Protein AF-A0A3L7VDR1-F1 (afdb_monomer)

Nearest PDB structures (foldseek):
  1diw-assembly1_A  TM=4.469E-01  e=2.632E-12  Clostridium tetani
  3hn1-assembly1_A  TM=4.525E-01  e=3.869E-12  Clostridium tetani
  7oh0-assembly1_A  TM=4.128E-01  e=4.060E-12  Clostridium tetani
  2vua-assembly1_A  TM=4.497E-01  e=2.236E-09  Clostridium botulinum
  7z5s-assembly2_BBB  TM=4.527E-01  e=1.536E-08  Clostridium botulinum

Radius of gyration: 33.57 Å; Cα contacts (8 Å, |Δi|>4): 2456; chains: 1; bounding box: 86×92×81 Å

Solvent-accessible surface area (backbone atoms only — not comparable to full-atom values): 54644 Å² total; per-residue (Å²): 139,83,83,86,90,85,82,90,86,89,87,87,80,92,82,89,83,82,82,87,79,88,83,84,79,87,66,88,82,65,83,56,85,65,70,52,42,43,37,28,38,51,44,60,76,66,62,88,53,65,44,59,30,78,26,91,47,59,38,45,26,42,55,37,83,48,41,72,40,82,36,100,57,81,15,10,39,36,25,82,38,72,80,18,28,33,46,21,50,48,50,65,84,86,47,52,59,33,24,32,24,42,38,31,36,35,26,38,37,83,85,52,43,48,16,30,48,39,38,28,24,74,88,55,69,31,33,37,36,30,33,49,88,42,19,40,32,31,36,36,20,20,66,86,72,52,77,40,69,20,56,32,81,58,44,81,56,66,77,37,82,40,40,40,36,32,35,28,31,41,77,86,76,25,30,33,39,29,27,49,56,33,40,82,35,25,66,36,79,46,74,68,77,30,51,36,85,84,56,66,34,34,25,32,32,10,52,65,88,52,90,25,18,24,24,27,34,44,26,59,34,36,33,27,36,35,64,70,52,61,67,65,53,23,46,66,42,48,55,48,52,46,60,58,47,72,78,44,81,66,74,81,54,65,65,43,36,17,23,37,78,79,54,85,81,66,43,47,40,33,38,38,35,74,50,76,30,92,64,79,53,97,61,28,40,37,40,40,37,38,26,59,34,33,40,37,27,40,52,49,42,80,74,53,76,52,60,41,62,62,60,71,42,82,39,84,45,46,89,68,57,53,68,38,78,39,26,44,21,35,41,39,31,38,93,80,81,78,57,40,42,35,44,36,43,44,32,78,41,96,88,41,96,90,36,56,49,84,51,49,38,54,74,76,29,26,28,37,74,78,72,62,93,62,68,42,29,77,86,50,86,62,88,86,45,46,69,29,31,72,76,45,58,52,85,52,68,68,53,49,42,79,71,40,67,82,79,61,77,76,71,71,70,88,72,64,58,73,71,81,81,83,83,93,56,80,64,54,74,35,73,43,80,65,32,34,47,35,42,43,49,57,98,91,43,54,33,39,34,42,38,34,71,87,69,73,47,73,37,45,28,69,33,87,67,66,29,52,69,79,46,75,82,71,75,82,46,52,80,47,76,45,82,47,100,47,32,38,37,39,39,41,34,54,36,75,96,44,67,83,32,62,52,42,33,39,43,35,50,53,96,47,24,43,39,34,38,39,52,52,42,76,69,84,59,93,64,91,76,52,35,39,33,58,66,43,42,50,55,55,44,48,57,77,47,60,45,30,40,34,38,31,48,25,55,52,57,14,39,39,8,36,36,41,59,53,32,78,80,50,50,52,41,40,79,74,69,58,40,65,49,74,42,48,51,42,41,54,44,39,34,38,25,49,78,46,30,25,39,28,39,30,47,69,52,83,69,63,73,57,49,30,45,37,34,37,44,45,46,60,36,67,90,62,49,30,30,38,28,57,24,42,32,36,52,55,46,91,88,39,38,83,61,64,48,42,36,38,35,40,67,42,83,61,40,49,68,58,52,44,29,44,52,52,37,47,52,32,49,78,70,68,57,57,50,42,34,58,66,43,26,76,76,29,63,65,45,53,33,62,53,50,16,38,32,32,34,44,56,57,57,39,74,52,42,54,62,53,52,50,51,36,50,78,63,61,42,78,42,32,29,42,38,44,35,60,61,72,66,84,88,61,32,88,55,42,59,58,68,21,43,68,43,25,64,36,51,70,62,35,46,25,53,32,28,50,45,23,58,72,63,56,28,28,39,17,56,49,42,53,64,43,68,41,21,68,86,26,95,84,59,52,88,87,52,48,22,17,34,91,89,73,49,65,45,69,68,48,88,84,64,22,23,28,38,26,52,88,61,39,48,68,50,50,71,68,24,48,63,63,41,36,77,40,46,45,72,34,46,35,32,38,42,65,72,21,46,89,83,58,54,24,59,38,94,89,69,60,34,38,46,61,54,35,54,51,36,49,44,52,38,44,42,52,44,23,75,67,27,48,22,25,29,27,25,28,31,56,39,56,78,38,48,72,56,32,47,28,29,66,20,32,39,65,36,72,88,81,51,81,83,66,86,60,48,80,44,58,45,41,32,42,47,36,33,12,26,39,41,46,24,36,63,38,76,95,38,75,84,45,55,40,56,29,57,47,56,58,37,29,52,28,36,72,50,96,72,85,56,70,66,59,36,46,52,35,47,68,54,28,66,60,45,74,67,50,37,49,24,29,39,78,42,70,48,71,82,42,101,45,27,40,36,23,34,31,36,50,90,93,47,43,35,42,27,41,28,25,69,32,95,55,72,42,68,63,84,93,44,81,25,50,46,66,26,58,39,46,21,52,79,83,41,76,68,58,134

Mean predicted aligned error: 18.96 Å

Sequence (1027 aa):
MSRVLHAILSAAVLAAGLQAPAITCADGAGIDAEQGLVGYWSFDEGAGTAVHDHSPSGADGQITGATWAKGIRGSALEFDGVDDFVSVRHPGSGATDKAITVEAWIQPTGSNVNANLVCAGPESLDFGMWIQGGRLVGGLWNSTGTQFSATSAGGPTPGRWCHVAMTCDLDAGKTVTLYVNGIPSGTIAATGTAIRSGHTTIDIGGRTPNSWHFRGLIDEVKVYNRVLGAEELRRPYDDYLKRRAAEIDITAYKNSPRIWTGNPEDRTVSFRGSFTVPEPTRKRVLMVCDGDHYQVFLNGKVLVPGKDFAEAQVVDITSDLVRGENVVAAQATDKGGRGGFFVHIGYPSKESPGGYQLLASGKGMKCSPHPAKGWQSREFDDSTWTPAHPVARFDSLVAMKRNFPDVGHASRDVHEFAAPELPGGESLRVEDDGLALVLRQAGGKHTFHVEDSRTQETWFMPGPPFLIDGDVSAWDGSVRCDRIDRGFRVTASGFEKYPGLTLSYTLGLRNRALDVSLDPIQFPSEKNFLSLSFPLDFGVARAGEEGYLVNSYGNYDAREGRIFHFGPAIDRYRDSGELELGGESTMPFFGIVRRGHPCVAIVSDFPAVDFELKTSLGRRSPEGDSLYATTPIWRYERGRMNEPRHITYQFLAKGGYVEVAKAYRRFLVETGRYHTLRQRIERHPICSRSGNASFFWGAPVVGELPAFMAKLEESGVDKAVLHVANRNDFVGGWKRWPNGMTAAGGTAEEFRNAADFARQAGYGFSPVDEYTPFAVGGSDYDASLRATTREGGYHEFAKEQCFFLCESQKLRFAQRDLPGVKDVVGECPYLLDCEGCSVYECHDPRHPVTSREQVLARRELLTYVRETMGSVVSEGSPLDAFTDVVDVGHGHSIGFQWWESKPGVFVPLWSLVYAGAVVDLFRVSGAEDGMPYAALYGLNARFDDYKVGATEVEWHKRISDAWPDRNCYELVGHEFVTPLVQKSRFQENDSVVDVIANFGDAEYLYGAHPVPPRDFRVFVGGVTVQE

Structure (mmCIF, N/CA/C/O backbone):
data_AF-A0A3L7VDR1-F1
#
_entry.id   AF-A0A3L7VDR1-F1
#
loop_
_atom_site.group_PDB
_atom_site.id
_atom_site.type_symbol
_atom_site.label_atom_id
_atom_site.label_alt_id
_atom_site.label_comp_id
_atom_site.label_asym_id
_atom_site.label_entity_id
_atom_site.label_seq_id
_atom_site.pdbx_PDB_ins_code
_atom_site.Cartn_x
_atom_site.Cartn_y
_atom_site.Cartn_z
_atom_site.occupancy
_atom_site.B_iso_or_equiv
_atom_site.auth_seq_id
_atom_site.auth_comp_id
_atom_site.auth_asym_id
_atom_site.auth_atom_id
_atom_site.pdbx_PDB_model_num
ATOM 1 N N . MET A 1 1 ? -39.406 24.212 10.062 1.00 26.36 1 MET A N 1
ATOM 2 C CA . MET A 1 1 ? -39.556 25.175 8.942 1.00 26.36 1 MET A CA 1
ATOM 3 C C . MET A 1 1 ? -38.614 24.691 7.844 1.00 26.36 1 MET A C 1
ATOM 5 O O . MET A 1 1 ? -37.478 24.437 8.197 1.00 26.36 1 MET A O 1
ATOM 9 N N . SER A 1 2 ? -38.981 24.445 6.583 1.00 26.31 2 SER A N 1
ATOM 10 C CA . SER A 1 2 ? -40.282 24.477 5.890 1.00 26.31 2 SER A CA 1
ATOM 11 C C . SER A 1 2 ? -40.391 23.273 4.928 1.00 26.31 2 SER A C 1
ATOM 13 O O . SER A 1 2 ? -39.372 22.710 4.546 1.00 26.31 2 SER A O 1
ATOM 15 N N . ARG A 1 3 ? -41.610 22.885 4.528 1.00 24.58 3 ARG A N 1
ATOM 16 C CA . ARG A 1 3 ? -41.880 21.951 3.409 1.00 24.58 3 ARG A CA 1
ATOM 17 C C . ARG A 1 3 ? -42.252 22.739 2.134 1.00 24.58 3 ARG A C 1
ATOM 19 O O . ARG A 1 3 ? -42.523 23.933 2.236 1.00 24.58 3 ARG A O 1
ATOM 26 N N . VAL A 1 4 ? -42.420 22.005 1.019 1.00 22.31 4 VAL A N 1
ATOM 27 C CA . VAL A 1 4 ? -43.006 22.414 -0.289 1.00 22.31 4 VAL A CA 1
ATOM 28 C C . VAL A 1 4 ? -42.015 23.225 -1.159 1.00 22.31 4 VAL A C 1
ATOM 30 O O . VAL A 1 4 ? -41.450 24.191 -0.671 1.00 22.31 4 VAL A O 1
ATOM 33 N N . LEU A 1 5 ? -41.711 22.893 -2.428 1.00 22.95 5 LEU A N 1
ATOM 34 C CA . LEU A 1 5 ? -42.445 22.122 -3.453 1.00 22.95 5 LEU A CA 1
ATOM 35 C C . LEU A 1 5 ? -41.812 20.779 -3.889 1.00 22.95 5 LEU A C 1
ATOM 37 O O . LEU A 1 5 ? -40.603 20.637 -4.011 1.00 22.95 5 LEU A O 1
ATOM 41 N N . HIS A 1 6 ? -42.697 19.859 -4.278 1.00 24.89 6 HIS A N 1
ATOM 42 C CA . HIS A 1 6 ? -42.480 18.741 -5.204 1.00 24.89 6 HIS A CA 1
ATOM 43 C C . HIS A 1 6 ? -43.643 18.831 -6.211 1.00 24.89 6 HIS A C 1
ATOM 45 O O . HIS A 1 6 ? -44.777 18.797 -5.734 1.00 24.89 6 HIS A O 1
ATOM 51 N N . ALA A 1 7 ? -43.415 18.986 -7.528 1.00 20.61 7 ALA A N 1
ATOM 52 C CA . ALA A 1 7 ? -44.420 18.732 -8.588 1.00 20.61 7 ALA A CA 1
ATOM 53 C C . ALA A 1 7 ? -43.953 19.104 -10.018 1.00 20.61 7 ALA A C 1
ATOM 55 O O . ALA A 1 7 ? -43.698 20.275 -10.263 1.00 20.61 7 ALA A O 1
ATOM 56 N N . ILE A 1 8 ? -44.055 18.133 -10.949 1.00 21.59 8 ILE A N 1
ATOM 57 C CA . ILE A 1 8 ? -44.631 18.267 -12.317 1.00 21.59 8 ILE A CA 1
ATOM 58 C C . ILE A 1 8 ? -43.843 19.185 -13.303 1.00 21.59 8 ILE A C 1
ATOM 60 O O . ILE A 1 8 ? -43.679 20.369 -13.059 1.00 21.59 8 ILE A O 1
ATOM 64 N N . LEU A 1 9 ? -43.367 18.746 -14.482 1.00 22.33 9 LEU A N 1
ATOM 65 C CA . LEU A 1 9 ? -43.967 17.826 -15.468 1.00 22.33 9 LEU A CA 1
ATOM 66 C C . LEU A 1 9 ? -42.884 17.151 -16.351 1.00 22.33 9 LEU A C 1
ATOM 68 O O . LEU A 1 9 ? -41.981 17.829 -16.833 1.00 22.33 9 LEU A O 1
ATOM 72 N N . SER A 1 10 ? -43.021 15.852 -16.647 1.00 30.84 10 SER A N 1
ATOM 73 C CA . SER A 1 10 ? -42.256 15.146 -17.697 1.00 30.84 10 SER A CA 1
ATOM 74 C C . SER A 1 10 ? -43.185 14.713 -18.841 1.00 30.84 10 SER A C 1
ATOM 76 O O . SER A 1 10 ? -44.174 14.038 -18.568 1.00 30.84 10 SER A O 1
ATOM 78 N N . ALA A 1 11 ? -42.871 15.085 -20.091 1.00 21.67 11 ALA A N 1
ATOM 79 C CA . ALA A 1 11 ? -43.437 14.613 -21.380 1.00 21.67 11 ALA A CA 1
ATOM 80 C C . ALA A 1 11 ? -42.879 15.528 -22.503 1.00 21.67 11 ALA A C 1
ATOM 82 O O . ALA A 1 11 ? -42.700 16.710 -22.236 1.00 21.67 11 ALA A O 1
ATOM 83 N N . ALA A 1 12 ? -42.610 15.153 -23.764 1.00 20.28 12 ALA A N 1
ATOM 84 C CA . ALA A 1 12 ? -42.757 13.929 -24.579 1.00 20.28 12 ALA A CA 1
ATOM 85 C C . ALA A 1 12 ? -41.954 14.157 -25.911 1.00 20.28 12 ALA A C 1
ATOM 87 O O . ALA A 1 12 ? -41.679 15.311 -26.221 1.00 20.28 12 ALA A O 1
ATOM 88 N N . VAL A 1 13 ? -41.554 13.204 -26.777 1.00 20.62 13 VAL A N 1
ATOM 89 C CA . VAL A 1 13 ? -41.690 11.728 -26.860 1.00 20.62 13 VAL A CA 1
ATOM 90 C C . VAL A 1 13 ? -40.588 11.137 -27.792 1.00 20.62 13 VAL A C 1
ATOM 92 O O . VAL A 1 13 ? -39.807 11.882 -28.372 1.00 20.62 13 VAL A O 1
ATOM 95 N N . LEU A 1 14 ? -40.532 9.802 -27.924 1.00 23.91 14 LEU A N 1
ATOM 96 C CA . LEU A 1 14 ? -39.744 8.978 -28.870 1.00 23.91 14 LEU A CA 1
ATOM 97 C C . LEU A 1 14 ? -39.418 9.589 -30.261 1.00 23.91 14 LEU A C 1
ATOM 99 O O . LEU A 1 14 ? -40.336 10.029 -30.948 1.00 23.91 14 LEU A O 1
ATOM 103 N N . ALA A 1 15 ? -38.195 9.342 -30.771 1.00 21.41 15 ALA A N 1
ATOM 104 C CA . ALA A 1 15 ? -37.964 8.477 -31.953 1.00 21.41 15 ALA A CA 1
ATOM 105 C C . ALA A 1 15 ? -36.465 8.205 -32.260 1.00 21.41 15 ALA A C 1
ATOM 107 O O . ALA A 1 15 ? -35.661 9.121 -32.329 1.00 21.41 15 ALA A O 1
ATOM 108 N N . ALA A 1 16 ? -36.144 6.926 -32.496 1.00 26.28 16 ALA A N 1
ATOM 109 C CA . ALA A 1 16 ? -35.029 6.351 -33.271 1.00 26.28 16 ALA A CA 1
ATOM 110 C C . ALA A 1 16 ? -33.722 7.152 -33.552 1.00 26.28 16 ALA A C 1
ATOM 112 O O . ALA A 1 16 ? -33.674 7.972 -34.464 1.00 26.28 16 ALA A O 1
ATOM 113 N N . GLY A 1 17 ? -32.608 6.668 -32.979 1.00 33.88 17 GLY A N 1
ATOM 114 C CA . GLY A 1 17 ? -31.293 6.648 -33.646 1.00 33.88 17 GLY A CA 1
ATOM 115 C C . GLY A 1 17 ? -30.187 7.565 -33.096 1.00 33.88 17 GLY A C 1
ATOM 116 O O . GLY A 1 17 ? -30.424 8.719 -32.778 1.00 33.88 17 GLY A O 1
ATOM 117 N N . LEU A 1 18 ? -28.959 7.022 -33.128 1.00 25.89 18 LEU A N 1
ATOM 118 C CA . LEU A 1 18 ? -27.640 7.636 -32.878 1.00 25.89 18 LEU A CA 1
ATOM 119 C C . LEU A 1 18 ? -27.247 8.063 -31.442 1.00 25.89 18 LEU A C 1
ATOM 121 O O . LEU A 1 18 ? -27.993 8.703 -30.720 1.00 25.89 18 LEU A O 1
ATOM 125 N N . GLN A 1 19 ? -25.985 7.716 -31.134 1.00 23.88 19 GLN A N 1
ATOM 126 C CA . GLN A 1 19 ? -25.027 8.271 -30.157 1.00 23.88 19 GLN A CA 1
ATOM 127 C C . GLN A 1 19 ? -25.460 8.491 -28.692 1.00 23.88 19 GLN A C 1
ATOM 129 O O . GLN A 1 19 ? -26.331 9.287 -28.364 1.00 23.88 19 GLN A O 1
ATOM 134 N N . ALA A 1 20 ? -24.726 7.840 -27.783 1.00 22.50 20 ALA A N 1
ATOM 135 C CA . ALA A 1 20 ? -24.802 8.095 -26.349 1.00 22.50 20 ALA A CA 1
ATOM 136 C C . ALA A 1 20 ? -24.081 9.410 -25.978 1.00 22.50 20 ALA A C 1
ATOM 138 O O . ALA A 1 20 ? -22.921 9.576 -26.367 1.00 22.50 20 ALA A O 1
ATOM 139 N N . PRO A 1 21 ? -24.701 10.312 -25.195 1.00 25.47 21 PRO A N 1
ATOM 140 C CA . PRO A 1 21 ? -23.981 11.361 -24.487 1.00 25.47 21 PRO A CA 1
ATOM 141 C C . PRO A 1 21 ? -23.322 10.780 -23.227 1.00 25.47 21 PRO A C 1
ATOM 143 O O . PRO A 1 21 ? -23.875 9.895 -22.571 1.00 25.47 21 PRO A O 1
ATOM 146 N N . ALA A 1 22 ? -22.143 11.290 -22.871 1.00 24.59 22 ALA A N 1
ATOM 147 C CA . ALA A 1 22 ? -21.514 10.964 -21.598 1.00 24.59 22 ALA A CA 1
ATOM 148 C C . ALA A 1 22 ? -22.324 11.568 -20.439 1.00 24.59 22 ALA A C 1
ATOM 150 O O . ALA A 1 22 ? -22.674 12.746 -20.478 1.00 24.59 22 ALA A O 1
ATOM 151 N N . ILE A 1 23 ? -22.589 10.771 -19.403 1.00 23.56 23 ILE A N 1
ATOM 152 C CA . ILE A 1 23 ? -23.106 11.259 -18.121 1.00 23.56 23 ILE A CA 1
ATOM 153 C C . ILE A 1 23 ? -21.912 11.348 -17.175 1.00 23.56 23 ILE A C 1
ATOM 155 O O . ILE A 1 23 ? -21.334 10.328 -16.802 1.00 23.56 23 ILE A O 1
ATOM 159 N N . THR A 1 24 ? -21.525 12.570 -16.823 1.00 23.89 24 THR A N 1
ATOM 160 C CA . THR A 1 24 ? -20.556 12.848 -15.764 1.00 23.89 24 THR A CA 1
ATOM 161 C C . THR A 1 24 ? -21.252 12.775 -14.405 1.00 23.89 24 THR A C 1
ATOM 163 O O . THR A 1 24 ? -22.290 13.400 -14.191 1.00 23.89 24 THR A O 1
ATOM 166 N N . CYS A 1 25 ? -20.685 12.007 -13.476 1.00 24.92 25 CYS A N 1
ATOM 167 C CA . CYS A 1 25 ? -21.030 12.087 -12.057 1.00 24.92 25 CYS A CA 1
ATOM 168 C C . CYS A 1 25 ? -20.079 13.092 -11.395 1.00 24.92 25 CYS A C 1
ATOM 170 O O . CYS A 1 25 ? -18.909 13.147 -11.761 1.00 24.92 25 CYS A O 1
ATOM 172 N N . ALA A 1 26 ? -20.594 13.928 -10.492 1.00 24.23 26 ALA A N 1
ATOM 173 C CA . ALA A 1 26 ? -19.873 15.106 -10.016 1.00 24.23 26 ALA A CA 1
ATOM 174 C C . ALA A 1 26 ? -18.730 14.762 -9.045 1.00 24.23 26 ALA A C 1
ATOM 176 O O . ALA A 1 26 ? -18.963 14.136 -8.011 1.00 24.23 26 ALA A O 1
ATOM 177 N N . ASP A 1 27 ? -17.526 15.243 -9.362 1.00 28.81 27 ASP A N 1
ATOM 178 C CA . ASP A 1 27 ? -16.365 15.223 -8.471 1.00 28.81 27 ASP A CA 1
ATOM 179 C C . ASP A 1 27 ? -16.580 16.109 -7.231 1.00 28.81 27 ASP A C 1
ATOM 181 O O . ASP A 1 27 ? -17.312 17.106 -7.263 1.00 28.81 27 ASP A O 1
ATOM 185 N N . GLY A 1 28 ? -15.896 15.774 -6.133 1.00 27.91 28 GLY A N 1
ATOM 186 C CA . GLY A 1 28 ? -15.949 16.529 -4.882 1.00 27.91 28 GLY A CA 1
ATOM 187 C C . GLY A 1 28 ? -15.489 17.978 -5.056 1.00 27.91 28 GLY A C 1
ATOM 188 O O . GLY A 1 28 ? -14.296 18.235 -5.180 1.00 27.91 28 GLY A O 1
ATOM 189 N N . ALA A 1 29 ? -16.447 18.913 -5.054 1.00 33.66 29 ALA A N 1
ATOM 190 C CA . ALA A 1 29 ? -16.242 20.365 -5.128 1.00 33.66 29 ALA A CA 1
ATOM 191 C C . ALA A 1 29 ? -15.127 20.797 -6.103 1.00 33.66 29 ALA A C 1
ATOM 193 O O . ALA A 1 29 ? -14.269 21.615 -5.763 1.00 33.66 29 ALA A O 1
ATOM 194 N N . GLY A 1 30 ? -15.153 20.251 -7.323 1.00 31.27 30 GLY A N 1
ATOM 195 C CA . GLY A 1 30 ? -14.268 20.696 -8.392 1.00 31.27 30 GLY A CA 1
ATOM 196 C C . GLY A 1 30 ? -14.407 22.204 -8.586 1.00 31.27 30 GLY A C 1
ATOM 197 O O . GLY A 1 30 ? -15.497 22.694 -8.883 1.00 31.27 30 GLY A O 1
ATOM 198 N N . ILE A 1 31 ? -13.307 22.941 -8.406 1.00 43.84 31 ILE A N 1
ATOM 199 C CA . ILE A 1 31 ? -13.256 24.357 -8.768 1.00 43.84 31 ILE A CA 1
ATOM 200 C C . ILE A 1 31 ? -13.264 24.414 -10.293 1.00 43.84 31 ILE A C 1
ATOM 202 O O . ILE A 1 31 ? -12.231 24.256 -10.948 1.00 43.84 31 ILE A O 1
ATOM 206 N N . ASP A 1 32 ? -14.467 24.548 -10.835 1.00 51.72 32 ASP A N 1
ATOM 207 C CA . ASP A 1 32 ? -14.734 24.571 -12.261 1.00 51.72 32 ASP A CA 1
ATOM 208 C C . ASP A 1 32 ? -14.086 25.817 -12.887 1.00 51.72 32 ASP A C 1
ATOM 210 O O . ASP A 1 32 ? -14.443 26.962 -12.591 1.00 51.72 32 ASP A O 1
ATOM 214 N N . ALA A 1 33 ? -13.093 25.576 -13.745 1.00 57.69 33 ALA A N 1
ATOM 215 C CA . ALA A 1 33 ? -12.335 26.618 -14.430 1.00 57.69 33 ALA A CA 1
ATOM 216 C C . ALA A 1 33 ? -13.174 27.371 -15.479 1.00 57.69 33 ALA A C 1
ATOM 218 O O . ALA A 1 33 ? -12.778 28.452 -15.909 1.00 57.69 33 ALA A O 1
ATOM 219 N N . GLU A 1 34 ? -14.335 26.838 -15.871 1.00 67.38 34 GLU A N 1
ATOM 220 C CA . GLU A 1 34 ? -15.296 27.520 -16.741 1.00 67.38 34 GLU A CA 1
ATOM 221 C C . GLU A 1 34 ? -16.327 28.328 -15.930 1.00 67.38 34 GLU A C 1
ATOM 223 O O . GLU A 1 34 ? -16.985 29.224 -16.471 1.00 67.38 34 GLU A O 1
ATOM 228 N N . GLN A 1 35 ? -16.438 28.101 -14.612 1.00 79.31 35 GLN A N 1
ATOM 229 C CA . GLN A 1 35 ? -17.404 28.800 -13.766 1.00 79.31 35 GLN A CA 1
ATOM 230 C C . GLN A 1 35 ? -17.110 30.303 -13.718 1.00 79.31 35 GLN A C 1
ATOM 232 O O . GLN A 1 35 ? -16.159 30.769 -13.088 1.00 79.31 35 GLN A O 1
ATOM 237 N N . GLY A 1 36 ? -17.989 31.080 -14.349 1.00 81.88 36 GLY A N 1
ATOM 238 C CA . GLY A 1 36 ? -17.881 32.534 -14.419 1.00 81.88 36 GLY A CA 1
ATOM 239 C C . GLY A 1 36 ? -16.899 33.053 -15.471 1.00 81.88 36 GLY A C 1
ATOM 240 O O . GLY A 1 36 ? -16.682 34.262 -15.527 1.00 81.88 36 GLY A O 1
ATOM 241 N N . LEU A 1 37 ? -16.326 32.190 -16.314 1.00 89.19 37 LEU A N 1
ATOM 242 C CA . LEU A 1 37 ? -15.497 32.599 -17.447 1.00 89.19 37 LEU A CA 1
ATOM 243 C C . LEU A 1 37 ? -16.362 33.324 -18.497 1.00 89.19 37 LEU A C 1
ATOM 245 O O . LEU A 1 37 ? -17.383 32.802 -18.942 1.00 89.19 37 LEU A O 1
ATOM 249 N N . VAL A 1 38 ? -15.967 34.541 -18.880 1.00 87.94 38 VAL A N 1
ATOM 250 C CA . VAL A 1 38 ? -16.685 35.397 -19.853 1.00 87.94 38 VAL A CA 1
ATOM 251 C C . VAL A 1 38 ? -15.816 35.877 -21.013 1.00 87.94 38 VAL A C 1
ATOM 253 O O . VAL A 1 38 ? -16.312 36.572 -21.887 1.00 87.94 38 VAL A O 1
ATOM 256 N N . GLY A 1 39 ? -14.535 35.525 -21.038 1.00 88.94 39 GLY A N 1
ATOM 257 C CA . GLY A 1 39 ? -13.668 35.710 -22.196 1.00 88.94 39 GLY A CA 1
ATOM 258 C C . GLY A 1 39 ? -12.418 34.861 -22.033 1.00 88.94 39 GLY A C 1
ATOM 259 O O . GLY A 1 39 ? -11.845 34.842 -20.943 1.00 88.94 39 GLY A O 1
ATOM 260 N N . TYR A 1 40 ? -12.016 34.141 -23.075 1.00 93.88 40 TYR A N 1
ATOM 261 C CA . TYR A 1 40 ? -10.788 33.353 -23.106 1.00 93.88 40 TYR A CA 1
ATOM 262 C C . TYR A 1 40 ? -10.206 33.317 -24.518 1.00 93.88 40 TYR A C 1
ATOM 264 O O . TYR A 1 40 ? -10.699 32.597 -25.384 1.00 93.88 40 TYR A O 1
ATOM 272 N N . TRP A 1 41 ? -9.111 34.044 -24.719 1.00 94.56 41 TRP A N 1
ATOM 273 C CA . TRP A 1 41 ? -8.343 34.044 -25.960 1.00 94.56 41 TRP A CA 1
ATOM 274 C C . TRP A 1 41 ? -7.032 33.292 -25.727 1.00 94.56 41 TRP A C 1
ATOM 276 O O . TRP A 1 41 ? -6.179 33.730 -24.953 1.00 94.56 41 TRP A O 1
ATOM 286 N N . SER A 1 42 ? -6.910 32.124 -26.360 1.00 93.38 42 SER A N 1
ATOM 287 C CA . SER A 1 42 ? -5.749 31.234 -26.227 1.00 93.38 42 SER A CA 1
ATOM 288 C C . SER A 1 42 ? -4.552 31.692 -27.058 1.00 93.38 42 SER A C 1
ATOM 290 O O . SER A 1 42 ? -3.425 31.447 -26.658 1.00 93.38 42 SER A O 1
ATOM 292 N N . PHE A 1 43 ? -4.800 32.352 -28.196 1.00 95.31 43 PHE A N 1
ATOM 293 C CA . PHE A 1 43 ? -3.801 32.660 -29.227 1.00 95.31 43 PHE A CA 1
ATOM 294 C C . PHE A 1 43 ? -3.102 31.414 -29.814 1.00 95.31 43 PHE A C 1
ATOM 296 O O . PHE A 1 43 ? -1.985 31.499 -30.328 1.00 95.31 43 PHE A O 1
ATOM 303 N N . ASP A 1 44 ? -3.785 30.264 -29.811 1.00 95.25 44 ASP A N 1
ATOM 304 C CA . ASP A 1 44 ? -3.294 29.007 -30.389 1.00 95.25 44 ASP A CA 1
ATOM 305 C C . ASP A 1 44 ? -3.573 28.860 -31.907 1.00 95.25 44 ASP A C 1
ATOM 307 O O . ASP A 1 44 ? -3.154 27.872 -32.514 1.00 95.25 44 ASP A O 1
ATOM 311 N N . GLU A 1 45 ? -4.231 29.828 -32.564 1.00 92.50 45 GLU A N 1
ATOM 312 C CA . GLU A 1 45 ? -4.559 29.763 -34.001 1.00 92.50 45 GLU A CA 1
ATOM 313 C C . GLU A 1 45 ? -3.314 29.783 -34.905 1.00 92.50 45 GLU A C 1
ATOM 315 O O . GLU A 1 45 ? -3.317 29.195 -35.989 1.00 92.50 45 GLU A O 1
ATOM 320 N N . GLY A 1 46 ? -2.245 30.463 -34.473 1.00 86.69 46 GLY A N 1
ATOM 321 C CA . GLY A 1 46 ? -0.913 30.445 -35.095 1.00 86.69 46 GLY A CA 1
ATOM 322 C C . GLY A 1 46 ? -0.797 31.076 -36.493 1.00 86.69 46 GLY A C 1
ATOM 323 O O . GLY A 1 46 ? 0.307 31.148 -37.038 1.00 86.69 46 GLY A O 1
ATOM 324 N N . ALA A 1 47 ? -1.902 31.526 -37.094 1.00 89.62 47 ALA A N 1
ATOM 325 C CA . ALA A 1 47 ? -1.945 32.202 -38.387 1.00 89.62 47 ALA A CA 1
ATOM 326 C C . ALA A 1 47 ? -3.231 33.031 -38.562 1.00 89.62 47 ALA A C 1
ATOM 328 O O . ALA A 1 47 ? -4.257 32.771 -37.943 1.00 89.62 47 ALA A O 1
ATOM 329 N N . GLY A 1 48 ? -3.201 33.995 -39.488 1.00 92.00 48 GLY A N 1
ATOM 330 C CA . GLY A 1 48 ? -4.346 34.862 -39.790 1.00 92.00 48 GLY A CA 1
ATOM 331 C C . GLY A 1 48 ? -4.377 36.134 -38.940 1.00 92.00 48 GLY A C 1
ATOM 332 O O . GLY A 1 48 ? -3.361 36.525 -38.369 1.00 92.00 48 GLY A O 1
ATOM 333 N N . THR A 1 49 ? -5.527 36.810 -38.916 1.00 92.81 49 THR A N 1
ATOM 334 C CA . THR A 1 49 ? -5.719 38.098 -38.221 1.00 92.81 49 THR A CA 1
ATOM 335 C C . THR A 1 49 ? -6.903 38.101 -37.248 1.00 92.81 49 THR A C 1
ATOM 337 O O . THR A 1 49 ? -7.243 39.154 -36.719 1.00 92.81 49 THR A O 1
ATOM 340 N N . ALA A 1 50 ? -7.533 36.953 -37.005 1.00 91.94 50 ALA A N 1
ATOM 341 C CA . ALA A 1 50 ? -8.596 36.794 -36.016 1.00 91.94 50 ALA A CA 1
ATOM 342 C C . ALA A 1 50 ? -8.082 35.979 -34.823 1.00 91.94 50 ALA A C 1
ATOM 344 O O . ALA A 1 50 ? -7.193 35.146 -34.994 1.00 91.94 50 ALA A O 1
ATOM 345 N N . VAL A 1 51 ? -8.661 36.217 -33.648 1.00 92.75 51 VAL A N 1
ATOM 346 C CA . VAL A 1 51 ? -8.498 35.383 -32.448 1.00 92.75 51 VAL A CA 1
ATOM 347 C C . VAL A 1 51 ? -9.877 34.941 -31.979 1.00 92.75 51 VAL A C 1
ATOM 349 O O . VAL A 1 51 ? -10.815 35.744 -31.984 1.00 92.75 51 VAL A O 1
ATOM 352 N N . HIS A 1 52 ? -10.020 33.686 -31.584 1.00 92.50 52 HIS A N 1
ATOM 353 C CA . HIS A 1 52 ? -11.294 33.119 -31.167 1.00 92.50 52 HIS A CA 1
ATOM 354 C C . HIS A 1 52 ? -11.460 33.184 -29.650 1.00 92.50 52 HIS A C 1
ATOM 356 O O . HIS A 1 52 ? -10.512 32.979 -28.889 1.00 92.50 52 HIS A O 1
ATOM 362 N N . ASP A 1 53 ? -12.680 33.477 -29.207 1.00 91.00 53 ASP A N 1
ATOM 363 C CA . ASP A 1 53 ? -13.052 33.355 -27.799 1.00 91.00 53 ASP A CA 1
ATOM 364 C C . ASP A 1 53 ? -13.555 31.938 -27.516 1.00 91.00 53 ASP A C 1
ATOM 366 O O . ASP A 1 53 ? -14.582 31.503 -28.041 1.00 91.00 53 ASP A O 1
ATOM 370 N N . HIS A 1 54 ? -12.842 31.225 -26.651 1.00 89.19 54 HIS A N 1
ATOM 371 C CA . HIS A 1 54 ? -13.206 29.888 -26.190 1.00 89.19 54 HIS A CA 1
ATOM 372 C C . HIS A 1 54 ? -14.174 29.897 -24.994 1.00 89.19 54 HIS A C 1
ATOM 374 O O . HIS A 1 54 ? -14.556 28.829 -24.518 1.00 89.19 54 HIS A O 1
ATOM 380 N N . SER A 1 55 ? -14.569 31.068 -24.486 1.00 85.69 55 SER A N 1
ATOM 381 C CA . SER A 1 55 ? -15.601 31.186 -23.453 1.00 85.69 55 SER A CA 1
ATOM 382 C C . SER A 1 55 ? -17.025 31.090 -24.034 1.00 85.69 55 SER A C 1
ATOM 384 O O . SER A 1 55 ? -17.227 31.267 -25.239 1.00 85.69 55 SER A O 1
ATOM 386 N N . PRO A 1 56 ? -18.061 30.922 -23.187 1.00 82.25 56 PRO A N 1
ATOM 387 C CA . PRO A 1 56 ? -19.462 30.957 -23.617 1.00 82.25 56 PRO A CA 1
ATOM 388 C C . PRO A 1 56 ? -19.928 32.266 -24.288 1.00 82.25 56 PRO A C 1
ATOM 390 O O . PRO A 1 56 ? -21.058 32.318 -24.776 1.00 82.25 56 PRO A O 1
ATOM 393 N N . SER A 1 57 ? -19.119 33.334 -24.297 1.00 80.25 57 SER A N 1
ATOM 394 C CA . SER A 1 57 ? -19.498 34.632 -24.875 1.00 80.25 57 SER A CA 1
ATOM 395 C C . SER A 1 57 ? -19.317 34.714 -26.405 1.00 80.25 57 SER A C 1
ATOM 397 O O . SER A 1 57 ? -20.034 35.467 -27.083 1.00 80.25 57 SER A O 1
ATOM 399 N N . GLY A 1 58 ? -18.371 33.943 -26.960 1.00 85.25 58 GLY A N 1
ATOM 400 C CA . GLY A 1 58 ? -17.982 33.985 -28.376 1.00 85.25 58 GLY A CA 1
ATOM 401 C C . GLY A 1 58 ? -17.486 35.366 -28.834 1.00 85.25 58 GLY A C 1
ATOM 402 O O . GLY A 1 58 ? -17.822 35.823 -29.933 1.00 85.25 58 GLY A O 1
ATOM 403 N N . ALA A 1 59 ? -16.801 36.109 -27.967 1.00 86.12 59 ALA A N 1
ATOM 404 C CA . ALA A 1 59 ? -16.250 37.437 -28.221 1.00 86.12 59 ALA A CA 1
ATOM 405 C C . ALA A 1 59 ? -14.933 37.405 -29.022 1.00 86.12 59 ALA A C 1
ATOM 407 O O . ALA A 1 59 ? -13.899 37.886 -28.561 1.00 86.12 59 ALA A O 1
ATOM 408 N N . ASP A 1 60 ? -14.982 36.864 -30.240 1.00 92.25 60 ASP A N 1
ATOM 409 C CA . ASP A 1 60 ? -13.851 36.864 -31.175 1.00 92.25 60 ASP A CA 1
ATOM 410 C C . ASP A 1 60 ? -13.263 38.275 -31.384 1.00 92.25 60 ASP A C 1
ATOM 412 O O . ASP A 1 60 ? -13.971 39.293 -31.352 1.00 92.25 60 ASP A O 1
ATOM 416 N N . GLY A 1 61 ? -11.947 38.322 -31.597 1.00 90.69 61 GLY A N 1
ATOM 417 C CA . GLY A 1 61 ? -11.150 39.540 -31.708 1.00 90.69 61 GLY A CA 1
ATOM 418 C C . GLY A 1 61 ? -10.431 39.695 -33.038 1.00 90.69 61 GLY A C 1
ATOM 419 O O . GLY A 1 61 ? -10.194 38.732 -33.767 1.00 90.69 61 GLY A O 1
ATOM 420 N N . GLN A 1 62 ? -10.042 40.934 -33.326 1.00 94.69 62 GLN A N 1
ATOM 421 C CA . GLN A 1 62 ? -9.311 41.317 -34.529 1.00 94.69 62 GLN A CA 1
ATOM 422 C C . GLN A 1 62 ? -7.901 41.793 -34.164 1.00 94.69 62 GLN A C 1
ATOM 424 O O . GLN A 1 62 ? -7.736 42.752 -33.406 1.00 94.69 62 GLN A O 1
ATOM 429 N N . ILE A 1 63 ? -6.890 41.142 -34.738 1.00 95.19 63 ILE A N 1
ATOM 430 C CA . ILE A 1 63 ? -5.478 41.517 -34.620 1.00 95.19 63 ILE A CA 1
ATOM 431 C C . ILE A 1 63 ? -5.200 42.732 -35.511 1.00 95.19 63 ILE A C 1
ATOM 433 O O . ILE A 1 63 ? -5.585 42.748 -36.686 1.00 95.19 63 ILE A O 1
ATOM 437 N N . THR A 1 64 ? -4.491 43.715 -34.954 1.00 93.25 64 THR A N 1
ATOM 438 C CA . THR A 1 64 ? -3.883 44.849 -35.660 1.00 93.25 64 THR A CA 1
ATOM 439 C C . THR A 1 64 ? -2.384 44.867 -35.355 1.00 93.25 64 THR A C 1
ATOM 441 O O . THR A 1 64 ? -1.994 44.963 -34.194 1.00 93.25 64 THR A O 1
ATOM 444 N N . GLY A 1 65 ? -1.555 44.752 -36.397 1.00 92.12 65 GLY A N 1
ATOM 445 C CA . GLY A 1 65 ? -0.090 44.848 -36.328 1.00 92.12 65 GLY A CA 1
ATOM 446 C C . GLY A 1 65 ? 0.639 43.619 -35.753 1.00 92.12 65 GLY A C 1
ATOM 447 O O . GLY A 1 65 ? 1.525 43.083 -36.424 1.00 92.12 65 GLY A O 1
ATOM 448 N N . ALA A 1 66 ? 0.200 43.115 -34.592 1.00 94.81 66 ALA A N 1
ATOM 449 C CA . ALA A 1 66 ? 0.852 42.021 -33.864 1.00 94.81 66 ALA A CA 1
ATOM 450 C C . ALA A 1 66 ? 1.011 40.736 -34.701 1.00 94.81 66 ALA A C 1
ATOM 452 O O . ALA A 1 66 ? 0.200 40.426 -35.581 1.00 94.81 66 ALA A O 1
ATOM 453 N N . THR A 1 67 ? 2.049 39.952 -34.398 1.00 96.12 67 THR A N 1
ATOM 454 C CA . THR A 1 67 ? 2.432 38.765 -35.187 1.00 96.12 67 THR A CA 1
ATOM 455 C C . THR A 1 67 ? 2.480 37.485 -34.358 1.00 96.12 67 THR A C 1
ATOM 457 O O . THR A 1 67 ? 2.661 37.518 -33.146 1.00 96.12 67 THR A O 1
ATOM 460 N N . TRP A 1 68 ? 2.312 36.332 -35.008 1.00 95.31 68 TRP A N 1
ATOM 461 C CA . TRP A 1 68 ? 2.314 35.030 -34.338 1.00 95.31 68 TRP A CA 1
ATOM 462 C C . TRP A 1 68 ? 3.729 34.580 -33.957 1.00 95.31 68 TRP A C 1
ATOM 464 O O . TRP A 1 68 ? 4.627 34.506 -34.799 1.00 95.31 68 TRP A O 1
ATOM 474 N N . ALA A 1 69 ? 3.898 34.216 -32.690 1.00 93.56 69 ALA A N 1
ATOM 475 C CA . ALA A 1 69 ? 5.128 33.716 -32.091 1.00 93.56 69 ALA A CA 1
ATOM 476 C C . ALA A 1 69 ? 4.859 32.429 -31.286 1.00 93.56 69 ALA A C 1
ATOM 478 O O . ALA A 1 69 ? 3.737 31.931 -31.224 1.00 93.56 69 ALA A O 1
ATOM 479 N N . LYS A 1 70 ? 5.899 31.851 -30.673 1.00 89.81 70 LYS A N 1
ATOM 480 C CA . LYS A 1 70 ? 5.755 30.649 -29.835 1.00 89.81 70 LYS A CA 1
ATOM 481 C C . LYS A 1 70 ? 5.319 31.019 -28.412 1.00 89.81 70 LYS A C 1
ATOM 483 O O . LYS A 1 70 ? 6.031 31.773 -27.749 1.00 89.81 70 LYS A O 1
ATOM 488 N N . GLY A 1 71 ? 4.232 30.416 -27.937 1.00 85.81 71 GLY A N 1
ATOM 489 C CA . GLY A 1 71 ? 3.627 30.714 -26.639 1.00 85.81 71 GLY A CA 1
ATOM 490 C C . GLY A 1 71 ? 4.163 29.937 -25.431 1.00 85.81 71 GLY A C 1
ATOM 491 O O . GLY A 1 71 ? 5.098 29.127 -25.522 1.00 85.81 71 GLY A O 1
ATOM 492 N N . ILE A 1 72 ? 3.541 30.201 -24.277 1.00 80.12 72 ILE A N 1
ATOM 493 C CA . ILE A 1 72 ? 3.590 29.406 -23.040 1.00 80.12 72 ILE A CA 1
ATOM 494 C C . ILE A 1 72 ? 2.926 28.040 -23.241 1.00 80.12 72 ILE A C 1
ATOM 496 O O . ILE A 1 72 ? 3.352 27.030 -22.670 1.00 80.12 72 ILE A O 1
ATOM 500 N N . ARG A 1 73 ? 1.919 28.021 -24.113 1.00 77.50 73 ARG A N 1
ATOM 501 C CA . ARG A 1 73 ? 1.259 26.878 -24.737 1.00 77.50 73 ARG A CA 1
ATOM 502 C C . ARG A 1 73 ? 1.199 27.192 -26.237 1.00 77.50 73 ARG A C 1
ATOM 504 O O . ARG A 1 73 ? 1.216 28.357 -26.582 1.00 77.50 73 ARG A O 1
ATOM 511 N N . GLY A 1 74 ? 1.291 26.172 -27.095 1.00 87.75 74 GLY A N 1
ATOM 512 C CA . GLY A 1 74 ? 1.321 26.299 -28.565 1.00 87.75 74 GLY A CA 1
ATOM 513 C C . GLY A 1 74 ? 1.880 27.620 -29.130 1.00 87.75 74 GLY A C 1
ATOM 514 O O . GLY A 1 74 ? 3.108 27.753 -29.257 1.00 87.75 74 GLY A O 1
ATOM 515 N N . SER A 1 75 ? 0.993 28.551 -29.488 1.00 91.75 75 SER A N 1
ATOM 516 C CA . SER A 1 75 ? 1.315 29.860 -30.085 1.00 91.75 75 SER A CA 1
ATOM 517 C C . SER A 1 75 ? 0.942 31.045 -29.175 1.00 91.75 75 SER A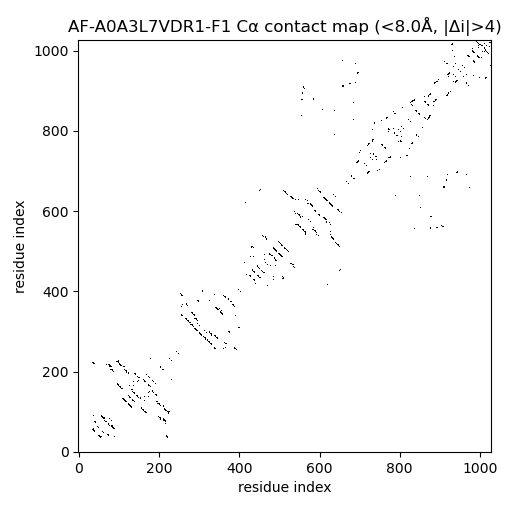 C 1
ATOM 519 O O . SER A 1 75 ? 0.226 30.896 -28.200 1.00 91.75 75 SER A O 1
ATOM 521 N N . ALA A 1 76 ? 1.476 32.228 -29.478 1.00 96.19 76 ALA A N 1
ATOM 522 C CA . ALA A 1 76 ? 1.182 33.489 -28.792 1.00 96.19 76 ALA A CA 1
ATOM 523 C C . ALA A 1 76 ? 1.252 34.662 -29.778 1.00 96.19 76 ALA A C 1
ATOM 525 O O . ALA A 1 76 ? 1.733 34.501 -30.904 1.00 96.19 76 ALA A O 1
ATOM 526 N N . LEU A 1 77 ? 0.852 35.859 -29.343 1.00 97.56 77 LEU A N 1
ATOM 527 C CA . LEU A 1 77 ? 1.028 37.089 -30.121 1.00 97.56 77 LEU A CA 1
ATOM 528 C C . LEU A 1 77 ? 2.210 37.911 -29.597 1.00 97.56 77 LEU A C 1
ATOM 530 O O . LEU A 1 77 ? 2.285 38.216 -28.407 1.00 97.56 77 LEU A O 1
ATOM 534 N N . GLU A 1 78 ? 3.130 38.267 -30.494 1.00 97.06 78 GLU A N 1
ATOM 535 C CA . GLU A 1 78 ? 4.240 39.196 -30.275 1.00 97.06 78 GLU A CA 1
ATOM 536 C C . GLU A 1 78 ? 3.848 40.604 -30.741 1.00 97.06 78 GLU A C 1
ATOM 538 O O . GLU A 1 78 ? 3.448 40.802 -31.892 1.00 97.06 78 GLU A O 1
ATOM 543 N N . PHE A 1 79 ? 3.991 41.561 -29.823 1.00 95.62 79 PHE A N 1
ATOM 544 C CA . PHE A 1 79 ? 3.698 42.982 -29.981 1.00 95.62 79 PHE A CA 1
ATOM 545 C C . PHE A 1 79 ? 5.013 43.783 -29.989 1.00 95.62 79 PHE A C 1
ATOM 547 O O . PHE A 1 79 ? 5.921 43.516 -29.188 1.00 95.62 79 PHE A O 1
ATOM 554 N N . ASP A 1 80 ? 5.136 44.775 -30.868 1.00 92.88 80 ASP A N 1
ATOM 555 C CA . ASP A 1 80 ? 6.380 45.513 -31.122 1.00 92.88 80 ASP A CA 1
ATOM 556 C C . ASP A 1 80 ? 6.606 46.737 -30.203 1.00 92.88 80 ASP A C 1
ATOM 558 O O . ASP A 1 80 ? 7.749 47.179 -30.005 1.00 92.88 80 ASP A O 1
ATOM 562 N N . GLY A 1 81 ? 5.535 47.231 -29.574 1.00 91.00 81 GLY A N 1
ATOM 563 C CA . GLY A 1 81 ? 5.509 48.413 -28.710 1.00 91.00 81 GLY A CA 1
ATOM 564 C C . GLY A 1 81 ? 5.274 49.753 -29.418 1.00 91.00 81 GLY A C 1
ATOM 565 O O . GLY A 1 81 ? 5.577 50.788 -28.817 1.00 91.00 81 GLY A O 1
ATOM 566 N N . VAL A 1 82 ? 4.776 49.759 -30.658 1.00 89.81 82 VAL A N 1
ATOM 567 C CA . VAL A 1 82 ? 4.557 50.961 -31.483 1.00 89.81 82 VAL A CA 1
ATOM 568 C C . VAL A 1 82 ? 3.073 51.223 -31.733 1.00 89.81 82 VAL A C 1
ATOM 570 O O . VAL A 1 82 ? 2.579 52.247 -31.257 1.00 89.81 82 VAL A O 1
ATOM 573 N N . ASP A 1 83 ? 2.380 50.343 -32.460 1.00 89.62 83 ASP A N 1
ATOM 574 C CA . ASP A 1 83 ? 0.957 50.491 -32.811 1.00 89.62 83 ASP A CA 1
ATOM 575 C C . ASP A 1 83 ? 0.135 49.186 -32.747 1.00 89.62 83 ASP A C 1
ATOM 577 O O . ASP A 1 83 ? -1.076 49.214 -32.971 1.00 89.62 83 ASP A O 1
ATOM 581 N N . ASP A 1 84 ? 0.748 48.074 -32.331 1.00 93.06 84 ASP A N 1
ATOM 582 C CA . ASP A 1 84 ? 0.094 46.770 -32.187 1.00 93.06 84 ASP A CA 1
ATOM 583 C C . ASP A 1 84 ? -1.002 46.740 -31.099 1.00 93.06 84 ASP A C 1
ATOM 585 O O . ASP A 1 84 ? -0.834 47.299 -30.006 1.00 93.06 84 ASP A O 1
ATOM 589 N N . PHE A 1 85 ? -2.116 46.050 -31.382 1.00 92.31 85 PHE A N 1
ATOM 590 C CA . PHE A 1 85 ? -3.151 45.645 -30.414 1.00 92.31 85 PHE A CA 1
ATOM 591 C C . PHE A 1 85 ? -4.095 44.575 -30.996 1.00 92.31 85 PHE A C 1
ATOM 593 O O . PHE A 1 85 ? -4.244 44.433 -32.210 1.00 92.31 85 PHE A O 1
ATOM 600 N N . VAL A 1 86 ? -4.803 43.857 -30.124 1.00 93.75 86 VAL A N 1
ATOM 601 C CA . VAL A 1 86 ? -5.994 43.067 -30.484 1.00 93.75 86 VAL A CA 1
ATOM 602 C C . VAL A 1 86 ? -7.213 43.747 -29.880 1.00 93.75 86 VAL A C 1
ATOM 604 O O . VAL A 1 86 ? -7.185 44.075 -28.698 1.00 93.75 86 VAL A O 1
ATOM 607 N N . SER A 1 87 ? -8.281 43.945 -30.652 1.00 90.62 87 SER A N 1
ATOM 608 C CA . SER A 1 87 ? -9.550 44.466 -30.124 1.00 90.62 87 SER A CA 1
ATOM 609 C C . SER A 1 87 ? -10.632 43.396 -30.206 1.00 90.62 87 SER A C 1
ATOM 611 O O . SER A 1 87 ? -10.880 42.837 -31.278 1.00 90.62 87 SER A O 1
ATOM 613 N N . VAL A 1 88 ? -11.265 43.102 -29.071 1.00 88.81 88 VAL A N 1
ATOM 614 C CA . VAL A 1 88 ? -12.393 42.168 -28.946 1.00 88.81 88 VAL A CA 1
ATOM 615 C C . VAL A 1 88 ? -13.657 42.945 -28.588 1.00 88.81 88 VAL A C 1
ATOM 617 O O . VAL A 1 88 ? -13.613 43.954 -27.872 1.00 88.81 88 VAL A O 1
ATOM 620 N N . ARG A 1 89 ? -14.819 42.473 -29.053 1.00 85.50 89 ARG A N 1
ATOM 621 C CA . ARG A 1 89 ? -16.106 43.003 -28.570 1.00 85.50 89 ARG A CA 1
ATOM 622 C C . ARG A 1 89 ? -16.225 42.739 -27.069 1.00 85.50 89 ARG A C 1
ATOM 624 O O . ARG A 1 89 ? -15.848 41.665 -26.613 1.00 85.50 89 ARG A O 1
ATOM 631 N N . HIS A 1 90 ? -16.761 43.680 -26.292 1.00 76.12 90 HIS A N 1
ATOM 632 C CA . HIS A 1 90 ? -17.017 43.404 -24.879 1.00 76.12 90 HIS A CA 1
ATOM 633 C C . HIS A 1 90 ? -17.993 42.208 -24.762 1.00 76.12 90 HIS A C 1
ATOM 635 O O . HIS A 1 90 ? -19.069 42.268 -25.369 1.00 76.12 90 HIS A O 1
ATOM 641 N N . PRO A 1 91 ? -17.657 41.145 -24.003 1.00 66.00 91 PRO A N 1
ATOM 642 C CA . PRO A 1 91 ? -18.409 39.883 -23.985 1.00 66.00 91 PRO A CA 1
ATOM 643 C C . PRO A 1 91 ? -19.845 39.966 -23.437 1.00 66.00 91 PRO A C 1
ATOM 645 O O . PRO A 1 91 ? -20.617 39.016 -23.560 1.00 66.00 91 PRO A O 1
ATOM 648 N N . GLY A 1 92 ? -20.240 41.109 -22.871 1.00 60.94 92 GLY A N 1
ATOM 649 C CA . GLY A 1 92 ? -21.543 41.294 -22.236 1.00 60.94 92 GLY A CA 1
ATOM 650 C C . GLY A 1 92 ? -21.522 40.867 -20.767 1.00 60.94 92 GLY A C 1
ATOM 651 O O . GLY A 1 92 ? -20.751 40.007 -20.353 1.00 60.94 92 GLY A O 1
ATOM 652 N N . SER A 1 93 ? -22.353 41.507 -19.943 1.00 54.16 93 SER A N 1
ATOM 653 C CA . SER A 1 93 ? -22.336 41.346 -18.482 1.00 54.16 93 SER A CA 1
ATOM 654 C C . SER A 1 93 ? -23.012 40.042 -18.028 1.00 54.16 93 SER A C 1
ATOM 656 O O . SER A 1 93 ? -24.097 40.065 -17.447 1.00 54.16 93 SER A O 1
ATOM 658 N N . GLY A 1 94 ? -22.384 38.901 -18.332 1.00 52.41 94 GLY A N 1
ATOM 659 C CA . GLY A 1 94 ? -22.881 37.556 -18.013 1.00 52.41 94 GLY A CA 1
ATOM 660 C C . GLY A 1 94 ? -22.935 37.221 -16.515 1.00 52.41 94 GLY A C 1
ATOM 661 O O . GLY A 1 94 ? -23.694 36.338 -16.129 1.00 52.41 94 GLY A O 1
ATOM 662 N N . ALA A 1 95 ? -22.193 37.942 -15.665 1.00 48.22 95 ALA A N 1
ATOM 663 C CA . ALA A 1 95 ? -22.514 38.061 -14.241 1.00 48.22 95 ALA A CA 1
ATOM 664 C C . ALA A 1 95 ? -22.027 39.406 -13.668 1.00 48.22 95 ALA A C 1
ATOM 666 O O . ALA A 1 95 ? -21.867 40.377 -14.407 1.00 48.22 95 ALA A O 1
ATOM 667 N N . THR A 1 96 ? -21.904 39.462 -12.340 1.00 56.97 96 THR A N 1
ATOM 668 C CA . THR A 1 96 ? -22.109 40.655 -11.511 1.00 56.97 96 THR A CA 1
ATOM 669 C C . THR A 1 96 ? -21.287 41.880 -11.905 1.00 56.97 96 THR A C 1
ATOM 671 O O . THR A 1 96 ? -20.088 41.806 -12.150 1.00 56.97 96 THR A O 1
ATOM 674 N N . ASP A 1 97 ? -21.909 43.050 -11.792 1.00 72.12 97 ASP A N 1
ATOM 675 C CA . ASP A 1 97 ? -21.259 44.359 -11.849 1.00 72.12 97 ASP A CA 1
ATOM 676 C C . ASP A 1 97 ? -20.379 44.653 -10.618 1.00 72.12 97 ASP A C 1
ATOM 678 O O . ASP A 1 97 ? -19.949 45.785 -10.432 1.00 72.12 97 ASP A O 1
ATOM 682 N N . LYS A 1 98 ? -20.097 43.666 -9.760 1.00 82.31 98 LYS A N 1
ATOM 683 C CA . LYS A 1 98 ? -19.385 43.838 -8.484 1.00 82.31 98 LYS A CA 1
ATOM 684 C C . LYS A 1 98 ? -18.088 43.053 -8.368 1.00 82.31 98 LYS A C 1
ATOM 686 O O . LYS A 1 98 ? -17.275 43.398 -7.513 1.00 82.31 98 LYS A O 1
ATOM 691 N N . ALA A 1 99 ? -17.910 42.009 -9.169 1.00 87.44 99 ALA A N 1
ATOM 692 C CA . ALA A 1 99 ? -16.773 41.108 -9.076 1.00 87.44 99 ALA A CA 1
ATOM 693 C C . ALA A 1 99 ? -16.184 40.847 -10.461 1.00 87.44 99 ALA A C 1
ATOM 695 O O . ALA A 1 99 ? -16.914 40.574 -11.411 1.00 87.44 99 ALA A O 1
ATOM 696 N N . ILE A 1 100 ? -14.860 40.922 -10.573 1.00 88.62 100 ILE A N 1
ATOM 697 C CA . ILE A 1 100 ? -14.151 40.620 -11.818 1.00 88.62 100 ILE A CA 1
ATOM 698 C C . ILE A 1 100 ? -12.765 40.051 -11.526 1.00 88.62 100 ILE A C 1
ATOM 700 O O . ILE A 1 100 ? -12.103 40.469 -10.572 1.00 88.62 100 ILE A O 1
ATOM 704 N N . THR A 1 101 ? -12.310 39.145 -12.386 1.00 92.44 101 THR A N 1
ATOM 705 C CA . THR A 1 101 ? -10.901 38.762 -12.496 1.00 92.44 101 THR A CA 1
ATOM 706 C C . THR A 1 101 ? -10.451 38.900 -13.942 1.00 92.44 101 THR A C 1
ATOM 708 O O . THR A 1 101 ? -11.163 38.485 -14.851 1.00 92.44 101 THR A O 1
ATOM 711 N N . VAL A 1 102 ? -9.269 39.471 -14.158 1.00 92.88 102 VAL A N 1
ATOM 712 C CA . VAL A 1 102 ? -8.596 39.516 -15.463 1.00 92.88 102 VAL A CA 1
ATOM 713 C C . VAL A 1 102 ? -7.216 38.905 -15.281 1.00 92.88 102 VAL A C 1
ATOM 715 O O . VAL A 1 102 ? -6.484 39.356 -14.401 1.00 92.88 102 VAL A O 1
ATOM 718 N N . GLU A 1 103 ? -6.854 37.915 -16.091 1.00 94.88 103 GLU A N 1
ATOM 719 C CA . GLU A 1 103 ? -5.539 37.264 -16.064 1.00 94.88 103 GLU A CA 1
ATOM 720 C C . GLU A 1 103 ? -4.952 37.106 -17.474 1.00 94.88 103 GLU A C 1
ATOM 722 O O . GLU A 1 103 ? -5.679 37.081 -18.469 1.00 94.88 103 GLU A O 1
ATOM 727 N N . ALA A 1 104 ? -3.624 37.059 -17.562 1.00 96.31 104 ALA A N 1
ATOM 728 C CA . ALA A 1 104 ? -2.888 36.829 -18.802 1.00 96.31 104 ALA A CA 1
ATOM 729 C C . ALA A 1 104 ? -1.485 36.280 -18.516 1.00 96.31 104 ALA A C 1
ATOM 731 O O . ALA A 1 104 ? -0.867 36.591 -17.488 1.00 96.31 104 ALA A O 1
ATOM 732 N N . TRP A 1 105 ? -0.930 35.542 -19.473 1.00 96.62 105 TRP A N 1
ATOM 733 C CA . TRP A 1 105 ? 0.502 35.277 -19.539 1.00 96.62 105 TRP A CA 1
ATOM 734 C C . TRP A 1 105 ? 1.197 36.348 -20.372 1.00 96.62 105 TRP A C 1
ATOM 736 O O . TRP A 1 105 ? 0.757 36.682 -21.469 1.00 96.62 105 TRP A O 1
ATOM 746 N N . ILE A 1 106 ? 2.301 36.893 -19.857 1.00 95.94 106 ILE A N 1
ATOM 747 C CA . ILE A 1 106 ? 3.091 37.917 -20.552 1.00 95.94 106 ILE A CA 1
ATOM 748 C C . ILE A 1 106 ? 4.587 37.601 -20.531 1.00 95.94 106 ILE A C 1
ATOM 750 O O . ILE A 1 106 ? 5.125 37.172 -19.511 1.00 95.94 106 ILE A O 1
ATOM 754 N N . GLN A 1 107 ? 5.289 37.888 -21.625 1.00 94.19 107 GLN A N 1
ATOM 755 C CA . GLN A 1 107 ? 6.751 37.891 -21.711 1.00 94.19 107 GLN A CA 1
ATOM 756 C C . GLN A 1 107 ? 7.223 39.242 -22.278 1.00 94.19 107 GLN A C 1
ATOM 758 O O . GLN A 1 107 ? 7.452 39.360 -23.483 1.00 94.19 107 GLN A O 1
ATOM 763 N N . PRO A 1 108 ? 7.374 40.286 -21.436 1.00 90.44 108 PRO A N 1
ATOM 764 C CA . PRO A 1 108 ? 7.776 41.617 -21.893 1.00 90.44 108 PRO A CA 1
ATOM 765 C C . PRO A 1 108 ? 9.169 41.598 -22.525 1.00 90.44 108 PRO A C 1
ATOM 767 O O . PRO A 1 108 ? 10.083 40.984 -21.978 1.00 90.44 108 PRO A O 1
ATOM 770 N N . THR A 1 109 ? 9.385 42.326 -23.616 1.00 84.50 109 THR A N 1
ATOM 771 C CA . THR A 1 109 ? 10.709 42.511 -24.230 1.00 84.50 109 THR A CA 1
ATOM 772 C C . THR A 1 109 ? 11.053 43.999 -24.338 1.00 84.50 109 THR A C 1
ATOM 774 O O . THR A 1 109 ? 10.185 44.867 -24.402 1.00 84.50 109 THR A O 1
ATOM 777 N N . GLY A 1 110 ? 12.345 44.335 -24.283 1.00 74.88 110 GLY A N 1
ATOM 778 C CA . GLY A 1 110 ? 12.786 45.734 -24.231 1.00 74.88 110 GLY A CA 1
ATOM 779 C C . GLY A 1 110 ? 12.294 46.494 -22.986 1.00 74.88 110 GLY A C 1
ATOM 780 O O . GLY A 1 110 ? 12.103 45.916 -21.915 1.00 74.88 110 GLY A O 1
ATOM 781 N N . SER A 1 111 ? 12.132 47.814 -23.112 1.00 72.88 111 SER A N 1
ATOM 782 C CA . SER A 1 111 ? 11.781 48.721 -22.011 1.00 72.88 111 SER A CA 1
ATOM 783 C C . SER A 1 111 ? 10.309 49.152 -22.045 1.00 72.88 111 SER A C 1
ATOM 785 O O . SER A 1 111 ? 9.990 50.251 -22.501 1.00 72.88 111 SER A O 1
ATOM 787 N N . ASN A 1 112 ? 9.417 48.316 -21.511 1.00 81.94 112 ASN A N 1
ATOM 788 C CA . ASN A 1 112 ? 8.020 48.684 -21.257 1.00 81.94 112 ASN A CA 1
ATOM 789 C C . ASN A 1 112 ? 7.933 49.662 -20.070 1.00 81.94 112 ASN A C 1
ATOM 791 O O . ASN A 1 112 ? 7.786 49.246 -18.922 1.00 81.94 112 ASN A O 1
ATOM 795 N N . VAL A 1 113 ? 8.068 50.967 -20.327 1.00 83.25 113 VAL A N 1
ATOM 796 C CA . VAL A 1 113 ? 7.923 51.993 -19.276 1.00 83.25 113 VAL A CA 1
ATOM 797 C C . VAL A 1 113 ? 6.447 52.226 -18.961 1.00 83.25 113 VAL A C 1
ATOM 799 O O . VAL A 1 113 ? 6.075 52.166 -17.791 1.00 83.25 113 VAL A O 1
ATOM 802 N N . ASN A 1 114 ? 5.616 52.436 -19.988 1.00 88.25 114 ASN A N 1
ATOM 803 C CA . ASN A 1 114 ? 4.158 52.432 -19.878 1.00 88.25 114 ASN A CA 1
ATOM 804 C C . ASN A 1 114 ? 3.560 51.645 -21.060 1.00 88.25 114 ASN A C 1
ATOM 806 O O . ASN A 1 114 ? 3.921 51.935 -22.198 1.00 88.25 114 ASN A O 1
ATOM 810 N N . ALA A 1 115 ? 2.690 50.668 -20.798 1.00 90.44 115 ALA A N 1
ATOM 811 C CA . ALA A 1 115 ? 2.151 49.748 -21.808 1.00 90.44 115 ALA A CA 1
ATOM 812 C C . ALA A 1 115 ? 0.836 49.104 -21.341 1.00 90.44 115 ALA A C 1
ATOM 814 O O . ALA A 1 115 ? 0.760 48.671 -20.196 1.00 90.44 115 ALA A O 1
ATOM 815 N N . ASN A 1 116 ? -0.183 48.991 -22.192 1.00 91.00 116 ASN A N 1
ATOM 816 C CA . ASN A 1 116 ? -1.435 48.303 -21.851 1.00 91.00 116 ASN A CA 1
ATOM 817 C C . ASN A 1 116 ? -1.315 46.789 -22.066 1.00 91.00 116 ASN A C 1
ATOM 819 O O . ASN A 1 116 ? -0.748 46.363 -23.066 1.00 91.00 116 ASN A O 1
ATOM 823 N N . LEU A 1 117 ? -1.863 45.983 -21.151 1.00 93.25 117 LEU A N 1
ATOM 824 C CA . LEU A 1 117 ? -1.871 44.520 -21.275 1.00 93.25 117 LEU A CA 1
ATOM 825 C C . LEU A 1 117 ? -3.259 44.019 -21.672 1.00 93.25 117 LEU A C 1
ATOM 827 O O . LEU A 1 117 ? -3.396 43.384 -22.710 1.00 93.25 117 LEU A O 1
ATOM 831 N N . VAL A 1 118 ? -4.276 44.345 -20.870 1.00 92.25 118 VAL A N 1
ATOM 832 C CA . VAL A 1 118 ? -5.693 44.035 -21.120 1.00 92.25 118 VAL A CA 1
ATOM 833 C C . VAL A 1 118 ? -6.523 45.176 -20.538 1.00 92.25 118 VAL A C 1
ATOM 835 O O . VAL A 1 118 ? -6.492 45.388 -19.325 1.00 92.25 118 VAL A O 1
ATOM 838 N N . CYS A 1 119 ? -7.245 45.929 -21.367 1.00 87.31 119 CYS A N 1
ATOM 839 C CA . CYS A 1 119 ? -7.931 47.157 -20.955 1.00 87.31 119 CYS A CA 1
ATOM 840 C C . CYS A 1 119 ? -9.334 47.262 -21.564 1.00 87.31 119 CYS A C 1
ATOM 842 O O . CYS A 1 119 ? -9.493 47.210 -22.778 1.00 87.31 119 CYS A O 1
ATOM 844 N N . ALA A 1 120 ? -10.349 47.488 -20.732 1.00 84.31 120 ALA A N 1
ATOM 845 C CA . ALA A 1 120 ? -11.717 47.745 -21.166 1.00 84.31 120 ALA A CA 1
ATOM 846 C C . ALA A 1 120 ? -11.981 49.254 -21.312 1.00 84.31 120 ALA A C 1
ATOM 848 O O . ALA A 1 120 ? -11.761 50.019 -20.367 1.00 84.31 120 ALA A O 1
ATOM 849 N N . GLY A 1 121 ? -12.500 49.676 -22.471 1.00 71.31 121 GLY A N 1
ATOM 850 C CA . GLY A 1 121 ? -12.988 51.041 -22.713 1.00 71.31 121 GLY A CA 1
ATOM 851 C C . GLY A 1 121 ? -12.082 51.934 -23.587 1.00 71.31 121 GLY A C 1
ATOM 852 O O . GLY A 1 121 ? -10.945 52.225 -23.200 1.00 71.31 121 GLY A O 1
ATOM 853 N N . PRO A 1 122 ? -12.589 52.456 -24.729 1.00 51.09 122 PRO A N 1
ATOM 854 C CA . PRO A 1 122 ? -11.772 53.189 -25.705 1.00 51.09 122 PRO A CA 1
ATOM 855 C C . PRO A 1 122 ? -11.393 54.615 -25.272 1.00 51.09 122 PRO A C 1
ATOM 857 O O . PRO A 1 122 ? -10.329 55.106 -25.651 1.00 51.09 122 PRO A O 1
ATOM 860 N N . GLU A 1 123 ? -12.197 55.286 -24.435 1.00 54.84 123 GLU A N 1
ATOM 861 C CA . GLU A 1 123 ? -11.954 56.680 -24.004 1.00 54.84 123 GLU A CA 1
ATOM 862 C C . GLU A 1 123 ? -11.601 56.804 -22.510 1.00 54.84 123 GLU A C 1
ATOM 864 O O . GLU A 1 123 ? -10.610 57.448 -22.161 1.00 54.84 123 GLU A O 1
ATOM 869 N N . SER A 1 124 ? -12.282 56.076 -21.624 1.00 58.78 124 SER A N 1
ATOM 870 C CA . SER A 1 124 ? -11.867 55.884 -20.227 1.00 58.78 124 SER A CA 1
ATOM 871 C C . SER A 1 124 ? -11.646 54.406 -19.937 1.00 58.78 124 SER A C 1
ATOM 873 O O . SER A 1 124 ? -12.460 53.592 -20.355 1.00 58.78 124 SER A O 1
ATOM 875 N N . LEU A 1 125 ? -10.573 54.080 -19.202 1.00 68.00 125 LEU A N 1
ATOM 876 C CA . LEU A 1 125 ? -10.400 52.750 -18.606 1.00 68.00 125 LEU A CA 1
ATOM 877 C C . LEU A 1 125 ? -11.604 52.485 -17.699 1.00 68.00 125 LEU A C 1
ATOM 879 O O . LEU A 1 125 ? -11.745 53.195 -16.711 1.00 68.00 125 LEU A O 1
ATOM 883 N N . ASP A 1 126 ? -12.452 51.510 -18.003 1.00 78.88 126 ASP A N 1
ATOM 884 C CA . ASP A 1 126 ? -13.492 51.069 -17.064 1.00 78.88 126 ASP A CA 1
ATOM 885 C C . ASP A 1 126 ? -12.898 50.044 -16.086 1.00 78.88 126 ASP A C 1
ATOM 887 O O . ASP A 1 126 ? -13.077 50.177 -14.875 1.00 78.88 126 ASP A O 1
ATOM 891 N N . PHE A 1 127 ? -12.087 49.109 -16.595 1.00 86.25 127 PHE A N 1
ATOM 892 C CA . PHE A 1 127 ? -11.152 48.275 -15.832 1.00 86.25 127 PHE A CA 1
ATOM 893 C C . PHE A 1 127 ? -9.960 47.843 -16.705 1.00 86.25 127 PHE A C 1
ATOM 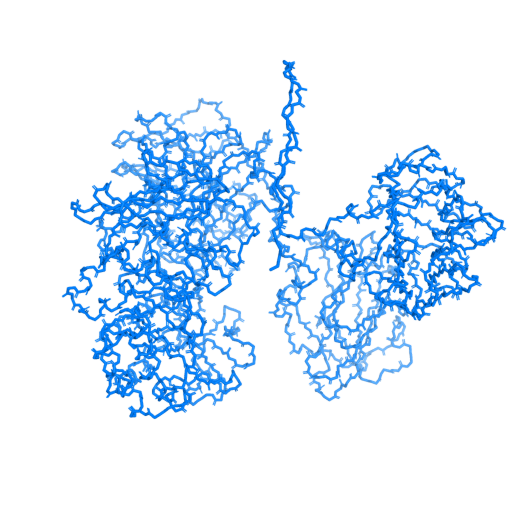895 O O . PHE A 1 127 ? -10.027 47.918 -17.932 1.00 86.25 127 PHE A O 1
ATOM 902 N N . GLY A 1 128 ? -8.866 47.374 -16.100 1.00 88.38 128 GLY A N 1
ATOM 903 C CA . GLY A 1 128 ? -7.772 46.752 -16.849 1.00 88.38 128 GLY A CA 1
ATOM 904 C C . GLY A 1 128 ? -6.475 46.546 -16.073 1.00 88.38 128 GLY A C 1
ATOM 905 O O . GLY A 1 128 ? -6.350 46.945 -14.914 1.00 88.38 128 GLY A O 1
ATOM 906 N N . MET A 1 129 ? -5.500 45.953 -16.762 1.00 92.75 129 MET A N 1
ATOM 907 C CA . MET A 1 129 ? -4.108 45.801 -16.345 1.00 92.75 129 MET A CA 1
ATOM 908 C C . MET A 1 129 ? -3.166 46.471 -17.349 1.00 92.75 129 MET A C 1
ATOM 910 O O . MET A 1 129 ? -3.283 46.290 -18.564 1.00 92.75 129 MET A O 1
ATOM 914 N N . TRP A 1 130 ? -2.188 47.206 -16.832 1.00 92.31 130 TRP A N 1
ATOM 915 C CA . TRP A 1 130 ? -1.162 47.892 -17.610 1.00 92.31 130 TRP A CA 1
ATOM 916 C C . TRP A 1 130 ? 0.166 47.927 -16.847 1.00 92.31 130 TRP A C 1
ATOM 918 O O . TRP A 1 130 ? 0.237 47.672 -15.648 1.00 92.31 130 TRP A O 1
ATOM 928 N N . ILE A 1 131 ? 1.249 48.253 -17.538 1.00 91.50 131 ILE A N 1
ATOM 929 C CA . ILE A 1 131 ? 2.538 48.595 -16.946 1.00 91.50 131 ILE A CA 1
ATOM 930 C C . ILE A 1 131 ? 2.617 50.122 -16.867 1.00 91.50 131 ILE A C 1
ATOM 932 O O . ILE A 1 131 ? 2.281 50.806 -17.832 1.00 91.50 131 ILE A O 1
ATOM 936 N N . GLN A 1 132 ? 3.067 50.666 -15.736 1.00 90.31 132 GLN A N 1
ATOM 937 C CA . GLN A 1 132 ? 3.340 52.093 -15.553 1.00 90.31 132 GLN A CA 1
ATOM 938 C C . GLN A 1 132 ? 4.598 52.288 -14.704 1.00 90.31 132 GLN A C 1
ATOM 940 O O . GLN A 1 132 ? 4.750 51.670 -13.647 1.00 90.31 132 GLN A O 1
ATOM 945 N N . GLY A 1 133 ? 5.527 53.126 -15.166 1.00 87.19 133 GLY A N 1
ATOM 946 C CA . GLY A 1 133 ? 6.845 53.268 -14.534 1.00 87.19 133 GLY A CA 1
ATOM 947 C C . GLY A 1 133 ? 7.606 51.938 -14.397 1.00 87.19 133 GLY A C 1
ATOM 948 O O . GLY A 1 133 ? 8.353 51.760 -13.437 1.00 87.19 133 GLY A O 1
ATOM 949 N N . GLY A 1 134 ? 7.370 50.985 -15.308 1.00 85.38 134 GLY A N 1
ATOM 950 C CA . GLY A 1 134 ? 7.937 49.632 -15.254 1.00 85.38 134 GLY A CA 1
ATOM 951 C C . GLY A 1 134 ? 7.355 48.707 -14.171 1.00 85.38 134 GLY A C 1
ATOM 952 O O . GLY A 1 134 ? 7.945 47.664 -13.899 1.00 85.38 134 GLY A O 1
ATOM 953 N N . ARG A 1 135 ? 6.230 49.058 -13.532 1.00 91.00 135 ARG A N 1
ATOM 954 C CA . ARG A 1 135 ? 5.519 48.224 -12.538 1.00 91.00 135 ARG A CA 1
ATOM 955 C C . ARG A 1 135 ? 4.147 47.826 -13.074 1.00 91.00 135 ARG A C 1
ATOM 957 O O . ARG A 1 135 ? 3.559 48.591 -13.830 1.00 91.00 135 ARG A O 1
ATOM 964 N N . LEU A 1 136 ? 3.641 46.653 -12.692 1.00 93.88 136 LEU A N 1
ATOM 965 C CA . LEU A 1 136 ? 2.275 46.245 -13.026 1.00 93.88 136 LEU A CA 1
ATOM 966 C C . LEU A 1 136 ? 1.294 47.108 -12.222 1.00 93.88 136 LEU A C 1
ATOM 968 O O . LEU A 1 136 ? 1.473 47.321 -11.022 1.00 93.88 136 LEU A O 1
ATOM 972 N N . VAL A 1 137 ? 0.260 47.599 -12.887 1.00 93.75 137 VAL A N 1
ATOM 973 C CA . VAL A 1 137 ? -0.841 48.359 -12.306 1.00 93.75 137 VAL A CA 1
ATOM 974 C C . VAL A 1 137 ? -2.139 47.722 -12.784 1.00 93.75 137 VAL A C 1
ATOM 976 O O . VAL A 1 137 ? -2.268 47.356 -13.950 1.00 93.75 137 VAL A O 1
ATOM 979 N N . GLY A 1 138 ? -3.089 47.569 -11.873 1.00 92.25 138 GLY A N 1
ATOM 980 C CA . GLY A 1 138 ? -4.429 47.080 -12.167 1.00 92.25 138 GLY A CA 1
ATOM 981 C C . GLY A 1 138 ? -5.432 47.978 -11.476 1.00 92.25 138 GLY A C 1
ATOM 982 O O . GLY A 1 138 ? -5.222 48.373 -10.325 1.00 92.25 138 GLY A O 1
ATOM 983 N N . GLY A 1 139 ? -6.494 48.342 -12.176 1.00 88.44 139 GLY A N 1
ATOM 984 C CA . GLY A 1 139 ? -7.478 49.260 -11.637 1.00 88.44 139 GLY A CA 1
ATOM 985 C C . GLY A 1 139 ? -8.771 49.304 -12.422 1.00 88.44 139 GLY A C 1
ATOM 986 O O . GLY A 1 139 ? -8.884 48.756 -13.518 1.00 88.44 139 GLY A O 1
ATOM 987 N N . LEU A 1 140 ? -9.744 49.987 -11.833 1.00 89.06 140 LEU A N 1
ATOM 988 C CA . LEU A 1 140 ? -11.079 50.181 -12.379 1.00 89.06 140 LEU A CA 1
ATOM 989 C C . LEU A 1 140 ? -11.675 51.510 -11.932 1.00 89.06 140 LEU A C 1
ATOM 991 O O . LEU A 1 140 ? -11.174 52.163 -11.012 1.00 89.06 140 LEU A O 1
ATOM 995 N N . TRP A 1 141 ? -12.781 51.878 -12.562 1.00 87.50 141 TRP A N 1
ATOM 996 C CA . TRP A 1 141 ? -13.650 52.955 -12.109 1.00 87.50 141 TRP A CA 1
ATOM 997 C C . TRP A 1 141 ? -14.944 52.354 -11.577 1.00 87.50 141 TRP A C 1
ATOM 999 O O . TRP A 1 141 ? -15.484 51.416 -12.159 1.00 87.50 141 TRP A O 1
ATOM 1009 N N . ASN A 1 142 ? -15.461 52.886 -10.472 1.00 86.62 142 ASN A N 1
ATOM 1010 C CA . ASN A 1 142 ? -16.797 52.525 -10.005 1.00 86.62 142 ASN A CA 1
ATOM 1011 C C . ASN A 1 142 ? -17.883 53.297 -10.779 1.00 86.62 142 ASN A C 1
ATOM 1013 O O . ASN A 1 142 ? -17.611 54.298 -11.451 1.00 86.62 142 ASN A O 1
ATOM 1017 N N . SER A 1 143 ? -19.138 52.878 -10.631 1.00 82.38 143 SER A N 1
ATOM 1018 C CA . SER A 1 143 ? -20.310 53.517 -11.249 1.00 82.38 143 SER A CA 1
ATOM 1019 C C . SER A 1 143 ? -20.516 54.996 -10.874 1.00 82.38 143 SER A C 1
ATOM 1021 O O . SER A 1 143 ? -21.224 55.710 -11.578 1.00 82.38 143 SER A O 1
ATOM 1023 N N . THR A 1 144 ? -19.872 55.484 -9.806 1.00 83.75 144 THR A N 1
ATOM 1024 C CA . THR A 1 144 ? -19.890 56.902 -9.390 1.00 83.75 144 THR A CA 1
ATOM 1025 C C . THR A 1 144 ? -18.748 57.742 -9.976 1.00 83.75 144 THR A C 1
ATOM 1027 O O . THR A 1 144 ? -18.655 58.930 -9.678 1.00 83.75 144 THR A O 1
ATOM 1030 N N . GLY A 1 145 ? -17.872 57.156 -10.799 1.00 82.38 145 GLY A N 1
ATOM 1031 C CA . GLY A 1 145 ? -16.743 57.861 -11.411 1.00 82.38 145 GLY A CA 1
ATOM 1032 C C . GLY A 1 145 ? -15.525 58.040 -10.496 1.00 82.38 145 GLY A C 1
ATOM 1033 O O . GLY A 1 145 ? -14.743 58.961 -10.709 1.00 82.38 145 GLY A O 1
ATOM 1034 N N . THR A 1 146 ? -15.340 57.178 -9.491 1.00 87.38 146 THR A N 1
ATOM 1035 C CA . THR A 1 146 ? -14.105 57.122 -8.683 1.00 87.38 146 THR A CA 1
ATOM 1036 C C . THR A 1 146 ? -13.183 56.022 -9.202 1.00 87.38 146 THR A C 1
ATOM 1038 O O . THR A 1 146 ? -13.636 54.892 -9.389 1.00 87.38 146 THR A O 1
ATOM 1041 N N . GLN A 1 147 ? -11.901 56.338 -9.407 1.00 87.81 147 GLN A N 1
ATOM 1042 C CA . GLN A 1 147 ? -10.872 55.381 -9.822 1.00 87.81 147 GLN A CA 1
ATOM 1043 C C . GLN A 1 147 ? -10.200 54.707 -8.618 1.00 87.81 147 GLN A C 1
ATOM 1045 O O . GLN A 1 147 ? -9.818 55.381 -7.661 1.00 87.81 147 GLN A O 1
ATOM 1050 N N . PHE A 1 148 ? -9.959 53.400 -8.721 1.00 89.44 148 PHE A N 1
ATOM 1051 C CA . PHE A 1 148 ? -9.105 52.631 -7.815 1.00 89.44 148 PHE A CA 1
ATOM 1052 C C . PHE A 1 148 ? -8.035 51.916 -8.632 1.00 89.44 148 PHE A C 1
ATOM 1054 O O . PHE A 1 148 ? -8.366 51.225 -9.592 1.00 89.44 148 PHE A O 1
ATOM 1061 N N . SER A 1 149 ? -6.769 52.064 -8.243 1.00 90.69 149 SER A N 1
ATOM 1062 C CA . SER A 1 149 ? -5.637 51.402 -8.899 1.00 90.69 149 SER A CA 1
ATOM 1063 C C . SER A 1 149 ? -4.662 50.877 -7.849 1.00 90.69 149 SER A C 1
ATOM 1065 O O . SER A 1 149 ? -4.195 51.640 -7.003 1.00 90.69 149 SER A O 1
ATOM 1067 N N . ALA A 1 150 ? -4.340 49.589 -7.914 1.00 92.50 150 ALA A N 1
ATOM 1068 C CA . ALA A 1 150 ? -3.248 48.980 -7.165 1.00 92.50 150 ALA A CA 1
ATOM 1069 C C . ALA A 1 150 ? -1.985 48.943 -8.038 1.00 92.50 150 ALA A C 1
ATOM 1071 O O . ALA A 1 150 ? -2.067 48.679 -9.236 1.00 92.50 150 ALA A O 1
ATOM 1072 N N . THR A 1 151 ? -0.815 49.153 -7.432 1.00 94.12 151 THR A N 1
ATOM 1073 C CA . THR A 1 151 ? 0.493 49.054 -8.102 1.00 94.12 151 THR A CA 1
ATOM 1074 C C . THR A 1 151 ? 1.315 47.949 -7.449 1.00 94.12 151 THR A C 1
ATOM 1076 O O . THR A 1 151 ? 1.476 47.935 -6.228 1.00 94.12 151 THR A O 1
ATOM 1079 N N . SER A 1 152 ? 1.863 47.041 -8.254 1.00 90.19 152 SER A N 1
ATOM 1080 C CA . SER A 1 152 ? 2.673 45.912 -7.797 1.00 90.19 152 SER A CA 1
ATOM 1081 C C . SER A 1 152 ? 3.958 46.363 -7.099 1.00 90.19 152 SER A C 1
ATOM 1083 O O . SER A 1 152 ? 4.515 47.419 -7.411 1.00 90.19 152 SER A O 1
ATOM 1085 N N . ALA A 1 153 ? 4.488 45.559 -6.176 1.00 77.44 153 ALA A N 1
ATOM 1086 C CA . ALA A 1 153 ? 5.734 45.847 -5.459 1.00 77.44 153 ALA A CA 1
ATOM 1087 C C . ALA A 1 153 ? 6.965 45.951 -6.389 1.00 77.44 153 ALA A C 1
ATOM 1089 O O . ALA A 1 153 ? 7.891 46.708 -6.099 1.00 77.44 153 ALA A O 1
ATOM 1090 N N . GLY A 1 154 ? 6.949 45.243 -7.522 1.00 77.88 154 GLY A N 1
ATOM 1091 C CA . GLY A 1 154 ? 7.972 45.274 -8.573 1.00 77.88 154 GLY A CA 1
ATOM 1092 C C . GLY A 1 154 ? 7.391 44.929 -9.950 1.00 77.88 154 GLY A C 1
ATOM 1093 O O . GLY A 1 154 ? 6.234 44.524 -10.051 1.00 77.88 154 GLY A O 1
ATOM 1094 N N . GLY A 1 155 ? 8.169 45.131 -11.013 1.00 74.88 155 GLY A N 1
ATOM 1095 C CA . GLY A 1 155 ? 7.730 44.886 -12.391 1.00 74.88 155 GLY A CA 1
ATOM 1096 C C . GLY A 1 155 ? 7.780 43.415 -12.828 1.00 74.88 155 GLY A C 1
ATOM 1097 O O . GLY A 1 155 ? 8.594 42.657 -12.294 1.00 74.88 155 GLY A O 1
ATOM 1098 N N . PRO A 1 156 ? 6.974 43.013 -13.831 1.00 79.12 156 PRO A N 1
ATOM 1099 C CA . PRO A 1 156 ? 7.192 41.773 -14.578 1.00 79.12 156 PRO A CA 1
ATOM 1100 C C . PRO A 1 156 ? 8.615 41.730 -15.159 1.00 79.12 156 PRO A C 1
ATOM 1102 O O . PRO A 1 156 ? 9.144 42.755 -15.589 1.00 79.12 156 PRO A O 1
ATOM 1105 N N . THR A 1 157 ? 9.258 40.560 -15.160 1.00 77.94 157 THR A N 1
ATOM 1106 C CA . THR A 1 157 ? 10.676 40.446 -15.551 1.00 77.94 157 THR A CA 1
ATOM 1107 C C . THR A 1 157 ? 10.822 40.373 -17.076 1.00 77.94 157 THR A C 1
ATOM 1109 O O . THR A 1 157 ? 10.322 39.416 -17.669 1.00 77.94 157 THR A O 1
ATOM 1112 N N . PRO A 1 158 ? 11.541 41.307 -17.736 1.00 79.38 158 PRO A N 1
ATOM 1113 C CA . PRO A 1 158 ? 11.730 41.251 -19.181 1.00 79.38 158 PRO A CA 1
ATOM 1114 C C . PRO A 1 158 ? 12.430 39.962 -19.632 1.00 79.38 158 PRO A C 1
ATOM 1116 O O . PRO A 1 158 ? 13.365 39.483 -18.988 1.00 79.38 158 PRO A O 1
ATOM 1119 N N . GLY A 1 159 ? 11.977 39.404 -20.751 1.00 79.00 159 GLY A N 1
ATOM 1120 C CA . GLY A 1 159 ? 12.464 38.152 -21.322 1.00 79.00 159 GLY A CA 1
ATOM 1121 C C . GLY A 1 159 ? 11.950 36.888 -20.629 1.00 79.00 159 GLY A C 1
ATOM 1122 O O . GLY A 1 159 ? 12.334 35.798 -21.049 1.00 79.00 159 GLY A O 1
ATOM 1123 N N . ARG A 1 160 ? 11.079 36.978 -19.612 1.00 81.44 160 ARG A N 1
ATOM 1124 C CA . ARG A 1 160 ? 10.498 35.808 -18.926 1.00 81.44 160 ARG A CA 1
ATOM 1125 C C . ARG A 1 160 ? 8.975 35.836 -18.935 1.00 81.44 160 ARG A C 1
ATOM 1127 O O . ARG A 1 160 ? 8.377 36.877 -18.688 1.00 81.44 160 ARG A O 1
ATOM 1134 N N . TRP A 1 161 ? 8.379 34.668 -19.162 1.00 88.56 161 TRP A N 1
ATOM 1135 C CA . TRP A 1 161 ? 6.953 34.448 -18.955 1.00 88.56 161 TRP A CA 1
ATOM 1136 C C . TRP A 1 161 ? 6.584 34.679 -17.487 1.00 88.56 161 TRP A C 1
ATOM 1138 O O . TRP A 1 161 ? 7.182 34.083 -16.588 1.00 88.56 161 TRP A O 1
ATOM 1148 N N . CYS A 1 162 ? 5.611 35.556 -17.268 1.00 88.62 162 CYS A N 1
ATOM 1149 C CA . CYS A 1 162 ? 5.012 35.875 -15.980 1.00 88.62 162 CYS A CA 1
ATOM 1150 C C . CYS A 1 162 ? 3.496 35.687 -16.101 1.00 88.62 162 CYS A C 1
ATOM 1152 O O . CYS A 1 162 ? 2.905 36.177 -17.065 1.00 88.62 162 CYS A O 1
ATOM 1154 N N . HIS A 1 163 ? 2.869 35.041 -15.119 1.00 93.19 163 HIS A N 1
ATOM 1155 C CA . HIS A 1 163 ? 1.413 35.071 -14.985 1.00 93.19 163 HIS A CA 1
ATOM 1156 C C . HIS A 1 163 ? 1.036 36.372 -14.271 1.00 93.19 163 HIS A C 1
ATOM 1158 O O . HIS A 1 163 ? 1.601 36.669 -13.215 1.00 93.19 163 HIS A O 1
ATOM 1164 N N . VAL A 1 164 ? 0.130 37.174 -14.820 1.00 95.06 164 VAL A N 1
ATOM 1165 C CA . VAL A 1 164 ? -0.337 38.412 -14.179 1.00 95.06 164 VAL A CA 1
ATOM 1166 C C . VAL A 1 164 ? -1.850 38.410 -14.080 1.00 95.06 164 VAL A C 1
ATOM 1168 O O . VAL A 1 164 ? -2.525 38.043 -15.036 1.00 95.06 164 VAL A O 1
ATOM 1171 N N . ALA A 1 165 ? -2.377 38.828 -12.931 1.00 95.44 165 ALA A N 1
ATOM 1172 C CA . ALA A 1 165 ? -3.815 38.920 -12.729 1.00 95.44 165 ALA A CA 1
ATOM 1173 C C . ALA A 1 165 ? -4.220 40.099 -11.841 1.00 95.44 165 ALA A C 1
ATOM 1175 O O . ALA A 1 165 ? -3.456 40.571 -10.994 1.00 95.44 165 ALA A O 1
ATOM 1176 N N . MET A 1 166 ? -5.460 40.542 -12.013 1.00 93.81 166 MET A N 1
ATOM 1177 C CA . MET A 1 166 ? -6.146 41.512 -11.169 1.00 93.81 166 MET A CA 1
ATOM 1178 C C . MET A 1 166 ? -7.496 40.933 -10.759 1.00 93.81 166 MET A C 1
ATOM 1180 O O . MET A 1 166 ? -8.287 40.573 -11.628 1.00 93.81 166 MET A O 1
ATOM 1184 N N . THR A 1 167 ? -7.790 40.928 -9.461 1.00 93.44 167 THR A N 1
ATOM 1185 C CA . THR A 1 167 ? -9.139 40.688 -8.935 1.00 93.44 167 THR A CA 1
ATOM 1186 C C . THR A 1 167 ? -9.744 41.984 -8.405 1.00 93.44 167 THR A C 1
ATOM 1188 O O . THR A 1 167 ? -9.034 42.863 -7.903 1.00 93.44 167 THR A O 1
ATOM 1191 N N . CYS A 1 168 ? -11.067 42.100 -8.472 1.00 90.12 168 CYS A N 1
ATOM 1192 C CA . CYS A 1 168 ? -11.818 43.049 -7.663 1.00 90.12 168 CYS A CA 1
ATOM 1193 C C . CYS A 1 168 ? -13.076 42.412 -7.080 1.00 90.12 168 CYS A C 1
ATOM 1195 O O . CYS A 1 168 ? -13.791 41.696 -7.778 1.00 90.12 168 CYS A O 1
ATOM 1197 N N . ASP A 1 169 ? -13.345 42.748 -5.821 1.00 87.94 169 ASP A N 1
ATOM 1198 C CA . ASP A 1 169 ? -14.601 42.517 -5.119 1.00 87.94 169 ASP A CA 1
ATOM 1199 C C . ASP A 1 169 ? -15.129 43.859 -4.590 1.00 87.94 169 ASP A C 1
ATOM 1201 O O . ASP A 1 169 ? -14.451 44.505 -3.790 1.00 87.94 169 ASP A O 1
ATOM 1205 N N . LEU A 1 170 ? -16.326 44.284 -5.000 1.00 85.25 170 LEU A N 1
ATOM 1206 C CA . LEU A 1 170 ? -17.031 45.450 -4.448 1.00 85.25 170 LEU A CA 1
ATOM 1207 C C . LEU A 1 170 ? -18.150 45.080 -3.455 1.00 85.25 170 LEU A C 1
ATOM 1209 O O . LEU A 1 170 ? -18.757 45.981 -2.870 1.00 85.25 170 LEU A O 1
ATOM 1213 N N . ASP A 1 171 ? -18.425 43.789 -3.249 1.00 80.00 171 ASP A N 1
ATOM 1214 C CA . ASP A 1 171 ? -19.515 43.301 -2.403 1.00 80.00 171 ASP A CA 1
ATOM 1215 C C . ASP A 1 171 ? -19.013 42.903 -1.005 1.00 80.00 171 ASP A C 1
ATOM 1217 O O . ASP A 1 171 ? -19.378 43.556 -0.020 1.00 80.00 171 ASP A O 1
ATOM 1221 N N . ALA A 1 172 ? -18.130 41.900 -0.911 1.00 70.81 172 ALA A N 1
ATOM 1222 C CA . ALA A 1 172 ? -17.653 41.355 0.364 1.00 70.81 172 ALA A CA 1
ATOM 1223 C C . ALA A 1 172 ? -16.281 41.917 0.779 1.00 70.81 172 ALA A C 1
ATOM 1225 O O . ALA A 1 172 ? -16.134 42.431 1.890 1.00 70.81 172 ALA A O 1
ATOM 1226 N N . GLY A 1 173 ? -15.285 41.852 -0.107 1.00 68.88 173 GLY A N 1
ATOM 1227 C CA . GLY A 1 173 ? -13.903 42.263 0.155 1.00 68.88 173 GLY A CA 1
ATOM 1228 C C . GLY A 1 173 ? -13.637 43.768 0.048 1.00 68.88 173 GLY A C 1
ATOM 1229 O O . GLY A 1 173 ? -12.822 44.293 0.806 1.00 68.88 173 GLY A O 1
ATOM 1230 N N . LYS A 1 174 ? -14.321 44.476 -0.864 1.00 86.06 174 LYS A N 1
ATOM 1231 C CA . LYS A 1 174 ? -14.121 45.915 -1.153 1.00 86.06 174 LYS A CA 1
ATOM 1232 C C . LYS A 1 174 ? -12.663 46.276 -1.453 1.00 86.06 174 LYS A C 1
ATOM 1234 O O . LYS A 1 174 ? -12.113 47.240 -0.917 1.00 86.06 174 LYS A O 1
ATOM 1239 N N . THR A 1 175 ? -12.033 45.504 -2.334 1.00 91.75 175 THR A N 1
ATOM 1240 C CA . THR A 1 175 ? -10.626 45.663 -2.730 1.00 91.75 175 THR A CA 1
ATOM 1241 C C . THR A 1 175 ? -10.407 45.437 -4.222 1.00 91.75 175 THR A C 1
ATOM 1243 O O . THR A 1 175 ? -11.163 44.725 -4.881 1.00 91.75 175 THR A O 1
ATOM 1246 N N . VAL A 1 176 ? -9.333 46.032 -4.747 1.00 92.62 176 VAL A N 1
ATOM 1247 C CA . VAL A 1 176 ? -8.673 45.621 -5.996 1.00 92.62 176 VAL A CA 1
ATOM 1248 C C . VAL A 1 176 ? -7.315 45.039 -5.612 1.00 92.62 176 VAL A C 1
ATOM 1250 O O . VAL A 1 176 ? -6.550 45.705 -4.908 1.00 92.62 176 VAL A O 1
ATOM 1253 N N . THR A 1 177 ? -7.002 43.823 -6.061 1.00 93.50 177 THR A N 1
ATOM 1254 C CA . THR A 1 177 ? -5.748 43.128 -5.728 1.00 93.50 177 THR A CA 1
ATOM 1255 C C . THR A 1 177 ? -5.051 42.623 -6.988 1.00 93.50 177 THR A C 1
ATOM 1257 O O . THR A 1 177 ? -5.663 42.007 -7.854 1.00 93.50 177 THR A O 1
ATOM 1260 N N . LEU A 1 178 ? -3.751 42.896 -7.084 1.00 94.31 178 LEU A N 1
ATOM 1261 C CA . LEU A 1 178 ? -2.861 42.425 -8.140 1.00 94.31 178 LEU A CA 1
ATOM 1262 C C . LEU A 1 178 ? -2.112 41.169 -7.716 1.00 94.31 178 LEU A C 1
ATOM 1264 O O . LEU A 1 178 ? -1.599 41.105 -6.597 1.00 94.31 178 LEU A O 1
ATOM 1268 N N . TYR A 1 179 ? -1.919 40.260 -8.663 1.00 91.12 179 TYR A N 1
ATOM 1269 C CA . TYR A 1 179 ? -1.133 39.044 -8.525 1.00 91.12 179 TYR A CA 1
ATOM 1270 C C . TYR A 1 179 ? -0.067 38.996 -9.620 1.00 91.12 179 TYR A C 1
ATOM 1272 O O . TYR A 1 179 ? -0.327 39.318 -10.780 1.00 91.12 179 TYR A O 1
ATOM 1280 N N . VAL A 1 180 ? 1.141 38.580 -9.247 1.00 89.44 180 VAL A N 1
ATOM 1281 C CA . VAL A 1 180 ? 2.215 38.235 -10.185 1.00 89.44 180 VAL A CA 1
ATOM 1282 C C . VAL A 1 180 ? 2.682 36.838 -9.813 1.00 89.44 180 VAL A C 1
ATOM 1284 O O . VAL A 1 180 ? 3.072 36.607 -8.670 1.00 89.44 180 VAL A O 1
ATOM 1287 N N . ASN A 1 181 ? 2.624 35.908 -10.763 1.00 85.06 181 ASN A N 1
ATOM 1288 C CA . ASN A 1 181 ? 2.965 34.498 -10.582 1.00 85.06 181 ASN A CA 1
ATOM 1289 C C . ASN A 1 181 ? 2.177 33.844 -9.426 1.00 85.06 181 ASN A C 1
ATOM 1291 O O . ASN A 1 181 ? 2.739 33.123 -8.609 1.00 85.06 181 ASN A O 1
ATOM 1295 N N . GLY A 1 182 ? 0.884 34.174 -9.307 1.00 81.94 182 GLY A N 1
ATOM 1296 C CA . GLY A 1 182 ? 0.013 33.726 -8.211 1.00 81.94 182 GLY A CA 1
ATOM 1297 C C . GLY A 1 182 ? 0.215 34.439 -6.868 1.00 81.94 182 GLY A C 1
ATOM 1298 O O . GLY A 1 182 ? -0.590 34.265 -5.957 1.00 81.94 182 GLY A O 1
ATOM 1299 N N . ILE A 1 183 ? 1.250 35.273 -6.719 1.00 81.75 183 ILE A N 1
ATOM 1300 C CA . ILE A 1 183 ? 1.577 35.943 -5.454 1.00 81.75 183 ILE A CA 1
ATOM 1301 C C . ILE A 1 183 ? 0.947 37.347 -5.421 1.00 81.75 183 ILE A C 1
ATOM 1303 O O . ILE A 1 183 ? 1.208 38.140 -6.335 1.00 81.75 183 ILE A O 1
ATOM 1307 N N . PRO A 1 184 ? 0.181 37.714 -4.369 1.00 84.12 184 PRO A N 1
ATOM 1308 C CA . PRO A 1 184 ? -0.320 39.073 -4.181 1.00 84.12 184 PRO A CA 1
ATOM 1309 C C . PRO A 1 184 ? 0.818 40.103 -4.196 1.00 84.12 184 PRO A C 1
ATOM 1311 O O . PRO A 1 184 ? 1.733 40.062 -3.373 1.00 84.12 184 PRO A O 1
ATOM 1314 N N . SER A 1 185 ? 0.766 41.042 -5.140 1.00 83.88 185 SER A N 1
ATOM 1315 C CA . SER A 1 185 ? 1.835 42.015 -5.395 1.00 83.88 185 SER A CA 1
ATOM 1316 C C . SER A 1 185 ? 1.441 43.458 -5.063 1.00 83.88 185 SER A C 1
ATOM 1318 O O . SER A 1 185 ? 2.315 44.306 -4.889 1.00 83.88 185 SER A O 1
ATOM 1320 N N . GLY A 1 186 ? 0.145 43.751 -4.936 1.00 89.12 186 GLY A N 1
ATOM 1321 C CA . GLY A 1 186 ? -0.373 45.047 -4.493 1.00 89.12 186 GLY A CA 1
ATOM 1322 C C . GLY A 1 186 ? -1.877 44.975 -4.236 1.00 89.12 186 GLY A C 1
ATOM 1323 O O . GLY A 1 186 ? -2.567 44.196 -4.883 1.00 89.12 186 GLY A O 1
ATOM 1324 N N . THR A 1 187 ? -2.395 45.769 -3.302 1.00 92.69 187 THR A N 1
ATOM 1325 C CA . THR A 1 187 ? -3.836 45.843 -3.016 1.00 92.69 187 THR A CA 1
ATOM 1326 C C . THR A 1 187 ? -4.234 47.268 -2.642 1.00 92.69 187 THR A C 1
ATOM 1328 O O . THR A 1 187 ? -3.417 48.021 -2.104 1.00 92.69 187 THR A O 1
ATOM 1331 N N . ILE A 1 188 ? -5.473 47.649 -2.940 1.00 94.06 188 ILE A N 1
ATOM 1332 C CA . ILE A 1 188 ? -6.070 48.924 -2.531 1.00 94.06 188 ILE A CA 1
ATOM 1333 C C . ILE A 1 188 ? -7.538 48.711 -2.155 1.00 94.06 188 ILE A C 1
ATOM 1335 O O . ILE A 1 188 ? -8.237 47.905 -2.769 1.00 94.06 188 ILE A O 1
ATOM 1339 N N . ALA A 1 189 ? -8.013 49.446 -1.149 1.00 91.56 189 ALA A N 1
ATOM 1340 C CA . ALA A 1 189 ? -9.431 49.483 -0.813 1.00 91.56 189 ALA A CA 1
ATOM 1341 C C . ALA A 1 189 ? -10.225 50.180 -1.931 1.00 91.56 189 ALA A C 1
ATOM 1343 O O . ALA A 1 189 ? -9.846 51.260 -2.391 1.00 91.56 189 ALA A O 1
ATOM 1344 N N . ALA A 1 190 ? -11.337 49.573 -2.330 1.00 87.38 190 ALA A N 1
ATOM 1345 C CA . ALA A 1 190 ? -12.274 50.096 -3.312 1.00 87.38 190 ALA A CA 1
ATOM 1346 C C . ALA A 1 190 ? -13.602 50.468 -2.639 1.00 87.38 190 ALA A C 1
ATOM 1348 O O . ALA A 1 190 ? -13.997 49.886 -1.629 1.00 87.38 190 ALA A O 1
ATOM 1349 N N . THR A 1 191 ? -14.307 51.457 -3.182 1.00 82.81 191 THR A N 1
ATOM 1350 C CA . THR A 1 191 ? -15.622 51.882 -2.676 1.00 82.81 191 THR A CA 1
ATOM 1351 C C . THR A 1 191 ? -16.618 52.061 -3.818 1.00 82.81 191 THR A C 1
ATOM 1353 O O . THR A 1 191 ? -16.247 52.097 -4.990 1.00 82.81 191 THR A O 1
ATOM 1356 N N . GLY A 1 192 ? -17.904 52.158 -3.482 1.00 81.50 192 GLY A N 1
ATOM 1357 C CA . GLY A 1 192 ? -19.010 52.078 -4.438 1.00 81.50 192 GLY A CA 1
ATOM 1358 C C . GLY A 1 192 ? -19.736 50.736 -4.342 1.00 81.50 192 GLY A C 1
ATOM 1359 O O . GLY A 1 192 ? -19.456 49.936 -3.451 1.00 81.50 192 GLY A O 1
ATOM 1360 N N . THR A 1 193 ? -20.705 50.526 -5.231 1.00 80.25 193 THR A N 1
ATOM 1361 C CA . THR A 1 193 ? -21.574 49.332 -5.245 1.00 80.25 193 THR A CA 1
ATOM 1362 C C . THR A 1 193 ? -21.553 48.577 -6.570 1.00 80.25 193 THR A C 1
ATOM 1364 O O . THR A 1 193 ? -22.217 47.551 -6.664 1.00 80.25 193 THR A O 1
ATOM 1367 N N . ALA A 1 194 ? -20.856 49.108 -7.580 1.00 83.88 194 ALA A N 1
ATOM 1368 C CA . ALA A 1 194 ? -20.728 48.541 -8.916 1.00 83.88 194 ALA A CA 1
ATOM 1369 C C . ALA A 1 194 ? -19.487 49.104 -9.634 1.00 83.88 194 ALA A C 1
ATOM 1371 O O . ALA A 1 194 ? -19.108 50.263 -9.424 1.00 83.88 194 ALA A O 1
ATOM 1372 N N . ILE A 1 195 ? -18.888 48.290 -10.498 1.00 83.94 195 ILE A N 1
ATOM 1373 C CA . ILE A 1 195 ? -17.880 48.636 -11.499 1.00 83.94 195 ILE A CA 1
ATOM 1374 C C . ILE A 1 195 ? -18.578 49.447 -12.598 1.00 83.94 195 ILE A C 1
ATOM 1376 O O . ILE A 1 195 ? -19.759 49.255 -12.893 1.00 83.94 195 ILE A O 1
ATOM 1380 N N . ARG A 1 196 ? -17.867 50.403 -13.192 1.00 83.06 196 ARG A N 1
ATOM 1381 C CA . ARG A 1 196 ? -18.391 51.231 -14.273 1.00 83.06 196 ARG A CA 1
ATOM 1382 C C . ARG A 1 196 ? -18.627 50.394 -15.532 1.00 83.06 196 ARG A C 1
ATOM 1384 O O . ARG A 1 196 ? -17.731 49.704 -16.006 1.00 83.06 196 ARG A O 1
ATOM 1391 N N . SER A 1 197 ? -19.827 50.515 -16.090 1.00 72.12 197 SER A N 1
ATOM 1392 C CA . SER A 1 197 ? -20.240 49.868 -17.332 1.00 72.12 197 SER A CA 1
ATOM 1393 C C . SER A 1 197 ? -20.542 50.914 -18.413 1.00 72.12 197 SER A C 1
ATOM 1395 O O . SER A 1 197 ? -21.604 51.533 -18.436 1.00 72.12 197 SER A O 1
ATOM 1397 N N . GLY A 1 198 ? -19.585 51.136 -19.316 1.00 65.75 198 GLY A N 1
ATOM 1398 C CA . GLY A 1 198 ? -19.768 51.969 -20.514 1.00 65.75 198 GLY A CA 1
ATOM 1399 C C . GLY A 1 198 ? -18.910 51.566 -21.719 1.00 65.75 198 GLY A C 1
ATOM 1400 O O . GLY A 1 198 ? -19.033 52.171 -22.782 1.00 65.75 198 GLY A O 1
ATOM 1401 N N . HIS A 1 199 ? -18.047 50.562 -21.574 1.00 73.50 199 HIS A N 1
ATOM 1402 C CA . HIS A 1 199 ? -17.151 50.069 -22.612 1.00 73.50 199 HIS A CA 1
ATOM 1403 C C . HIS A 1 199 ? -17.835 49.105 -23.594 1.00 73.50 199 HIS A C 1
ATOM 1405 O O . HIS A 1 199 ? -18.650 48.262 -23.225 1.00 73.50 199 HIS A O 1
ATOM 1411 N N . THR A 1 200 ? -17.456 49.214 -24.867 1.00 73.06 200 THR A N 1
ATOM 1412 C CA . THR A 1 200 ? -17.923 48.355 -25.968 1.00 73.06 200 THR A CA 1
ATOM 1413 C C . THR A 1 200 ? -16.866 47.356 -26.445 1.00 73.06 200 THR A C 1
ATOM 1415 O O . THR A 1 200 ? -17.209 46.407 -27.150 1.00 73.06 200 THR A O 1
ATOM 1418 N N . THR A 1 201 ? -15.605 47.543 -26.049 1.00 83.44 201 THR A N 1
ATOM 1419 C CA . THR A 1 201 ? -14.454 46.706 -26.412 1.00 83.44 201 THR A CA 1
ATOM 1420 C C . THR A 1 201 ? -13.556 46.433 -25.207 1.00 83.44 201 THR A C 1
ATOM 1422 O O . THR A 1 201 ? -13.544 47.197 -24.231 1.00 83.44 201 THR A O 1
ATOM 1425 N N . ILE A 1 202 ? -12.789 45.348 -25.306 1.00 87.81 202 ILE A N 1
ATOM 1426 C CA . ILE A 1 202 ? -11.562 45.132 -24.536 1.00 87.81 202 ILE A CA 1
ATOM 1427 C C . ILE A 1 202 ? -10.415 45.132 -25.553 1.00 87.81 202 ILE A C 1
ATOM 1429 O O . ILE A 1 202 ? -10.517 44.485 -26.594 1.00 87.81 202 ILE A O 1
ATOM 1433 N N . ASP A 1 203 ? -9.344 45.861 -25.262 1.00 89.88 203 ASP A N 1
ATOM 1434 C CA . ASP A 1 203 ? -8.137 45.899 -26.084 1.00 89.88 203 ASP A CA 1
ATOM 1435 C C . ASP A 1 203 ? -6.986 45.192 -25.344 1.00 89.88 203 ASP A C 1
ATOM 1437 O O . ASP A 1 203 ? -6.783 45.392 -24.140 1.00 89.88 203 ASP A O 1
ATOM 1441 N N . ILE A 1 204 ? -6.244 44.344 -26.059 1.00 93.50 204 ILE A N 1
ATOM 1442 C CA . ILE A 1 204 ? -5.137 43.521 -25.551 1.00 93.50 204 ILE A CA 1
ATOM 1443 C C . ILE A 1 204 ? -3.833 43.975 -26.221 1.00 93.50 204 ILE A C 1
ATOM 1445 O O . ILE A 1 204 ? -3.785 44.181 -27.434 1.00 93.50 204 ILE A O 1
ATOM 1449 N N . GLY A 1 205 ? -2.773 44.147 -25.429 1.00 90.94 205 GLY A N 1
ATOM 1450 C CA . GLY A 1 205 ? -1.426 44.531 -25.878 1.00 90.94 205 GLY A CA 1
ATOM 1451 C C . GLY A 1 205 ? -1.250 45.977 -26.358 1.00 90.94 205 GLY A C 1
ATOM 1452 O O . GLY A 1 205 ? -0.125 46.433 -26.531 1.00 90.94 205 GLY A O 1
ATOM 1453 N N . GLY A 1 206 ? -2.321 46.750 -26.507 1.00 86.19 206 GLY A N 1
ATOM 1454 C CA . GLY A 1 206 ? -2.260 48.166 -26.862 1.00 86.19 206 GLY A CA 1
ATOM 1455 C C . GLY A 1 206 ? -3.636 48.812 -26.769 1.00 86.19 206 GLY A C 1
ATOM 1456 O O . GLY A 1 206 ? -4.606 48.158 -26.395 1.00 86.19 206 GLY A O 1
ATOM 1457 N N . ARG A 1 207 ? -3.729 50.114 -27.054 1.00 74.25 207 ARG A N 1
ATOM 1458 C CA . ARG A 1 207 ? -5.005 50.845 -27.080 1.00 74.25 207 ARG A CA 1
ATOM 1459 C C . ARG A 1 207 ? -4.903 52.056 -27.998 1.00 74.25 207 ARG A C 1
ATOM 1461 O O . ARG A 1 207 ? -3.905 52.760 -27.975 1.00 74.25 207 ARG A O 1
ATOM 1468 N N . THR A 1 208 ? -5.979 52.386 -28.702 1.00 62.00 208 THR A N 1
ATOM 1469 C CA . THR A 1 208 ? -6.124 53.684 -29.383 1.00 62.00 208 THR A CA 1
ATOM 1470 C C . THR A 1 208 ? -7.037 54.596 -28.543 1.00 62.00 208 THR A C 1
ATOM 1472 O O . THR A 1 208 ? -8.023 54.097 -28.003 1.00 62.00 208 THR A O 1
ATOM 1475 N N . PRO A 1 209 ? -6.757 55.907 -28.364 1.00 60.78 209 PRO A N 1
ATOM 1476 C CA . PRO A 1 209 ? -5.659 56.708 -28.925 1.00 60.78 209 PRO A CA 1
ATOM 1477 C C . PRO A 1 209 ? -4.415 56.836 -28.018 1.00 60.78 209 PRO A C 1
ATOM 1479 O O . PRO A 1 209 ? -3.536 57.652 -28.292 1.00 60.78 209 PRO A O 1
ATOM 1482 N N . ASN A 1 210 ? -4.339 56.095 -26.909 1.00 64.81 210 ASN A N 1
ATOM 1483 C CA . ASN A 1 210 ? -3.243 56.218 -25.943 1.00 64.81 210 ASN A CA 1
ATOM 1484 C C . ASN A 1 210 ? -2.018 55.412 -26.400 1.00 64.81 210 ASN A C 1
ATOM 1486 O O . ASN A 1 210 ? -2.082 54.192 -26.384 1.00 64.81 210 ASN A O 1
ATOM 1490 N N . SER A 1 211 ? -0.883 56.067 -26.671 1.00 74.31 211 SER A N 1
ATOM 1491 C CA . SER A 1 211 ? 0.364 55.458 -27.184 1.00 74.31 211 SER A CA 1
ATOM 1492 C C . SER A 1 211 ? 1.122 54.547 -26.188 1.00 74.31 211 SER A C 1
ATOM 1494 O O . SER A 1 211 ? 2.337 54.662 -26.019 1.00 74.31 211 SER A O 1
ATOM 1496 N N . TRP A 1 212 ? 0.406 53.709 -25.441 1.00 87.69 212 TRP A N 1
ATOM 1497 C CA . TRP A 1 212 ? 0.904 52.759 -24.446 1.00 87.69 212 TRP A CA 1
ATOM 1498 C C . TRP A 1 212 ? 0.741 51.346 -25.013 1.00 87.69 212 TRP A C 1
ATOM 1500 O O . TRP A 1 212 ? -0.126 50.583 -24.583 1.00 87.69 212 TRP A O 1
ATOM 1510 N N . HIS A 1 213 ? 1.567 51.025 -26.003 1.00 90.25 213 HIS A N 1
ATOM 1511 C CA . HIS A 1 213 ? 1.619 49.710 -26.633 1.00 90.25 213 HIS A CA 1
ATOM 1512 C C . HIS A 1 213 ? 2.619 48.824 -25.889 1.00 90.25 213 HIS A C 1
ATOM 1514 O O . HIS A 1 213 ? 3.676 49.283 -25.446 1.00 90.25 213 HIS A O 1
ATOM 1520 N N . PHE A 1 214 ? 2.256 47.563 -25.701 1.00 94.56 214 PHE A N 1
ATOM 1521 C CA . PHE A 1 214 ? 3.109 46.555 -25.100 1.00 94.56 214 PHE A CA 1
ATOM 1522 C C . PHE A 1 214 ? 4.141 46.069 -26.099 1.00 94.56 214 PHE A C 1
ATOM 1524 O O . PHE A 1 214 ? 3.871 45.930 -27.286 1.00 94.56 214 PHE A O 1
ATOM 1531 N N . ARG A 1 215 ? 5.333 45.787 -25.582 1.00 94.69 215 ARG A N 1
ATOM 1532 C CA . ARG A 1 215 ? 6.401 45.142 -26.326 1.00 94.69 215 ARG A CA 1
ATOM 1533 C C . ARG A 1 215 ? 6.719 43.790 -25.709 1.00 94.69 215 ARG A C 1
ATOM 1535 O O . ARG A 1 215 ? 7.120 43.736 -24.543 1.00 94.69 215 ARG A O 1
ATOM 1542 N N . GLY A 1 216 ? 6.594 42.718 -26.479 1.00 95.31 216 GLY A N 1
ATOM 1543 C CA . GLY A 1 216 ? 6.788 41.342 -26.021 1.00 95.31 216 GLY A CA 1
ATOM 1544 C C . GLY A 1 216 ? 5.608 40.443 -26.365 1.00 95.31 216 GLY A C 1
ATOM 1545 O O . GLY A 1 216 ? 4.776 40.807 -27.187 1.00 95.31 216 GLY A O 1
ATOM 1546 N N . LEU A 1 217 ? 5.539 39.270 -25.738 1.00 97.19 217 LEU A N 1
ATOM 1547 C CA . LEU A 1 217 ? 4.508 38.274 -26.028 1.00 97.19 217 LEU A CA 1
ATOM 1548 C C . LEU A 1 217 ? 3.368 38.331 -25.003 1.00 97.19 217 LEU A C 1
ATOM 1550 O O . LEU A 1 217 ? 3.632 38.523 -23.812 1.00 97.19 217 LEU A O 1
ATOM 1554 N N . ILE A 1 218 ? 2.129 38.140 -25.456 1.00 97.69 218 ILE A N 1
ATOM 1555 C CA . ILE A 1 218 ? 0.939 37.912 -24.615 1.00 97.69 218 ILE A CA 1
ATOM 1556 C C . ILE A 1 218 ? 0.289 36.594 -25.052 1.00 97.69 218 ILE A C 1
ATOM 1558 O O . ILE A 1 218 ? 0.324 36.261 -26.236 1.00 97.69 218 ILE A O 1
ATOM 1562 N N . ASP A 1 219 ? -0.260 35.850 -24.093 1.00 96.44 219 ASP A N 1
ATOM 1563 C CA . ASP A 1 219 ? -0.789 34.491 -24.250 1.00 96.44 219 ASP A CA 1
ATOM 1564 C C . ASP A 1 219 ? -1.859 34.196 -23.170 1.00 96.44 219 ASP A C 1
ATOM 1566 O O . ASP A 1 219 ? -1.881 34.865 -22.130 1.00 96.44 219 ASP A O 1
ATOM 1570 N N . GLU A 1 220 ? -2.730 33.207 -23.407 1.00 94.88 220 GLU A N 1
ATOM 1571 C CA . GLU A 1 220 ? -3.723 32.658 -22.462 1.00 94.88 220 GLU A CA 1
ATOM 1572 C C . GLU A 1 220 ? -4.489 33.747 -21.666 1.00 94.88 220 GLU A C 1
ATOM 1574 O O . GLU A 1 220 ? -4.509 33.753 -20.431 1.00 94.88 220 GLU A O 1
ATOM 1579 N N . VAL A 1 221 ? -5.108 34.702 -22.374 1.00 95.50 221 VAL A N 1
ATOM 1580 C CA . VAL A 1 221 ? -5.820 35.851 -21.777 1.00 95.50 221 VAL A CA 1
ATOM 1581 C C . VAL A 1 221 ? -7.232 35.453 -21.360 1.00 95.50 221 VAL A C 1
ATOM 1583 O O . VAL A 1 221 ? -8.010 34.998 -22.200 1.00 95.50 221 VAL A O 1
ATOM 1586 N N . LYS A 1 222 ? -7.599 35.673 -20.091 1.00 93.31 222 LYS A N 1
ATOM 1587 C CA . LYS A 1 222 ? -8.914 35.300 -19.538 1.00 93.31 222 LYS A CA 1
ATOM 1588 C C . LYS A 1 222 ? -9.567 36.414 -18.726 1.00 93.31 222 LYS A C 1
ATOM 1590 O O . LYS A 1 222 ? -8.905 37.202 -18.047 1.00 93.31 222 LYS A O 1
ATOM 1595 N N . VAL A 1 223 ? -10.897 36.449 -18.774 1.00 91.31 223 VAL A N 1
ATOM 1596 C CA . VAL A 1 223 ? -11.754 37.351 -17.996 1.00 91.31 223 VAL A CA 1
ATOM 1597 C C . VAL A 1 223 ? -12.860 36.538 -17.331 1.00 91.31 223 VAL A C 1
ATOM 1599 O O . VAL A 1 223 ? -13.579 35.798 -18.002 1.00 91.31 223 VAL A O 1
ATOM 1602 N N . TYR A 1 224 ? -13.031 36.716 -16.023 1.00 90.88 224 TYR A N 1
ATOM 1603 C CA . TYR A 1 224 ? -14.072 36.077 -15.221 1.00 90.88 224 TYR A CA 1
ATOM 1604 C C . TYR A 1 224 ? -14.954 37.129 -14.556 1.00 90.88 224 TYR A C 1
ATOM 1606 O O . TYR A 1 224 ? -14.472 38.146 -14.063 1.00 90.88 224 TYR A O 1
ATOM 1614 N N . ASN A 1 225 ? -16.247 36.842 -14.462 1.00 88.19 225 ASN A N 1
ATOM 1615 C CA . ASN A 1 225 ? -17.275 37.666 -13.817 1.00 88.19 225 ASN A CA 1
ATOM 1616 C C . ASN A 1 225 ? -17.396 37.430 -12.290 1.00 88.19 225 ASN A C 1
ATOM 1618 O O . ASN A 1 225 ? -18.411 37.762 -11.668 1.00 88.19 225 ASN A O 1
ATOM 1622 N N . ARG A 1 226 ? -16.352 36.827 -11.705 1.00 88.44 226 ARG A N 1
ATOM 1623 C CA . ARG A 1 226 ? -16.177 36.529 -10.281 1.00 88.44 226 ARG A CA 1
ATOM 1624 C C . ARG A 1 226 ? -14.741 36.814 -9.845 1.00 88.44 226 ARG A C 1
ATOM 1626 O O . ARG A 1 226 ? -13.845 36.980 -10.673 1.00 88.44 226 ARG A O 1
ATOM 1633 N N . VAL A 1 227 ? -14.513 36.812 -8.537 1.00 89.06 227 VAL A N 1
ATOM 1634 C CA . VAL A 1 227 ? -13.166 36.785 -7.952 1.00 89.06 227 VAL A CA 1
ATOM 1635 C C . VAL A 1 227 ? -12.630 35.355 -8.003 1.00 89.06 227 VAL A C 1
ATOM 1637 O O . VAL A 1 227 ? -13.301 34.435 -7.532 1.00 89.06 227 VAL A O 1
ATOM 1640 N N . LEU A 1 228 ? -11.429 35.177 -8.552 1.00 90.75 228 LEU A N 1
ATOM 1641 C CA . LEU A 1 228 ? -10.645 33.957 -8.374 1.00 90.75 228 LEU A CA 1
ATOM 1642 C C . LEU A 1 228 ? -9.873 34.013 -7.046 1.00 90.75 228 LEU A C 1
ATOM 1644 O O . LEU A 1 228 ? -9.315 35.051 -6.676 1.00 90.75 228 LEU A O 1
ATOM 1648 N N . GLY A 1 229 ? -9.825 32.892 -6.332 1.00 83.38 229 GLY A N 1
ATOM 1649 C CA . GLY A 1 229 ? -8.999 32.717 -5.141 1.00 83.38 229 GLY A CA 1
ATOM 1650 C C . GLY A 1 229 ? -7.499 32.703 -5.456 1.00 83.38 229 GLY A C 1
ATOM 1651 O O . GLY A 1 229 ? -7.075 32.471 -6.587 1.00 83.38 229 GLY A O 1
ATOM 1652 N N . ALA A 1 230 ? -6.665 32.908 -4.432 1.00 75.88 230 ALA A N 1
ATOM 1653 C CA . ALA A 1 230 ? -5.207 32.896 -4.600 1.00 75.88 230 ALA A CA 1
ATOM 1654 C C . ALA A 1 230 ? -4.680 31.548 -5.136 1.00 75.88 230 ALA A C 1
ATOM 1656 O O . ALA A 1 230 ? -3.792 31.543 -5.982 1.00 75.88 230 ALA A O 1
ATOM 1657 N N . GLU A 1 231 ? -5.267 30.425 -4.708 1.00 74.94 231 GLU A N 1
ATOM 1658 C CA . GLU A 1 231 ? -4.930 29.084 -5.211 1.00 74.94 231 GLU A CA 1
ATOM 1659 C C . GLU A 1 231 ? -5.293 28.912 -6.696 1.00 74.94 231 GLU A C 1
ATOM 1661 O O . GLU A 1 231 ? -4.501 28.380 -7.474 1.00 74.94 231 GLU A O 1
ATOM 1666 N N . GLU A 1 232 ? -6.452 29.430 -7.121 1.00 84.31 232 GLU A N 1
ATOM 1667 C CA . GLU A 1 232 ? -6.881 29.416 -8.527 1.00 84.31 232 GLU A CA 1
ATOM 1668 C C . GLU A 1 232 ? -5.909 30.209 -9.411 1.00 84.31 232 GLU A C 1
ATOM 1670 O O . GLU A 1 232 ? -5.519 29.736 -10.473 1.00 84.31 232 GLU A O 1
ATOM 1675 N N . LEU A 1 233 ? -5.448 31.372 -8.936 1.00 85.75 233 LEU A N 1
ATOM 1676 C CA . LEU A 1 233 ? -4.498 32.247 -9.639 1.00 85.75 233 LEU A CA 1
ATOM 1677 C C . LEU A 1 233 ? -3.038 31.766 -9.587 1.00 85.75 233 LEU A C 1
ATOM 1679 O O . LEU A 1 233 ? -2.216 32.182 -10.415 1.00 85.75 233 LEU A O 1
ATOM 1683 N N . ARG A 1 234 ? -2.692 30.915 -8.613 1.00 77.56 234 ARG A N 1
ATOM 1684 C CA . ARG A 1 234 ? -1.365 30.293 -8.486 1.00 77.56 234 ARG A CA 1
ATOM 1685 C C . ARG A 1 234 ? -1.237 29.049 -9.362 1.00 77.56 234 ARG A C 1
ATOM 1687 O O . ARG A 1 234 ? -0.199 28.875 -10.002 1.00 77.56 234 ARG A O 1
ATOM 1694 N N . ARG A 1 235 ? -2.296 28.239 -9.473 1.00 78.12 235 ARG A N 1
ATOM 1695 C CA . ARG A 1 235 ? -2.303 26.967 -10.215 1.00 78.12 235 ARG A CA 1
ATOM 1696 C C . ARG A 1 235 ? -1.725 27.048 -11.644 1.00 78.12 235 ARG A C 1
ATOM 1698 O O . ARG A 1 235 ? -0.859 26.223 -11.934 1.00 78.12 235 ARG A O 1
ATOM 1705 N N . PRO A 1 236 ? -2.075 28.021 -12.517 1.00 76.38 236 PRO A N 1
ATOM 1706 C CA . PRO A 1 236 ? -1.481 28.119 -13.855 1.00 76.38 236 PRO A CA 1
ATOM 1707 C C . PRO A 1 236 ? 0.043 28.282 -13.825 1.00 76.38 236 PRO A C 1
ATOM 1709 O O . PRO A 1 236 ? 0.751 27.688 -14.642 1.00 76.38 236 PRO A O 1
ATOM 1712 N N . TYR A 1 237 ? 0.555 29.077 -12.880 1.00 75.69 237 TYR A N 1
ATOM 1713 C CA . TYR A 1 237 ? 1.986 29.335 -12.735 1.00 75.69 237 TYR A CA 1
ATOM 1714 C C . TYR A 1 237 ? 2.727 28.122 -12.161 1.00 75.69 237 TYR A C 1
ATOM 1716 O O . TYR A 1 237 ? 3.779 27.749 -12.683 1.00 75.69 237 TYR A O 1
ATOM 1724 N N . ASP A 1 238 ? 2.147 27.443 -11.172 1.00 69.31 238 ASP A N 1
ATOM 1725 C CA . ASP A 1 238 ? 2.708 26.201 -10.635 1.00 69.31 238 ASP A CA 1
ATOM 1726 C C . ASP A 1 238 ? 2.716 25.087 -11.703 1.00 69.31 238 ASP A C 1
ATOM 1728 O O . ASP A 1 238 ? 3.705 24.369 -11.838 1.00 69.31 238 ASP A O 1
ATOM 1732 N N . ASP A 1 239 ? 1.685 24.982 -12.549 1.00 64.06 239 ASP A N 1
ATOM 1733 C CA . ASP A 1 239 ? 1.643 24.028 -13.670 1.00 64.06 239 ASP A CA 1
ATOM 1734 C C . ASP A 1 239 ? 2.620 24.385 -14.811 1.00 64.06 239 ASP A C 1
ATOM 1736 O O . ASP A 1 239 ? 3.094 23.506 -15.541 1.00 64.06 239 ASP A O 1
ATOM 1740 N N . TYR A 1 240 ? 2.983 25.660 -14.972 1.00 67.75 240 TYR A N 1
ATOM 1741 C CA . TYR A 1 240 ? 4.121 26.068 -15.803 1.00 67.75 240 TYR A CA 1
ATOM 1742 C C . TYR A 1 240 ? 5.460 25.635 -15.185 1.00 67.75 240 TYR A C 1
ATOM 1744 O O . TYR A 1 240 ? 6.296 25.052 -15.884 1.00 67.75 240 TYR A O 1
ATOM 1752 N N . LEU A 1 241 ? 5.660 25.857 -13.880 1.00 57.34 241 LEU A N 1
ATOM 1753 C CA . LEU A 1 241 ? 6.877 25.437 -13.181 1.00 57.34 241 LEU A CA 1
ATOM 1754 C C . LEU A 1 241 ? 7.057 23.914 -13.202 1.00 57.34 241 LEU A C 1
ATOM 1756 O O . LEU A 1 241 ? 8.163 23.457 -13.484 1.00 57.34 241 LEU A O 1
ATOM 1760 N N . LYS A 1 242 ? 5.992 23.125 -13.002 1.00 54.94 242 LYS A N 1
ATOM 1761 C CA . LYS A 1 242 ? 6.016 21.653 -13.128 1.00 54.94 242 LYS A CA 1
ATOM 1762 C C . LYS A 1 242 ? 6.475 21.211 -14.519 1.00 54.94 242 LYS A C 1
ATOM 1764 O O . LYS A 1 242 ? 7.400 20.409 -14.631 1.00 54.94 242 LYS A O 1
ATOM 1769 N N . ARG A 1 243 ? 5.898 21.783 -15.587 1.00 57.38 243 ARG A N 1
ATOM 1770 C CA . ARG A 1 243 ? 6.291 21.481 -16.979 1.00 57.38 243 ARG A CA 1
ATOM 1771 C C . ARG A 1 243 ? 7.755 21.836 -17.265 1.00 57.38 243 ARG A C 1
ATOM 1773 O O . ARG A 1 243 ? 8.434 21.084 -17.954 1.00 57.38 243 ARG A O 1
ATOM 1780 N N . ARG A 1 244 ? 8.265 22.939 -16.702 1.00 56.06 244 ARG A N 1
ATOM 1781 C CA . ARG A 1 244 ? 9.689 23.316 -16.796 1.00 56.06 244 ARG A CA 1
ATOM 1782 C C . ARG A 1 244 ? 10.608 22.423 -15.965 1.00 56.06 244 ARG A C 1
ATOM 1784 O O . ARG A 1 244 ? 11.715 22.139 -16.410 1.00 56.06 244 ARG A O 1
ATOM 1791 N N . ALA A 1 245 ? 10.167 21.979 -14.791 1.00 47.84 245 ALA A N 1
ATOM 1792 C CA . ALA A 1 245 ? 10.915 21.060 -13.939 1.00 47.84 245 ALA A CA 1
ATOM 1793 C C . ALA A 1 245 ? 11.028 19.661 -14.561 1.00 47.84 245 ALA A C 1
ATOM 1795 O O . ALA A 1 245 ? 12.074 19.040 -14.439 1.00 47.84 245 ALA A O 1
ATOM 1796 N N . ALA A 1 246 ? 10.018 19.204 -15.308 1.00 45.03 246 ALA A N 1
ATOM 1797 C CA . ALA A 1 246 ? 10.081 17.949 -16.061 1.00 45.03 246 ALA A CA 1
ATOM 1798 C C . ALA A 1 246 ? 11.135 17.949 -17.198 1.00 45.03 246 ALA A C 1
ATOM 1800 O O . ALA A 1 246 ? 11.548 16.882 -17.642 1.00 45.03 246 ALA A O 1
ATOM 1801 N N . GLU A 1 247 ? 11.624 19.115 -17.649 1.00 47.28 247 GLU A N 1
ATOM 1802 C CA . GLU A 1 247 ? 12.778 19.213 -18.568 1.00 47.28 247 GLU A CA 1
ATOM 1803 C C . GLU A 1 247 ? 14.147 19.035 -17.856 1.00 47.28 247 GLU A C 1
ATOM 1805 O O . GLU A 1 247 ? 15.197 19.219 -18.480 1.00 47.28 247 GLU A O 1
ATOM 1810 N N . ILE A 1 248 ? 14.162 18.745 -16.547 1.00 47.94 248 ILE A N 1
ATOM 1811 C CA . ILE A 1 248 ? 15.348 18.735 -15.679 1.00 47.94 248 ILE A CA 1
ATOM 1812 C C . ILE A 1 248 ? 15.332 17.467 -14.806 1.00 47.94 248 ILE A C 1
ATOM 1814 O O . ILE A 1 248 ? 14.392 17.245 -14.048 1.00 47.94 248 ILE A O 1
ATOM 1818 N N . ASP A 1 249 ? 16.389 16.647 -14.844 1.00 49.88 249 ASP A N 1
ATOM 1819 C CA . ASP A 1 249 ? 16.505 15.493 -13.936 1.00 49.88 249 ASP A CA 1
ATOM 1820 C C . ASP A 1 249 ? 16.795 15.949 -12.495 1.00 49.88 249 ASP A C 1
ATOM 1822 O O . ASP A 1 249 ? 17.948 16.115 -12.086 1.00 49.88 249 ASP A O 1
ATOM 1826 N N . ILE A 1 250 ? 15.729 16.140 -11.714 1.00 47.88 250 ILE A N 1
ATOM 1827 C CA . ILE A 1 250 ? 15.820 16.530 -10.303 1.00 47.88 250 ILE A CA 1
ATOM 1828 C C . ILE A 1 250 ? 16.337 15.410 -9.388 1.00 47.88 250 ILE A C 1
ATOM 1830 O O . ILE A 1 250 ? 16.753 15.685 -8.259 1.00 47.88 250 ILE A O 1
ATOM 1834 N N . THR A 1 251 ? 16.345 14.149 -9.840 1.00 48.06 251 THR A N 1
ATOM 1835 C CA . THR A 1 251 ? 16.791 13.021 -9.003 1.00 48.06 251 THR A CA 1
ATOM 1836 C C . THR A 1 251 ? 18.299 13.053 -8.765 1.00 48.06 251 THR A C 1
ATOM 1838 O O . THR A 1 251 ? 18.759 12.662 -7.689 1.00 48.06 251 THR A O 1
ATOM 1841 N N . ALA A 1 252 ? 19.053 13.649 -9.695 1.00 49.38 252 ALA A N 1
ATOM 1842 C CA . ALA A 1 252 ? 20.481 13.927 -9.566 1.00 49.38 252 ALA A CA 1
ATOM 1843 C C . ALA A 1 252 ? 20.839 14.882 -8.404 1.00 49.38 252 ALA A C 1
ATOM 1845 O O . ALA A 1 252 ? 22.012 14.982 -8.042 1.00 49.38 252 ALA A O 1
ATOM 1846 N N . TYR A 1 253 ? 19.865 15.590 -7.813 1.00 53.00 253 TYR A N 1
ATOM 1847 C CA . TYR A 1 253 ? 20.105 16.597 -6.764 1.00 53.00 253 TYR A CA 1
ATOM 1848 C C . TYR A 1 253 ? 19.904 16.055 -5.342 1.00 53.00 253 TYR A C 1
ATOM 1850 O O . TYR A 1 253 ? 20.337 16.691 -4.372 1.00 53.00 253 TYR A O 1
ATOM 1858 N N . LYS A 1 254 ? 19.303 14.864 -5.201 1.00 51.03 254 LYS A N 1
ATOM 1859 C CA . LYS A 1 254 ? 19.116 14.168 -3.918 1.00 51.03 254 LYS A CA 1
ATOM 1860 C C . LYS A 1 254 ? 20.464 14.004 -3.199 1.00 51.03 254 LYS A C 1
ATOM 1862 O O . LYS A 1 254 ? 21.460 13.635 -3.812 1.00 51.03 254 LYS A O 1
ATOM 1867 N N . ASN A 1 255 ? 20.492 14.264 -1.890 1.00 55.81 255 ASN A N 1
ATOM 1868 C CA . ASN A 1 255 ? 21.686 14.223 -1.025 1.00 55.81 255 ASN A CA 1
ATOM 1869 C C . ASN A 1 255 ? 22.746 15.328 -1.255 1.00 55.81 255 ASN A C 1
ATOM 1871 O O . ASN A 1 255 ? 23.810 15.267 -0.631 1.00 55.81 255 ASN A O 1
ATOM 1875 N N . SER A 1 256 ? 22.489 16.345 -2.087 1.00 63.69 256 SER A N 1
ATOM 1876 C CA . SER A 1 256 ? 23.439 17.458 -2.262 1.00 63.69 256 SER A CA 1
ATOM 1877 C C . SER A 1 256 ? 23.643 18.252 -0.956 1.00 63.69 256 SER A C 1
ATOM 1879 O O . SER A 1 256 ? 22.673 18.477 -0.225 1.00 63.69 256 SER A O 1
ATOM 1881 N N . PRO A 1 257 ? 24.874 18.693 -0.626 1.00 67.00 257 PRO A N 1
ATOM 1882 C CA . PRO A 1 257 ? 25.142 19.404 0.622 1.00 67.00 257 PRO A CA 1
ATOM 1883 C C . PRO A 1 257 ? 24.757 20.888 0.540 1.00 67.00 257 PRO A C 1
ATOM 1885 O O . PRO A 1 257 ? 25.192 21.607 -0.363 1.00 67.00 257 PRO A O 1
ATOM 1888 N N . ARG A 1 258 ? 24.003 21.366 1.534 1.00 74.38 258 ARG A N 1
ATOM 1889 C CA . ARG A 1 258 ? 23.784 22.796 1.801 1.00 74.38 258 ARG A CA 1
ATOM 1890 C C . ARG A 1 258 ? 25.030 23.388 2.461 1.00 74.38 258 ARG A C 1
ATOM 1892 O O . ARG A 1 258 ? 25.636 22.722 3.304 1.00 74.38 258 ARG A O 1
ATOM 1899 N N . ILE A 1 259 ? 25.407 24.616 2.105 1.00 76.12 259 ILE A N 1
ATOM 1900 C CA . ILE A 1 259 ? 26.636 25.264 2.599 1.00 76.12 259 ILE A CA 1
ATOM 1901 C C . ILE A 1 259 ? 26.371 26.498 3.474 1.00 76.12 259 ILE A C 1
ATOM 1903 O O . ILE A 1 259 ? 25.462 27.273 3.200 1.00 76.12 259 ILE A O 1
ATOM 1907 N N . TRP A 1 260 ? 27.200 26.702 4.501 1.00 83.19 260 TRP A N 1
ATOM 1908 C CA . TRP A 1 260 ? 27.233 27.911 5.341 1.00 83.19 260 TRP A CA 1
ATOM 1909 C C . TRP A 1 260 ? 28.671 28.238 5.787 1.00 83.19 260 TRP A C 1
ATOM 1911 O O . TRP A 1 260 ? 29.616 27.577 5.361 1.00 83.19 260 TRP A O 1
ATOM 1921 N N . THR A 1 261 ? 28.874 29.237 6.651 1.00 77.62 261 THR A N 1
ATOM 1922 C CA . THR A 1 261 ? 30.214 29.595 7.175 1.00 77.62 261 THR A CA 1
ATOM 1923 C C . THR A 1 261 ? 30.772 28.611 8.205 1.00 77.62 261 THR A C 1
ATOM 1925 O O . THR A 1 261 ? 31.934 28.722 8.583 1.00 77.62 261 THR A O 1
ATOM 1928 N N . GLY A 1 262 ? 29.960 27.669 8.697 1.00 67.00 262 GLY A N 1
ATOM 1929 C CA . GLY A 1 262 ? 30.301 26.810 9.838 1.00 67.00 262 GLY A CA 1
ATOM 1930 C C . GLY A 1 262 ? 30.191 27.506 11.204 1.00 67.00 262 GLY A C 1
ATOM 1931 O O . GLY A 1 262 ? 30.245 26.829 12.227 1.00 67.00 262 GLY A O 1
ATOM 1932 N N . ASN A 1 263 ? 29.984 28.827 11.235 1.00 70.38 263 ASN A N 1
ATOM 1933 C CA . ASN A 1 263 ? 29.688 29.595 12.441 1.00 70.38 263 ASN A CA 1
ATOM 1934 C C . ASN A 1 263 ? 28.165 29.845 12.539 1.00 70.38 263 ASN A C 1
ATOM 1936 O O . ASN A 1 263 ? 27.611 30.501 11.655 1.00 70.38 263 ASN A O 1
ATOM 1940 N N . PRO A 1 264 ? 27.472 29.366 13.590 1.00 63.69 264 PRO A N 1
ATOM 1941 C CA . PRO A 1 264 ? 26.024 29.544 13.734 1.00 63.69 264 PRO A CA 1
ATOM 1942 C C . PRO A 1 264 ? 25.592 30.986 14.059 1.00 63.69 264 PRO A C 1
ATOM 1944 O O . PRO A 1 264 ? 24.399 31.274 14.037 1.00 63.69 264 PRO A O 1
ATOM 1947 N N . GLU A 1 265 ? 26.522 31.899 14.367 1.00 68.25 265 GLU A N 1
ATOM 1948 C CA . GLU A 1 265 ? 26.199 33.305 14.666 1.00 68.25 265 GLU A CA 1
ATOM 1949 C C . GLU A 1 265 ? 26.097 34.202 13.413 1.00 68.25 265 GLU A C 1
ATOM 1951 O O . GLU A 1 265 ? 25.530 35.299 13.482 1.00 68.25 265 GLU A O 1
ATOM 1956 N N . ASP A 1 266 ? 26.605 33.754 12.257 1.00 71.75 266 ASP A N 1
ATOM 1957 C CA . ASP A 1 266 ? 26.620 34.544 11.019 1.00 71.75 266 ASP A CA 1
ATOM 1958 C C . ASP A 1 266 ? 25.225 34.609 10.373 1.00 71.75 266 ASP A C 1
ATOM 1960 O O . ASP A 1 266 ? 24.829 33.730 9.607 1.00 71.75 266 ASP A O 1
ATOM 1964 N N . ARG A 1 267 ? 24.479 35.686 10.654 1.00 75.62 267 ARG A N 1
ATOM 1965 C CA . ARG A 1 267 ? 23.100 35.879 10.157 1.00 75.62 267 ARG A CA 1
ATOM 1966 C C . ARG A 1 267 ? 22.977 36.217 8.675 1.00 75.62 267 ARG A C 1
ATOM 1968 O O . ARG A 1 267 ? 21.923 35.974 8.103 1.00 75.62 267 ARG A O 1
ATOM 1975 N N . THR A 1 268 ? 23.998 36.806 8.058 1.00 86.25 268 THR A N 1
ATOM 1976 C CA . THR A 1 268 ? 24.002 37.131 6.624 1.00 86.25 268 THR A CA 1
ATOM 1977 C C . THR A 1 268 ? 25.373 36.831 6.047 1.00 86.25 268 THR A C 1
ATOM 1979 O O . THR A 1 268 ? 26.383 37.347 6.522 1.00 86.25 268 THR A O 1
ATOM 1982 N N . VAL A 1 269 ? 25.403 36.000 5.010 1.00 86.81 269 VAL A N 1
ATOM 1983 C CA . VAL A 1 269 ? 26.624 35.431 4.437 1.00 86.81 269 VAL A CA 1
ATOM 1984 C C . VAL A 1 269 ? 26.622 35.650 2.933 1.00 86.81 269 VAL A C 1
ATOM 1986 O O . VAL A 1 269 ? 25.584 35.576 2.276 1.00 86.81 269 VAL A O 1
ATOM 1989 N N . SER A 1 270 ? 27.797 35.934 2.379 1.00 90.38 270 SER A N 1
ATOM 1990 C CA . SER A 1 270 ? 28.011 35.996 0.934 1.00 90.38 270 SER A CA 1
ATOM 1991 C C . SER A 1 270 ? 28.805 34.781 0.470 1.00 90.38 270 SER A C 1
ATOM 1993 O O . SER A 1 270 ? 29.797 34.422 1.094 1.00 90.38 270 SER A O 1
ATOM 1995 N N . PHE A 1 271 ? 28.375 34.160 -0.622 1.00 88.81 271 PHE A N 1
ATOM 1996 C CA . PHE A 1 271 ? 28.914 32.940 -1.216 1.00 88.81 271 PHE A CA 1
ATOM 1997 C C . PHE A 1 271 ? 29.398 33.207 -2.640 1.00 88.81 271 PHE A C 1
ATOM 1999 O O . PHE A 1 271 ? 28.807 34.018 -3.353 1.00 88.81 271 PHE A O 1
ATOM 2006 N N . ARG A 1 272 ? 30.439 32.500 -3.079 1.00 89.69 272 ARG A N 1
ATOM 2007 C CA . ARG A 1 272 ? 30.999 32.594 -4.434 1.00 89.69 272 ARG A CA 1
ATOM 2008 C C . ARG A 1 272 ? 31.569 31.251 -4.886 1.00 89.69 272 ARG A C 1
ATOM 2010 O O . ARG A 1 272 ? 32.173 30.549 -4.083 1.00 89.69 272 ARG A O 1
ATOM 2017 N N . GLY A 1 273 ? 31.447 30.938 -6.173 1.00 87.81 273 GLY A N 1
ATOM 2018 C CA . GLY A 1 273 ? 32.204 29.873 -6.832 1.00 87.81 273 GLY A CA 1
ATOM 2019 C C . GLY A 1 273 ? 32.369 30.144 -8.325 1.00 87.81 273 GLY A C 1
ATOM 2020 O O . GLY A 1 273 ? 31.468 30.698 -8.964 1.00 87.81 273 GLY A O 1
ATOM 2021 N N . SER A 1 274 ? 33.520 29.768 -8.885 1.00 85.44 274 SER A N 1
ATOM 2022 C CA . SER A 1 274 ? 33.785 29.871 -10.321 1.00 85.44 274 SER A CA 1
ATOM 2023 C C . SER A 1 274 ? 33.589 28.538 -11.048 1.00 85.44 274 SER A C 1
ATOM 2025 O O . SER A 1 274 ? 33.716 27.455 -10.475 1.00 85.44 274 SER A O 1
ATOM 2027 N N . PHE A 1 275 ? 33.226 28.621 -12.327 1.00 78.69 275 PHE A N 1
ATOM 2028 C CA . PHE A 1 275 ? 33.033 27.472 -13.208 1.00 78.69 275 PHE A CA 1
ATOM 2029 C C . PHE A 1 275 ? 33.346 27.839 -14.660 1.00 78.69 275 PHE A C 1
ATOM 2031 O O . PHE A 1 275 ? 33.081 28.953 -15.111 1.00 78.69 275 PHE A O 1
ATOM 2038 N N . THR A 1 276 ? 33.892 26.891 -15.419 1.00 78.81 276 THR A N 1
ATOM 2039 C CA . THR A 1 276 ? 34.270 27.116 -16.820 1.00 78.81 276 THR A CA 1
ATOM 2040 C C . THR A 1 276 ? 33.173 26.649 -17.768 1.00 78.81 276 THR A C 1
ATOM 2042 O O . THR A 1 276 ? 32.654 25.542 -17.652 1.00 78.81 276 THR A O 1
ATOM 2045 N N . VAL A 1 277 ? 32.848 27.491 -18.745 1.00 73.38 277 VAL A N 1
ATOM 2046 C CA . VAL A 1 277 ? 31.869 27.239 -19.803 1.00 73.38 277 VAL A CA 1
ATOM 2047 C C . VAL A 1 277 ? 32.616 27.085 -21.132 1.00 73.38 277 VAL A C 1
ATOM 2049 O O . VAL A 1 277 ? 33.099 28.090 -21.662 1.00 73.38 277 VAL A O 1
ATOM 2052 N N . PRO A 1 278 ? 32.734 25.868 -21.701 1.00 67.25 278 PRO A N 1
ATOM 2053 C CA . PRO A 1 278 ? 33.495 25.665 -22.936 1.00 67.25 278 PRO A CA 1
ATOM 2054 C C . PRO A 1 278 ? 32.863 26.399 -24.130 1.00 67.25 278 PRO A C 1
ATOM 2056 O O . PRO A 1 278 ? 33.572 27.067 -24.887 1.00 67.25 278 PRO A O 1
ATOM 2059 N N . GLU A 1 279 ? 31.529 26.343 -24.247 1.00 65.06 279 GLU A N 1
ATOM 2060 C CA . GLU A 1 279 ? 30.710 27.117 -25.191 1.00 65.06 279 GLU A CA 1
ATOM 2061 C C . GLU A 1 279 ? 29.327 27.444 -24.579 1.00 65.06 279 GLU A C 1
ATOM 2063 O O . GLU A 1 279 ? 28.758 26.600 -23.873 1.00 65.06 279 GLU A O 1
ATOM 2068 N N . PRO A 1 280 ? 28.761 28.645 -24.821 1.00 57.03 280 PRO A N 1
ATOM 2069 C CA . PRO A 1 280 ? 27.415 28.998 -24.368 1.00 57.03 280 PRO A CA 1
ATOM 2070 C C . PRO A 1 280 ? 26.350 28.238 -25.180 1.00 57.03 280 PRO A C 1
ATOM 2072 O O . PRO A 1 280 ? 26.077 28.536 -26.341 1.00 57.03 280 PRO A O 1
ATOM 2075 N N . THR A 1 281 ? 25.754 27.227 -24.551 1.00 53.97 281 THR A N 1
ATOM 2076 C CA . THR A 1 281 ? 24.721 26.345 -25.116 1.00 53.97 281 THR A CA 1
ATOM 2077 C C . THR A 1 281 ? 23.312 26.787 -24.703 1.00 53.97 281 THR A C 1
ATOM 2079 O O . THR A 1 281 ? 23.119 27.285 -23.599 1.00 53.97 281 THR A O 1
ATOM 2082 N N . ARG A 1 282 ? 22.316 26.582 -25.582 1.00 52.00 282 ARG A N 1
ATOM 2083 C CA . ARG A 1 282 ? 20.965 27.198 -25.536 1.00 52.00 282 ARG A CA 1
ATOM 2084 C C . ARG A 1 282 ? 20.030 26.827 -24.363 1.00 52.00 282 ARG A C 1
ATOM 2086 O O . ARG A 1 282 ? 18.884 27.261 -24.376 1.00 52.00 282 ARG A O 1
ATOM 2093 N N . LYS A 1 283 ? 20.464 26.013 -23.401 1.00 56.09 283 LYS A N 1
ATOM 2094 C CA . LYS A 1 283 ? 19.690 25.675 -22.195 1.00 56.09 283 LYS A CA 1
ATOM 2095 C C . LYS A 1 283 ? 20.645 25.527 -21.016 1.00 56.09 283 LYS A C 1
ATOM 2097 O O . LYS A 1 283 ? 21.354 24.525 -20.921 1.00 56.09 283 LYS A O 1
ATOM 2102 N N . ARG A 1 284 ? 20.686 26.527 -20.138 1.00 63.94 284 ARG A N 1
ATOM 2103 C CA . ARG A 1 284 ? 21.476 26.519 -18.899 1.00 63.94 284 ARG A CA 1
ATOM 2104 C C . ARG A 1 284 ? 20.555 26.890 -17.749 1.00 63.94 284 ARG A C 1
ATOM 2106 O O . ARG A 1 284 ? 19.990 27.981 -17.759 1.00 63.94 284 ARG A O 1
ATOM 2113 N N . VAL A 1 285 ? 20.413 25.993 -16.780 1.00 58.09 285 VAL A N 1
ATOM 2114 C CA . VAL A 1 285 ? 19.482 26.174 -15.663 1.00 58.09 285 VAL A CA 1
ATOM 2115 C C . VAL A 1 285 ? 20.255 26.345 -14.368 1.00 58.09 285 VAL A C 1
ATOM 2117 O O . VAL A 1 285 ? 21.057 25.488 -13.998 1.00 58.09 285 V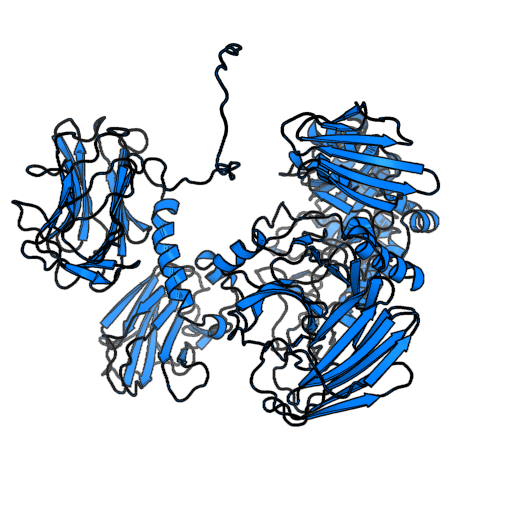AL A O 1
ATOM 2120 N N . LEU A 1 286 ? 19.972 27.443 -13.676 1.00 58.88 286 LEU A N 1
ATOM 2121 C CA . LEU A 1 286 ? 20.308 27.642 -12.277 1.00 58.88 286 LEU A CA 1
ATOM 2122 C C . LEU A 1 286 ? 19.093 27.254 -11.422 1.00 58.88 286 LEU A C 1
ATOM 2124 O O . LEU A 1 286 ? 18.024 27.843 -11.578 1.00 58.88 286 LEU A O 1
ATOM 2128 N N . MET A 1 287 ? 19.271 26.304 -10.509 1.00 57.62 287 MET A N 1
ATOM 2129 C CA . MET A 1 287 ? 18.336 26.031 -9.416 1.00 57.62 287 MET A CA 1
ATOM 2130 C C . MET A 1 287 ? 18.888 26.658 -8.131 1.00 57.62 287 MET A C 1
ATOM 2132 O O . MET A 1 287 ? 20.072 26.485 -7.825 1.00 57.62 287 MET A O 1
ATOM 2136 N N . VAL A 1 288 ? 18.051 27.396 -7.400 1.00 59.25 288 VAL A N 1
ATOM 2137 C CA . VAL A 1 288 ? 18.415 28.098 -6.155 1.00 59.25 288 VAL A CA 1
ATOM 2138 C C . VAL A 1 288 ? 17.460 27.714 -5.030 1.00 59.25 288 VAL A C 1
ATOM 2140 O O . VAL A 1 288 ? 16.246 27.764 -5.240 1.00 59.25 288 VAL A O 1
ATOM 2143 N N . CYS A 1 289 ? 18.003 27.426 -3.843 1.00 57.84 289 CYS A N 1
ATOM 2144 C CA . CYS A 1 289 ? 17.245 27.335 -2.591 1.00 57.84 289 CYS A CA 1
ATOM 2145 C C . CYS A 1 289 ? 18.066 27.913 -1.419 1.00 57.84 289 CYS A C 1
ATOM 2147 O O . CYS A 1 289 ? 19.194 27.473 -1.201 1.00 57.84 289 CYS A O 1
ATOM 2149 N N . ASP A 1 290 ? 17.502 28.835 -0.633 1.00 58.19 290 ASP A N 1
ATOM 2150 C CA . ASP A 1 290 ? 17.920 29.124 0.754 1.00 58.19 290 ASP A CA 1
ATOM 2151 C C . ASP A 1 290 ? 16.819 29.903 1.505 1.00 58.19 290 ASP A C 1
ATOM 2153 O O . ASP A 1 290 ? 15.808 30.266 0.907 1.00 58.19 290 ASP A O 1
ATOM 2157 N N . GLY A 1 291 ? 17.010 30.126 2.808 1.00 55.25 291 GLY A N 1
ATOM 2158 C CA . GLY A 1 291 ? 16.034 30.679 3.749 1.00 55.25 291 GLY A CA 1
ATOM 2159 C C . GLY A 1 291 ? 15.690 32.167 3.617 1.00 55.25 291 GLY A C 1
ATOM 2160 O O . GLY A 1 291 ? 15.747 32.759 2.541 1.00 55.25 291 GLY A O 1
ATOM 2161 N N . ASP A 1 292 ? 15.275 32.746 4.751 1.00 54.09 292 ASP A N 1
ATOM 2162 C CA . ASP A 1 292 ? 14.362 33.896 4.877 1.00 54.09 292 ASP A CA 1
ATOM 2163 C C . ASP A 1 292 ? 14.533 35.044 3.874 1.00 54.09 292 ASP A C 1
ATOM 2165 O O . ASP A 1 292 ? 13.534 35.650 3.497 1.00 54.09 292 ASP A O 1
ATOM 2169 N N . HIS A 1 293 ? 15.760 35.380 3.461 1.00 69.31 293 HIS A N 1
ATOM 2170 C CA . HIS A 1 293 ? 16.014 36.199 2.270 1.00 69.31 293 HIS A CA 1
ATOM 2171 C C . HIS A 1 293 ? 17.298 35.764 1.553 1.00 69.31 293 HIS A C 1
ATOM 2173 O O . HIS A 1 293 ? 18.332 35.586 2.199 1.00 69.31 293 HIS A O 1
ATOM 2179 N N . TYR A 1 294 ? 17.279 35.736 0.216 1.00 77.12 294 TYR A N 1
ATOM 2180 C CA . TYR A 1 294 ? 18.489 35.585 -0.600 1.00 77.12 294 TYR A CA 1
ATOM 2181 C C . TYR A 1 294 ? 18.466 36.416 -1.893 1.00 77.12 294 TYR A C 1
ATOM 2183 O O . TYR A 1 294 ? 17.409 36.805 -2.396 1.00 77.12 294 TYR A O 1
ATOM 2191 N N . GLN A 1 295 ? 19.649 36.662 -2.461 1.00 82.00 295 GLN A N 1
ATOM 2192 C CA . GLN A 1 295 ? 19.850 37.259 -3.783 1.00 82.00 295 GLN A CA 1
ATOM 2193 C C . GLN A 1 295 ? 21.018 36.576 -4.500 1.00 82.00 295 GLN A C 1
ATOM 2195 O O . GLN A 1 295 ? 22.126 36.529 -3.965 1.00 82.00 295 GLN A O 1
ATOM 2200 N N . VAL A 1 296 ? 20.789 36.084 -5.723 1.00 82.25 296 VAL A N 1
ATOM 2201 C CA . VAL A 1 296 ? 21.823 35.420 -6.539 1.00 82.25 296 VAL A CA 1
ATOM 2202 C C . VAL A 1 296 ? 22.268 36.297 -7.705 1.00 82.25 296 VAL A C 1
ATOM 2204 O O . VAL A 1 296 ? 21.479 37.026 -8.313 1.00 82.25 296 VAL A O 1
ATOM 2207 N N . PHE A 1 297 ? 23.554 36.193 -8.019 1.00 87.06 297 PHE A N 1
ATOM 2208 C CA . PHE A 1 297 ? 24.274 36.904 -9.056 1.00 87.06 297 PHE A CA 1
ATOM 2209 C C . PHE A 1 297 ? 25.032 35.914 -9.948 1.00 87.06 297 PHE A C 1
ATOM 2211 O O . PHE A 1 297 ? 25.564 34.907 -9.478 1.00 87.06 297 PHE A O 1
ATOM 2218 N N . LEU A 1 298 ? 25.156 36.250 -11.226 1.00 86.38 298 LEU A N 1
ATOM 2219 C CA . LEU A 1 298 ? 26.040 35.582 -12.175 1.00 86.38 298 LEU A CA 1
ATOM 2220 C C . LEU A 1 298 ? 26.861 36.649 -12.888 1.00 86.38 298 LEU A C 1
ATOM 2222 O O . LEU A 1 298 ? 26.305 37.590 -13.451 1.00 86.38 298 LEU A O 1
ATOM 2226 N N . ASN A 1 299 ? 28.186 36.528 -12.834 1.00 88.69 299 ASN A N 1
ATOM 2227 C CA . ASN A 1 299 ? 29.120 37.475 -13.448 1.00 88.69 299 ASN A CA 1
ATOM 2228 C C . ASN A 1 299 ? 28.874 38.945 -13.025 1.00 88.69 299 ASN A C 1
ATOM 2230 O O . ASN A 1 299 ? 29.075 39.869 -13.807 1.00 88.69 299 ASN A O 1
ATOM 2234 N N . GLY A 1 300 ? 28.408 39.170 -11.791 1.00 83.62 300 GLY A N 1
ATOM 2235 C CA . GLY A 1 300 ? 28.026 40.485 -11.257 1.00 83.62 300 GLY A CA 1
ATOM 2236 C C . GLY A 1 300 ? 26.596 40.946 -11.583 1.00 83.62 300 GLY A C 1
ATOM 2237 O O . GLY A 1 300 ? 26.108 41.879 -10.944 1.00 83.62 300 GLY A O 1
ATOM 2238 N N . LYS A 1 301 ? 25.889 40.293 -12.514 1.00 82.00 301 LYS A N 1
ATOM 2239 C CA . LYS A 1 301 ? 24.483 40.581 -12.839 1.00 82.00 301 LYS A CA 1
ATOM 2240 C C . LYS A 1 301 ? 23.557 39.901 -11.828 1.00 82.00 301 LYS A C 1
ATOM 2242 O O . LYS A 1 301 ? 23.699 38.710 -11.577 1.00 82.00 301 LYS A O 1
ATOM 2247 N N . VAL A 1 302 ? 22.582 40.631 -11.283 1.00 79.88 302 VAL A N 1
ATOM 2248 C CA . VAL A 1 302 ? 21.506 40.058 -10.449 1.00 79.88 302 VAL A CA 1
ATOM 2249 C C . VAL A 1 302 ? 20.645 39.116 -11.296 1.00 79.88 302 VAL A C 1
ATOM 2251 O O . VAL A 1 302 ? 20.172 39.514 -12.360 1.00 79.88 302 VAL A O 1
ATOM 2254 N N . LEU A 1 303 ? 20.412 37.895 -10.809 1.00 71.12 303 LEU A N 1
ATOM 2255 C CA . LEU A 1 303 ? 19.558 36.904 -11.468 1.00 71.12 303 LEU A CA 1
ATOM 2256 C C . LEU A 1 303 ? 18.160 36.815 -10.860 1.00 71.12 303 LEU A C 1
ATOM 2258 O O . LEU A 1 303 ? 17.177 36.818 -11.606 1.00 71.12 303 LEU A O 1
ATOM 2262 N N . VAL A 1 304 ? 18.070 36.682 -9.531 1.00 64.25 304 VAL A N 1
ATOM 2263 C CA . VAL A 1 304 ? 16.791 36.524 -8.824 1.00 64.25 304 VAL A CA 1
ATOM 2264 C C . VAL A 1 304 ? 16.925 36.791 -7.309 1.00 64.25 304 VAL A C 1
ATOM 2266 O O . VAL A 1 304 ? 17.963 36.456 -6.725 1.00 64.25 304 VAL A O 1
ATOM 2269 N N . PRO A 1 305 ? 15.912 37.403 -6.666 1.00 65.31 305 PRO A N 1
ATOM 2270 C CA . PRO A 1 305 ? 15.738 37.417 -5.215 1.00 65.31 305 PRO A CA 1
ATOM 2271 C C . PRO A 1 305 ? 14.722 36.357 -4.736 1.00 65.31 305 PRO A C 1
ATOM 2273 O O . PRO A 1 305 ? 13.751 36.058 -5.433 1.00 65.31 305 PRO A O 1
ATOM 2276 N N . GLY A 1 306 ? 14.887 35.855 -3.511 1.00 63.19 306 GLY A N 1
ATOM 2277 C CA . GLY A 1 306 ? 13.949 34.929 -2.857 1.00 63.19 306 GLY A CA 1
ATOM 2278 C C . GLY A 1 306 ? 13.728 35.237 -1.374 1.00 63.19 306 GLY A C 1
ATOM 2279 O O . GLY A 1 306 ? 14.410 36.096 -0.803 1.00 63.19 306 GLY A O 1
ATOM 2280 N N . LYS A 1 307 ? 12.711 34.600 -0.775 1.00 58.75 307 LYS A N 1
ATOM 2281 C CA . LYS A 1 307 ? 12.219 34.907 0.585 1.00 58.75 307 LYS A CA 1
ATOM 2282 C C . LYS A 1 307 ? 11.749 33.701 1.421 1.00 58.75 307 LYS A C 1
ATOM 2284 O O . LYS A 1 307 ? 11.268 33.915 2.529 1.00 58.75 307 LYS A O 1
ATOM 2289 N N . ASP A 1 308 ? 11.827 32.476 0.907 1.00 55.34 308 ASP A N 1
ATOM 2290 C CA . ASP A 1 308 ? 11.348 31.276 1.606 1.00 55.34 308 ASP A CA 1
ATOM 2291 C C . ASP A 1 308 ? 12.213 30.061 1.231 1.00 55.34 308 ASP A C 1
ATOM 2293 O O . ASP A 1 308 ? 12.573 29.882 0.067 1.00 55.34 308 ASP A O 1
ATOM 2297 N N . PHE A 1 309 ? 12.511 29.216 2.220 1.00 52.03 309 PHE A N 1
ATOM 2298 C CA . PHE A 1 309 ? 13.240 27.958 2.058 1.00 52.03 309 PHE A CA 1
ATOM 2299 C C . PHE A 1 309 ? 12.437 26.887 1.299 1.00 52.03 309 PHE A C 1
ATOM 2301 O O . PHE A 1 309 ? 13.024 25.917 0.815 1.00 52.03 309 PHE A O 1
ATOM 2308 N N . ALA A 1 310 ? 11.109 27.026 1.224 1.00 48.09 310 ALA A N 1
ATOM 2309 C CA . ALA A 1 310 ? 10.218 26.089 0.541 1.00 48.09 310 ALA A CA 1
ATOM 2310 C C . ALA A 1 310 ? 10.101 26.337 -0.978 1.00 48.09 310 ALA A C 1
ATOM 2312 O O . ALA A 1 310 ? 9.671 25.444 -1.712 1.00 48.09 310 ALA A O 1
ATOM 2313 N N . GLU A 1 311 ? 10.469 27.524 -1.474 1.00 52.00 311 GLU A N 1
ATOM 2314 C CA . GLU A 1 311 ? 10.297 27.909 -2.882 1.00 52.00 311 GLU A CA 1
ATOM 2315 C C . GLU A 1 311 ? 11.608 27.781 -3.674 1.00 52.00 311 GLU A C 1
ATOM 2317 O O . GLU A 1 311 ? 12.380 28.729 -3.815 1.00 52.00 311 GLU A O 1
ATOM 2322 N N . ALA A 1 312 ? 11.850 26.593 -4.237 1.00 57.03 312 ALA A N 1
ATOM 2323 C CA . ALA A 1 312 ? 12.953 26.378 -5.171 1.00 57.03 312 ALA A CA 1
ATOM 2324 C C . ALA A 1 312 ? 12.724 27.155 -6.479 1.00 57.03 312 ALA A C 1
ATOM 2326 O O . ALA A 1 312 ? 11.688 27.008 -7.129 1.00 57.03 312 ALA A O 1
ATOM 2327 N N . GLN A 1 313 ? 13.709 27.951 -6.899 1.00 59.00 313 GLN A N 1
ATOM 2328 C CA . GLN A 1 313 ? 13.598 28.783 -8.100 1.00 59.00 313 GLN A CA 1
ATOM 2329 C C . GLN A 1 313 ? 14.445 28.240 -9.252 1.00 59.00 313 GLN A C 1
ATOM 2331 O O . GLN A 1 313 ? 15.639 27.984 -9.092 1.00 59.00 313 GLN A O 1
ATOM 2336 N N . VAL A 1 314 ? 13.823 28.120 -10.428 1.00 62.53 314 VAL A N 1
ATOM 2337 C CA . VAL A 1 314 ? 14.434 27.675 -11.688 1.00 62.53 314 VAL A CA 1
ATOM 2338 C C . VAL A 1 314 ? 14.660 28.891 -12.587 1.00 62.53 314 VAL A C 1
ATOM 2340 O O . VAL A 1 314 ? 13.715 29.599 -12.939 1.00 62.53 314 VAL A O 1
ATOM 2343 N N . VAL A 1 315 ? 15.912 29.149 -12.963 1.00 64.69 315 VAL A N 1
ATOM 2344 C CA . VAL A 1 315 ? 16.312 30.337 -13.727 1.00 64.69 315 VAL A CA 1
ATOM 2345 C C . VAL A 1 315 ? 17.090 29.939 -14.979 1.00 64.69 315 VAL A C 1
ATOM 2347 O O . VAL A 1 315 ? 18.153 29.327 -14.886 1.00 64.69 315 VAL A O 1
ATOM 2350 N N . ASP A 1 316 ? 16.594 30.345 -16.151 1.00 65.44 316 ASP A N 1
ATOM 2351 C CA . ASP A 1 316 ? 17.381 30.322 -17.386 1.00 65.44 316 ASP A CA 1
ATOM 2352 C C . ASP A 1 316 ? 18.450 31.424 -17.328 1.00 65.44 316 ASP A C 1
ATOM 2354 O O . ASP A 1 316 ? 18.140 32.608 -17.150 1.00 65.44 316 ASP A O 1
ATOM 2358 N N . ILE A 1 317 ? 19.712 31.010 -17.445 1.00 70.81 317 ILE A N 1
ATOM 2359 C CA . ILE A 1 317 ? 20.900 31.875 -17.405 1.00 70.81 317 ILE A CA 1
ATOM 2360 C C . ILE A 1 317 ? 21.633 31.933 -18.756 1.00 70.81 317 ILE A C 1
ATOM 2362 O O . ILE A 1 317 ? 22.735 32.473 -18.839 1.00 70.81 317 ILE A O 1
ATOM 2366 N N . THR A 1 318 ? 21.047 31.382 -19.825 1.00 69.31 318 THR A N 1
ATOM 2367 C CA . THR A 1 318 ? 21.684 31.191 -21.143 1.00 69.31 318 THR A CA 1
ATOM 2368 C C . THR A 1 318 ? 22.294 32.473 -21.728 1.00 69.31 318 THR A C 1
ATOM 2370 O O . THR A 1 318 ? 23.380 32.413 -22.302 1.00 69.31 318 THR A O 1
ATOM 2373 N N . SER A 1 319 ? 21.643 33.631 -21.566 1.00 70.69 319 SER A N 1
ATOM 2374 C CA . SER A 1 319 ? 22.131 34.931 -22.065 1.00 70.69 319 SER A CA 1
ATOM 2375 C C . SER A 1 319 ? 23.247 35.561 -21.229 1.00 70.69 319 SER A C 1
ATOM 2377 O O . SER A 1 319 ? 23.917 36.479 -21.694 1.00 70.69 319 SER A O 1
ATOM 2379 N N . ASP A 1 320 ? 23.411 35.112 -19.985 1.00 77.44 320 ASP A N 1
ATOM 2380 C CA . ASP A 1 320 ? 24.188 35.808 -18.950 1.00 77.44 320 ASP A CA 1
ATOM 2381 C C . ASP A 1 320 ? 25.560 35.155 -18.709 1.00 77.44 320 ASP A C 1
ATOM 2383 O O . ASP A 1 320 ? 26.358 35.594 -17.875 1.00 77.44 320 ASP A O 1
ATOM 2387 N N . LEU A 1 321 ? 25.833 34.099 -19.473 1.00 77.25 321 LEU A N 1
ATOM 2388 C CA . LEU A 1 321 ? 27.053 33.316 -19.448 1.00 77.25 321 LEU A CA 1
ATOM 2389 C C . LEU A 1 321 ? 28.012 33.759 -20.545 1.00 77.25 321 LEU A C 1
ATOM 2391 O O . LEU A 1 321 ? 27.636 33.941 -21.702 1.00 77.25 321 LEU A O 1
ATOM 2395 N N . VAL A 1 322 ? 29.287 33.831 -20.190 1.00 82.50 322 VAL A N 1
ATOM 2396 C CA . VAL A 1 322 ? 30.377 34.062 -21.137 1.00 82.50 322 VAL A CA 1
ATOM 2397 C C . VAL A 1 322 ? 31.099 32.757 -21.451 1.00 82.50 322 VAL A C 1
ATOM 2399 O O . VAL A 1 322 ? 31.070 31.806 -20.672 1.00 82.50 322 VAL A O 1
ATOM 2402 N N . ARG A 1 323 ? 31.788 32.696 -22.592 1.00 81.75 323 ARG A N 1
ATOM 2403 C CA . ARG A 1 323 ? 32.728 31.605 -22.870 1.00 81.75 323 ARG A CA 1
ATOM 2404 C C . ARG A 1 323 ? 33.935 31.718 -21.928 1.00 81.75 323 ARG A C 1
ATOM 2406 O O . ARG A 1 323 ? 34.467 32.812 -21.753 1.00 81.75 323 ARG A O 1
ATOM 2413 N N . GLY A 1 324 ? 34.388 30.601 -21.366 1.00 81.00 324 GLY A N 1
ATOM 2414 C CA . GLY A 1 324 ? 35.462 30.561 -20.369 1.00 81.00 324 GLY A CA 1
ATOM 2415 C C . GLY A 1 324 ? 34.939 30.644 -18.933 1.00 81.00 324 GLY A C 1
ATOM 2416 O O . GLY A 1 324 ? 33.871 30.120 -18.624 1.00 81.00 324 GLY A O 1
ATOM 2417 N N . GLU A 1 325 ? 35.711 31.252 -18.036 1.00 85.38 325 GLU A N 1
ATOM 2418 C CA . GLU A 1 325 ? 35.378 31.319 -16.609 1.00 85.38 325 GLU A CA 1
ATOM 2419 C C . GLU A 1 325 ? 34.174 32.232 -16.330 1.00 85.38 325 GLU A C 1
ATOM 2421 O O . GLU A 1 325 ? 34.133 33.386 -16.763 1.00 85.38 325 GLU A O 1
ATOM 2426 N N . ASN A 1 326 ? 33.216 31.714 -15.569 1.00 86.50 326 ASN A N 1
ATOM 2427 C CA . ASN A 1 326 ? 32.045 32.404 -15.043 1.00 86.50 326 ASN A CA 1
ATOM 2428 C C . ASN A 1 326 ? 32.056 32.311 -13.517 1.00 86.50 326 ASN A C 1
ATOM 2430 O O . ASN A 1 326 ? 32.633 31.381 -12.955 1.00 86.50 326 ASN A O 1
ATOM 2434 N N . VAL A 1 327 ? 31.381 33.243 -12.848 1.00 88.38 327 VAL A N 1
ATOM 2435 C CA . VAL A 1 327 ? 31.247 33.243 -11.387 1.00 88.38 327 VAL A CA 1
ATOM 2436 C C . VAL A 1 327 ? 29.782 33.304 -10.993 1.00 88.38 327 VAL A C 1
ATOM 2438 O O . VAL A 1 327 ? 29.092 34.259 -11.351 1.00 88.38 327 VAL A O 1
ATOM 2441 N N . VAL A 1 328 ? 29.331 32.327 -10.206 1.00 86.62 328 VAL A N 1
ATOM 2442 C CA . VAL A 1 328 ? 28.077 32.427 -9.456 1.00 86.62 328 VAL A CA 1
ATOM 2443 C C . VAL A 1 328 ? 28.380 32.953 -8.057 1.00 86.62 328 VAL A C 1
ATOM 2445 O O . VAL A 1 328 ? 29.343 32.540 -7.409 1.00 86.62 328 VAL A O 1
ATOM 2448 N N . ALA A 1 329 ? 27.575 33.903 -7.605 1.00 88.44 329 ALA A N 1
ATOM 2449 C CA . ALA A 1 329 ? 27.723 34.554 -6.314 1.00 88.44 329 ALA A CA 1
ATOM 2450 C C . ALA A 1 329 ? 26.341 34.758 -5.688 1.00 88.44 329 ALA A C 1
ATOM 2452 O O . ALA A 1 329 ? 25.362 34.926 -6.407 1.00 88.44 329 ALA A O 1
ATOM 2453 N N . ALA A 1 330 ? 26.224 34.738 -4.366 1.00 86.19 330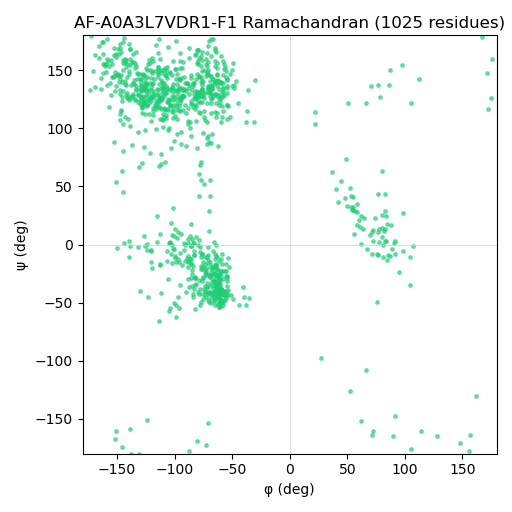 ALA A N 1
ATOM 2454 C CA . ALA A 1 330 ? 24.937 34.899 -3.695 1.00 86.19 330 ALA A CA 1
ATOM 2455 C C . ALA A 1 330 ? 25.085 35.506 -2.309 1.00 86.19 330 ALA A C 1
ATOM 2457 O O . ALA A 1 330 ? 26.089 35.278 -1.646 1.00 86.19 330 ALA A O 1
ATOM 2458 N N . GLN A 1 331 ? 24.098 36.275 -1.869 1.00 87.00 331 GLN A N 1
ATOM 2459 C CA . GLN A 1 331 ? 23.983 36.733 -0.489 1.00 87.00 331 GLN A CA 1
ATOM 2460 C C . GLN A 1 331 ? 22.722 36.116 0.108 1.00 87.00 331 GLN A C 1
ATOM 2462 O O . GLN A 1 331 ? 21.663 36.206 -0.511 1.00 87.00 331 GLN A O 1
ATOM 2467 N N . ALA A 1 332 ? 22.836 35.493 1.276 1.00 82.31 332 ALA A N 1
ATOM 2468 C CA . ALA A 1 332 ? 21.729 34.832 1.961 1.00 82.31 332 ALA A CA 1
ATOM 2469 C C . ALA A 1 332 ? 21.701 35.196 3.449 1.00 82.31 332 ALA A C 1
ATOM 2471 O O . ALA A 1 332 ? 22.740 35.505 4.038 1.00 82.31 332 ALA A O 1
ATOM 2472 N N . THR A 1 333 ? 20.508 35.169 4.039 1.00 79.88 333 THR A N 1
ATOM 2473 C CA . THR A 1 333 ? 20.243 35.545 5.432 1.00 79.88 333 THR A CA 1
ATOM 2474 C C . THR A 1 333 ? 19.454 34.452 6.147 1.00 79.88 333 THR A C 1
ATOM 2476 O O . THR A 1 333 ? 18.364 34.101 5.698 1.00 79.88 333 THR A O 1
ATOM 2479 N N . ASP A 1 334 ? 19.961 33.988 7.291 1.00 71.31 334 ASP A N 1
ATOM 2480 C CA . ASP A 1 334 ? 19.292 33.056 8.208 1.00 71.31 334 ASP A CA 1
ATOM 2481 C C . ASP A 1 334 ? 18.921 33.789 9.512 1.00 71.31 334 ASP A C 1
ATOM 2483 O O . ASP A 1 334 ? 19.775 34.411 10.154 1.00 71.31 334 ASP A O 1
ATOM 2487 N N . LYS A 1 335 ? 17.642 33.746 9.913 1.00 60.84 335 LYS A N 1
ATOM 2488 C CA . LYS A 1 335 ? 17.155 34.326 11.180 1.00 60.84 335 LYS A CA 1
ATOM 2489 C C . LYS A 1 335 ? 16.858 33.270 12.258 1.00 60.84 335 LYS A C 1
ATOM 2491 O O . LYS A 1 335 ? 16.414 33.656 13.340 1.00 60.84 335 LYS A O 1
ATOM 2496 N N . GLY A 1 336 ? 17.080 31.977 11.992 1.00 55.66 336 GLY A N 1
ATOM 2497 C CA . GLY A 1 336 ? 16.629 30.859 12.836 1.00 55.66 336 GLY A CA 1
ATOM 2498 C C . GLY A 1 336 ? 17.612 29.695 13.041 1.00 55.66 336 GLY A C 1
ATOM 2499 O O . GLY A 1 336 ? 17.274 28.766 13.774 1.00 55.66 336 GLY A O 1
ATOM 2500 N N . GLY A 1 337 ? 18.806 29.713 12.440 1.00 51.69 337 GLY A N 1
ATOM 2501 C CA . GLY A 1 337 ? 19.867 28.723 12.690 1.00 51.69 337 GLY A CA 1
ATOM 2502 C C . GLY A 1 337 ? 19.621 27.346 12.059 1.00 51.69 337 GLY A C 1
ATOM 2503 O O . GLY A 1 337 ? 20.142 26.340 12.540 1.00 51.69 337 GLY A O 1
ATOM 2504 N N . ARG A 1 338 ? 18.792 27.284 11.008 1.00 51.47 338 ARG A N 1
ATOM 2505 C CA . ARG A 1 338 ? 18.509 26.070 10.207 1.00 51.47 338 ARG A CA 1
ATOM 2506 C C . ARG A 1 338 ? 18.798 26.277 8.703 1.00 51.47 338 ARG A C 1
ATOM 2508 O O . ARG A 1 338 ? 18.579 25.353 7.905 1.00 51.47 338 ARG A O 1
ATOM 2515 N N . GLY A 1 339 ? 19.250 27.474 8.320 1.00 57.28 339 GLY A N 1
ATOM 2516 C CA . GLY A 1 339 ? 19.540 27.898 6.950 1.00 57.28 339 GLY A CA 1
ATOM 2517 C C . GLY A 1 339 ? 20.789 27.242 6.363 1.00 57.28 339 GLY A C 1
ATOM 2518 O O . GLY A 1 339 ? 21.581 26.609 7.064 1.00 57.28 339 GLY A O 1
ATOM 2519 N N . GLY A 1 340 ? 20.938 27.325 5.045 1.00 64.56 340 GLY A N 1
ATOM 2520 C CA . GLY A 1 340 ? 22.047 26.687 4.351 1.00 64.56 340 GLY A CA 1
ATOM 2521 C C . GLY A 1 340 ? 21.870 26.780 2.847 1.00 64.56 340 GLY A C 1
ATOM 2522 O O . GLY A 1 340 ? 20.956 26.174 2.286 1.00 64.56 340 GLY A O 1
ATOM 2523 N N . PHE A 1 341 ? 22.793 27.483 2.204 1.00 70.62 341 PHE A N 1
ATOM 2524 C CA . PHE A 1 341 ? 22.684 27.882 0.814 1.00 70.62 341 PHE A CA 1
ATOM 2525 C C . PHE A 1 341 ? 22.831 26.697 -0.141 1.00 70.62 341 PHE A C 1
ATOM 2527 O O . PHE A 1 341 ? 23.744 25.872 -0.005 1.00 70.62 341 PHE A O 1
ATOM 2534 N N . PHE A 1 342 ? 21.953 26.632 -1.140 1.00 70.44 342 PHE A N 1
ATOM 2535 C CA . PHE A 1 342 ? 22.004 25.665 -2.226 1.00 70.44 342 PHE A CA 1
ATOM 2536 C C . PHE A 1 342 ? 21.910 26.368 -3.583 1.00 70.44 342 PHE A C 1
ATOM 2538 O O . PHE A 1 342 ? 20.973 27.117 -3.866 1.00 70.44 342 PHE A O 1
ATOM 2545 N N . VAL A 1 343 ? 22.882 26.076 -4.447 1.00 71.56 343 VAL A N 1
ATOM 2546 C CA . VAL A 1 343 ? 22.893 26.484 -5.852 1.00 71.56 343 VAL A CA 1
ATOM 2547 C C . VAL A 1 343 ? 23.382 25.328 -6.703 1.00 71.56 343 VAL A C 1
ATOM 2549 O O . VAL A 1 343 ? 24.366 24.665 -6.367 1.00 71.56 343 VAL A O 1
ATOM 2552 N N . HIS A 1 344 ? 22.700 25.130 -7.823 1.00 70.31 344 HIS A N 1
ATOM 2553 C CA . HIS A 1 344 ? 23.027 24.120 -8.811 1.00 70.31 344 HIS A CA 1
ATOM 2554 C C . HIS A 1 344 ? 22.959 24.717 -10.216 1.00 70.31 344 HIS A C 1
ATOM 2556 O O . HIS A 1 344 ? 21.919 25.246 -10.609 1.00 70.31 344 HIS A O 1
ATOM 2562 N N . ILE A 1 345 ? 24.036 24.596 -10.994 1.00 68.00 345 ILE A N 1
ATOM 2563 C CA . ILE A 1 345 ? 24.057 24.976 -12.415 1.00 68.00 345 ILE A CA 1
ATOM 2564 C C . ILE A 1 345 ? 24.160 23.714 -13.268 1.00 68.00 345 ILE A C 1
ATOM 2566 O O . ILE A 1 345 ? 25.198 23.054 -13.264 1.00 68.00 345 ILE A O 1
ATOM 2570 N N . GLY A 1 346 ? 23.097 23.411 -14.017 1.00 63.25 346 GLY A N 1
ATOM 2571 C CA . GLY A 1 346 ? 23.045 22.304 -14.971 1.00 63.25 346 GLY A CA 1
ATOM 2572 C C . GLY A 1 346 ? 23.218 22.784 -16.410 1.00 63.25 346 GLY A C 1
ATOM 2573 O O . GLY A 1 346 ? 22.593 23.769 -16.822 1.00 63.25 346 GLY A O 1
ATOM 2574 N N . TYR A 1 347 ? 24.049 22.086 -17.195 1.00 58.09 347 TYR A N 1
ATOM 2575 C CA . TYR A 1 347 ? 24.212 22.394 -18.617 1.00 58.09 347 TYR A CA 1
ATOM 2576 C C . TYR A 1 347 ? 24.625 21.227 -19.533 1.00 58.09 347 TYR A C 1
ATOM 2578 O O . TYR A 1 347 ? 25.486 20.443 -19.132 1.00 58.09 347 TYR A O 1
ATOM 2586 N N . PRO A 1 348 ? 24.128 21.180 -20.792 1.00 52.22 348 PRO A N 1
ATOM 2587 C CA . PRO A 1 348 ? 24.506 20.182 -21.792 1.00 52.22 348 PRO A CA 1
ATOM 2588 C C . PRO A 1 348 ? 26.014 20.068 -22.033 1.00 52.22 348 PRO A C 1
ATOM 2590 O O . PRO A 1 348 ? 26.642 21.025 -22.497 1.00 52.22 348 PRO A O 1
ATOM 2593 N N . SER A 1 349 ? 26.574 18.881 -21.782 1.00 49.06 349 SER A N 1
ATOM 2594 C CA . SER A 1 349 ? 27.958 18.512 -22.114 1.00 49.06 349 SER A CA 1
ATOM 2595 C C . SER A 1 349 ? 28.007 17.173 -22.855 1.00 49.06 349 SER A C 1
ATOM 2597 O O . SER A 1 349 ? 27.265 16.251 -22.527 1.00 49.06 349 SER A O 1
ATOM 2599 N N . LYS A 1 350 ? 28.915 17.051 -23.834 1.00 46.00 350 LYS A N 1
ATOM 2600 C CA . LYS A 1 350 ? 29.180 15.791 -24.556 1.00 46.00 350 LYS A CA 1
ATOM 2601 C C . LYS A 1 350 ? 30.019 14.789 -23.750 1.00 46.00 350 LYS A C 1
ATOM 2603 O O . LYS A 1 350 ? 30.156 13.648 -24.171 1.00 46.00 350 LYS A O 1
ATOM 2608 N N . GLU A 1 351 ? 30.594 15.208 -22.624 1.00 44.19 351 GLU A N 1
ATOM 2609 C CA . GLU A 1 351 ? 31.588 14.436 -21.859 1.00 44.19 351 GLU A CA 1
ATOM 2610 C C . GLU A 1 351 ? 30.989 13.653 -20.675 1.00 44.19 351 GLU A C 1
ATOM 2612 O O . GLU A 1 351 ? 31.721 13.169 -19.814 1.00 44.19 351 GLU A O 1
ATOM 2617 N N . SER A 1 352 ? 29.661 13.547 -20.563 1.00 40.03 352 SER A N 1
ATOM 2618 C CA . SER A 1 352 ? 29.016 12.803 -19.470 1.00 40.03 352 SER A CA 1
ATOM 2619 C C . SER A 1 352 ? 27.728 12.115 -19.944 1.00 40.03 352 SER A C 1
ATOM 2621 O O . SER A 1 352 ? 26.838 12.805 -20.446 1.00 40.03 352 SER A O 1
ATOM 2623 N N . PRO A 1 353 ? 27.591 10.781 -19.798 1.00 32.44 353 PRO A N 1
ATOM 2624 C CA . PRO A 1 353 ? 26.361 10.074 -20.151 1.00 32.44 353 PRO A CA 1
ATOM 2625 C C . PRO A 1 353 ? 25.247 10.484 -19.177 1.00 32.44 353 PRO A C 1
ATOM 2627 O O . PRO A 1 353 ? 25.413 10.373 -17.966 1.00 32.44 353 PRO A O 1
ATOM 2630 N N . GLY A 1 354 ? 24.145 11.021 -19.706 1.00 46.34 354 GLY A N 1
ATOM 2631 C CA . GLY A 1 354 ? 23.118 11.734 -18.928 1.00 46.34 354 GLY A CA 1
ATOM 2632 C C . GLY A 1 354 ? 23.161 13.263 -19.085 1.00 46.34 354 GLY A C 1
ATOM 2633 O O . GLY A 1 354 ? 22.207 13.942 -18.732 1.00 46.34 354 GLY A O 1
ATOM 2634 N N . GLY A 1 355 ? 24.213 13.818 -19.697 1.00 47.34 355 GLY A N 1
ATOM 2635 C CA . GLY A 1 355 ? 24.123 15.096 -20.405 1.00 47.34 355 GLY A CA 1
ATOM 2636 C C . GLY A 1 355 ? 24.201 16.390 -19.590 1.00 47.34 355 GLY A C 1
ATOM 2637 O O . GLY A 1 355 ? 23.969 17.433 -20.187 1.00 47.34 355 GLY A O 1
ATOM 2638 N N . TYR A 1 356 ? 24.573 16.393 -18.305 1.00 50.81 356 TYR A N 1
ATOM 2639 C CA . TYR A 1 356 ? 24.770 17.640 -17.541 1.00 50.81 356 TYR A CA 1
ATOM 2640 C C . TYR A 1 356 ? 26.125 17.683 -16.813 1.00 50.81 356 TYR A C 1
ATOM 2642 O O . TYR A 1 356 ? 26.496 16.723 -16.142 1.00 50.81 356 TYR A O 1
ATOM 2650 N N . GLN A 1 357 ? 26.862 18.801 -16.908 1.00 51.34 357 GLN A N 1
ATOM 2651 C CA . GLN A 1 357 ? 27.996 19.085 -16.008 1.00 51.34 357 GLN A CA 1
ATOM 2652 C C . GLN A 1 357 ? 27.545 19.894 -14.784 1.00 51.34 357 GLN A C 1
ATOM 2654 O O . GLN A 1 357 ? 26.680 20.762 -14.892 1.00 51.34 357 GLN A O 1
ATOM 2659 N N . LEU A 1 358 ? 28.162 19.599 -13.635 1.00 51.78 358 LEU A N 1
ATOM 2660 C CA . LEU A 1 358 ? 27.693 19.960 -12.297 1.00 51.78 358 LEU A CA 1
ATOM 2661 C C . LEU A 1 358 ? 28.589 21.007 -11.615 1.00 51.78 358 LEU A C 1
ATOM 2663 O O . LEU A 1 358 ? 29.724 20.696 -11.246 1.00 51.78 358 LEU A O 1
ATOM 2667 N N . LEU A 1 359 ? 28.045 22.195 -11.331 1.00 59.50 359 LEU A N 1
ATOM 2668 C CA . LEU A 1 359 ? 28.486 22.999 -10.184 1.00 59.50 359 LEU A CA 1
ATOM 2669 C C . LEU A 1 359 ? 27.405 22.915 -9.100 1.00 59.50 359 LEU A C 1
ATOM 2671 O O . LEU A 1 359 ? 26.400 23.619 -9.172 1.00 59.50 359 LEU A O 1
ATOM 2675 N N . ALA A 1 360 ? 27.621 22.033 -8.124 1.00 59.03 360 ALA A N 1
ATOM 2676 C CA . ALA A 1 360 ? 26.824 21.946 -6.905 1.00 59.03 360 ALA A CA 1
ATOM 2677 C C . ALA A 1 360 ? 27.455 22.780 -5.784 1.00 59.03 360 ALA A C 1
ATOM 2679 O O . ALA A 1 360 ? 28.684 22.904 -5.700 1.00 59.03 360 ALA A O 1
ATOM 2680 N N . SER A 1 361 ? 26.624 23.259 -4.860 1.00 59.97 361 SER A N 1
ATOM 2681 C CA . SER A 1 361 ? 27.076 23.732 -3.553 1.00 59.97 361 SER A CA 1
ATOM 2682 C C . SER A 1 361 ? 28.020 22.714 -2.891 1.00 59.97 361 SER A C 1
ATOM 2684 O O . SER A 1 361 ? 27.812 21.503 -2.943 1.00 59.97 361 SER A O 1
ATOM 2686 N N . GLY A 1 362 ? 29.103 23.216 -2.293 1.00 61.47 362 GLY A N 1
ATOM 2687 C CA . GLY A 1 362 ? 30.108 22.416 -1.580 1.00 61.47 362 GLY A CA 1
ATOM 2688 C C . GLY A 1 362 ? 31.433 22.206 -2.319 1.00 61.47 362 GLY A C 1
ATOM 2689 O O . GLY A 1 362 ? 32.478 22.218 -1.671 1.00 61.47 362 GLY A O 1
ATOM 2690 N N . LYS A 1 363 ? 31.461 22.074 -3.654 1.00 63.59 363 LYS A N 1
ATOM 2691 C CA . LYS A 1 363 ? 32.728 21.840 -4.380 1.00 63.59 363 LYS A CA 1
ATOM 2692 C C . LYS A 1 363 ? 33.336 23.148 -4.894 1.00 63.59 363 LYS A C 1
ATOM 2694 O O . LYS A 1 363 ? 32.977 23.627 -5.961 1.00 63.59 363 LYS A O 1
ATOM 2699 N N . GLY A 1 364 ? 34.281 23.706 -4.135 1.00 72.50 364 GLY A N 1
ATOM 2700 C CA . GLY A 1 364 ? 35.022 24.921 -4.510 1.00 72.50 364 GLY A CA 1
ATOM 2701 C C . GLY A 1 364 ? 34.311 26.244 -4.198 1.00 72.50 364 GLY A C 1
ATOM 2702 O O . GLY A 1 364 ? 34.854 27.303 -4.496 1.00 72.50 364 GLY A O 1
ATOM 2703 N N . MET A 1 365 ? 33.132 26.196 -3.570 1.00 85.50 365 MET A N 1
ATOM 2704 C CA . MET A 1 365 ? 32.442 27.388 -3.072 1.00 85.50 365 MET A CA 1
ATOM 2705 C C . MET A 1 365 ? 33.179 27.982 -1.863 1.00 85.50 365 MET A C 1
ATOM 2707 O O . MET A 1 365 ? 33.558 27.261 -0.935 1.00 85.50 365 MET A O 1
ATOM 2711 N N . LYS A 1 366 ? 33.319 29.305 -1.848 1.00 89.81 366 LYS A N 1
ATOM 2712 C CA . LYS A 1 366 ? 33.844 30.103 -0.735 1.00 89.81 366 LYS A CA 1
ATOM 2713 C C . LYS A 1 366 ? 32.752 30.985 -0.139 1.00 89.81 366 LYS A C 1
ATOM 2715 O O . LYS A 1 366 ? 31.759 31.284 -0.808 1.00 89.81 366 LYS A O 1
ATOM 2720 N N . CYS A 1 367 ? 32.952 31.440 1.091 1.00 90.25 367 CYS A N 1
ATOM 2721 C CA . CYS A 1 367 ? 32.055 32.350 1.791 1.00 90.25 367 CYS A CA 1
ATOM 2722 C C . CYS A 1 367 ? 32.792 33.484 2.521 1.00 90.25 367 CYS A C 1
ATOM 2724 O O . CYS A 1 367 ? 33.963 33.364 2.881 1.00 90.25 367 CYS A O 1
ATOM 2726 N N . SER A 1 368 ? 32.077 34.580 2.770 1.00 90.88 368 SER A N 1
ATOM 2727 C CA . SER A 1 368 ? 32.481 35.647 3.683 1.00 90.88 368 SER A CA 1
ATOM 2728 C C . SER A 1 368 ? 31.248 36.348 4.276 1.00 90.88 368 SER A C 1
ATOM 2730 O O . SER A 1 368 ? 30.357 36.743 3.516 1.00 90.88 368 SER A O 1
ATOM 2732 N N . PRO A 1 369 ? 31.181 36.564 5.605 1.00 86.19 369 PRO A N 1
ATOM 2733 C CA . PRO A 1 369 ? 30.180 37.443 6.216 1.00 86.19 369 PRO A CA 1
ATOM 2734 C C . PRO A 1 369 ? 30.467 38.937 5.963 1.00 86.19 369 PRO A C 1
ATOM 2736 O O . PRO A 1 369 ? 29.574 39.770 6.082 1.00 86.19 369 PRO A O 1
ATOM 2739 N N . HIS A 1 370 ? 31.694 39.293 5.558 1.00 87.00 370 HIS A N 1
ATOM 2740 C CA . HIS A 1 370 ? 32.140 40.676 5.348 1.00 87.00 370 HIS A CA 1
ATOM 2741 C C . HIS A 1 370 ? 32.774 40.855 3.955 1.00 87.00 370 HIS A C 1
ATOM 2743 O O . HIS A 1 370 ? 33.993 41.007 3.834 1.00 87.00 370 HIS A O 1
ATOM 2749 N N . PRO A 1 371 ? 31.985 40.801 2.868 1.00 88.38 371 PRO A N 1
ATOM 2750 C CA . PRO A 1 371 ? 32.522 40.914 1.520 1.00 88.38 371 PRO A CA 1
ATOM 2751 C C . PRO A 1 371 ? 32.906 42.364 1.170 1.00 88.38 371 PRO A C 1
ATOM 2753 O O . PRO A 1 371 ? 32.181 43.316 1.464 1.00 88.38 371 PRO A O 1
ATOM 2756 N N . ALA A 1 372 ? 34.030 42.547 0.474 1.00 89.38 372 ALA A N 1
ATOM 2757 C CA . ALA A 1 372 ? 34.425 43.854 -0.051 1.00 89.38 372 ALA A CA 1
ATOM 2758 C C . ALA A 1 372 ? 33.609 44.246 -1.303 1.00 89.38 372 ALA A C 1
ATOM 2760 O O . ALA A 1 372 ? 33.017 43.407 -1.981 1.00 89.38 372 ALA A O 1
ATOM 2761 N N . LYS A 1 373 ? 33.551 45.544 -1.627 1.00 88.38 373 LYS A N 1
ATOM 2762 C CA . LYS A 1 373 ? 32.740 46.061 -2.745 1.00 88.38 373 LYS A CA 1
ATOM 2763 C C . LYS A 1 373 ? 33.146 45.418 -4.082 1.00 88.38 373 LYS A C 1
ATOM 2765 O O . LYS A 1 373 ? 34.319 45.428 -4.432 1.00 88.38 373 LYS A O 1
ATOM 2770 N N . GLY A 1 374 ? 32.162 44.937 -4.846 1.00 86.12 374 GLY A N 1
ATOM 2771 C CA . GLY A 1 374 ? 32.378 44.295 -6.151 1.00 86.12 374 GLY A CA 1
ATOM 2772 C C . GLY A 1 374 ? 32.546 42.772 -6.101 1.00 86.12 374 GLY A C 1
ATOM 2773 O O . GLY A 1 374 ? 32.733 42.162 -7.147 1.00 86.12 374 GLY A O 1
ATOM 2774 N N . TRP A 1 375 ? 32.421 42.145 -4.926 1.00 91.94 375 TRP A N 1
ATOM 2775 C CA . TRP A 1 375 ? 32.565 40.696 -4.718 1.00 91.94 375 TRP A CA 1
ATOM 2776 C C . TRP A 1 375 ? 31.693 39.783 -5.595 1.00 91.94 375 TRP A C 1
ATOM 2778 O O . TRP A 1 375 ? 31.909 38.574 -5.628 1.00 91.94 375 TRP A O 1
ATOM 2788 N N . GLN A 1 376 ? 30.711 40.315 -6.319 1.00 92.31 376 GLN A N 1
ATOM 2789 C CA . GLN A 1 376 ? 29.884 39.558 -7.257 1.00 92.31 376 GLN A CA 1
ATOM 2790 C C . GLN A 1 376 ? 30.494 39.438 -8.670 1.00 92.31 376 GLN A C 1
ATOM 2792 O O . GLN A 1 376 ? 30.055 38.575 -9.427 1.00 92.31 376 GLN A O 1
ATOM 2797 N N . SER A 1 377 ? 31.482 40.266 -9.047 1.00 88.69 377 SER A N 1
ATOM 2798 C CA . SER A 1 377 ? 32.004 40.353 -10.426 1.00 88.69 377 SER A CA 1
ATOM 2799 C C . SER A 1 377 ? 33.253 39.494 -10.676 1.00 88.69 377 SER A C 1
ATOM 2801 O O . SER A 1 377 ? 34.025 39.210 -9.759 1.00 88.69 377 SER A O 1
ATOM 2803 N N . ARG A 1 378 ? 33.467 39.047 -11.919 1.00 90.00 378 ARG A N 1
ATOM 2804 C CA . ARG A 1 378 ? 34.506 38.055 -12.280 1.00 90.00 378 ARG A CA 1
ATOM 2805 C C . ARG A 1 378 ? 35.933 38.503 -11.933 1.00 90.00 378 ARG A C 1
ATOM 2807 O O . ARG A 1 378 ? 36.806 37.670 -11.758 1.00 90.00 378 ARG A O 1
ATOM 2814 N N . GLU A 1 379 ? 36.147 39.807 -11.813 1.00 88.06 379 GLU A N 1
ATOM 2815 C CA . GLU A 1 379 ? 37.435 40.461 -11.571 1.00 88.06 379 GLU A CA 1
ATOM 2816 C C . GLU A 1 379 ? 37.830 40.498 -10.083 1.00 88.06 379 GLU A C 1
ATOM 2818 O O . GLU A 1 379 ? 38.944 40.901 -9.752 1.00 88.06 379 GLU A O 1
ATOM 2823 N N . PHE A 1 380 ? 36.922 40.127 -9.174 1.00 91.62 380 PHE A N 1
ATOM 2824 C CA . PHE A 1 380 ? 37.163 40.175 -7.733 1.00 91.62 380 PHE A CA 1
ATOM 2825 C C . PHE A 1 380 ? 37.998 38.987 -7.232 1.00 91.62 380 PHE A C 1
ATOM 2827 O O . PHE A 1 380 ? 37.617 37.833 -7.433 1.00 91.62 380 PHE A O 1
ATOM 2834 N N . ASP A 1 381 ? 39.083 39.279 -6.511 1.00 88.88 381 ASP A N 1
ATOM 2835 C CA . ASP A 1 381 ? 39.931 38.277 -5.861 1.00 88.88 381 ASP A CA 1
ATOM 2836 C C . ASP A 1 381 ? 39.311 37.772 -4.544 1.00 88.88 381 ASP A C 1
ATOM 2838 O O . ASP A 1 381 ? 39.198 38.504 -3.559 1.00 88.88 381 ASP A O 1
ATOM 2842 N N . ASP A 1 382 ? 38.936 36.493 -4.525 1.00 89.31 382 ASP A N 1
ATOM 2843 C CA . ASP A 1 382 ? 38.404 35.783 -3.361 1.00 89.31 382 ASP A CA 1
ATOM 2844 C C . ASP A 1 382 ? 39.446 34.855 -2.696 1.00 89.31 382 ASP A C 1
ATOM 2846 O O . ASP A 1 382 ? 39.093 33.948 -1.938 1.00 89.31 382 ASP A O 1
ATOM 2850 N N . SER A 1 383 ? 40.744 35.051 -2.961 1.00 87.50 383 SER A N 1
ATOM 2851 C CA . SER A 1 383 ? 41.854 34.288 -2.358 1.00 87.50 383 SER A CA 1
ATOM 2852 C C . SER A 1 383 ? 41.849 34.288 -0.824 1.00 87.50 383 SER A C 1
ATOM 2854 O O . SER A 1 383 ? 42.315 33.335 -0.205 1.00 87.50 383 SER A O 1
ATOM 2856 N N . THR A 1 384 ? 41.281 35.333 -0.218 1.00 88.06 384 THR A N 1
ATOM 2857 C CA . THR A 1 384 ? 41.172 35.536 1.236 1.00 88.06 384 THR A CA 1
ATOM 2858 C C . THR A 1 384 ? 39.875 35.003 1.857 1.00 88.06 384 THR A C 1
ATOM 2860 O O . THR A 1 384 ? 39.726 35.055 3.076 1.00 88.06 384 THR A O 1
ATOM 2863 N N . TRP A 1 385 ? 38.926 34.508 1.054 1.00 91.69 385 TRP A N 1
ATOM 2864 C CA . TRP A 1 385 ? 37.647 33.988 1.551 1.00 91.69 385 TRP A CA 1
ATOM 2865 C C . TRP A 1 385 ? 37.789 32.555 2.071 1.00 91.69 385 TRP A C 1
ATOM 2867 O O . TRP A 1 385 ? 38.554 31.755 1.528 1.00 91.69 385 TRP A O 1
ATOM 2877 N N . THR A 1 386 ? 37.019 32.207 3.103 1.00 89.25 386 THR A N 1
ATOM 2878 C CA . THR A 1 386 ? 37.027 30.852 3.663 1.00 89.25 386 THR A CA 1
ATOM 2879 C C . THR A 1 386 ? 36.256 29.882 2.761 1.00 89.25 386 THR A C 1
ATOM 2881 O O . THR A 1 386 ? 35.300 30.290 2.098 1.00 89.25 386 THR A O 1
ATOM 2884 N N . PRO A 1 387 ? 36.625 28.590 2.708 1.00 88.19 387 PRO A N 1
ATOM 2885 C CA . PRO A 1 387 ? 35.779 27.566 2.099 1.00 88.19 387 PRO A CA 1
ATOM 2886 C C . PRO A 1 387 ? 34.410 27.517 2.786 1.00 88.19 387 PRO A C 1
ATOM 2888 O O . PRO A 1 387 ? 34.331 27.600 4.010 1.00 88.19 387 PRO A O 1
ATOM 2891 N N . ALA A 1 388 ? 33.338 27.356 2.013 1.00 85.19 388 ALA A N 1
ATOM 2892 C CA . ALA A 1 388 ? 32.007 27.188 2.582 1.00 85.19 388 ALA A CA 1
ATOM 2893 C C . ALA A 1 388 ? 31.828 25.752 3.110 1.00 85.19 388 ALA A C 1
ATOM 2895 O O . ALA A 1 388 ? 32.135 24.777 2.420 1.00 85.19 388 ALA A O 1
ATOM 2896 N N . HIS A 1 389 ? 31.328 25.618 4.336 1.00 79.31 389 HIS A N 1
ATOM 2897 C CA . HIS A 1 389 ? 31.210 24.348 5.047 1.00 79.31 389 HIS A CA 1
ATOM 2898 C C . HIS A 1 389 ? 29.850 23.679 4.794 1.00 79.31 389 HIS A C 1
ATOM 2900 O O . HIS A 1 389 ? 28.823 24.348 4.917 1.00 79.31 389 HIS A O 1
ATOM 2906 N N . PRO A 1 390 ? 29.801 22.365 4.498 1.00 74.81 390 PRO A N 1
ATOM 2907 C CA . PRO A 1 390 ? 28.557 21.601 4.511 1.00 74.81 390 PRO A CA 1
ATOM 2908 C C . PRO A 1 390 ? 27.919 21.624 5.906 1.00 74.81 390 PRO A C 1
ATOM 2910 O O . PRO A 1 390 ? 28.559 21.201 6.867 1.00 74.81 390 PRO A O 1
ATOM 2913 N N . VAL A 1 391 ? 26.673 22.092 6.019 1.00 65.81 391 VAL A N 1
ATOM 2914 C CA . VAL A 1 391 ? 25.943 22.162 7.307 1.00 65.81 391 VAL A CA 1
ATOM 2915 C C . VAL A 1 391 ? 24.859 21.099 7.457 1.00 65.81 391 VAL A C 1
ATOM 2917 O O . VAL A 1 391 ? 24.578 20.656 8.565 1.00 65.81 391 VAL A O 1
ATOM 2920 N N . ALA A 1 392 ? 24.270 20.666 6.346 1.00 62.50 392 ALA A N 1
ATOM 2921 C CA . ALA A 1 392 ? 23.296 19.584 6.272 1.00 62.50 392 ALA A CA 1
ATOM 2922 C C . ALA A 1 392 ? 23.204 19.097 4.821 1.00 62.50 392 ALA A C 1
ATOM 2924 O O . ALA A 1 392 ? 23.620 19.807 3.897 1.00 62.50 392 ALA A O 1
ATOM 2925 N N . ARG A 1 393 ? 22.627 17.918 4.590 1.00 58.19 393 ARG A N 1
ATOM 2926 C CA . ARG A 1 393 ? 22.223 17.520 3.238 1.00 58.19 393 ARG A CA 1
ATOM 2927 C C . ARG A 1 393 ? 20.808 18.025 2.954 1.00 58.19 393 ARG A C 1
ATOM 2929 O O . ARG A 1 393 ? 20.128 18.600 3.812 1.00 58.19 393 ARG A O 1
ATOM 2936 N N . PHE A 1 394 ? 20.402 17.930 1.695 1.00 53.41 394 PHE A N 1
ATOM 2937 C CA . PHE A 1 394 ? 19.025 18.186 1.293 1.00 53.41 394 PHE A CA 1
ATOM 2938 C C . PHE A 1 394 ? 18.183 16.930 1.591 1.00 53.41 394 PHE A C 1
ATOM 2940 O O . PHE A 1 394 ? 18.008 16.070 0.729 1.00 53.41 394 PHE A O 1
ATOM 2947 N N . ASP A 1 395 ? 17.731 16.805 2.843 1.00 46.50 395 ASP A N 1
ATOM 2948 C CA . ASP A 1 395 ? 17.290 15.527 3.436 1.00 46.50 395 ASP A CA 1
ATOM 2949 C C . ASP A 1 395 ? 15.819 15.142 3.209 1.00 46.50 395 ASP A C 1
ATOM 2951 O O . ASP A 1 395 ? 15.351 14.147 3.757 1.00 46.50 395 ASP A O 1
ATOM 2955 N N . SER A 1 396 ? 15.048 15.868 2.391 1.00 40.59 396 SER A N 1
ATOM 2956 C CA . SER A 1 396 ? 13.715 15.367 2.033 1.00 40.59 396 SER A CA 1
ATOM 2957 C C . SER A 1 396 ? 13.207 15.813 0.669 1.00 40.59 396 SER A C 1
ATOM 2959 O O . SER A 1 396 ? 13.201 16.995 0.327 1.00 40.59 396 SER A O 1
ATOM 2961 N N . LEU A 1 397 ? 12.632 14.843 -0.048 1.00 36.72 397 LEU A N 1
ATOM 2962 C CA . LEU A 1 397 ? 11.664 15.112 -1.108 1.00 36.72 397 LEU A CA 1
ATOM 2963 C C . LEU A 1 397 ? 10.505 15.970 -0.582 1.00 36.72 397 LEU A C 1
ATOM 2965 O O . LEU A 1 397 ? 9.983 16.757 -1.346 1.00 36.72 397 LEU A O 1
ATOM 2969 N N . VAL A 1 398 ? 10.141 15.900 0.707 1.00 34.06 398 VAL A N 1
ATOM 2970 C CA . VAL A 1 398 ? 9.027 16.659 1.318 1.00 34.06 398 VAL A CA 1
ATOM 2971 C C . VAL A 1 398 ? 9.127 18.178 1.094 1.00 34.06 398 VAL A C 1
ATOM 2973 O O . VAL A 1 398 ? 8.105 18.819 0.860 1.00 34.06 398 VAL A O 1
ATOM 2976 N N . ALA A 1 399 ? 10.335 18.757 1.097 1.00 35.97 399 ALA A N 1
ATOM 2977 C CA . ALA A 1 399 ? 10.522 20.184 0.808 1.00 35.97 399 ALA A CA 1
ATOM 2978 C C . ALA A 1 399 ? 10.297 20.537 -0.679 1.00 35.97 399 ALA A C 1
ATOM 2980 O O . ALA A 1 399 ? 9.766 21.603 -0.970 1.00 35.97 399 ALA A O 1
ATOM 2981 N N . MET A 1 400 ? 10.632 19.638 -1.616 1.00 37.94 400 MET A N 1
ATOM 2982 C CA . MET A 1 400 ? 10.279 19.801 -3.037 1.00 37.94 400 MET A CA 1
ATOM 2983 C C . MET A 1 400 ? 8.808 19.443 -3.312 1.00 37.94 400 MET A C 1
ATOM 2985 O O . MET A 1 400 ? 8.151 20.152 -4.066 1.00 37.94 400 MET A O 1
ATOM 2989 N N . LYS A 1 401 ? 8.269 18.405 -2.653 1.00 36.38 401 LYS A N 1
ATOM 2990 C CA . LYS A 1 401 ? 6.913 17.847 -2.831 1.00 36.38 401 LYS A CA 1
ATOM 2991 C C . LYS A 1 401 ? 5.801 18.877 -2.659 1.00 36.38 401 LYS A C 1
ATOM 2993 O O . LYS A 1 401 ? 4.733 18.723 -3.237 1.00 36.38 401 LYS A O 1
ATOM 2998 N N . ARG A 1 402 ? 6.050 19.929 -1.873 1.00 34.16 402 ARG A N 1
ATOM 2999 C CA . ARG A 1 402 ? 5.075 20.995 -1.614 1.00 34.16 402 ARG A CA 1
ATOM 3000 C C . ARG A 1 402 ? 4.901 21.979 -2.783 1.00 34.16 402 ARG A C 1
ATOM 3002 O O . ARG A 1 402 ? 3.880 22.648 -2.826 1.00 34.16 402 ARG A O 1
ATOM 3009 N N . ASN A 1 403 ? 5.858 22.043 -3.715 1.00 34.41 403 ASN A N 1
ATOM 3010 C CA . ASN A 1 403 ? 5.782 22.848 -4.947 1.00 34.41 403 ASN A CA 1
ATOM 3011 C C . ASN A 1 403 ? 5.892 21.999 -6.236 1.00 34.41 403 ASN A C 1
ATOM 3013 O O . ASN A 1 403 ? 5.533 22.458 -7.317 1.00 34.41 403 ASN A O 1
ATOM 3017 N N . PHE A 1 404 ? 6.337 20.744 -6.129 1.00 33.41 404 PHE A N 1
ATOM 3018 C CA . PHE A 1 404 ? 6.413 19.769 -7.216 1.00 33.41 404 PHE A CA 1
ATOM 3019 C C . PHE A 1 404 ? 5.805 18.443 -6.731 1.00 33.41 404 PHE A C 1
ATOM 3021 O O . PHE A 1 404 ? 6.512 17.693 -6.055 1.00 33.41 404 PHE A O 1
ATOM 3028 N N . PRO A 1 405 ? 4.522 18.135 -7.023 1.00 25.72 405 PRO A N 1
ATOM 3029 C CA . PRO A 1 405 ? 3.961 16.816 -6.720 1.00 25.72 405 PRO A CA 1
ATOM 3030 C C . PRO A 1 405 ? 4.810 15.733 -7.389 1.00 25.72 405 PRO A C 1
ATOM 3032 O O . PRO A 1 405 ? 5.473 16.027 -8.384 1.00 25.72 405 PRO A O 1
ATOM 3035 N N . ASP A 1 406 ? 4.816 14.526 -6.808 1.00 29.88 406 ASP A N 1
ATOM 3036 C CA . ASP A 1 406 ? 5.775 13.458 -7.116 1.00 29.88 406 ASP A CA 1
ATOM 3037 C C . ASP A 1 406 ? 6.123 13.396 -8.608 1.00 29.88 406 ASP A C 1
ATOM 3039 O O . ASP A 1 406 ? 5.359 12.893 -9.431 1.00 29.88 406 ASP A O 1
ATOM 3043 N N . VAL A 1 407 ? 7.331 13.867 -8.943 1.00 27.95 407 VAL A N 1
ATOM 3044 C CA . VAL A 1 407 ? 7.999 13.436 -10.166 1.00 27.95 407 VAL A CA 1
ATOM 3045 C C . VAL A 1 407 ? 8.327 11.975 -9.904 1.00 27.95 407 VAL A C 1
ATOM 3047 O O . VAL A 1 407 ? 9.374 11.654 -9.333 1.00 27.95 407 VAL A O 1
ATOM 3050 N N . GLY A 1 408 ? 7.361 11.107 -10.223 1.00 30.11 408 GLY A N 1
ATOM 3051 C CA . GLY A 1 408 ? 7.522 9.664 -10.161 1.00 30.11 408 GLY A CA 1
ATOM 3052 C C . GLY A 1 408 ? 8.836 9.308 -10.834 1.00 30.11 408 GLY A C 1
ATOM 3053 O O . GLY A 1 408 ? 9.200 9.970 -11.809 1.00 30.11 408 GLY A O 1
ATOM 3054 N N . HIS A 1 409 ? 9.560 8.337 -10.257 1.00 28.31 409 HIS A N 1
ATOM 3055 C CA . HIS A 1 409 ? 10.880 7.896 -10.712 1.00 28.31 409 HIS A CA 1
ATOM 3056 C C . HIS A 1 409 ? 10.990 8.065 -12.217 1.00 28.31 409 HIS A C 1
ATOM 3058 O O . HIS A 1 409 ? 10.333 7.314 -12.935 1.00 28.31 409 HIS A O 1
ATOM 3064 N N . ALA A 1 410 ? 11.746 9.081 -12.660 1.00 27.22 410 ALA A N 1
ATOM 3065 C CA . ALA A 1 410 ? 11.806 9.430 -14.069 1.00 27.22 410 ALA A CA 1
ATOM 3066 C C . ALA A 1 410 ? 12.201 8.155 -14.802 1.00 27.22 410 ALA A C 1
ATOM 3068 O O . ALA A 1 410 ? 13.312 7.652 -14.605 1.00 27.22 410 ALA A O 1
ATOM 3069 N N . SER A 1 411 ? 11.238 7.578 -15.525 1.00 30.72 411 SER A N 1
ATOM 3070 C CA . SER A 1 411 ? 11.374 6.257 -16.111 1.00 30.72 411 SER A CA 1
ATOM 3071 C C . SER A 1 411 ? 12.430 6.403 -17.185 1.00 30.72 411 SER A C 1
ATOM 3073 O O . SER A 1 411 ? 12.126 6.882 -18.279 1.00 30.72 411 SER A O 1
ATOM 3075 N N . ARG A 1 412 ? 13.680 6.090 -16.822 1.00 30.06 412 ARG A N 1
ATOM 3076 C CA . ARG A 1 412 ? 14.824 6.111 -17.726 1.00 30.06 412 ARG A CA 1
ATOM 3077 C C . ARG A 1 412 ? 14.425 5.280 -18.921 1.00 30.06 412 ARG A C 1
ATOM 3079 O O . ARG A 1 412 ? 14.229 4.083 -18.755 1.00 30.06 412 ARG A O 1
ATOM 3086 N N . ASP A 1 413 ? 14.229 5.985 -20.030 1.00 26.97 413 ASP A N 1
ATOM 3087 C CA . ASP A 1 413 ? 13.808 5.525 -21.344 1.00 26.97 413 ASP A CA 1
ATOM 3088 C C . ASP A 1 413 ? 13.062 4.186 -21.333 1.00 26.97 413 ASP A C 1
ATOM 3090 O O . ASP A 1 413 ? 13.669 3.118 -21.239 1.00 26.97 413 ASP A O 1
ATOM 3094 N N . VAL A 1 414 ? 11.731 4.236 -21.484 1.00 31.58 414 VAL A N 1
ATOM 3095 C CA . VAL A 1 414 ? 10.895 3.042 -21.693 1.00 31.58 414 VAL A CA 1
ATOM 3096 C C . VAL A 1 414 ? 11.322 2.371 -23.000 1.00 31.58 414 VAL A C 1
ATOM 3098 O O . VAL A 1 414 ? 10.763 2.615 -24.068 1.00 31.58 414 VAL A O 1
ATOM 3101 N N . HIS A 1 415 ? 12.356 1.539 -22.914 1.00 34.31 415 HIS A N 1
ATOM 3102 C CA . HIS A 1 415 ? 12.932 0.865 -24.056 1.00 34.31 415 HIS A CA 1
ATOM 3103 C C . HIS A 1 415 ? 11.959 -0.202 -24.561 1.00 34.31 415 HIS A C 1
ATOM 3105 O O . HIS A 1 415 ? 11.370 -0.980 -23.798 1.00 34.31 415 HIS A O 1
ATOM 3111 N N . GLU A 1 416 ? 11.803 -0.208 -25.878 1.00 32.34 416 GLU A N 1
ATOM 3112 C CA . GLU A 1 416 ? 10.964 -1.122 -26.635 1.00 32.34 416 GLU A CA 1
ATOM 3113 C C . GLU A 1 416 ? 11.457 -2.569 -26.472 1.00 32.34 416 GLU A C 1
ATOM 3115 O O . GLU A 1 416 ? 12.524 -2.939 -26.968 1.00 32.34 416 GLU A O 1
ATOM 3120 N N . PHE A 1 417 ? 10.670 -3.432 -25.824 1.00 35.00 417 PHE A N 1
ATOM 3121 C CA . PHE A 1 417 ? 10.872 -4.874 -25.968 1.00 35.00 417 PHE A CA 1
ATOM 3122 C C . PHE A 1 417 ? 10.112 -5.364 -27.188 1.00 35.00 417 PHE A C 1
ATOM 3124 O O . PHE A 1 417 ? 8.894 -5.494 -27.121 1.00 35.00 417 PHE A O 1
ATOM 3131 N N . ALA A 1 418 ? 10.846 -5.660 -28.269 1.00 31.97 418 ALA A N 1
ATOM 3132 C CA . ALA A 1 418 ? 10.339 -6.378 -29.443 1.00 31.97 418 ALA A CA 1
ATOM 3133 C C . ALA A 1 418 ? 9.359 -7.475 -29.010 1.00 31.97 418 ALA A C 1
ATOM 3135 O O . ALA A 1 418 ? 9.795 -8.414 -28.329 1.00 31.97 418 ALA A O 1
ATOM 3136 N N . ALA A 1 419 ? 8.074 -7.377 -29.379 1.00 29.77 419 ALA A N 1
ATOM 3137 C CA . ALA A 1 419 ? 7.207 -8.518 -29.152 1.00 29.77 419 ALA A CA 1
ATOM 3138 C C . ALA A 1 419 ? 7.726 -9.688 -29.997 1.00 29.77 419 ALA A C 1
ATOM 3140 O O . ALA A 1 419 ? 8.289 -9.483 -31.078 1.00 29.77 419 ALA A O 1
ATOM 3141 N N . PRO A 1 420 ? 7.597 -10.927 -29.508 1.00 34.81 420 PRO A N 1
ATOM 3142 C CA . PRO A 1 420 ? 8.111 -12.064 -30.243 1.00 34.81 420 PRO A CA 1
ATOM 3143 C C . PRO A 1 420 ? 7.301 -12.284 -31.523 1.00 34.81 420 PRO A C 1
ATOM 3145 O O . PRO A 1 420 ? 6.091 -12.511 -31.476 1.00 34.81 420 PRO A O 1
ATOM 3148 N N . GLU A 1 421 ? 7.997 -12.312 -32.659 1.00 31.27 421 GLU A N 1
ATOM 3149 C CA . GLU A 1 421 ? 7.497 -12.990 -33.849 1.00 31.27 421 GLU A CA 1
ATOM 3150 C C . GLU A 1 421 ? 7.213 -14.465 -33.505 1.00 31.27 421 GLU A C 1
ATOM 3152 O O . GLU A 1 421 ? 8.062 -15.185 -32.975 1.00 31.27 421 GLU A O 1
ATOM 3157 N N . LEU A 1 422 ? 6.013 -14.933 -33.841 1.00 39.25 422 LEU A N 1
ATOM 3158 C CA . LEU A 1 422 ? 5.738 -16.348 -34.091 1.00 39.25 422 LEU A CA 1
ATOM 3159 C C . LEU A 1 422 ? 5.943 -16.529 -35.609 1.00 39.25 422 LEU A C 1
ATOM 3161 O O . LEU A 1 422 ? 5.296 -15.764 -36.329 1.00 39.25 422 LEU A O 1
ATOM 3165 N N . PRO A 1 423 ? 6.750 -17.486 -36.138 1.00 42.41 423 PRO A N 1
ATOM 3166 C CA . PRO A 1 423 ? 6.832 -18.889 -35.687 1.00 42.41 423 PRO A CA 1
ATOM 3167 C C . PRO A 1 423 ? 8.204 -19.613 -35.916 1.00 42.41 423 PRO A C 1
ATOM 3169 O O . PRO A 1 423 ? 9.192 -19.018 -36.328 1.00 42.41 423 PRO A O 1
ATOM 3172 N N . GLY A 1 424 ? 8.246 -20.949 -35.759 1.00 36.94 424 GLY A N 1
ATOM 3173 C CA . GLY A 1 424 ? 8.992 -21.817 -36.702 1.00 36.94 424 GLY A CA 1
ATOM 3174 C C . GLY A 1 424 ? 10.328 -22.474 -36.300 1.00 36.94 424 GLY A C 1
ATOM 3175 O O . GLY A 1 424 ? 10.868 -23.211 -37.121 1.00 36.94 424 GLY A O 1
ATOM 3176 N N . GLY A 1 425 ? 10.867 -22.253 -35.096 1.00 45.94 425 GLY A N 1
ATOM 3177 C CA . GLY A 1 425 ? 12.146 -22.844 -34.643 1.00 45.94 425 GLY A CA 1
ATOM 3178 C C . GLY A 1 425 ? 12.024 -24.144 -33.829 1.00 45.94 425 GLY A C 1
ATOM 3179 O O . GLY A 1 425 ? 10.951 -24.462 -33.312 1.00 45.94 425 GLY A O 1
ATOM 3180 N N . GLU A 1 426 ? 13.137 -24.879 -33.676 1.00 52.91 426 GLU A N 1
ATOM 3181 C CA . GLU A 1 426 ? 13.225 -26.027 -32.755 1.00 52.91 426 GLU A CA 1
ATOM 3182 C C . GLU A 1 426 ? 12.823 -25.605 -31.332 1.00 52.91 426 GLU A C 1
ATOM 3184 O O . GLU A 1 426 ? 13.239 -24.558 -30.833 1.00 52.91 426 GLU A O 1
ATOM 3189 N N . SER A 1 427 ? 11.996 -26.421 -30.673 1.00 64.06 427 SER A N 1
ATOM 3190 C CA . SER A 1 427 ? 11.515 -26.150 -29.317 1.00 64.06 427 SER A CA 1
ATOM 3191 C C . SER A 1 427 ? 11.830 -27.308 -28.382 1.00 64.06 427 SER A C 1
ATOM 3193 O O . SER A 1 427 ? 11.638 -28.478 -28.719 1.00 64.06 427 SER A O 1
ATOM 3195 N N . LEU A 1 428 ? 12.306 -26.976 -27.181 1.00 77.94 428 LEU A N 1
ATOM 3196 C CA . LEU A 1 428 ? 12.410 -27.940 -26.092 1.00 77.94 428 LEU A CA 1
ATOM 3197 C C . LEU A 1 428 ? 11.138 -27.855 -25.254 1.00 77.94 428 LEU A C 1
ATOM 3199 O O . LEU A 1 428 ? 10.699 -26.767 -24.883 1.00 77.94 428 LEU A O 1
ATOM 3203 N N . ARG A 1 429 ? 10.557 -29.014 -24.950 1.00 88.56 429 ARG A N 1
ATOM 3204 C CA . ARG A 1 429 ? 9.279 -29.146 -24.247 1.00 88.56 429 ARG A CA 1
ATOM 3205 C C . ARG A 1 429 ? 9.418 -30.098 -23.067 1.00 88.56 429 ARG A C 1
ATOM 3207 O O . ARG A 1 429 ? 10.029 -31.164 -23.193 1.00 88.56 429 ARG A O 1
ATOM 3214 N N . VAL A 1 430 ? 8.825 -29.713 -21.944 1.00 89.12 430 VAL A N 1
ATOM 3215 C CA . VAL A 1 430 ? 8.616 -30.570 -20.773 1.00 89.12 430 VAL A CA 1
ATOM 3216 C C . VAL A 1 430 ? 7.151 -30.471 -20.365 1.00 89.12 430 VAL A C 1
ATOM 3218 O O . VAL A 1 430 ? 6.581 -29.387 -20.424 1.00 89.12 430 VAL A O 1
ATOM 3221 N N . GLU A 1 431 ? 6.544 -31.591 -19.983 1.00 91.25 431 GLU A N 1
ATOM 3222 C CA . GLU A 1 431 ? 5.136 -31.671 -19.585 1.00 91.25 431 GLU A CA 1
ATOM 3223 C C . GLU A 1 431 ? 5.019 -32.309 -18.194 1.00 91.25 431 GLU A C 1
ATOM 3225 O O . GLU A 1 431 ? 5.724 -33.274 -17.901 1.00 91.25 431 GLU A O 1
ATOM 3230 N N . ASP A 1 432 ? 4.126 -31.783 -17.356 1.00 89.94 432 ASP A N 1
ATOM 3231 C CA . ASP A 1 432 ? 3.732 -32.345 -16.053 1.00 89.94 432 ASP A CA 1
ATOM 3232 C C . ASP A 1 432 ? 2.254 -32.002 -15.833 1.00 89.94 432 ASP A C 1
ATOM 3234 O O . ASP A 1 432 ? 1.860 -30.853 -16.032 1.00 89.94 432 ASP A O 1
ATOM 3238 N N . ASP A 1 433 ? 1.435 -33.003 -15.489 1.00 87.69 433 ASP A N 1
ATOM 3239 C CA . ASP A 1 433 ? -0.006 -32.873 -15.201 1.00 87.69 433 ASP A CA 1
ATOM 3240 C C . ASP A 1 433 ? -0.732 -31.833 -16.089 1.00 87.69 433 ASP A C 1
ATOM 3242 O O . ASP A 1 433 ? -1.219 -30.804 -15.629 1.00 87.69 433 ASP A O 1
ATOM 3246 N N . GLY A 1 434 ? -0.761 -32.056 -17.407 1.00 88.25 434 GLY A N 1
ATOM 3247 C CA . GLY A 1 434 ? -1.500 -31.215 -18.363 1.00 88.25 434 GLY A CA 1
ATOM 3248 C C . GLY A 1 434 ? -1.041 -29.752 -18.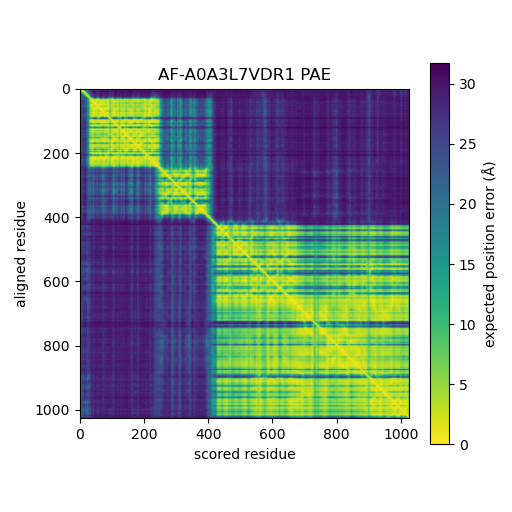483 1.00 88.25 434 GLY A C 1
ATOM 3249 O O . GLY A 1 434 ? -1.767 -28.945 -19.065 1.00 88.25 434 GLY A O 1
ATOM 3250 N N . LEU A 1 435 ? 0.126 -29.396 -17.944 1.00 94.12 435 LEU A N 1
ATOM 3251 C CA . LEU A 1 435 ? 0.874 -28.201 -18.331 1.00 94.12 435 LEU A CA 1
ATOM 3252 C C . LEU A 1 435 ? 2.054 -28.597 -19.216 1.00 94.12 435 LEU A C 1
ATOM 3254 O O . LEU A 1 435 ? 2.656 -29.654 -19.018 1.00 94.12 435 LEU A O 1
ATOM 3258 N N . ALA A 1 436 ? 2.428 -27.714 -20.138 1.00 93.38 436 ALA A N 1
ATOM 3259 C CA . ALA A 1 436 ? 3.660 -27.836 -20.903 1.00 93.38 436 ALA A CA 1
ATOM 3260 C C . ALA A 1 436 ? 4.493 -26.556 -20.830 1.00 93.38 436 ALA A C 1
ATOM 3262 O O . ALA A 1 436 ? 4.020 -25.479 -21.182 1.00 93.38 436 ALA A O 1
ATOM 3263 N N . LEU A 1 437 ? 5.751 -26.693 -20.415 1.00 92.25 437 LEU A N 1
ATOM 3264 C CA . LEU A 1 437 ? 6.754 -25.637 -20.414 1.00 92.25 437 LEU A CA 1
ATOM 3265 C C . LEU A 1 437 ? 7.570 -25.758 -21.702 1.00 92.25 437 LEU A C 1
ATOM 3267 O O . LEU A 1 437 ? 8.272 -26.752 -21.922 1.00 92.25 437 LEU A O 1
ATOM 3271 N N . VAL A 1 438 ? 7.456 -24.749 -22.561 1.00 88.81 438 VAL A N 1
ATOM 3272 C CA . VAL A 1 438 ? 8.035 -24.730 -23.906 1.00 88.81 438 VAL A CA 1
ATOM 3273 C C . VAL A 1 438 ? 9.060 -23.611 -24.015 1.00 88.81 438 VAL A C 1
ATOM 3275 O O . VAL A 1 438 ? 8.726 -22.431 -23.907 1.00 88.81 438 VAL A O 1
ATOM 3278 N N . LEU A 1 439 ? 10.306 -23.985 -24.287 1.00 84.75 439 LEU A N 1
ATOM 3279 C CA . LEU A 1 439 ? 11.352 -23.070 -24.722 1.00 84.75 439 LEU A CA 1
ATOM 3280 C C . LEU A 1 439 ? 11.268 -22.900 -26.240 1.00 84.75 439 LEU A C 1
ATOM 3282 O O . LEU A 1 439 ? 11.368 -23.882 -26.979 1.00 84.75 439 LEU A O 1
ATOM 3286 N N . ARG A 1 440 ? 11.128 -21.657 -26.703 1.00 81.00 440 ARG A N 1
ATOM 3287 C CA . ARG A 1 440 ? 11.165 -21.288 -28.126 1.00 81.00 440 ARG A CA 1
ATOM 3288 C C . ARG A 1 440 ? 12.330 -20.329 -28.373 1.00 81.00 440 ARG A C 1
ATOM 3290 O O . ARG A 1 440 ? 12.481 -19.354 -27.633 1.00 81.00 440 ARG A O 1
ATOM 3297 N N . GLN A 1 441 ? 13.133 -20.595 -29.402 1.00 68.56 441 GLN A N 1
ATOM 3298 C CA . GLN A 1 441 ? 14.275 -19.763 -29.792 1.00 68.56 441 GLN A CA 1
ATOM 3299 C C . GLN A 1 441 ? 14.020 -19.107 -31.158 1.00 68.56 441 GLN A C 1
ATOM 3301 O O . GLN A 1 441 ? 13.701 -19.796 -32.125 1.00 68.56 441 GLN A O 1
ATOM 3306 N N . ALA A 1 442 ? 14.166 -17.783 -31.242 1.00 60.12 442 ALA A N 1
ATOM 3307 C CA . ALA A 1 442 ? 13.979 -17.006 -32.470 1.00 60.12 442 ALA A CA 1
ATOM 3308 C C . ALA A 1 442 ? 14.922 -15.794 -32.483 1.00 60.12 442 ALA A C 1
ATOM 3310 O O . ALA A 1 442 ? 15.051 -15.095 -31.480 1.00 60.12 442 ALA A O 1
ATOM 3311 N N . GLY A 1 443 ? 15.623 -15.551 -33.598 1.00 57.66 443 GLY A N 1
ATOM 3312 C CA . GLY A 1 443 ? 16.523 -14.393 -33.743 1.00 57.66 443 GLY A CA 1
ATOM 3313 C C . GLY A 1 443 ? 17.624 -14.284 -32.674 1.00 57.66 443 GLY A C 1
ATOM 3314 O O . GLY A 1 443 ? 18.012 -13.179 -32.309 1.00 57.66 443 GLY A O 1
ATOM 3315 N N . GLY A 1 444 ? 18.078 -15.410 -32.109 1.00 56.88 444 GLY A N 1
ATOM 3316 C CA . GLY A 1 444 ? 19.026 -15.453 -30.984 1.00 56.88 444 GLY A CA 1
ATOM 3317 C C . GLY A 1 444 ? 18.402 -15.240 -29.595 1.00 56.88 444 GLY A C 1
ATOM 3318 O O . GLY A 1 444 ? 19.051 -15.524 -28.590 1.00 56.88 444 GLY A O 1
ATOM 3319 N N . LYS A 1 445 ? 17.134 -14.820 -29.517 1.00 64.50 445 LYS A N 1
ATOM 3320 C CA . LYS A 1 445 ? 16.387 -14.662 -28.264 1.00 64.50 445 LYS A CA 1
ATOM 3321 C C . LYS A 1 445 ? 15.736 -15.979 -27.849 1.00 64.50 445 LYS A C 1
ATOM 3323 O O . LYS A 1 445 ? 15.275 -16.755 -28.685 1.00 64.50 445 LYS A O 1
ATOM 3328 N N . HIS A 1 446 ? 15.666 -16.197 -26.542 1.00 71.25 446 HIS A N 1
ATOM 3329 C CA . HIS A 1 446 ? 14.932 -17.300 -25.926 1.00 71.25 446 HIS A CA 1
ATOM 3330 C C . HIS A 1 446 ? 13.611 -16.763 -25.361 1.00 71.25 446 HIS A C 1
ATOM 3332 O O . HIS A 1 446 ? 13.566 -15.635 -24.877 1.00 71.25 446 HIS A O 1
ATOM 3338 N N . THR A 1 447 ? 12.541 -17.554 -25.401 1.00 77.25 447 THR A N 1
ATOM 3339 C CA . THR A 1 447 ? 11.263 -17.249 -24.734 1.00 77.25 447 THR A CA 1
ATOM 3340 C C . THR A 1 447 ? 10.686 -18.509 -24.108 1.00 77.25 447 THR A C 1
ATOM 3342 O O . THR A 1 447 ? 10.858 -19.602 -24.655 1.00 77.25 447 THR A O 1
ATOM 3345 N N . PHE A 1 448 ? 10.003 -18.360 -22.975 1.00 84.31 448 PHE A N 1
ATOM 3346 C CA . PHE A 1 448 ? 9.360 -19.467 -22.274 1.00 84.31 448 PHE A CA 1
ATOM 3347 C C . PHE A 1 448 ? 7.844 -19.291 -22.315 1.00 84.31 448 PHE A C 1
ATOM 3349 O O . PHE A 1 448 ? 7.325 -18.190 -22.151 1.00 84.31 448 PHE A O 1
ATOM 3356 N N . HIS A 1 449 ? 7.136 -20.387 -22.556 1.00 88.38 449 HIS A N 1
ATOM 3357 C CA . HIS A 1 449 ? 5.680 -20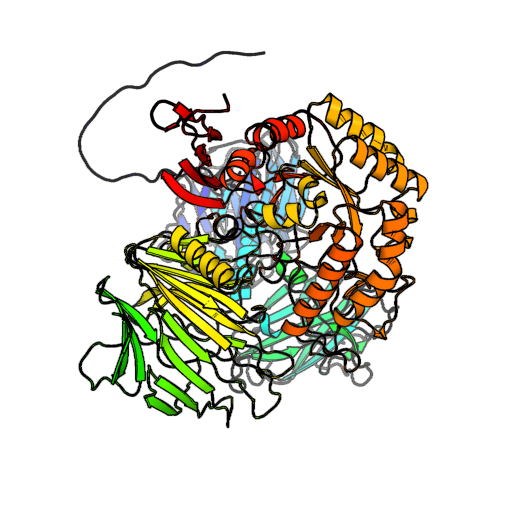.416 -22.659 1.00 88.38 449 HIS A CA 1
ATOM 3358 C C . HIS A 1 449 ? 5.164 -21.538 -21.762 1.00 88.38 449 HIS A C 1
ATOM 3360 O O . HIS A 1 449 ? 5.709 -22.642 -21.815 1.00 88.38 449 HIS A O 1
ATOM 3366 N N . VAL A 1 450 ? 4.133 -21.275 -20.958 1.00 92.25 450 VAL A N 1
ATOM 3367 C CA . VAL A 1 450 ? 3.375 -22.323 -20.257 1.00 92.25 450 VAL A CA 1
ATOM 3368 C C . VAL A 1 450 ? 2.031 -22.490 -20.951 1.00 92.25 450 VAL A C 1
ATOM 3370 O O . VAL A 1 450 ? 1.217 -21.571 -20.967 1.00 92.25 450 VAL A O 1
ATOM 3373 N N . GLU A 1 451 ? 1.803 -23.660 -21.531 1.00 93.62 451 GLU A N 1
ATOM 3374 C CA . GLU A 1 451 ? 0.563 -24.025 -22.219 1.00 93.62 451 GLU A CA 1
ATOM 3375 C C . GLU A 1 451 ? -0.283 -24.906 -21.275 1.00 93.62 451 GLU A C 1
ATOM 3377 O O . GLU A 1 451 ? 0.189 -25.965 -20.854 1.00 93.62 451 GLU A O 1
ATOM 3382 N N . ASP A 1 452 ? -1.509 -24.493 -20.918 1.00 93.44 452 ASP A N 1
ATOM 3383 C CA . ASP A 1 452 ? -2.437 -25.317 -20.111 1.00 93.44 452 ASP A CA 1
ATOM 3384 C C . ASP A 1 452 ? -3.451 -26.026 -21.015 1.00 93.44 452 ASP A C 1
ATOM 3386 O O . ASP A 1 452 ? -4.306 -25.402 -21.651 1.00 93.44 452 ASP A O 1
ATOM 3390 N N . SER A 1 453 ? -3.399 -27.359 -21.036 1.00 91.75 453 SER A N 1
ATOM 3391 C CA . SER A 1 453 ? -4.261 -28.176 -21.891 1.00 91.75 453 SER A CA 1
ATOM 3392 C C . SER A 1 453 ? -5.754 -28.074 -21.552 1.00 91.75 453 SER A C 1
ATOM 3394 O O . SER A 1 453 ? -6.586 -28.410 -22.395 1.00 91.75 453 SER A O 1
ATOM 3396 N N . ARG A 1 454 ? -6.126 -27.639 -20.339 1.00 91.06 454 ARG A N 1
ATOM 3397 C CA . ARG A 1 454 ? -7.533 -27.525 -19.904 1.00 91.06 454 ARG A CA 1
ATOM 3398 C C . ARG A 1 454 ? -8.209 -26.266 -20.435 1.00 91.06 454 ARG A C 1
ATOM 3400 O O . ARG A 1 454 ? -9.383 -26.312 -20.783 1.00 91.06 454 ARG A O 1
ATOM 3407 N N . THR A 1 455 ? -7.484 -25.149 -20.436 1.00 90.69 455 THR A N 1
ATOM 3408 C CA . THR A 1 455 ? -8.008 -23.819 -20.785 1.00 90.69 455 THR A CA 1
ATOM 3409 C C . THR A 1 455 ? -7.618 -23.397 -22.199 1.00 90.69 455 THR A C 1
ATOM 3411 O O . THR A 1 455 ? -8.225 -22.484 -22.745 1.00 90.69 455 THR A O 1
ATOM 3414 N N . GLN A 1 456 ? -6.624 -24.068 -22.799 1.00 88.81 456 GLN A N 1
ATOM 3415 C CA . GLN A 1 456 ? -5.966 -23.667 -24.049 1.00 88.81 456 GLN A CA 1
ATOM 3416 C C . GLN A 1 456 ? -5.263 -22.296 -23.947 1.00 88.81 456 GLN A C 1
ATOM 3418 O O . GLN A 1 456 ? -4.878 -21.711 -24.961 1.00 88.81 456 GLN A O 1
ATOM 3423 N N . GLU A 1 457 ? -5.054 -21.788 -22.726 1.00 88.50 457 GLU A N 1
ATOM 3424 C CA . GLU A 1 457 ? -4.270 -20.579 -22.489 1.00 88.50 457 GLU A CA 1
ATOM 3425 C C . GLU A 1 457 ? -2.776 -20.836 -22.685 1.00 88.50 457 GLU A C 1
ATOM 3427 O O . GLU A 1 457 ? -2.246 -21.894 -22.338 1.00 88.50 457 GLU A O 1
ATOM 3432 N N . THR A 1 458 ? -2.088 -19.821 -23.209 1.00 89.25 458 THR A N 1
ATOM 3433 C CA . THR A 1 458 ? -0.624 -19.772 -23.269 1.00 89.25 458 THR A CA 1
ATOM 3434 C C . THR A 1 458 ? -0.143 -18.568 -22.472 1.00 89.25 458 THR A C 1
ATOM 3436 O O . THR A 1 458 ? -0.455 -17.418 -22.799 1.00 89.25 458 THR A O 1
ATOM 3439 N N . TRP A 1 459 ? 0.625 -18.842 -21.424 1.00 88.69 459 TRP A N 1
ATOM 3440 C CA . TRP A 1 459 ? 1.216 -17.849 -20.539 1.00 88.69 459 TRP A CA 1
ATOM 3441 C C . TRP A 1 459 ? 2.640 -17.568 -20.991 1.00 88.69 459 TRP A C 1
ATOM 3443 O O . TRP A 1 459 ? 3.496 -18.454 -20.991 1.00 88.69 459 TRP A O 1
ATOM 3453 N N . PHE A 1 460 ? 2.873 -16.335 -21.424 1.00 82.31 460 PHE A N 1
ATOM 3454 C CA . PHE A 1 460 ? 4.166 -15.892 -21.917 1.00 82.31 460 PHE A CA 1
ATOM 3455 C C . PHE A 1 460 ? 5.072 -15.462 -20.765 1.00 82.31 460 PHE A C 1
ATOM 3457 O O . PHE A 1 460 ? 4.653 -14.702 -19.896 1.00 82.31 460 PHE A O 1
ATOM 3464 N N . MET A 1 461 ? 6.332 -15.876 -20.815 1.00 76.56 461 MET A N 1
ATOM 3465 C CA . MET A 1 461 ? 7.416 -15.227 -20.097 1.00 76.56 461 MET A CA 1
ATOM 3466 C C . MET A 1 461 ? 8.473 -14.806 -21.126 1.00 76.56 461 MET A C 1
ATOM 3468 O O . MET A 1 461 ? 9.002 -15.674 -21.843 1.00 76.56 461 MET A O 1
ATOM 3472 N N . PRO A 1 462 ? 8.823 -13.510 -21.223 1.00 63.91 462 PRO A N 1
ATOM 3473 C CA . PRO A 1 462 ? 9.995 -13.122 -21.987 1.00 63.91 462 PRO A CA 1
ATOM 3474 C C . PRO A 1 462 ? 11.199 -13.862 -21.396 1.00 63.91 462 PRO A C 1
ATOM 3476 O O . PRO A 1 462 ? 11.422 -13.854 -20.185 1.00 63.91 462 PRO A O 1
ATOM 3479 N N . GLY A 1 463 ? 11.972 -14.550 -22.242 1.00 54.34 463 GLY A N 1
ATOM 3480 C CA . GLY A 1 463 ? 13.303 -14.977 -21.815 1.00 54.34 463 GLY A CA 1
ATOM 3481 C C . GLY A 1 463 ? 14.172 -13.740 -21.570 1.00 54.34 463 GLY A C 1
ATOM 3482 O O . GLY A 1 463 ? 13.763 -12.638 -21.945 1.00 54.34 463 GLY A O 1
ATOM 3483 N N . PRO A 1 464 ? 15.340 -13.909 -20.925 1.00 54.69 464 PRO A N 1
ATOM 3484 C CA . PRO A 1 464 ? 16.074 -12.825 -20.271 1.00 54.69 464 PRO A CA 1
ATOM 3485 C C . PRO A 1 464 ? 16.139 -11.570 -21.151 1.00 54.69 464 PRO A C 1
ATOM 3487 O O . PRO A 1 464 ? 16.611 -11.623 -22.289 1.00 54.69 464 PRO A O 1
ATOM 3490 N N . PRO A 1 465 ? 15.624 -10.458 -20.610 1.00 58.62 465 PRO A N 1
ATOM 3491 C CA . PRO A 1 465 ? 16.400 -9.755 -19.601 1.00 58.62 465 PRO A CA 1
ATOM 3492 C C . PRO A 1 465 ? 15.802 -9.795 -18.192 1.00 58.62 465 PRO A C 1
ATOM 3494 O O . PRO A 1 465 ? 14.607 -9.625 -17.973 1.00 58.62 465 PRO A O 1
ATOM 3497 N N . PHE A 1 466 ? 16.703 -9.930 -17.225 1.00 70.94 466 PHE A N 1
ATOM 3498 C CA . PHE A 1 466 ? 16.527 -9.355 -15.897 1.00 70.94 466 PHE A CA 1
ATOM 3499 C C . PHE A 1 466 ? 16.686 -7.836 -16.024 1.00 70.94 466 PHE A C 1
ATOM 3501 O O . PHE A 1 466 ? 17.526 -7.395 -16.813 1.00 70.94 466 PHE A O 1
ATOM 3508 N N . LEU A 1 467 ? 15.975 -7.039 -15.224 1.00 71.25 467 LEU A N 1
ATOM 3509 C CA . LEU A 1 467 ? 16.352 -5.630 -15.051 1.00 71.25 467 LEU A CA 1
ATOM 3510 C C . LEU A 1 467 ? 17.207 -5.498 -13.799 1.00 71.25 467 LEU A C 1
ATOM 3512 O O . LEU A 1 467 ? 16.791 -5.922 -12.723 1.00 71.25 467 LEU A O 1
ATOM 3516 N N . ILE A 1 468 ? 18.386 -4.906 -13.949 1.00 72.00 468 ILE A N 1
ATOM 3517 C CA . ILE A 1 468 ? 19.306 -4.609 -12.852 1.00 72.00 468 ILE A CA 1
ATOM 3518 C C . ILE A 1 468 ? 19.235 -3.108 -12.595 1.00 72.00 468 ILE A C 1
ATOM 3520 O O . ILE A 1 468 ? 19.467 -2.328 -13.514 1.00 72.00 468 ILE A O 1
ATOM 3524 N N . ASP A 1 469 ? 18.894 -2.700 -11.373 1.00 67.75 469 ASP A N 1
ATOM 3525 C CA . ASP A 1 469 ? 18.765 -1.287 -10.979 1.00 67.75 469 ASP A CA 1
ATOM 3526 C C . ASP A 1 469 ? 17.813 -0.474 -11.891 1.00 67.75 469 ASP A C 1
ATOM 3528 O O . ASP A 1 469 ? 17.980 0.729 -12.097 1.00 67.75 469 ASP A O 1
ATOM 3532 N N . GLY A 1 470 ? 16.811 -1.153 -12.469 1.00 61.62 470 GLY A N 1
ATOM 3533 C CA . GLY A 1 470 ? 15.872 -0.600 -13.455 1.00 61.62 470 GLY A CA 1
ATOM 3534 C C . GLY A 1 470 ? 16.464 -0.348 -14.850 1.00 61.62 470 GLY A C 1
ATOM 3535 O O . GLY A 1 470 ? 15.767 0.166 -15.720 1.00 61.62 470 GLY A O 1
ATOM 3536 N N . ASP A 1 471 ? 17.727 -0.703 -15.079 1.00 59.12 471 ASP A N 1
ATOM 3537 C CA . ASP A 1 471 ? 18.462 -0.433 -16.310 1.00 59.12 471 ASP A CA 1
ATOM 3538 C C . ASP A 1 471 ? 18.350 -1.606 -17.300 1.00 59.12 471 ASP A C 1
ATOM 3540 O O . ASP A 1 471 ? 18.527 -2.774 -16.942 1.00 59.12 471 ASP A O 1
ATOM 3544 N N . VAL A 1 472 ? 18.047 -1.283 -18.561 1.00 49.62 472 VAL A N 1
ATOM 3545 C CA . VAL A 1 472 ? 17.851 -2.250 -19.658 1.00 49.62 472 VAL A CA 1
ATOM 3546 C C . VAL A 1 472 ? 19.028 -2.253 -20.644 1.00 49.62 472 VAL A C 1
ATOM 3548 O O . VAL A 1 472 ? 19.019 -3.020 -21.609 1.00 49.62 472 VAL A O 1
ATOM 3551 N N . SER A 1 473 ? 20.011 -1.357 -20.492 1.00 39.88 473 SER A N 1
ATOM 3552 C CA . SER A 1 473 ? 20.899 -1.021 -21.608 1.00 39.88 473 SER A CA 1
ATOM 3553 C C . SER A 1 473 ? 21.819 -2.186 -21.996 1.00 39.88 473 SER A C 1
ATOM 3555 O O . SER A 1 473 ? 22.738 -2.524 -21.251 1.00 39.88 473 SER A O 1
ATOM 3557 N N . ALA A 1 474 ? 21.600 -2.720 -23.199 1.00 45.19 474 ALA A N 1
ATOM 3558 C CA . ALA A 1 474 ? 22.510 -3.601 -23.929 1.00 45.19 474 ALA A CA 1
ATOM 3559 C C . ALA A 1 474 ? 23.073 -4.785 -23.115 1.00 45.19 474 ALA A C 1
ATOM 3561 O O . ALA A 1 474 ? 24.256 -4.838 -22.788 1.00 45.19 474 ALA A O 1
ATOM 3562 N N . TRP A 1 475 ? 22.235 -5.795 -22.860 1.00 56.75 475 TRP A N 1
ATOM 3563 C CA . TRP A 1 475 ? 22.759 -7.140 -22.632 1.00 56.75 475 TRP A CA 1
ATOM 3564 C C . TRP A 1 475 ? 22.899 -7.883 -23.967 1.00 56.75 475 TRP A C 1
ATOM 3566 O O . TRP A 1 475 ? 21.907 -8.335 -24.538 1.00 56.75 475 TRP A O 1
ATOM 3576 N N . ASP A 1 476 ? 24.133 -7.997 -24.458 1.00 58.09 476 ASP A N 1
ATOM 3577 C CA . ASP A 1 476 ? 24.533 -8.792 -25.631 1.00 58.09 476 ASP A CA 1
ATOM 3578 C C . ASP A 1 476 ? 25.206 -10.127 -25.246 1.00 58.09 476 ASP A C 1
ATOM 3580 O O . ASP A 1 476 ? 25.739 -10.845 -26.094 1.00 58.09 476 ASP A O 1
ATOM 3584 N N . GLY A 1 477 ? 25.181 -10.458 -23.951 1.00 66.38 477 GLY A N 1
ATOM 3585 C CA . GLY A 1 477 ? 25.829 -11.630 -23.383 1.00 66.38 477 GLY A CA 1
ATOM 3586 C C . GLY A 1 477 ? 25.147 -12.964 -23.709 1.00 66.38 477 GLY A C 1
ATOM 3587 O O . GLY A 1 477 ? 24.225 -13.077 -24.515 1.00 66.38 477 GLY A O 1
ATOM 3588 N N . SER A 1 478 ? 25.634 -14.029 -23.070 1.00 71.75 478 SER A N 1
ATOM 3589 C CA . SER A 1 478 ? 25.235 -15.399 -23.408 1.00 71.75 478 SER A CA 1
ATOM 3590 C C . SER A 1 478 ? 24.142 -15.946 -22.488 1.00 71.75 478 SER A C 1
ATOM 3592 O O . SER A 1 478 ? 24.301 -15.967 -21.264 1.00 71.75 478 SER A O 1
ATOM 3594 N N . VAL A 1 479 ? 23.054 -16.449 -23.089 1.00 76.12 479 VAL A N 1
ATOM 3595 C CA . VAL A 1 479 ? 22.127 -17.395 -22.443 1.00 76.12 479 VAL A CA 1
ATOM 3596 C C . VAL A 1 479 ? 22.650 -18.810 -22.671 1.00 76.12 479 VAL A C 1
ATOM 3598 O O . VAL A 1 479 ? 22.859 -19.219 -23.813 1.00 76.12 479 VAL A O 1
ATOM 3601 N N . ARG A 1 480 ? 22.759 -19.595 -21.603 1.00 79.56 480 ARG A N 1
ATOM 3602 C CA . ARG A 1 480 ? 22.783 -21.057 -21.653 1.00 79.56 480 ARG A CA 1
ATOM 3603 C C . ARG A 1 480 ? 21.480 -21.587 -21.062 1.00 79.56 480 ARG A C 1
ATOM 3605 O O . ARG A 1 480 ? 21.044 -21.109 -20.019 1.00 79.56 480 ARG A O 1
ATOM 3612 N N . CYS A 1 481 ? 20.874 -22.574 -21.714 1.00 81.12 481 CYS A N 1
ATOM 3613 C CA . CYS A 1 481 ? 19.703 -23.274 -21.202 1.00 81.12 481 CYS A CA 1
ATOM 3614 C C . CYS A 1 481 ? 19.953 -24.785 -21.237 1.00 81.12 481 CYS A C 1
ATOM 3616 O O . CYS A 1 481 ? 20.171 -25.355 -22.306 1.00 81.12 481 CYS A O 1
ATOM 3618 N N . ASP A 1 482 ? 19.940 -25.424 -20.070 1.00 83.00 482 ASP A N 1
ATOM 3619 C CA . ASP A 1 482 ? 20.104 -26.865 -19.901 1.00 83.00 482 ASP A CA 1
ATOM 3620 C C . ASP A 1 482 ? 18.762 -27.486 -19.499 1.00 83.00 482 ASP A C 1
ATOM 3622 O O . ASP A 1 482 ? 18.109 -27.034 -18.557 1.00 83.00 482 ASP A O 1
ATOM 3626 N N . ARG A 1 483 ? 18.346 -28.558 -20.177 1.00 83.31 483 ARG A N 1
ATOM 3627 C CA . ARG A 1 483 ? 17.164 -29.325 -19.764 1.00 83.31 483 ARG A CA 1
ATOM 3628 C C . ARG A 1 483 ? 17.458 -30.085 -18.465 1.00 83.31 483 ARG A C 1
ATOM 3630 O O . ARG A 1 483 ? 18.470 -30.774 -18.362 1.00 83.31 483 ARG A O 1
ATOM 3637 N N . ILE A 1 484 ? 16.532 -30.008 -17.515 1.00 87.31 484 ILE A N 1
ATOM 3638 C CA . ILE A 1 484 ? 16.496 -30.807 -16.280 1.00 87.31 484 ILE A CA 1
ATOM 3639 C C . ILE A 1 484 ? 15.241 -31.698 -16.279 1.00 87.31 484 ILE A C 1
ATOM 3641 O O . ILE A 1 484 ? 14.385 -31.548 -17.150 1.00 87.31 484 ILE A O 1
ATOM 3645 N N . ASP A 1 485 ? 15.132 -32.625 -15.318 1.00 83.88 485 ASP A N 1
ATOM 3646 C CA . ASP A 1 485 ? 14.069 -33.653 -15.248 1.00 83.88 485 ASP A CA 1
ATOM 3647 C C . ASP A 1 485 ? 12.664 -33.101 -15.555 1.00 83.88 485 ASP A C 1
ATOM 3649 O O . ASP A 1 485 ? 11.987 -33.576 -16.467 1.00 83.88 485 ASP A O 1
ATOM 3653 N N . ARG A 1 486 ? 12.278 -32.019 -14.862 1.00 86.69 486 ARG A N 1
ATOM 3654 C CA . ARG A 1 486 ? 10.958 -31.377 -14.980 1.00 86.69 486 ARG A CA 1
ATOM 3655 C C . ARG A 1 486 ? 10.978 -29.955 -15.541 1.00 86.69 486 ARG A C 1
ATOM 3657 O O . ARG A 1 486 ? 10.059 -29.185 -15.283 1.00 86.69 486 ARG A O 1
ATOM 3664 N N . GLY A 1 487 ? 11.998 -29.581 -16.311 1.00 91.38 487 GLY A N 1
ATOM 3665 C CA . GLY A 1 487 ? 12.028 -28.258 -16.937 1.00 91.38 487 GLY A CA 1
ATOM 3666 C C . 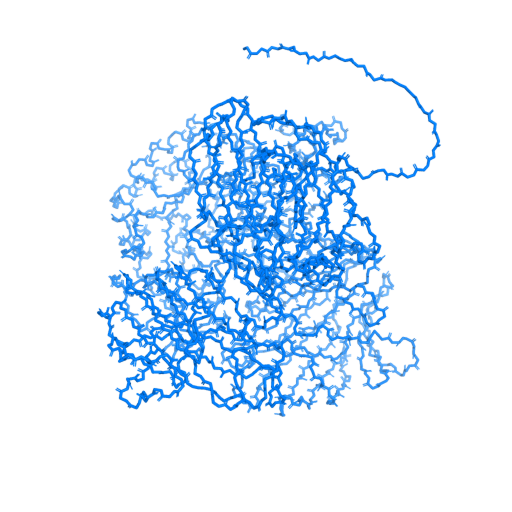GLY A 1 487 ? 13.410 -27.825 -17.406 1.00 91.38 487 GLY A C 1
ATOM 3667 O O . GLY A 1 487 ? 14.101 -28.577 -18.095 1.00 91.38 487 GLY A O 1
ATOM 3668 N N . PHE A 1 488 ? 13.816 -26.612 -17.034 1.00 89.25 488 PHE A N 1
ATOM 3669 C CA . PHE A 1 488 ? 15.030 -25.963 -17.528 1.00 89.25 488 PHE A CA 1
ATOM 3670 C C . PHE A 1 488 ? 15.834 -25.300 -16.407 1.00 89.25 488 PHE A C 1
ATOM 3672 O O . PHE A 1 488 ? 15.269 -24.675 -15.514 1.00 89.25 488 PHE A O 1
ATOM 3679 N N . ARG A 1 489 ? 17.163 -25.381 -16.487 1.00 89.75 489 ARG A N 1
ATOM 3680 C CA . ARG A 1 489 ? 18.083 -24.448 -15.829 1.00 89.75 489 ARG A CA 1
ATOM 3681 C C . ARG A 1 489 ? 18.540 -23.428 -16.863 1.00 89.75 489 ARG A C 1
ATOM 3683 O O . ARG A 1 489 ? 18.930 -23.804 -17.965 1.00 89.75 489 ARG A O 1
ATOM 3690 N N . VAL A 1 490 ? 18.513 -22.156 -16.500 1.00 86.19 490 VAL A N 1
ATOM 3691 C CA . VAL A 1 490 ? 18.934 -21.044 -17.350 1.00 86.19 490 VAL A CA 1
ATOM 3692 C C . VAL A 1 490 ? 20.059 -20.303 -16.649 1.00 86.19 490 VAL A C 1
ATOM 3694 O O . VAL A 1 490 ? 19.945 -19.977 -15.472 1.00 86.19 490 VAL A O 1
ATOM 3697 N N . THR A 1 491 ? 21.130 -20.015 -17.380 1.00 84.56 491 THR A N 1
ATOM 3698 C CA . THR A 1 491 ? 22.265 -19.224 -16.905 1.00 84.56 491 THR A CA 1
ATOM 3699 C C . THR A 1 491 ? 22.532 -18.101 -17.900 1.00 84.56 491 THR A C 1
ATOM 3701 O O . THR A 1 491 ? 22.766 -18.354 -19.080 1.00 84.56 491 THR A O 1
ATOM 3704 N N . ALA A 1 492 ? 22.504 -16.860 -17.423 1.00 81.25 492 ALA A N 1
ATOM 3705 C CA . ALA A 1 492 ? 22.830 -15.654 -18.171 1.00 81.25 492 ALA A CA 1
ATOM 3706 C C . ALA A 1 492 ? 24.147 -15.061 -17.651 1.00 81.25 492 ALA A C 1
ATOM 3708 O O . ALA A 1 492 ? 24.361 -14.959 -16.442 1.00 81.25 492 ALA A O 1
ATOM 3709 N N . SER A 1 493 ? 25.041 -14.668 -18.555 1.00 80.06 493 SER A N 1
ATOM 3710 C CA . SER A 1 493 ? 26.342 -14.076 -18.213 1.00 80.06 493 SER A CA 1
ATOM 3711 C C . SER A 1 493 ? 26.781 -13.041 -19.253 1.00 80.06 493 SER A C 1
ATOM 3713 O O . SER A 1 493 ? 26.187 -12.940 -20.325 1.00 80.06 493 SER A O 1
ATOM 3715 N N . GLY A 1 494 ? 27.831 -12.271 -18.956 1.00 75.44 494 GLY A N 1
ATOM 3716 C CA . GLY A 1 494 ? 28.339 -11.240 -19.873 1.00 75.44 494 GLY A CA 1
ATOM 3717 C C . GLY A 1 494 ? 27.569 -9.921 -19.786 1.00 75.44 494 GLY A C 1
ATOM 3718 O O . GLY A 1 494 ? 27.223 -9.336 -20.801 1.00 75.44 494 GLY A O 1
ATOM 3719 N N . PHE A 1 495 ? 27.257 -9.465 -18.573 1.00 76.56 495 PHE A N 1
ATOM 3720 C CA . PHE A 1 495 ? 26.650 -8.153 -18.345 1.00 76.56 495 PHE A CA 1
ATOM 3721 C C . PHE A 1 495 ? 27.717 -7.053 -18.452 1.00 76.56 495 PHE A C 1
ATOM 3723 O O . PHE A 1 495 ? 28.595 -6.981 -17.593 1.00 76.56 495 PHE A O 1
ATOM 3730 N N . GLU A 1 496 ? 27.645 -6.184 -19.467 1.00 73.00 496 GLU A N 1
ATOM 3731 C CA . GLU A 1 496 ? 28.660 -5.142 -19.728 1.00 73.00 496 GLU A CA 1
ATOM 3732 C C . GLU A 1 496 ? 28.899 -4.235 -18.504 1.00 73.00 496 GLU A C 1
ATOM 3734 O O . GLU A 1 496 ? 30.037 -4.018 -18.081 1.00 73.00 496 GLU A O 1
ATOM 3739 N N . LYS A 1 497 ? 27.817 -3.769 -17.863 1.00 71.06 497 LYS A N 1
ATOM 3740 C CA . LYS A 1 497 ? 27.869 -2.930 -16.648 1.00 71.06 497 LYS A CA 1
ATOM 3741 C C . LYS A 1 497 ? 28.386 -3.668 -15.402 1.00 71.06 497 LYS A C 1
ATOM 3743 O O . LYS A 1 497 ? 28.928 -3.027 -14.494 1.00 71.06 497 LYS A O 1
ATOM 3748 N N . TYR A 1 498 ? 28.281 -5.000 -15.373 1.00 74.44 498 TYR A N 1
ATOM 3749 C CA . TYR A 1 498 ? 28.641 -5.854 -14.234 1.00 74.44 498 TYR A CA 1
ATOM 3750 C C . TYR A 1 498 ? 29.544 -7.029 -14.680 1.00 74.44 498 TYR A C 1
ATOM 3752 O O . TYR A 1 498 ? 29.124 -8.189 -14.621 1.00 74.44 498 TYR A O 1
ATOM 3760 N N . PRO A 1 499 ? 30.794 -6.772 -15.128 1.00 75.25 499 PRO A N 1
ATOM 3761 C CA . PRO A 1 499 ? 31.673 -7.819 -15.649 1.00 75.25 499 PRO A CA 1
ATOM 3762 C C . PRO A 1 499 ? 31.917 -8.937 -14.632 1.00 75.25 499 PRO A C 1
ATOM 3764 O O . PRO A 1 499 ? 32.240 -8.677 -13.474 1.00 75.25 499 PRO A O 1
ATOM 3767 N N . GLY A 1 500 ? 31.776 -10.187 -15.077 1.00 77.75 500 GLY A N 1
ATOM 3768 C CA . GLY A 1 500 ? 31.897 -11.380 -14.231 1.00 77.75 500 GLY A CA 1
ATOM 3769 C C . GLY A 1 500 ? 30.616 -11.781 -13.489 1.00 77.75 500 GLY A C 1
ATOM 3770 O O . GLY A 1 500 ? 30.577 -12.876 -12.933 1.00 77.75 500 GLY A O 1
ATOM 3771 N N . LEU A 1 501 ? 29.558 -10.959 -13.508 1.00 80.06 501 LEU A N 1
ATOM 3772 C CA . LEU A 1 501 ? 28.250 -11.365 -12.997 1.00 80.06 501 LEU A CA 1
ATOM 3773 C C . LEU A 1 501 ? 27.691 -12.529 -13.829 1.00 80.06 501 LEU A C 1
ATOM 3775 O O . LEU A 1 501 ? 27.737 -12.521 -15.062 1.00 80.06 501 LEU A O 1
ATOM 3779 N N . THR A 1 502 ? 27.137 -13.514 -13.130 1.00 81.44 502 THR A N 1
ATOM 3780 C CA . THR A 1 502 ? 26.374 -14.623 -13.702 1.00 81.44 502 THR A CA 1
ATOM 3781 C C . THR A 1 502 ? 25.081 -14.752 -12.911 1.00 81.44 502 THR A C 1
ATOM 3783 O O . THR A 1 502 ? 25.121 -14.812 -11.685 1.00 81.44 502 THR A O 1
ATOM 3786 N N . LEU A 1 503 ? 23.950 -14.788 -13.609 1.00 83.56 503 LEU A N 1
ATOM 3787 C CA . LEU A 1 503 ? 22.627 -15.010 -13.031 1.00 83.56 503 LEU A CA 1
ATOM 3788 C C . LEU A 1 503 ? 22.151 -16.393 -13.462 1.00 83.56 503 LEU A C 1
ATOM 3790 O O . LEU A 1 503 ? 22.163 -16.694 -14.654 1.00 83.56 503 LEU A O 1
ATOM 3794 N N . SER A 1 504 ? 21.742 -17.231 -12.514 1.00 87.81 504 SER A N 1
ATOM 3795 C CA . SER A 1 504 ? 21.204 -18.561 -12.804 1.00 87.81 504 SER A CA 1
ATOM 3796 C C . SER A 1 504 ? 19.852 -18.748 -12.136 1.00 87.81 504 SER A C 1
ATOM 3798 O O . SER A 1 504 ? 19.607 -18.211 -11.061 1.00 87.81 504 SER A O 1
ATOM 3800 N N . TYR A 1 505 ? 18.965 -19.483 -12.793 1.00 91.06 505 TYR A N 1
ATOM 3801 C CA . TYR A 1 505 ? 17.666 -19.852 -12.249 1.00 91.06 505 TYR A CA 1
ATOM 3802 C C . TYR A 1 505 ? 17.194 -21.188 -12.815 1.00 91.06 505 TYR A C 1
ATOM 3804 O O . TYR A 1 505 ? 17.698 -21.675 -13.833 1.00 91.06 505 TYR A O 1
ATOM 3812 N N . THR A 1 506 ? 16.198 -21.786 -12.173 1.00 92.94 506 THR A N 1
ATOM 3813 C CA . THR A 1 506 ? 15.469 -22.939 -12.697 1.00 92.94 506 THR A CA 1
ATOM 3814 C C . THR A 1 506 ? 14.000 -22.604 -12.919 1.00 92.94 506 THR A C 1
ATOM 3816 O O . THR A 1 506 ? 13.415 -21.765 -12.237 1.00 92.94 506 THR A O 1
ATOM 3819 N N . LEU A 1 507 ? 13.427 -23.268 -13.918 1.00 92.81 507 LEU A N 1
ATOM 3820 C CA . LEU A 1 507 ? 12.013 -23.301 -14.256 1.00 92.81 507 LEU A CA 1
ATOM 3821 C C . LEU A 1 507 ? 11.601 -24.772 -14.208 1.00 92.81 507 LEU A C 1
ATOM 3823 O O . LEU A 1 507 ? 12.088 -25.558 -15.023 1.00 92.81 507 LEU A O 1
ATOM 3827 N N . GLY A 1 508 ? 10.760 -25.163 -13.257 1.00 93.56 508 GLY A N 1
ATOM 3828 C CA . GLY A 1 508 ? 10.331 -26.548 -13.070 1.00 93.56 508 GLY A CA 1
ATOM 3829 C C . GLY A 1 508 ? 8.815 -26.665 -13.028 1.00 93.56 508 GLY A C 1
ATOM 3830 O O . GLY A 1 508 ? 8.162 -25.908 -12.321 1.00 93.56 508 GLY A O 1
ATOM 3831 N N . LEU A 1 509 ? 8.243 -27.620 -13.759 1.00 94.75 509 LEU A N 1
ATOM 3832 C CA . LEU A 1 509 ? 6.839 -27.975 -13.581 1.00 94.75 509 LEU A CA 1
ATOM 3833 C C . LEU A 1 509 ? 6.677 -28.983 -12.442 1.00 94.75 509 LEU A C 1
ATOM 3835 O O . LEU A 1 509 ? 7.394 -29.989 -12.370 1.00 94.75 509 LEU A O 1
ATOM 3839 N N . ARG A 1 510 ? 5.710 -28.720 -11.566 1.00 89.62 510 ARG A N 1
ATOM 3840 C CA . ARG A 1 510 ? 5.342 -29.615 -10.471 1.00 89.62 510 ARG A CA 1
ATOM 3841 C C . ARG A 1 510 ? 3.897 -29.381 -10.055 1.00 89.62 510 ARG A C 1
ATOM 3843 O O . ARG A 1 510 ? 3.531 -28.258 -9.733 1.00 89.62 510 ARG A O 1
ATOM 3850 N N . ASN A 1 511 ? 3.092 -30.441 -9.981 1.00 84.50 511 ASN A N 1
ATOM 3851 C CA . ASN A 1 511 ? 1.739 -30.405 -9.402 1.00 84.50 511 ASN A CA 1
ATOM 3852 C C . ASN A 1 511 ? 0.844 -29.302 -10.019 1.00 84.50 511 ASN A C 1
ATOM 3854 O O . ASN A 1 511 ? 0.134 -28.598 -9.301 1.00 84.50 511 ASN A O 1
ATOM 3858 N N . ARG A 1 512 ? 0.899 -29.121 -11.347 1.00 86.00 512 ARG A N 1
ATOM 3859 C CA . ARG A 1 512 ? 0.212 -28.032 -12.079 1.00 86.00 512 ARG A CA 1
ATOM 3860 C C . ARG A 1 512 ? 0.632 -26.604 -11.708 1.00 86.00 512 ARG A C 1
ATOM 3862 O O . ARG A 1 512 ? -0.125 -25.656 -11.936 1.00 86.00 512 ARG A O 1
ATOM 3869 N N . ALA A 1 513 ? 1.838 -26.440 -11.186 1.00 93.44 513 ALA A N 1
ATOM 3870 C CA . ALA A 1 513 ? 2.487 -25.153 -11.022 1.00 93.44 513 ALA A CA 1
ATOM 3871 C C . ALA A 1 513 ? 3.797 -25.088 -11.820 1.00 93.44 513 ALA A C 1
ATOM 3873 O O . ALA A 1 513 ? 4.392 -26.117 -12.155 1.00 93.44 513 ALA A O 1
ATOM 3874 N N . LEU A 1 514 ? 4.233 -23.864 -12.115 1.00 94.94 514 LEU A N 1
ATOM 3875 C CA . LEU A 1 514 ? 5.593 -23.551 -12.535 1.00 94.94 514 LEU A CA 1
ATOM 3876 C C . LEU A 1 514 ? 6.337 -22.977 -11.325 1.00 94.94 514 LEU A C 1
ATOM 3878 O O . LEU A 1 514 ? 6.076 -21.846 -10.921 1.00 94.94 514 LEU A O 1
ATOM 3882 N N . ASP A 1 515 ? 7.270 -23.747 -10.779 1.00 94.50 515 ASP A N 1
ATOM 3883 C CA . ASP A 1 515 ? 8.234 -23.279 -9.790 1.00 94.50 515 ASP A CA 1
ATOM 3884 C C . ASP A 1 515 ? 9.382 -22.554 -10.507 1.00 94.50 515 ASP A C 1
ATOM 3886 O O . ASP A 1 515 ? 10.024 -23.102 -11.411 1.00 94.50 515 ASP A O 1
ATOM 3890 N N . VAL A 1 516 ? 9.652 -21.318 -10.094 1.00 93.25 516 VAL A N 1
ATOM 3891 C CA . VAL A 1 516 ? 10.771 -20.494 -10.555 1.00 93.25 516 VAL A CA 1
ATOM 3892 C C . VAL A 1 516 ? 11.700 -20.237 -9.376 1.00 93.25 516 VAL A C 1
ATOM 3894 O O . VAL A 1 516 ? 11.300 -19.591 -8.412 1.00 93.25 516 VAL A O 1
ATOM 3897 N N . SER A 1 517 ? 12.937 -20.726 -9.454 1.00 93.19 517 SER A N 1
ATOM 3898 C CA . SER A 1 517 ? 13.951 -20.551 -8.406 1.00 93.19 517 SER A CA 1
ATOM 3899 C C . SER A 1 517 ? 15.144 -19.783 -8.956 1.00 93.19 517 SER A C 1
ATOM 3901 O O . SER A 1 517 ? 15.881 -20.316 -9.780 1.00 93.19 517 SER A O 1
ATOM 3903 N N . LEU A 1 518 ? 15.352 -18.553 -8.498 1.00 90.06 518 LEU A N 1
ATOM 3904 C CA . LEU A 1 518 ? 16.563 -17.767 -8.732 1.00 90.06 518 LEU A CA 1
ATOM 3905 C C . LEU A 1 518 ? 17.670 -18.256 -7.788 1.00 90.06 518 LEU A C 1
ATOM 3907 O O . LEU A 1 518 ? 17.458 -18.320 -6.578 1.00 90.06 518 LEU A O 1
ATOM 3911 N N . ASP A 1 519 ? 18.837 -18.602 -8.330 1.00 89.56 519 ASP A N 1
ATOM 3912 C CA . ASP A 1 519 ? 19.996 -19.017 -7.535 1.00 89.56 519 ASP A CA 1
ATOM 3913 C C . ASP A 1 519 ? 20.614 -17.801 -6.797 1.00 89.56 519 ASP A C 1
ATOM 3915 O O . ASP A 1 519 ? 20.522 -16.673 -7.294 1.00 89.56 519 ASP A O 1
ATOM 3919 N N . PRO A 1 520 ? 21.296 -18.001 -5.649 1.00 87.06 520 PRO A N 1
ATOM 3920 C CA . PRO A 1 520 ? 22.026 -16.945 -4.947 1.00 87.06 520 PRO A CA 1
ATOM 3921 C C . PRO A 1 520 ? 22.976 -16.146 -5.847 1.00 87.06 520 PRO A C 1
ATOM 3923 O O . PRO A 1 520 ? 23.755 -16.719 -6.615 1.00 87.06 520 PRO A O 1
ATOM 3926 N N . ILE A 1 521 ? 22.982 -14.820 -5.692 1.00 78.00 521 ILE A N 1
ATOM 3927 C CA . ILE A 1 521 ? 23.801 -13.912 -6.501 1.00 78.00 521 ILE A CA 1
ATOM 3928 C C . ILE A 1 521 ? 24.932 -13.322 -5.656 1.00 78.00 521 ILE A C 1
ATOM 3930 O O . ILE A 1 521 ? 24.717 -12.545 -4.720 1.00 78.00 521 ILE A O 1
ATOM 3934 N N . GLN A 1 522 ? 26.166 -13.651 -6.044 1.00 70.50 522 GLN A N 1
ATOM 3935 C CA . GLN A 1 522 ? 27.383 -13.015 -5.544 1.00 70.50 522 GLN A CA 1
ATOM 3936 C C . GLN A 1 522 ? 27.930 -12.051 -6.599 1.00 70.50 522 GLN A C 1
ATOM 3938 O O . GLN A 1 522 ? 28.278 -12.454 -7.709 1.00 70.50 522 GLN A O 1
ATOM 3943 N N . PHE A 1 523 ? 28.015 -10.767 -6.252 1.00 66.31 523 PHE A N 1
ATOM 3944 C CA . PHE A 1 523 ? 28.506 -9.735 -7.162 1.00 66.31 523 PHE A CA 1
ATOM 3945 C C . PHE A 1 523 ? 30.039 -9.610 -7.084 1.00 66.31 523 PHE A C 1
ATOM 3947 O O . PHE A 1 523 ? 30.583 -9.563 -5.980 1.00 66.31 523 PHE A O 1
ATOM 3954 N N . PRO A 1 524 ? 30.761 -9.481 -8.219 1.00 57.34 524 PRO A N 1
ATOM 3955 C CA . PRO A 1 524 ? 32.230 -9.392 -8.225 1.00 57.34 524 PRO A CA 1
ATOM 3956 C C . PRO A 1 524 ? 32.842 -8.156 -7.536 1.00 57.34 524 PRO A C 1
ATOM 3958 O O . PRO A 1 524 ? 34.060 -8.083 -7.388 1.00 57.34 524 PRO A O 1
ATOM 3961 N N . SER A 1 525 ? 32.037 -7.155 -7.161 1.00 56.72 525 SER A N 1
ATOM 3962 C CA . SER A 1 525 ? 32.478 -5.959 -6.425 1.00 56.72 525 SER A CA 1
ATOM 3963 C C . SER A 1 525 ? 31.294 -5.268 -5.741 1.00 56.72 525 SER A C 1
ATOM 3965 O O . SER A 1 525 ? 30.178 -5.339 -6.253 1.00 56.72 525 SER A O 1
ATOM 3967 N N . GLU A 1 526 ? 31.540 -4.536 -4.648 1.00 52.97 526 GLU A N 1
ATOM 3968 C CA . GLU A 1 526 ? 30.540 -3.783 -3.858 1.00 52.97 526 GLU A CA 1
ATOM 3969 C C . GLU A 1 526 ? 29.957 -2.537 -4.570 1.00 52.97 526 GLU A C 1
ATOM 3971 O O . GLU A 1 526 ? 29.570 -1.561 -3.927 1.00 52.97 526 GLU A O 1
ATOM 3976 N N . LYS A 1 527 ? 29.893 -2.529 -5.908 1.00 52.59 527 LYS A N 1
ATOM 3977 C CA . LYS A 1 527 ? 29.223 -1.456 -6.658 1.00 52.59 527 LYS A CA 1
ATOM 3978 C C . LYS A 1 527 ? 27.759 -1.323 -6.217 1.00 52.59 527 LYS A C 1
ATOM 3980 O O . LYS A 1 527 ? 27.155 -2.280 -5.736 1.00 52.59 527 LYS A O 1
ATOM 3985 N N . ASN A 1 528 ? 27.204 -0.124 -6.404 1.00 54.25 528 ASN A N 1
ATOM 3986 C CA . ASN A 1 528 ? 25.896 0.326 -5.906 1.00 54.25 528 ASN A CA 1
ATOM 3987 C C . ASN A 1 528 ? 24.681 -0.357 -6.575 1.00 54.25 528 ASN A C 1
ATOM 3989 O O . ASN A 1 528 ? 23.802 0.327 -7.085 1.00 54.25 528 ASN A O 1
ATOM 3993 N N . PHE A 1 529 ? 24.634 -1.687 -6.551 1.00 61.00 529 PHE A N 1
ATOM 3994 C CA . PHE A 1 529 ? 23.447 -2.474 -6.852 1.00 61.00 529 PHE A CA 1
ATOM 3995 C C . PHE A 1 529 ? 22.407 -2.279 -5.739 1.00 61.00 529 PHE A C 1
ATOM 3997 O O . PHE A 1 529 ? 22.758 -2.196 -4.549 1.00 61.00 529 PHE A O 1
ATOM 4004 N N . LEU A 1 530 ? 21.145 -2.184 -6.142 1.00 66.69 530 LEU A N 1
ATOM 4005 C CA . LEU A 1 530 ? 19.969 -1.918 -5.320 1.00 66.69 530 LEU A CA 1
ATOM 4006 C C . LEU A 1 530 ? 18.852 -2.937 -5.585 1.00 66.69 530 LEU A C 1
ATOM 4008 O O . LEU A 1 530 ? 18.203 -3.351 -4.622 1.00 66.69 530 LEU A O 1
ATOM 4012 N N . SER A 1 531 ? 18.618 -3.341 -6.843 1.00 75.88 531 SER A N 1
ATOM 4013 C CA . SER A 1 531 ? 17.454 -4.177 -7.177 1.00 75.88 531 SER A CA 1
ATOM 4014 C C . SER A 1 531 ? 17.567 -5.059 -8.429 1.00 75.88 531 SER A C 1
ATOM 4016 O O . SER A 1 531 ? 18.289 -4.757 -9.381 1.00 75.88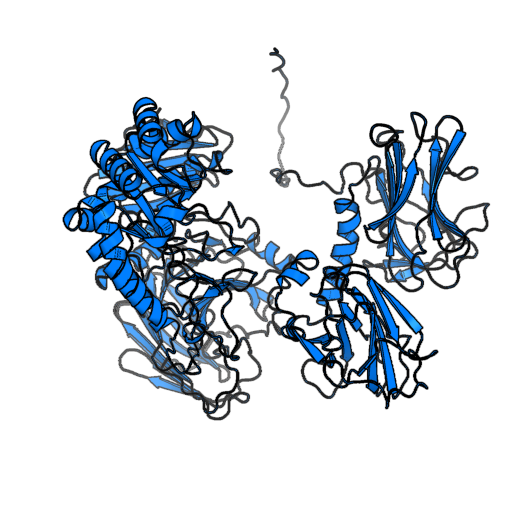 531 SER A O 1
ATOM 4018 N N . LEU A 1 532 ? 16.784 -6.148 -8.440 1.00 80.44 532 LEU A N 1
ATOM 4019 C CA . LEU A 1 532 ? 16.625 -7.079 -9.564 1.00 80.44 532 LEU A CA 1
ATOM 4020 C C . LEU A 1 532 ? 15.140 -7.288 -9.901 1.00 80.44 532 LEU A C 1
ATOM 4022 O O . LEU A 1 532 ? 14.398 -7.810 -9.076 1.00 80.44 532 LEU A O 1
ATOM 4026 N N . SER A 1 533 ? 14.696 -6.967 -11.116 1.00 83.69 533 SER A N 1
ATOM 4027 C CA . SER A 1 533 ? 13.340 -7.322 -11.581 1.00 83.69 533 SER A CA 1
ATOM 4028 C C . SER A 1 533 ? 13.351 -8.691 -12.265 1.00 83.69 533 SER A C 1
ATOM 4030 O O . SER A 1 533 ? 13.980 -8.831 -13.319 1.00 83.69 533 SER A O 1
ATOM 4032 N N . PHE A 1 534 ? 12.695 -9.694 -11.668 1.00 84.06 534 PHE A N 1
ATOM 4033 C CA . PHE A 1 534 ? 12.657 -11.072 -12.182 1.00 84.06 534 PHE A CA 1
ATOM 4034 C C . PHE A 1 534 ? 11.622 -11.963 -11.456 1.00 84.06 534 PHE A C 1
ATOM 4036 O O . PHE A 1 534 ? 11.657 -12.002 -10.230 1.00 84.06 534 PHE A O 1
ATOM 4043 N N . PRO A 1 535 ? 10.808 -12.785 -12.149 1.00 84.69 535 PRO A N 1
ATOM 4044 C CA . PRO A 1 535 ? 10.625 -12.836 -13.597 1.00 84.69 535 PRO A CA 1
ATOM 4045 C C . PRO A 1 535 ? 9.963 -11.570 -14.134 1.00 84.69 535 PRO A C 1
ATOM 4047 O O . PRO A 1 535 ? 9.076 -11.005 -13.502 1.00 84.69 535 PRO A O 1
ATOM 4050 N N . LEU A 1 536 ? 10.404 -11.126 -15.306 1.00 78.44 536 LEU A N 1
ATOM 4051 C CA . LEU A 1 536 ? 9.896 -9.914 -15.936 1.00 78.44 536 LEU A CA 1
ATOM 4052 C C . LEU A 1 536 ? 8.600 -10.209 -16.702 1.00 78.44 536 LEU A C 1
ATOM 4054 O O . LEU A 1 536 ? 8.561 -11.131 -17.511 1.00 78.44 536 LEU A O 1
ATOM 4058 N N . ASP A 1 537 ? 7.565 -9.412 -16.450 1.00 77.31 537 ASP A N 1
ATOM 4059 C CA . ASP A 1 537 ? 6.299 -9.338 -17.188 1.00 77.31 537 ASP A CA 1
ATOM 4060 C C . ASP A 1 537 ? 5.629 -10.709 -17.480 1.00 77.31 537 ASP A C 1
ATOM 4062 O O . ASP A 1 537 ? 5.076 -10.942 -18.559 1.00 77.31 537 ASP A O 1
ATOM 4066 N N . PHE A 1 538 ? 5.666 -11.640 -16.512 1.00 85.44 538 PHE A N 1
ATOM 4067 C CA . PHE A 1 538 ? 5.050 -12.965 -16.663 1.00 85.44 538 PHE A CA 1
ATOM 4068 C C . PHE A 1 538 ? 3.534 -12.856 -16.884 1.00 85.44 538 PHE A C 1
ATOM 4070 O O . PHE A 1 538 ? 2.812 -12.244 -16.098 1.00 85.44 538 PHE A O 1
ATOM 4077 N N . GLY A 1 539 ? 3.040 -13.510 -17.934 1.00 81.38 539 GLY A N 1
ATOM 4078 C CA . GLY A 1 539 ? 1.620 -13.572 -18.268 1.00 81.38 539 GLY A CA 1
ATOM 4079 C C . GLY A 1 539 ? 1.047 -12.309 -18.914 1.00 81.38 539 GLY A C 1
ATOM 4080 O O . GLY A 1 539 ? -0.171 -12.247 -19.042 1.00 81.38 539 GLY A O 1
ATOM 4081 N N . VAL A 1 540 ? 1.887 -11.343 -19.319 1.00 84.81 540 VAL A N 1
ATOM 4082 C CA . VAL A 1 540 ? 1.502 -10.041 -19.909 1.00 84.81 540 VAL A CA 1
ATOM 4083 C C . VAL A 1 540 ? 0.274 -10.093 -20.833 1.00 84.81 540 VAL A C 1
ATOM 4085 O O . VAL A 1 540 ? 0.185 -10.932 -21.733 1.00 84.81 540 VAL A O 1
ATOM 4088 N N . ALA A 1 541 ? -0.646 -9.148 -20.634 1.00 84.31 541 ALA A N 1
ATOM 4089 C CA . ALA A 1 541 ? -1.835 -8.948 -21.462 1.00 84.31 541 ALA A CA 1
ATOM 4090 C C . ALA A 1 541 ? -1.738 -7.651 -22.282 1.00 84.31 541 ALA A C 1
ATOM 4092 O O . ALA A 1 541 ? -1.115 -6.679 -21.846 1.00 84.31 541 ALA A O 1
ATOM 4093 N N . ARG A 1 542 ? -2.374 -7.618 -23.457 1.00 79.44 542 ARG A N 1
ATOM 4094 C CA . ARG A 1 542 ? -2.488 -6.428 -24.320 1.00 79.44 542 ARG A CA 1
ATOM 4095 C C . ARG A 1 542 ? -3.800 -5.664 -24.099 1.00 79.44 542 ARG A C 1
ATOM 4097 O O . ARG A 1 542 ? -4.807 -6.222 -23.661 1.00 79.44 542 ARG A O 1
ATOM 4104 N N . ALA A 1 543 ? -3.814 -4.384 -24.466 1.00 74.00 543 ALA A N 1
ATOM 4105 C CA . ALA A 1 543 ? -5.030 -3.580 -24.574 1.00 74.00 543 ALA A CA 1
ATOM 4106 C C . ALA A 1 543 ? -6.064 -4.238 -25.501 1.00 74.00 543 ALA A C 1
ATOM 4108 O O . ALA A 1 543 ? -5.753 -4.647 -26.616 1.00 74.00 543 ALA A O 1
ATOM 4109 N N . GLY A 1 544 ? -7.305 -4.341 -25.016 1.00 73.25 544 GLY A N 1
ATOM 4110 C CA . GLY A 1 544 ? -8.398 -5.033 -25.703 1.00 73.25 544 GLY A CA 1
ATOM 4111 C C . GLY A 1 544 ? -8.557 -6.517 -25.345 1.00 73.25 544 GLY A C 1
ATOM 4112 O O . GLY A 1 544 ? -9.562 -7.108 -25.735 1.00 73.25 544 GLY A O 1
ATOM 4113 N N . GLU A 1 545 ? -7.637 -7.122 -24.586 1.00 84.00 545 GLU A N 1
ATOM 4114 C CA . GLU A 1 545 ? -7.882 -8.438 -23.981 1.00 84.00 545 GLU A CA 1
ATOM 4115 C C . GLU A 1 545 ? -8.907 -8.355 -22.838 1.00 84.00 545 GLU A C 1
ATOM 4117 O O . GLU A 1 545 ? -8.999 -7.356 -22.126 1.00 84.00 545 GLU A O 1
ATOM 4122 N N . GLU A 1 546 ? -9.666 -9.432 -22.623 1.00 87.69 546 GLU A N 1
ATOM 4123 C CA . GLU A 1 546 ? -10.591 -9.539 -21.494 1.00 87.69 546 GLU A CA 1
ATOM 4124 C C . GLU A 1 546 ? -9.855 -10.015 -20.236 1.00 87.69 546 GLU A C 1
ATOM 4126 O O . GLU A 1 546 ? -9.333 -11.136 -20.194 1.00 87.69 546 GLU A O 1
ATOM 4131 N N . GLY A 1 547 ? -9.851 -9.190 -19.187 1.00 91.12 547 GLY A N 1
ATOM 4132 C CA . GLY A 1 547 ? -9.282 -9.570 -17.900 1.00 91.12 547 GLY A CA 1
ATOM 4133 C C . GLY A 1 547 ? -8.856 -8.404 -17.015 1.00 91.12 547 GLY A C 1
ATOM 4134 O O . GLY A 1 547 ? -9.275 -7.259 -17.210 1.00 91.12 547 GLY A O 1
ATOM 4135 N N . TYR A 1 548 ? -8.049 -8.730 -16.006 1.00 92.25 548 TYR A N 1
ATOM 4136 C CA . TYR A 1 548 ? -7.458 -7.776 -15.070 1.00 92.25 548 TYR A CA 1
ATOM 4137 C C . TYR A 1 548 ? -6.227 -8.350 -14.349 1.00 92.25 548 TYR A C 1
ATOM 4139 O O . TYR A 1 548 ? -6.109 -9.563 -14.155 1.00 92.25 548 TYR A O 1
ATOM 4147 N N . LEU A 1 549 ? -5.332 -7.470 -13.894 1.00 92.19 549 LEU A N 1
ATOM 4148 C CA . LEU A 1 549 ? -4.321 -7.805 -12.879 1.00 92.19 549 LEU A CA 1
ATOM 4149 C C . LEU A 1 549 ? -4.969 -7.842 -11.487 1.00 92.19 549 LEU A C 1
ATOM 4151 O O . LEU A 1 549 ? -5.958 -7.147 -11.253 1.00 92.19 549 LEU A O 1
ATOM 4155 N N . VAL A 1 550 ? -4.395 -8.613 -10.564 1.00 93.19 550 VAL A N 1
ATOM 4156 C CA . VAL A 1 550 ? -4.803 -8.731 -9.155 1.00 93.19 550 VAL A CA 1
ATOM 4157 C C . VAL A 1 550 ? -3.569 -8.515 -8.286 1.00 93.19 550 VAL A C 1
ATOM 4159 O O . VAL A 1 550 ? -2.666 -9.349 -8.291 1.00 93.19 550 VAL A O 1
ATOM 4162 N N . ASN A 1 551 ? -3.524 -7.420 -7.526 1.00 88.44 551 ASN A N 1
ATOM 4163 C CA . ASN A 1 551 ? -2.358 -7.077 -6.711 1.00 88.44 551 ASN A CA 1
ATOM 4164 C C . ASN A 1 551 ? -2.739 -6.874 -5.239 1.00 88.44 551 ASN A C 1
ATOM 4166 O O . ASN A 1 551 ? -3.642 -6.094 -4.925 1.00 88.44 551 ASN A O 1
ATOM 4170 N N . SER A 1 552 ? -1.980 -7.502 -4.340 1.00 83.06 552 SER A N 1
ATOM 4171 C CA . SER A 1 552 ? -1.966 -7.272 -2.885 1.00 83.06 552 SER A CA 1
ATOM 4172 C C . SER A 1 552 ? -1.164 -6.018 -2.510 1.00 83.06 552 SER A C 1
ATOM 4174 O O . SER A 1 552 ? -0.374 -6.011 -1.562 1.00 83.06 552 SER A O 1
ATOM 4176 N N . TYR A 1 553 ? -1.328 -4.947 -3.292 1.00 71.62 553 TYR A N 1
ATOM 4177 C CA . TYR A 1 553 ? -0.750 -3.658 -2.937 1.00 71.62 553 TYR A CA 1
ATOM 4178 C C . TYR A 1 553 ? -1.319 -3.201 -1.608 1.00 71.62 553 TYR A C 1
ATOM 4180 O O . TYR A 1 553 ? -2.533 -3.056 -1.476 1.00 71.62 553 TYR A O 1
ATOM 4188 N N . GLY A 1 554 ? -0.423 -2.885 -0.685 1.00 57.06 554 GLY A N 1
ATOM 4189 C CA . GLY A 1 554 ? -0.768 -2.143 0.503 1.00 57.06 554 GLY A CA 1
ATOM 4190 C C . GLY A 1 554 ? 0.344 -1.183 0.877 1.00 57.06 554 GLY A C 1
ATOM 4191 O O . GLY A 1 554 ? 1.503 -1.352 0.505 1.00 57.06 554 GLY A O 1
ATOM 4192 N N . ASN A 1 555 ? -0.043 -0.145 1.596 1.00 54.75 555 ASN A N 1
ATOM 4193 C CA . ASN A 1 555 ? 0.878 0.659 2.383 1.00 54.75 555 ASN A CA 1
ATOM 4194 C C . ASN A 1 555 ? 0.511 0.435 3.854 1.00 54.75 555 ASN A C 1
ATOM 4196 O O . ASN A 1 555 ? -0.492 -0.216 4.151 1.00 54.75 555 ASN A O 1
ATOM 4200 N N . TYR A 1 556 ? 1.275 1.028 4.762 1.00 51.38 556 TYR A N 1
ATOM 4201 C CA . TYR A 1 556 ? 0.991 1.080 6.192 1.00 51.38 556 TYR A CA 1
ATOM 4202 C C . TYR A 1 556 ? -0.510 1.210 6.540 1.00 51.38 556 TYR A C 1
ATOM 4204 O O . TYR A 1 556 ? -1.041 0.424 7.328 1.00 51.38 556 TYR A O 1
ATOM 4212 N N . ASP A 1 557 ? -1.196 2.121 5.841 1.00 55.25 557 ASP A N 1
ATOM 4213 C CA . ASP A 1 557 ? -2.586 2.538 6.058 1.00 55.25 557 ASP A CA 1
ATOM 4214 C C . ASP A 1 557 ? -3.634 1.904 5.115 1.00 55.25 557 ASP A C 1
ATOM 4216 O O . ASP A 1 557 ? -4.751 2.416 5.015 1.00 55.25 557 ASP A O 1
ATOM 4220 N N . ALA A 1 558 ? -3.305 0.853 4.354 1.00 64.06 558 ALA A N 1
ATOM 4221 C CA . ALA A 1 558 ? -4.278 0.189 3.476 1.00 64.06 558 ALA A CA 1
ATOM 4222 C C . ALA A 1 558 ? -3.876 -1.256 3.153 1.00 64.06 558 ALA A C 1
ATOM 4224 O O . ALA A 1 558 ? -2.861 -1.476 2.493 1.00 64.06 558 ALA A O 1
ATOM 4225 N N . ARG A 1 559 ? -4.704 -2.230 3.549 1.00 74.06 559 ARG A N 1
ATOM 4226 C CA . ARG A 1 559 ? -4.458 -3.674 3.345 1.00 74.06 559 ARG A CA 1
ATOM 4227 C C . ARG A 1 559 ? -5.121 -4.242 2.104 1.00 74.06 559 ARG A C 1
ATOM 4229 O O . ARG A 1 559 ? -4.606 -5.191 1.514 1.00 74.06 559 ARG A O 1
ATOM 4236 N N . GLU A 1 560 ? -6.299 -3.722 1.771 1.00 84.56 560 GLU A N 1
ATOM 4237 C CA . GLU A 1 560 ? -7.164 -4.342 0.777 1.00 84.56 560 GLU A CA 1
ATOM 4238 C C . GLU A 1 560 ? -6.659 -4.120 -0.649 1.00 84.56 560 GLU A C 1
ATOM 4240 O O . GLU A 1 560 ? -6.374 -2.998 -1.077 1.00 84.56 560 GLU A O 1
ATOM 4245 N N . GLY A 1 561 ? -6.545 -5.232 -1.378 1.00 83.06 561 GLY A N 1
ATOM 4246 C CA . GLY A 1 561 ? -5.939 -5.270 -2.702 1.00 83.06 561 GLY A CA 1
ATOM 4247 C C . GLY A 1 561 ? -6.774 -4.591 -3.787 1.00 83.06 561 GLY A C 1
ATOM 4248 O O . GLY A 1 561 ? -7.908 -4.147 -3.588 1.00 83.06 561 GLY A O 1
ATOM 4249 N N . ARG A 1 562 ? -6.195 -4.529 -4.987 1.00 84.62 562 ARG A N 1
ATOM 4250 C CA . ARG A 1 562 ? -6.811 -3.878 -6.149 1.00 84.62 562 ARG A CA 1
ATOM 4251 C C . ARG A 1 562 ? -6.792 -4.775 -7.378 1.00 84.62 562 ARG A C 1
ATOM 4253 O O . ARG A 1 562 ? -5.831 -5.519 -7.598 1.00 84.62 562 ARG A O 1
ATOM 4260 N N . ILE A 1 563 ? -7.827 -4.642 -8.206 1.00 89.00 563 ILE A N 1
ATOM 4261 C CA . ILE A 1 563 ? -7.860 -5.189 -9.565 1.00 89.00 563 ILE A CA 1
ATOM 4262 C C . ILE A 1 563 ? -7.724 -4.087 -10.617 1.00 89.00 563 ILE A C 1
ATOM 4264 O O . ILE A 1 563 ? -8.252 -2.984 -10.464 1.00 89.00 563 ILE A O 1
ATOM 4268 N N . PHE A 1 564 ? -7.014 -4.392 -11.701 1.00 86.44 564 PHE A N 1
ATOM 4269 C CA . PHE A 1 564 ? -6.692 -3.440 -12.767 1.00 86.44 564 PHE A CA 1
ATOM 4270 C C . PHE A 1 564 ? -7.143 -4.007 -14.111 1.00 86.44 564 PHE A C 1
ATOM 4272 O O . PHE A 1 564 ? -6.457 -4.850 -14.688 1.00 86.44 564 PHE A O 1
ATOM 4279 N N . HIS A 1 565 ? -8.314 -3.577 -14.582 1.00 86.00 565 HIS A N 1
ATOM 4280 C CA . HIS A 1 565 ? -8.874 -4.003 -15.866 1.00 86.00 565 HIS A CA 1
ATOM 4281 C C . HIS A 1 565 ? -8.025 -3.533 -17.045 1.00 86.00 565 HIS A C 1
ATOM 4283 O O . HIS A 1 565 ? -7.567 -2.391 -17.072 1.00 86.00 565 HIS A O 1
ATOM 4289 N N . PHE A 1 566 ? -7.860 -4.403 -18.039 1.00 85.50 566 PHE A N 1
ATOM 4290 C CA . PHE A 1 566 ? -7.179 -4.061 -19.285 1.00 85.50 566 PHE A CA 1
ATOM 4291 C C . PHE A 1 566 ? -8.057 -3.112 -20.126 1.00 85.50 566 PHE A C 1
ATOM 4293 O O . PHE A 1 566 ? -9.257 -3.349 -20.276 1.00 85.50 566 PHE A O 1
ATOM 4300 N N . GLY A 1 567 ? -7.471 -2.063 -20.716 1.00 72.19 567 GLY A N 1
ATOM 4301 C CA . GLY A 1 567 ? -8.119 -1.228 -21.737 1.00 72.19 567 GLY A CA 1
ATOM 4302 C C . GLY A 1 567 ? -8.420 0.241 -21.365 1.00 72.19 567 GLY A C 1
ATOM 4303 O O . GLY A 1 567 ? -7.841 0.800 -20.432 1.00 72.19 567 GLY A O 1
ATOM 4304 N N . PRO A 1 568 ? -9.345 0.910 -22.090 1.00 60.62 568 PRO A N 1
ATOM 4305 C CA . PRO A 1 568 ? -9.345 2.375 -22.220 1.00 60.62 568 PRO A CA 1
ATOM 4306 C C . PRO A 1 568 ? -9.581 3.200 -20.948 1.00 60.62 568 PRO A C 1
ATOM 4308 O O . PRO A 1 568 ? -9.340 4.405 -20.953 1.00 60.62 568 PRO A O 1
ATOM 4311 N N . ALA A 1 569 ? -10.110 2.600 -19.880 1.00 62.06 569 ALA A N 1
ATOM 4312 C CA . ALA A 1 569 ? -10.322 3.294 -18.611 1.00 62.06 569 ALA A CA 1
ATOM 4313 C C . ALA A 1 569 ? -8.999 3.521 -17.864 1.00 62.06 569 ALA A C 1
ATOM 4315 O O . ALA A 1 569 ? -8.784 4.601 -17.316 1.00 62.06 569 ALA A O 1
ATOM 4316 N N . ILE A 1 570 ? -8.099 2.532 -17.892 1.00 63.41 570 ILE A N 1
ATOM 4317 C CA . ILE A 1 570 ? -6.780 2.633 -17.265 1.00 63.41 570 ILE A CA 1
ATOM 4318 C C . ILE A 1 570 ? -5.782 3.375 -18.166 1.00 63.41 570 ILE A C 1
ATOM 4320 O O . ILE A 1 570 ? -4.942 4.122 -17.673 1.00 63.41 570 ILE A O 1
ATOM 4324 N N . ASP A 1 571 ? -5.969 3.302 -19.488 1.00 62.16 571 ASP A N 1
ATOM 4325 C CA . ASP A 1 571 ? -5.160 4.038 -20.470 1.00 62.16 571 ASP A CA 1
ATOM 4326 C C . ASP A 1 571 ? -5.272 5.574 -20.365 1.00 62.16 571 ASP A C 1
ATOM 4328 O O . ASP A 1 571 ? -4.474 6.270 -20.984 1.00 62.16 571 ASP A O 1
ATOM 4332 N N . ARG A 1 572 ? -6.217 6.134 -19.591 1.00 56.94 572 ARG A N 1
ATOM 4333 C CA . ARG A 1 572 ? -6.257 7.588 -19.327 1.00 56.94 572 ARG A CA 1
ATOM 4334 C C . ARG A 1 572 ? -5.188 8.033 -18.327 1.00 56.94 572 ARG A C 1
ATOM 4336 O O . ARG A 1 572 ? -4.695 9.149 -18.433 1.00 56.94 572 ARG A O 1
ATOM 4343 N N . TYR A 1 573 ? -4.786 7.157 -17.404 1.00 53.38 573 TYR A N 1
ATOM 4344 C CA . TYR A 1 573 ? -3.740 7.439 -16.409 1.00 53.38 573 TYR A CA 1
ATOM 4345 C C . TYR A 1 573 ? -2.333 7.464 -17.042 1.00 53.38 573 TYR A C 1
ATOM 4347 O O . TYR A 1 573 ? -1.444 8.184 -16.582 1.00 53.38 573 TYR A O 1
ATOM 4355 N N . ARG A 1 574 ? -2.157 6.778 -18.184 1.00 53.72 574 ARG A N 1
ATOM 4356 C CA . ARG A 1 574 ? -0.998 6.957 -19.079 1.00 53.72 574 ARG A CA 1
ATOM 4357 C C . ARG A 1 574 ? -0.876 8.408 -19.542 1.00 53.72 574 ARG A C 1
ATOM 4359 O O . ARG A 1 574 ? 0.227 8.946 -19.561 1.00 53.72 574 ARG A O 1
ATOM 4366 N N . ASP A 1 575 ? -1.989 9.032 -19.921 1.00 45.94 575 ASP A N 1
ATOM 4367 C CA . ASP A 1 575 ? -1.993 10.377 -20.507 1.00 45.94 575 ASP A CA 1
ATOM 4368 C C . ASP A 1 575 ? -1.753 11.475 -19.443 1.00 45.94 575 ASP A C 1
ATOM 4370 O O . ASP A 1 575 ? -1.363 12.589 -19.790 1.00 45.94 575 ASP A O 1
ATOM 4374 N N . SER A 1 576 ? -1.882 11.145 -18.147 1.00 42.06 576 SER A N 1
ATOM 4375 C CA . SER A 1 576 ? -1.413 11.961 -17.013 1.00 42.06 576 SER A CA 1
ATOM 4376 C C . SER A 1 576 ? 0.020 11.645 -16.546 1.00 42.06 576 SER A C 1
ATOM 4378 O O . SER A 1 576 ? 0.507 12.291 -15.623 1.00 42.06 576 SER A O 1
ATOM 4380 N N . GLY A 1 577 ? 0.713 10.687 -17.175 1.00 38.16 577 GLY A N 1
ATOM 4381 C CA . GLY A 1 577 ? 2.116 10.350 -16.895 1.00 38.16 577 GLY A CA 1
ATOM 4382 C C . GLY A 1 577 ? 2.357 9.264 -15.836 1.00 38.16 577 GLY A C 1
ATOM 4383 O O . GLY A 1 577 ? 3.512 8.922 -15.585 1.00 38.16 577 GLY A O 1
ATOM 4384 N N . GLU A 1 578 ? 1.313 8.673 -15.247 1.00 45.75 578 GLU A N 1
ATOM 4385 C CA . GLU A 1 578 ? 1.438 7.588 -14.260 1.00 45.75 578 GLU A CA 1
ATOM 4386 C C . GLU A 1 578 ? 1.322 6.213 -14.940 1.00 45.75 578 GLU A C 1
ATOM 4388 O O . GLU A 1 578 ? 0.247 5.625 -15.042 1.00 45.75 578 GLU A O 1
ATOM 4393 N N . LEU A 1 579 ? 2.452 5.700 -15.437 1.00 52.81 579 LEU A N 1
ATOM 4394 C CA . LEU A 1 579 ? 2.515 4.460 -16.230 1.00 52.81 579 LEU A CA 1
ATOM 4395 C C . LEU A 1 579 ? 2.878 3.191 -15.442 1.00 52.81 579 LEU A C 1
ATOM 4397 O O . LEU A 1 579 ? 2.703 2.078 -15.947 1.00 52.81 579 LEU A O 1
ATOM 4401 N N . GLU A 1 580 ? 3.402 3.339 -14.226 1.00 56.91 580 GLU A N 1
ATOM 4402 C CA . GLU A 1 580 ? 3.902 2.235 -13.408 1.00 56.91 580 GLU A CA 1
ATOM 4403 C C . GLU A 1 580 ? 3.522 2.450 -11.939 1.00 56.91 580 GLU A C 1
ATOM 4405 O O . GLU A 1 580 ? 3.831 3.488 -11.353 1.00 56.91 580 GLU A O 1
ATOM 4410 N N . LEU A 1 581 ? 2.882 1.458 -11.318 1.00 64.38 581 LEU A N 1
ATOM 4411 C CA . LEU A 1 581 ? 2.635 1.454 -9.877 1.00 64.38 581 LEU A CA 1
ATOM 4412 C C . LEU A 1 581 ? 3.702 0.613 -9.180 1.00 64.38 581 LEU A C 1
ATOM 4414 O O . LEU A 1 581 ? 3.834 -0.572 -9.462 1.00 64.38 581 LEU A O 1
ATOM 4418 N N . GLY A 1 582 ? 4.446 1.222 -8.259 1.00 63.59 582 GLY A N 1
ATOM 4419 C CA . GLY A 1 582 ? 5.326 0.530 -7.316 1.00 63.59 582 GLY A CA 1
ATOM 4420 C C . GLY A 1 582 ? 4.738 0.526 -5.903 1.00 63.59 582 GLY A C 1
ATOM 4421 O O . GLY A 1 582 ? 3.978 1.436 -5.541 1.00 63.59 582 GLY A O 1
ATOM 4422 N N . GLY A 1 583 ? 5.099 -0.482 -5.110 1.00 67.31 583 GLY A N 1
ATOM 4423 C CA . GLY A 1 583 ? 4.751 -0.561 -3.694 1.00 67.31 583 GLY A CA 1
ATOM 4424 C C . GLY A 1 583 ? 5.190 -1.862 -3.024 1.00 67.31 583 GLY A C 1
ATOM 4425 O O . GLY A 1 583 ? 5.407 -2.883 -3.684 1.00 67.31 583 GLY A O 1
ATOM 4426 N N . GLU A 1 584 ? 5.276 -1.809 -1.696 1.00 70.81 584 GLU A N 1
ATOM 4427 C CA . GLU A 1 584 ? 5.392 -2.997 -0.851 1.00 70.81 584 GLU A CA 1
ATOM 4428 C C . GLU A 1 584 ? 4.112 -3.850 -0.968 1.00 70.81 584 GLU A C 1
ATOM 4430 O O . GLU A 1 584 ? 3.046 -3.383 -1.388 1.00 70.81 584 GLU A O 1
ATOM 4435 N N . SER A 1 585 ? 4.233 -5.136 -0.651 1.00 77.44 585 SER A N 1
ATOM 4436 C CA . SER A 1 585 ? 3.150 -6.109 -0.774 1.00 77.44 585 SER A CA 1
ATOM 4437 C C . SER A 1 585 ? 2.783 -6.622 0.615 1.00 77.44 585 SER A C 1
ATOM 4439 O O . SER A 1 585 ? 3.641 -7.147 1.322 1.00 77.44 585 SER A O 1
ATOM 4441 N N . THR A 1 586 ? 1.525 -6.453 1.029 1.00 75.12 586 THR A N 1
ATOM 4442 C CA . THR A 1 586 ? 1.065 -6.876 2.370 1.00 75.12 586 THR A CA 1
ATOM 4443 C C . THR A 1 586 ? 0.937 -8.390 2.490 1.00 75.12 586 THR A C 1
ATOM 4445 O O . THR A 1 586 ? 1.078 -8.932 3.585 1.00 75.12 586 THR A O 1
ATOM 4448 N N . MET A 1 587 ? 0.708 -9.064 1.360 1.00 88.56 587 MET A N 1
ATOM 4449 C CA . MET A 1 587 ? 0.671 -10.519 1.218 1.00 88.56 587 MET A CA 1
ATOM 4450 C C . MET A 1 587 ? 1.529 -10.924 0.018 1.00 88.56 587 MET A C 1
ATOM 4452 O O . MET A 1 587 ? 1.291 -10.382 -1.063 1.00 88.56 587 MET A O 1
ATOM 4456 N N . PRO A 1 588 ? 2.467 -11.878 0.144 1.00 90.81 588 PRO A N 1
ATOM 4457 C CA . PRO A 1 588 ? 3.478 -12.175 -0.869 1.00 90.81 588 PRO A CA 1
ATOM 4458 C C . PRO A 1 588 ? 2.955 -12.988 -2.074 1.00 90.81 588 PRO A C 1
ATOM 4460 O O . PRO A 1 588 ? 3.482 -14.042 -2.432 1.00 90.81 588 PRO A O 1
ATOM 4463 N N . PHE A 1 589 ? 1.912 -12.486 -2.733 1.00 93.50 589 PHE A N 1
ATOM 4464 C CA . PHE A 1 589 ? 1.389 -13.002 -3.993 1.00 93.50 589 PHE A CA 1
ATOM 4465 C C . PHE A 1 589 ? 0.859 -11.884 -4.891 1.00 93.50 589 PHE A C 1
ATOM 4467 O O . PHE A 1 589 ? 0.477 -10.812 -4.438 1.00 93.50 589 PHE A O 1
ATOM 4474 N N . PHE A 1 590 ? 0.769 -12.162 -6.181 1.00 94.12 590 PHE A N 1
ATOM 4475 C CA . PHE A 1 590 ? 0.064 -11.337 -7.158 1.00 94.12 590 PHE A CA 1
ATOM 4476 C C . PHE A 1 590 ? -0.576 -12.253 -8.199 1.00 94.12 590 PHE A C 1
ATOM 4478 O O . PHE A 1 590 ? -0.395 -13.472 -8.171 1.00 94.12 590 PHE A O 1
ATOM 4485 N N . GLY A 1 591 ? -1.358 -11.711 -9.120 1.00 94.31 591 GLY A N 1
ATOM 4486 C CA . GLY A 1 591 ? -1.996 -12.536 -10.129 1.00 94.31 591 GLY A CA 1
ATOM 4487 C C . GLY A 1 591 ? -2.517 -11.768 -11.321 1.00 94.31 591 GLY A C 1
ATOM 4488 O O . GLY A 1 591 ? -2.523 -10.539 -11.375 1.00 94.31 591 GLY A O 1
ATOM 4489 N N . ILE A 1 592 ? -2.981 -12.540 -12.286 1.00 93.81 592 ILE A N 1
ATOM 4490 C CA . ILE A 1 592 ? -3.611 -12.055 -13.499 1.00 93.81 592 ILE A CA 1
ATOM 4491 C C . ILE A 1 592 ? -4.757 -12.996 -13.862 1.00 93.81 592 ILE A C 1
ATOM 4493 O O . ILE A 1 592 ? -4.628 -14.217 -13.786 1.00 93.81 592 ILE A O 1
ATOM 4497 N N . VAL A 1 593 ? -5.890 -12.428 -14.259 1.00 94.75 593 VAL A N 1
ATOM 4498 C CA . VAL A 1 593 ? -7.039 -13.168 -14.780 1.00 94.75 593 VAL A CA 1
ATOM 4499 C C . VAL A 1 593 ? -7.195 -12.782 -16.242 1.00 94.75 593 VAL A C 1
ATOM 4501 O O . VAL A 1 593 ? -7.425 -11.612 -16.536 1.00 94.75 593 VAL A O 1
ATOM 4504 N N . ARG A 1 594 ? -7.079 -13.750 -17.156 1.00 91.06 594 ARG A N 1
ATOM 4505 C CA . ARG A 1 594 ? -7.332 -13.574 -18.599 1.00 91.06 594 ARG A CA 1
ATOM 4506 C C . ARG A 1 594 ? -8.483 -14.486 -18.997 1.00 91.06 594 ARG A C 1
ATOM 4508 O O . ARG A 1 594 ? -8.447 -15.667 -18.666 1.00 91.06 594 ARG A O 1
ATOM 4515 N N . ARG A 1 595 ? -9.523 -13.948 -19.643 1.00 90.00 595 ARG A N 1
ATOM 4516 C CA . ARG A 1 595 ? -10.702 -14.707 -20.126 1.00 90.00 595 ARG A CA 1
ATOM 4517 C C . ARG A 1 595 ? -11.350 -15.625 -19.066 1.00 90.00 595 ARG A C 1
ATOM 4519 O O . ARG A 1 595 ? -11.859 -16.698 -19.372 1.00 90.00 595 ARG A O 1
ATOM 4526 N N . GLY A 1 596 ? -11.311 -15.217 -17.792 1.00 92.00 596 GLY A N 1
ATOM 4527 C CA . GLY A 1 596 ? -11.827 -16.003 -16.660 1.00 92.00 596 GLY A CA 1
ATOM 4528 C C . GLY A 1 596 ? -10.930 -17.160 -16.188 1.00 92.00 596 GLY A C 1
ATOM 4529 O O . GLY A 1 596 ? -11.391 -18.001 -15.414 1.00 92.00 596 GLY A O 1
ATOM 4530 N N . HIS A 1 597 ? -9.669 -17.208 -16.627 1.00 94.56 597 HIS A N 1
ATOM 4531 C CA . HIS A 1 597 ? -8.642 -18.163 -16.207 1.00 94.56 597 HIS A CA 1
ATOM 4532 C C . HIS A 1 597 ? -7.555 -17.443 -15.382 1.00 94.56 597 HIS A C 1
ATOM 4534 O O . HIS A 1 597 ? -6.784 -16.655 -15.939 1.00 94.56 597 HIS A O 1
ATOM 4540 N N . PRO A 1 598 ? -7.490 -17.660 -14.055 1.00 95.38 598 PRO A N 1
ATOM 4541 C CA . PRO A 1 598 ? -6.452 -17.068 -13.214 1.00 95.38 598 PRO A CA 1
ATOM 4542 C C . PRO A 1 598 ? -5.086 -17.757 -13.328 1.00 95.38 598 PRO A C 1
ATOM 4544 O O . PRO A 1 598 ? -4.986 -18.985 -13.279 1.00 95.38 598 PRO A O 1
ATOM 4547 N N . CYS A 1 599 ? -4.030 -16.951 -13.335 1.00 95.12 599 CYS A N 1
ATOM 4548 C CA . CYS A 1 599 ? -2.680 -17.337 -12.943 1.00 95.12 599 CYS A CA 1
ATOM 4549 C C . CYS A 1 599 ? -2.306 -16.550 -11.678 1.00 95.12 599 CYS A C 1
ATOM 4551 O O . CYS A 1 599 ? -2.365 -15.319 -11.676 1.00 95.12 599 CYS A O 1
ATOM 4553 N N . VAL A 1 600 ? -1.920 -17.245 -10.608 1.00 95.88 600 VAL A N 1
ATOM 4554 C CA . VAL A 1 600 ? -1.443 -16.639 -9.351 1.00 95.88 600 VAL A CA 1
ATOM 4555 C C . VAL A 1 600 ? 0.044 -16.919 -9.184 1.00 95.88 600 VAL A C 1
ATOM 4557 O O . VAL A 1 600 ? 0.472 -18.060 -9.325 1.00 95.88 600 VAL A O 1
ATOM 4560 N N . ALA A 1 601 ? 0.821 -15.885 -8.893 1.00 95.44 601 ALA A N 1
ATOM 4561 C CA . ALA A 1 601 ? 2.237 -15.953 -8.580 1.00 95.44 601 ALA A CA 1
ATOM 4562 C C . ALA A 1 601 ? 2.408 -15.800 -7.068 1.00 95.44 601 ALA A C 1
ATOM 4564 O O . ALA A 1 601 ? 2.004 -14.785 -6.503 1.00 95.44 601 ALA A O 1
ATOM 4565 N N . ILE A 1 602 ? 2.985 -16.802 -6.413 1.00 95.50 602 ILE A N 1
ATOM 4566 C CA . ILE A 1 602 ? 3.199 -16.826 -4.966 1.00 95.50 602 ILE A CA 1
ATOM 4567 C C . ILE A 1 602 ? 4.700 -16.773 -4.704 1.00 95.50 602 ILE A C 1
ATOM 4569 O O . ILE A 1 602 ? 5.406 -17.701 -5.098 1.00 95.50 602 ILE A O 1
ATOM 4573 N N . VAL A 1 603 ? 5.190 -15.735 -4.023 1.00 93.19 603 VAL A N 1
ATOM 4574 C CA . VAL A 1 603 ? 6.559 -15.728 -3.491 1.00 93.19 603 VAL A CA 1
ATOM 4575 C C . VAL A 1 603 ? 6.568 -16.665 -2.287 1.00 93.19 603 VAL A C 1
ATOM 4577 O O . VAL A 1 603 ? 5.958 -16.384 -1.254 1.00 93.19 603 VAL A O 1
ATOM 4580 N N . SER A 1 604 ? 7.179 -17.838 -2.446 1.00 86.62 604 SER A N 1
ATOM 4581 C CA . SER A 1 604 ? 7.003 -18.941 -1.497 1.00 86.62 604 SER A CA 1
ATOM 4582 C C . SER A 1 604 ? 7.958 -18.901 -0.304 1.00 86.62 604 SER A C 1
ATOM 4584 O O . SER A 1 604 ? 7.742 -19.633 0.665 1.00 86.62 604 SER A O 1
ATOM 4586 N N . ASP A 1 605 ? 8.991 -18.059 -0.374 1.00 86.00 605 ASP A N 1
ATOM 4587 C CA . ASP A 1 605 ? 9.967 -17.838 0.694 1.00 86.00 605 ASP A CA 1
ATOM 4588 C C . ASP A 1 605 ? 9.318 -17.329 1.993 1.00 86.00 605 ASP A C 1
ATOM 4590 O O . ASP A 1 605 ? 8.180 -16.851 2.018 1.00 86.00 605 ASP A O 1
ATOM 4594 N N . PHE A 1 606 ? 10.038 -17.443 3.114 1.00 84.50 606 PHE A N 1
ATOM 4595 C CA . PHE A 1 606 ? 9.543 -16.945 4.396 1.00 84.50 606 PHE A CA 1
ATOM 4596 C C . PHE A 1 606 ? 10.648 -16.376 5.307 1.00 84.50 606 PHE A C 1
ATOM 4598 O O . PHE A 1 606 ? 11.658 -17.056 5.536 1.00 84.50 606 PHE A O 1
ATOM 4605 N N . PRO A 1 607 ? 10.452 -15.178 5.893 1.00 86.31 607 PRO A N 1
ATOM 4606 C CA . PRO A 1 607 ? 9.462 -14.172 5.491 1.00 86.31 607 PRO A CA 1
ATOM 4607 C C . PRO A 1 607 ? 9.809 -13.580 4.111 1.00 86.31 607 PRO A C 1
ATOM 4609 O O . PRO A 1 607 ? 10.972 -13.287 3.845 1.00 86.31 607 PRO A O 1
ATOM 4612 N N . ALA A 1 608 ? 8.812 -13.412 3.240 1.00 84.50 608 ALA A N 1
ATOM 4613 C CA . ALA A 1 608 ? 8.971 -12.825 1.906 1.00 84.50 608 ALA A CA 1
ATOM 4614 C C . ALA A 1 608 ? 8.762 -11.302 1.968 1.00 84.50 608 ALA A C 1
ATOM 4616 O O . ALA A 1 608 ? 7.651 -10.814 1.783 1.00 84.50 608 ALA A O 1
ATOM 4617 N N . VAL A 1 609 ? 9.824 -10.568 2.310 1.00 79.75 609 VAL A N 1
ATOM 4618 C CA . VAL A 1 609 ? 9.782 -9.118 2.626 1.00 79.75 609 VAL A CA 1
ATOM 4619 C C . VAL A 1 609 ? 10.859 -8.298 1.912 1.00 79.75 609 VAL A C 1
ATOM 4621 O O . VAL A 1 609 ? 10.931 -7.079 2.048 1.00 79.75 609 VAL A O 1
ATOM 4624 N N . ASP A 1 610 ? 11.709 -8.962 1.140 1.00 80.25 610 ASP A N 1
ATOM 4625 C CA . ASP A 1 610 ? 12.802 -8.374 0.381 1.00 80.25 610 ASP A CA 1
ATOM 4626 C C . ASP A 1 610 ? 12.437 -8.218 -1.103 1.00 80.25 610 ASP A C 1
ATOM 4628 O O . ASP A 1 610 ? 13.295 -8.287 -1.981 1.00 80.25 610 ASP A O 1
ATOM 4632 N N . PHE A 1 611 ? 11.157 -7.982 -1.396 1.00 83.62 611 PHE A N 1
ATOM 4633 C CA . PHE A 1 611 ? 10.687 -7.663 -2.737 1.00 83.62 611 PHE A CA 1
ATOM 4634 C C . PHE A 1 611 ? 9.550 -6.631 -2.729 1.00 83.62 611 PHE A C 1
ATOM 4636 O O . PHE A 1 611 ? 8.841 -6.457 -1.740 1.00 83.62 611 PHE A O 1
ATOM 4643 N N . GLU A 1 612 ? 9.374 -5.961 -3.863 1.00 83.06 612 GLU A N 1
ATOM 4644 C CA . GLU A 1 612 ? 8.264 -5.051 -4.157 1.00 83.06 612 GLU A CA 1
ATOM 4645 C C . GLU A 1 612 ? 7.506 -5.518 -5.402 1.00 83.06 612 GLU A C 1
ATOM 4647 O O . GLU A 1 612 ? 8.057 -6.227 -6.248 1.00 83.06 612 GLU A O 1
ATOM 4652 N N . LEU A 1 613 ? 6.256 -5.079 -5.557 1.00 82.88 613 LEU A N 1
ATOM 4653 C CA . LEU A 1 613 ? 5.491 -5.293 -6.785 1.00 82.88 613 LEU A CA 1
ATOM 4654 C C . LEU A 1 613 ? 5.551 -4.048 -7.670 1.00 82.88 613 LEU A C 1
ATOM 4656 O O . LEU A 1 613 ? 5.118 -2.964 -7.273 1.00 82.88 613 LEU A O 1
ATOM 4660 N N . LYS A 1 614 ? 5.997 -4.216 -8.915 1.00 81.12 614 LYS A N 1
ATOM 4661 C CA . LYS A 1 614 ? 5.908 -3.199 -9.964 1.00 81.12 614 LYS A CA 1
ATOM 4662 C C . LYS A 1 614 ? 4.872 -3.611 -11.003 1.00 81.12 614 LYS A C 1
ATOM 4664 O O . LYS A 1 614 ? 5.040 -4.612 -11.690 1.00 81.12 614 LYS A O 1
ATOM 4669 N N . THR A 1 615 ? 3.818 -2.819 -11.142 1.00 80.06 615 THR A N 1
ATOM 4670 C CA . THR A 1 615 ? 2.725 -3.052 -12.086 1.00 80.06 615 THR A CA 1
ATOM 4671 C C . THR A 1 615 ? 2.789 -2.050 -13.229 1.00 80.06 615 THR A C 1
ATOM 4673 O O . THR A 1 615 ? 2.605 -0.852 -13.019 1.00 80.06 615 THR A O 1
ATOM 4676 N N . SER A 1 616 ? 3.019 -2.551 -14.439 1.00 75.31 616 SER A N 1
ATOM 4677 C CA . SER A 1 616 ? 2.994 -1.782 -15.684 1.00 75.31 616 SER A CA 1
ATOM 4678 C C . SER A 1 616 ? 1.546 -1.585 -16.136 1.00 75.31 616 SER A C 1
ATOM 4680 O O . SER A 1 616 ? 0.833 -2.569 -16.346 1.00 75.31 616 SER A O 1
ATOM 4682 N N . LEU A 1 617 ? 1.106 -0.335 -16.309 1.00 71.81 617 LEU A N 1
ATOM 4683 C CA . LEU A 1 617 ? -0.272 0.018 -16.670 1.00 71.81 617 LEU A CA 1
ATOM 4684 C C . LEU A 1 617 ? -0.358 0.647 -18.066 1.00 71.81 617 LEU A C 1
ATOM 4686 O O . LEU A 1 617 ? -0.669 1.823 -18.230 1.00 71.81 617 LEU A O 1
ATOM 4690 N N . GLY A 1 618 ? -0.083 -0.158 -19.092 1.00 61.75 618 GLY A N 1
ATOM 4691 C CA . GLY A 1 618 ? -0.196 0.258 -20.490 1.00 61.75 618 GLY A CA 1
ATOM 4692 C C . GLY A 1 618 ? 1.123 0.678 -21.141 1.00 61.75 618 GLY A C 1
ATOM 4693 O O . GLY A 1 618 ? 1.106 1.455 -22.101 1.00 61.75 618 GLY A O 1
ATOM 4694 N N . ARG A 1 619 ? 2.255 0.137 -20.663 1.00 67.00 619 ARG A N 1
ATOM 4695 C CA . ARG A 1 619 ? 3.583 0.249 -21.300 1.00 67.00 619 ARG A CA 1
ATOM 4696 C C . ARG A 1 619 ? 3.488 -0.094 -22.791 1.00 67.00 619 ARG A C 1
ATOM 4698 O O . ARG A 1 619 ? 2.878 -1.098 -23.133 1.00 67.00 619 ARG A O 1
ATOM 4705 N N . ARG A 1 620 ? 4.107 0.691 -23.678 1.00 60.56 620 ARG A N 1
ATOM 4706 C CA . ARG A 1 620 ? 4.090 0.404 -25.123 1.00 60.56 620 ARG A CA 1
ATOM 4707 C C . ARG A 1 620 ? 4.937 -0.829 -25.465 1.00 60.56 620 ARG A C 1
ATOM 4709 O O . ARG A 1 620 ? 6.105 -0.904 -25.082 1.00 60.56 620 ARG A O 1
ATOM 4716 N N . SER A 1 621 ? 4.368 -1.749 -26.237 1.00 61.03 621 SER A N 1
ATOM 4717 C CA . SER A 1 621 ? 5.129 -2.632 -27.119 1.00 61.03 621 SER A CA 1
ATOM 4718 C C . SER A 1 621 ? 5.647 -1.829 -28.331 1.00 61.03 621 SER A C 1
ATOM 4720 O O . SER A 1 621 ? 5.091 -0.771 -28.638 1.00 61.03 621 SER A O 1
ATOM 4722 N N . PRO A 1 622 ? 6.680 -2.296 -29.053 1.00 52.31 622 PRO A N 1
ATOM 4723 C CA . PRO A 1 622 ? 7.157 -1.639 -30.277 1.00 52.31 622 PRO A CA 1
ATOM 4724 C C . PRO A 1 622 ? 6.165 -1.693 -31.441 1.00 52.31 622 PRO A C 1
ATOM 4726 O O . PRO A 1 622 ? 6.265 -0.892 -32.364 1.00 52.31 622 PRO A O 1
ATOM 4729 N N . GLU A 1 623 ? 5.179 -2.591 -31.401 1.00 55.16 623 GLU A N 1
ATOM 4730 C CA . GLU A 1 623 ? 4.049 -2.563 -32.341 1.00 55.16 623 GLU A CA 1
ATOM 4731 C C . GLU A 1 623 ? 3.031 -1.463 -31.977 1.00 55.16 623 GLU A C 1
ATOM 4733 O O . GLU A 1 623 ? 2.117 -1.180 -32.746 1.00 55.16 623 GLU A O 1
ATOM 4738 N N . GLY A 1 624 ? 3.205 -0.821 -30.816 1.00 61.34 624 GLY A N 1
ATOM 4739 C CA . GLY A 1 624 ? 2.392 0.281 -30.316 1.00 61.34 624 GLY A CA 1
ATOM 4740 C C . GLY A 1 624 ? 1.317 -0.124 -29.307 1.00 61.34 624 GLY A C 1
ATOM 4741 O O . GLY A 1 624 ? 0.685 0.768 -28.741 1.00 61.34 624 GLY A O 1
ATOM 4742 N N . ASP A 1 625 ? 1.110 -1.411 -29.029 1.00 66.31 625 ASP A N 1
ATOM 4743 C CA . ASP A 1 625 ? 0.076 -1.861 -28.088 1.00 66.31 625 ASP A CA 1
ATOM 4744 C C . ASP A 1 625 ? 0.420 -1.478 -26.644 1.00 66.31 625 ASP A C 1
ATOM 4746 O O . ASP A 1 625 ? 1.580 -1.513 -26.237 1.00 66.31 625 ASP A O 1
ATOM 4750 N N . SER A 1 626 ? -0.589 -1.150 -25.837 1.00 73.56 626 SER A N 1
ATOM 4751 C CA . SER A 1 626 ? -0.420 -0.990 -24.388 1.00 73.56 626 SER A CA 1
ATOM 4752 C C . SER A 1 626 ? -0.425 -2.362 -23.697 1.00 73.56 626 SER A C 1
ATOM 4754 O O . SER A 1 626 ? -1.291 -3.194 -23.964 1.00 73.56 626 SER A O 1
ATOM 4756 N N . LEU A 1 627 ? 0.559 -2.595 -22.825 1.00 76.81 627 LEU A N 1
ATOM 4757 C CA . LEU A 1 627 ? 0.812 -3.848 -22.111 1.00 76.81 627 LEU A CA 1
ATOM 4758 C C . LEU A 1 627 ? 0.533 -3.713 -20.608 1.00 76.81 627 LEU A C 1
ATOM 4760 O O . LEU A 1 627 ? 0.928 -2.720 -19.987 1.00 76.81 627 LEU A O 1
ATOM 4764 N N . TYR A 1 628 ? -0.068 -4.747 -20.018 1.00 83.06 628 TYR A N 1
ATOM 4765 C CA . TYR A 1 628 ? -0.330 -4.854 -18.582 1.00 83.06 628 TYR A CA 1
ATOM 4766 C C . TYR A 1 628 ? 0.342 -6.098 -18.005 1.00 83.06 628 TYR A C 1
ATOM 4768 O O . TYR A 1 628 ? 0.112 -7.212 -18.480 1.00 83.06 628 TYR A O 1
ATOM 4776 N N . ALA A 1 629 ? 1.158 -5.908 -16.971 1.00 85.12 629 ALA A N 1
ATOM 4777 C CA . ALA A 1 629 ? 1.828 -6.985 -16.248 1.00 85.12 629 ALA A CA 1
ATOM 4778 C C . ALA A 1 629 ? 2.233 -6.530 -14.840 1.00 85.12 629 ALA A C 1
ATOM 4780 O O . ALA A 1 629 ? 2.428 -5.335 -14.605 1.00 85.12 629 ALA A O 1
ATOM 4781 N N . THR A 1 630 ? 2.423 -7.492 -13.938 1.00 87.25 630 THR A N 1
ATOM 4782 C CA . THR A 1 630 ? 3.039 -7.275 -12.624 1.00 87.25 630 THR A CA 1
ATOM 4783 C C . THR A 1 630 ? 4.365 -8.029 -12.570 1.00 87.25 630 THR A C 1
ATOM 4785 O O . THR A 1 630 ? 4.421 -9.222 -12.865 1.00 87.25 630 THR A O 1
ATOM 4788 N N . THR A 1 631 ? 5.424 -7.325 -12.183 1.00 85.94 631 THR A N 1
ATOM 4789 C CA . THR A 1 631 ? 6.797 -7.815 -12.068 1.00 85.94 631 THR A CA 1
ATOM 4790 C C . THR A 1 631 ? 7.280 -7.639 -10.623 1.00 85.94 631 THR A C 1
ATOM 4792 O O . THR A 1 631 ? 7.223 -6.520 -10.104 1.00 85.94 631 THR A O 1
ATOM 4795 N N . PRO A 1 632 ? 7.783 -8.693 -9.960 1.00 87.25 632 PRO A N 1
ATOM 4796 C CA . PRO A 1 632 ? 8.431 -8.572 -8.663 1.00 87.25 632 PRO A CA 1
ATOM 4797 C C . PRO A 1 632 ? 9.845 -7.992 -8.814 1.00 87.25 632 PRO A C 1
ATOM 4799 O O . PRO A 1 632 ? 10.609 -8.365 -9.713 1.00 87.25 632 PRO A O 1
ATOM 4802 N N . ILE A 1 633 ? 10.189 -7.073 -7.914 1.00 85.19 633 ILE A N 1
ATOM 4803 C CA . ILE A 1 633 ? 11.504 -6.440 -7.803 1.00 85.19 633 ILE A CA 1
ATOM 4804 C C . ILE A 1 633 ? 12.144 -6.893 -6.496 1.00 85.19 633 ILE A C 1
ATOM 4806 O O . ILE A 1 633 ? 11.737 -6.443 -5.430 1.00 85.19 633 ILE A O 1
ATOM 4810 N N . TRP A 1 634 ? 13.165 -7.739 -6.571 1.00 84.00 634 TRP A N 1
ATOM 4811 C CA . TRP A 1 634 ? 13.955 -8.155 -5.415 1.00 84.00 634 TRP A CA 1
ATOM 4812 C C . TRP A 1 634 ? 14.877 -7.026 -4.962 1.00 84.00 634 TRP A C 1
ATOM 4814 O O . TRP A 1 634 ? 15.621 -6.456 -5.769 1.00 84.00 634 TRP A O 1
ATOM 4824 N N . ARG A 1 635 ? 14.846 -6.727 -3.665 1.00 76.06 635 ARG A N 1
ATOM 4825 C CA . ARG A 1 635 ? 15.771 -5.831 -2.970 1.00 76.06 635 ARG A CA 1
ATOM 4826 C C . ARG A 1 635 ? 17.080 -6.572 -2.672 1.00 76.06 635 ARG A C 1
ATOM 4828 O O . ARG A 1 635 ? 17.130 -7.796 -2.582 1.00 76.06 635 ARG A O 1
ATOM 4835 N N . TYR A 1 636 ? 18.161 -5.816 -2.528 1.00 71.94 636 TYR A N 1
ATOM 4836 C CA . TYR A 1 636 ? 19.497 -6.348 -2.260 1.00 71.94 636 TYR A CA 1
ATOM 4837 C C . TYR A 1 636 ? 19.868 -6.202 -0.781 1.00 71.94 636 TYR A C 1
ATOM 4839 O O . TYR A 1 636 ? 20.047 -5.081 -0.308 1.00 71.94 636 TYR A O 1
ATOM 4847 N N . GLU A 1 637 ? 20.013 -7.317 -0.059 1.00 68.56 637 GLU A N 1
ATOM 4848 C CA . GLU A 1 637 ? 20.253 -7.299 1.390 1.00 68.56 637 GLU A CA 1
ATOM 4849 C C . GLU A 1 637 ? 21.746 -7.156 1.735 1.00 68.56 637 GLU A C 1
ATOM 4851 O O . GLU A 1 637 ? 22.571 -7.993 1.363 1.00 68.56 637 GLU A O 1
ATOM 4856 N N . ARG A 1 638 ? 22.122 -6.101 2.469 1.00 67.25 638 ARG A N 1
ATOM 4857 C CA . ARG A 1 638 ? 23.478 -5.849 3.007 1.00 67.25 638 ARG A CA 1
ATOM 4858 C C . ARG A 1 638 ? 24.644 -6.150 2.051 1.00 67.25 638 ARG A C 1
ATOM 4860 O O . ARG A 1 638 ? 25.713 -6.602 2.466 1.00 67.25 638 ARG A O 1
ATOM 4867 N N . GLY A 1 639 ? 24.459 -5.879 0.760 1.00 58.12 639 GLY A N 1
ATOM 4868 C CA . GLY A 1 639 ? 25.491 -6.101 -0.248 1.00 58.12 639 GLY A CA 1
ATOM 4869 C C . GLY A 1 639 ? 25.575 -7.527 -0.806 1.00 58.12 639 GLY A C 1
ATOM 4870 O O . GLY A 1 639 ? 26.627 -7.857 -1.358 1.00 58.12 639 GLY A O 1
ATOM 4871 N N . ARG A 1 640 ? 24.546 -8.382 -0.650 1.00 62.62 640 ARG A N 1
ATOM 4872 C CA . ARG A 1 640 ? 24.484 -9.761 -1.190 1.00 62.62 640 ARG A CA 1
ATOM 4873 C C . ARG A 1 640 ? 23.042 -10.218 -1.485 1.00 62.62 640 ARG A C 1
ATOM 4875 O O . ARG A 1 640 ? 22.085 -9.700 -0.926 1.00 62.62 640 ARG A O 1
ATOM 4882 N N . MET A 1 641 ? 22.886 -11.261 -2.302 1.00 71.69 641 MET A N 1
ATOM 4883 C CA . MET A 1 641 ? 21.666 -12.083 -2.351 1.00 71.69 641 MET A CA 1
ATOM 4884 C C . MET A 1 641 ? 22.076 -13.531 -2.041 1.00 71.69 641 MET A C 1
ATOM 4886 O O . MET A 1 641 ? 22.319 -14.321 -2.946 1.00 71.69 641 MET A O 1
ATOM 4890 N N . ASN A 1 642 ? 22.290 -13.837 -0.753 1.00 69.81 642 ASN A N 1
ATOM 4891 C CA . ASN A 1 642 ? 22.925 -15.099 -0.321 1.00 69.81 642 ASN A CA 1
ATOM 4892 C C . ASN A 1 642 ? 22.003 -16.322 -0.395 1.00 69.81 642 ASN A C 1
ATOM 4894 O O . ASN A 1 642 ? 22.487 -17.431 -0.602 1.00 69.81 642 ASN A O 1
ATOM 4898 N N . GLU A 1 643 ? 20.704 -16.118 -0.197 1.00 78.94 643 GLU A N 1
ATOM 4899 C CA . GLU A 1 643 ? 19.691 -17.170 -0.304 1.00 78.94 643 GLU A CA 1
ATOM 4900 C C . GLU A 1 643 ? 19.109 -17.208 -1.729 1.00 78.94 643 GLU A C 1
ATOM 4902 O O . GLU A 1 643 ? 19.165 -16.183 -2.419 1.00 78.94 643 GLU A O 1
ATOM 4907 N N . PRO A 1 644 ? 18.532 -18.336 -2.184 1.00 87.12 644 PRO A N 1
ATOM 4908 C CA . PRO A 1 644 ? 17.737 -18.383 -3.413 1.00 87.12 644 PRO A CA 1
ATOM 4909 C C . PRO A 1 644 ? 16.451 -17.543 -3.291 1.00 87.12 644 PRO A C 1
ATOM 4911 O O . PRO A 1 644 ? 16.089 -17.123 -2.190 1.00 87.12 644 PRO A O 1
ATOM 4914 N N . ARG A 1 645 ? 15.737 -17.312 -4.399 1.00 89.25 645 ARG A N 1
ATOM 4915 C CA . ARG A 1 645 ? 14.369 -16.748 -4.386 1.00 89.25 645 ARG A CA 1
ATOM 4916 C C . ARG A 1 645 ? 13.406 -17.623 -5.163 1.00 89.25 645 ARG A C 1
ATOM 4918 O O . ARG A 1 645 ? 13.719 -18.012 -6.286 1.00 89.25 645 ARG A O 1
ATOM 4925 N N . HIS A 1 646 ? 12.237 -17.888 -4.597 1.00 92.31 646 HIS A N 1
ATOM 4926 C CA . HIS A 1 646 ? 11.273 -18.846 -5.123 1.00 92.31 646 HIS A CA 1
ATOM 4927 C C . HIS A 1 646 ? 9.918 -18.184 -5.404 1.00 92.31 646 HIS A C 1
ATOM 4929 O O . HIS A 1 646 ? 9.292 -17.610 -4.509 1.00 92.31 646 HIS A O 1
ATOM 4935 N N . ILE A 1 647 ? 9.436 -18.318 -6.642 1.00 94.00 647 ILE A N 1
ATOM 4936 C CA . ILE A 1 647 ? 8.066 -17.972 -7.035 1.00 94.00 647 ILE A CA 1
ATOM 4937 C C . ILE A 1 647 ? 7.391 -19.191 -7.653 1.00 94.00 647 ILE A C 1
ATOM 4939 O O . ILE A 1 647 ? 7.862 -19.724 -8.655 1.00 94.00 647 ILE A O 1
ATOM 4943 N N . THR A 1 648 ? 6.248 -19.586 -7.101 1.00 95.12 648 THR A N 1
ATOM 4944 C CA . THR A 1 648 ? 5.390 -20.638 -7.653 1.00 95.12 648 THR A CA 1
ATOM 4945 C C . THR A 1 648 ? 4.207 -19.999 -8.378 1.00 95.12 648 THR A C 1
ATOM 4947 O O . THR A 1 648 ? 3.373 -19.336 -7.759 1.00 95.12 648 THR A O 1
ATOM 4950 N N . TYR A 1 649 ? 4.105 -20.217 -9.690 1.00 95.56 649 TYR A N 1
ATOM 4951 C CA . TYR A 1 649 ? 2.961 -19.809 -10.508 1.00 95.56 649 TYR A CA 1
ATOM 4952 C C . TYR A 1 649 ? 1.948 -20.955 -10.602 1.00 95.56 649 TYR A C 1
ATOM 4954 O O . TYR A 1 649 ? 2.258 -22.000 -11.174 1.00 95.56 649 TYR A O 1
ATOM 4962 N N . GLN A 1 650 ? 0.737 -20.779 -10.067 1.00 95.44 650 GLN A N 1
ATOM 4963 C CA . GLN A 1 650 ? -0.350 -21.763 -10.160 1.00 95.44 650 GLN A CA 1
ATOM 4964 C C . GLN A 1 650 ? -1.387 -21.340 -11.207 1.00 95.44 650 GLN A C 1
ATOM 4966 O O . GLN A 1 650 ? -1.859 -20.200 -11.207 1.00 95.44 650 GLN A O 1
ATOM 4971 N N . PHE A 1 651 ? -1.792 -22.283 -12.059 1.00 94.81 651 PHE A N 1
ATOM 4972 C CA . PHE A 1 651 ? -2.718 -22.042 -13.169 1.00 94.81 651 PHE A CA 1
ATOM 4973 C C . PHE A 1 651 ? -4.094 -22.642 -12.854 1.00 94.81 651 PHE A C 1
ATOM 4975 O O . PHE A 1 651 ? -4.245 -23.860 -12.690 1.00 94.81 651 PHE A O 1
ATOM 4982 N N . LEU A 1 652 ? -5.117 -21.794 -12.749 1.00 93.88 652 LEU A N 1
ATOM 4983 C CA . LEU A 1 652 ? -6.463 -22.182 -12.325 1.00 93.88 652 LEU A CA 1
ATOM 4984 C C . LEU A 1 652 ? -7.406 -22.300 -13.529 1.00 93.88 652 LEU A C 1
ATOM 4986 O O . LEU A 1 652 ? -7.440 -21.447 -14.411 1.00 93.88 652 LEU A O 1
ATOM 4990 N N . ALA A 1 653 ? -8.206 -23.370 -13.558 1.00 92.25 653 ALA A N 1
ATOM 4991 C CA . ALA A 1 653 ? -9.055 -23.686 -14.709 1.00 92.25 653 ALA A CA 1
ATOM 4992 C C . ALA A 1 653 ? -10.204 -22.684 -14.926 1.00 92.25 653 ALA A C 1
ATOM 4994 O O . ALA A 1 653 ? -10.677 -22.540 -16.049 1.00 92.25 653 ALA A O 1
ATOM 4995 N N . LYS A 1 654 ? -10.668 -22.009 -13.868 1.00 94.62 654 LYS A N 1
ATOM 4996 C CA . LYS A 1 654 ? -11.678 -20.945 -13.909 1.00 94.62 654 LYS A CA 1
ATOM 4997 C C . LYS A 1 654 ? -11.617 -20.136 -12.611 1.00 94.62 654 LYS A C 1
ATOM 4999 O O . LYS A 1 654 ? -11.334 -20.720 -11.567 1.00 94.62 654 LYS A O 1
ATOM 5004 N N . GLY A 1 655 ? -11.908 -18.839 -12.669 1.00 94.94 655 GLY A N 1
ATOM 5005 C CA . GLY A 1 655 ? -12.069 -17.985 -11.491 1.00 94.94 655 GLY A CA 1
ATOM 5006 C C . GLY A 1 655 ? -11.821 -16.502 -11.763 1.00 94.94 655 GLY A C 1
ATOM 5007 O O . GLY A 1 655 ? -11.533 -16.100 -12.892 1.00 94.94 655 GLY A O 1
ATOM 5008 N N . GLY A 1 656 ? -11.910 -15.705 -10.704 1.00 96.19 656 GLY A N 1
ATOM 5009 C CA . GLY A 1 656 ? -11.511 -14.304 -10.644 1.00 96.19 656 GLY A CA 1
ATOM 5010 C C . GLY A 1 656 ? -10.496 -14.039 -9.527 1.00 96.19 656 GLY A C 1
ATOM 5011 O O . GLY A 1 656 ? -9.733 -14.922 -9.134 1.00 96.19 656 GLY A O 1
ATOM 5012 N N . TYR A 1 657 ? -10.495 -12.818 -8.985 1.00 96.31 657 TYR A N 1
ATOM 5013 C CA . TYR A 1 657 ? -9.623 -12.430 -7.864 1.00 96.31 657 TYR A CA 1
ATOM 5014 C C . TYR A 1 657 ? -9.895 -13.219 -6.568 1.00 96.31 657 TYR A C 1
ATOM 5016 O O . TYR A 1 657 ? -8.978 -13.408 -5.771 1.00 96.31 657 TYR A O 1
ATOM 5024 N N . VAL A 1 658 ? -11.120 -13.726 -6.377 1.00 97.75 658 VAL A N 1
ATOM 5025 C CA . VAL A 1 658 ? -11.472 -14.625 -5.265 1.00 97.75 658 VAL A CA 1
ATOM 5026 C C . VAL A 1 658 ? -10.622 -15.893 -5.332 1.00 97.75 658 VAL A C 1
ATOM 5028 O O . VAL A 1 658 ? -9.926 -16.216 -4.375 1.00 97.75 658 VAL A O 1
ATOM 5031 N N . GLU A 1 659 ? -10.595 -16.586 -6.470 1.00 97.75 659 GLU A N 1
ATOM 5032 C CA . GLU A 1 659 ? -9.813 -17.813 -6.641 1.00 97.75 659 GLU A CA 1
ATOM 5033 C C . GLU A 1 659 ? -8.298 -17.582 -6.534 1.00 97.75 659 GLU A C 1
ATOM 5035 O O . GLU A 1 659 ? -7.601 -18.463 -6.024 1.00 97.75 659 GLU A O 1
ATOM 5040 N N . VAL A 1 660 ? -7.799 -16.405 -6.940 1.00 97.25 660 VAL A N 1
ATOM 5041 C CA . VAL A 1 660 ? -6.401 -15.975 -6.719 1.00 97.25 660 VAL A CA 1
ATOM 5042 C C . VAL A 1 660 ? -6.100 -15.894 -5.215 1.00 97.25 660 VAL A C 1
ATOM 5044 O O . VAL A 1 660 ? -5.186 -16.568 -4.739 1.00 97.25 660 VAL A O 1
ATOM 5047 N N . ALA A 1 661 ? -6.907 -15.157 -4.444 1.00 97.00 661 ALA A N 1
ATOM 5048 C CA . ALA A 1 661 ? -6.753 -15.061 -2.988 1.00 97.00 661 ALA A CA 1
ATOM 5049 C C . ALA A 1 661 ? -6.893 -16.429 -2.295 1.00 97.00 661 ALA A C 1
ATOM 5051 O O . ALA A 1 661 ? -6.099 -16.784 -1.423 1.00 97.00 661 ALA A O 1
ATOM 5052 N N . LYS A 1 662 ? -7.861 -17.255 -2.713 1.00 97.56 662 LYS A N 1
ATOM 5053 C CA . LYS A 1 662 ? -8.065 -18.597 -2.146 1.00 97.56 662 LYS A CA 1
ATOM 5054 C C . LYS A 1 662 ? -6.949 -19.578 -2.492 1.00 97.56 662 LYS A C 1
ATOM 5056 O O . LYS A 1 662 ? -6.705 -20.489 -1.706 1.00 97.56 662 LYS A O 1
ATOM 5061 N N . ALA A 1 663 ? -6.253 -19.413 -3.615 1.00 96.88 663 ALA A N 1
ATOM 5062 C CA . ALA A 1 663 ? -5.043 -20.181 -3.902 1.00 96.88 663 ALA A CA 1
ATOM 5063 C C . ALA A 1 663 ? -3.908 -19.834 -2.932 1.00 96.88 663 ALA A C 1
ATOM 5065 O O . ALA A 1 663 ? -3.286 -20.743 -2.382 1.00 96.88 663 ALA A O 1
ATOM 5066 N N . TYR A 1 664 ? -3.719 -18.547 -2.633 1.00 96.62 664 TYR A N 1
ATOM 5067 C CA . TYR A 1 664 ? -2.754 -18.126 -1.624 1.00 96.62 664 TYR A CA 1
ATOM 5068 C C . TYR A 1 664 ? -3.129 -18.601 -0.205 1.00 96.62 664 TYR A C 1
ATOM 5070 O O . TYR A 1 664 ? -2.300 -19.186 0.492 1.00 96.62 664 TYR A O 1
ATOM 5078 N N . ARG A 1 665 ? -4.406 -18.490 0.192 1.00 96.62 665 ARG A N 1
ATOM 5079 C CA . ARG A 1 665 ? -4.908 -19.041 1.469 1.00 96.62 665 ARG A CA 1
ATOM 5080 C C . ARG A 1 665 ? -4.680 -20.555 1.583 1.00 96.62 665 ARG A C 1
ATOM 5082 O O . ARG A 1 665 ? -4.248 -21.019 2.635 1.00 96.62 665 ARG A O 1
ATOM 5089 N N . ARG A 1 666 ? -4.912 -21.333 0.513 1.00 96.06 666 ARG A N 1
ATOM 5090 C CA . ARG A 1 666 ? -4.593 -22.778 0.493 1.00 96.06 666 ARG A CA 1
ATOM 5091 C C . ARG A 1 666 ? -3.105 -23.032 0.709 1.00 96.06 666 ARG A C 1
ATOM 5093 O O . ARG A 1 666 ? -2.765 -23.848 1.555 1.00 96.06 666 ARG A O 1
ATOM 5100 N N . PHE A 1 667 ? -2.231 -22.291 0.031 1.00 94.75 667 PHE A N 1
ATOM 5101 C CA . PHE A 1 667 ? -0.783 -22.386 0.226 1.00 94.75 667 PHE A CA 1
ATOM 5102 C C . PHE A 1 667 ? -0.359 -22.090 1.679 1.00 94.75 667 PHE A C 1
ATOM 5104 O O . PHE A 1 667 ? 0.466 -22.816 2.238 1.00 94.75 667 PHE A O 1
ATOM 5111 N N . LEU A 1 668 ? -0.954 -21.090 2.338 1.00 94.69 668 LEU A N 1
ATOM 5112 C CA . LEU A 1 668 ? -0.718 -20.823 3.765 1.00 94.69 668 LEU A CA 1
ATOM 5113 C C . LEU A 1 668 ? -1.172 -21.985 4.667 1.00 94.69 668 LEU A C 1
ATOM 5115 O O . LEU A 1 668 ? -0.454 -22.348 5.598 1.00 94.69 668 LEU A O 1
ATOM 5119 N N . VAL A 1 669 ? -2.330 -22.594 4.387 1.00 94.38 669 VAL A N 1
ATOM 5120 C CA . VAL A 1 669 ? -2.838 -23.772 5.120 1.00 94.38 669 VAL A CA 1
ATOM 5121 C C . VAL A 1 669 ? -1.933 -24.992 4.908 1.00 94.38 669 VAL A C 1
ATOM 5123 O O . VAL A 1 669 ? -1.515 -25.620 5.878 1.00 94.38 669 VAL A O 1
ATOM 5126 N N . GLU A 1 670 ? -1.577 -25.301 3.660 1.00 93.00 670 GLU A N 1
ATOM 5127 C CA . GLU A 1 670 ? -0.719 -26.434 3.280 1.00 93.00 670 GLU A CA 1
ATOM 5128 C C . GLU A 1 670 ? 0.706 -26.308 3.841 1.00 93.00 670 GLU A C 1
ATOM 5130 O O . GLU A 1 670 ? 1.326 -27.312 4.190 1.00 93.00 670 GLU A O 1
ATOM 5135 N N . THR A 1 671 ? 1.212 -25.078 3.985 1.00 91.31 671 THR A N 1
ATOM 5136 C CA . THR A 1 671 ? 2.508 -24.791 4.628 1.00 91.31 671 THR A CA 1
ATOM 5137 C C . THR A 1 671 ? 2.417 -24.585 6.146 1.00 91.31 671 THR A C 1
ATOM 5139 O O . THR A 1 671 ? 3.424 -24.268 6.776 1.00 91.31 671 THR A O 1
ATOM 5142 N N . GLY A 1 672 ? 1.240 -24.774 6.755 1.00 91.19 672 GLY A N 1
ATOM 5143 C CA . GLY A 1 672 ? 1.036 -24.688 8.206 1.00 91.19 672 GLY A CA 1
ATOM 5144 C C . GLY A 1 672 ? 1.110 -23.276 8.803 1.00 91.19 672 GLY A C 1
ATOM 5145 O O . GLY A 1 672 ? 1.138 -23.147 10.024 1.00 91.19 672 GLY A O 1
ATOM 5146 N N . ARG A 1 673 ? 1.129 -22.229 7.967 1.00 89.50 673 ARG A N 1
ATOM 5147 C CA . ARG A 1 673 ? 1.224 -20.810 8.366 1.00 89.50 673 ARG A CA 1
ATOM 5148 C C . ARG A 1 673 ? -0.125 -20.141 8.635 1.00 89.50 673 ARG A C 1
ATOM 5150 O O . ARG A 1 673 ? -0.159 -19.028 9.145 1.00 89.50 673 ARG A O 1
ATOM 5157 N N . TYR A 1 674 ? -1.238 -20.796 8.307 1.00 92.75 674 TYR A N 1
ATOM 5158 C CA . TYR A 1 674 ? -2.576 -20.265 8.568 1.00 92.75 674 TYR A CA 1
ATOM 5159 C C . TYR A 1 674 ? -3.150 -20.775 9.900 1.00 92.75 674 TYR A C 1
ATOM 5161 O O . TYR A 1 674 ? -3.250 -21.986 10.118 1.00 92.75 674 TYR A O 1
ATOM 5169 N N . HIS A 1 675 ? -3.574 -19.863 10.781 1.00 91.56 675 HIS A N 1
ATOM 5170 C CA . HIS A 1 675 ? -4.208 -20.180 12.070 1.00 91.56 675 HIS A CA 1
ATOM 5171 C C . HIS A 1 675 ? -5.482 -19.354 12.261 1.00 91.56 675 HIS A C 1
ATOM 5173 O O . HIS A 1 675 ? -5.419 -18.123 12.253 1.00 91.56 675 HIS A O 1
ATOM 5179 N N . THR A 1 676 ? -6.628 -20.005 12.474 1.00 93.06 676 THR A N 1
ATOM 5180 C CA . THR A 1 676 ? -7.904 -19.301 12.684 1.00 93.06 676 THR A CA 1
ATOM 5181 C C . THR A 1 676 ? -7.948 -18.594 14.039 1.00 93.06 676 THR A C 1
ATOM 5183 O O . THR A 1 676 ? -7.268 -18.982 14.992 1.00 93.06 676 THR A O 1
ATOM 5186 N N . LEU A 1 677 ? -8.796 -17.573 14.156 1.00 92.44 677 LEU A N 1
ATOM 5187 C CA . LEU A 1 677 ? -9.059 -16.883 15.414 1.00 92.44 677 LEU A CA 1
ATOM 5188 C C . LEU A 1 677 ? -9.685 -17.847 16.434 1.00 92.44 677 LEU A C 1
ATOM 5190 O O . LEU A 1 677 ? -9.320 -17.811 17.604 1.00 92.44 677 LEU A O 1
ATOM 5194 N N . ARG A 1 678 ? -10.539 -18.784 15.990 1.00 91.81 678 ARG A N 1
ATOM 5195 C CA . ARG A 1 678 ? -11.106 -19.839 16.848 1.00 91.81 678 ARG A CA 1
ATOM 5196 C C . ARG A 1 678 ? -10.017 -20.722 17.473 1.00 91.81 678 ARG A C 1
ATOM 5198 O O . ARG A 1 678 ? -9.994 -20.872 18.690 1.00 91.81 678 ARG A O 1
ATOM 5205 N N . GLN A 1 679 ? -9.053 -21.201 16.678 1.00 92.12 679 GLN A N 1
ATOM 5206 C CA . GLN A 1 679 ? -7.897 -21.968 17.177 1.00 92.12 679 GLN A CA 1
ATOM 5207 C C . GLN A 1 679 ? -7.033 -21.168 18.167 1.00 92.12 679 GLN A C 1
ATOM 5209 O O . GLN A 1 679 ? -6.405 -21.750 19.053 1.00 92.12 679 GLN A O 1
ATOM 5214 N N . ARG A 1 680 ? -6.984 -19.835 18.037 1.00 90.69 680 ARG A N 1
ATOM 5215 C CA . ARG A 1 680 ? -6.297 -18.962 19.003 1.00 90.69 680 ARG A CA 1
ATOM 5216 C C . ARG A 1 680 ? -7.098 -18.788 20.278 1.00 90.69 680 ARG A C 1
ATOM 5218 O O . ARG A 1 680 ? -6.506 -18.908 21.338 1.00 90.69 680 ARG A O 1
ATOM 5225 N N . ILE A 1 681 ? -8.412 -18.586 20.196 1.00 92.38 681 ILE A N 1
ATOM 5226 C CA . ILE A 1 681 ? -9.310 -18.508 21.359 1.00 92.38 681 ILE A CA 1
ATOM 5227 C C . ILE A 1 681 ? -9.260 -19.812 22.174 1.00 92.38 681 ILE A C 1
ATOM 5229 O O . ILE A 1 681 ? -9.223 -19.765 23.399 1.00 92.38 681 ILE A O 1
ATOM 5233 N N . GLU A 1 682 ? -9.177 -20.971 21.517 1.00 92.31 682 GLU A N 1
ATOM 5234 C CA . GLU A 1 682 ? -9.013 -22.274 22.183 1.00 92.31 682 GLU A CA 1
ATOM 5235 C C . GLU A 1 682 ? -7.692 -22.396 22.969 1.00 92.31 682 GLU A C 1
ATOM 5237 O O . GLU A 1 682 ? -7.661 -23.037 24.019 1.00 92.31 682 GLU A O 1
ATOM 5242 N N . ARG A 1 683 ? -6.603 -21.777 22.487 1.00 90.50 683 ARG A N 1
ATOM 5243 C CA . ARG A 1 683 ? -5.281 -21.776 23.151 1.00 90.50 683 ARG A CA 1
ATOM 5244 C C . ARG A 1 683 ? -5.123 -20.647 24.175 1.00 90.50 683 ARG A C 1
ATOM 5246 O O . ARG A 1 683 ? -4.496 -20.834 25.212 1.00 90.50 683 ARG A O 1
ATOM 5253 N N . HIS A 1 684 ? -5.689 -19.487 23.868 1.00 90.50 684 HIS A N 1
ATOM 5254 C CA . HIS A 1 684 ? -5.596 -18.228 24.598 1.00 90.50 684 HIS A CA 1
ATOM 5255 C C . HIS A 1 684 ? -6.997 -17.587 24.645 1.00 90.50 684 HIS A C 1
ATOM 5257 O O . HIS A 1 684 ? -7.325 -16.736 23.813 1.00 90.50 684 HIS A O 1
ATOM 5263 N N . PRO A 1 685 ? -7.847 -17.955 25.626 1.00 91.31 685 PRO A N 1
ATOM 5264 C CA . PRO A 1 685 ? -9.240 -17.499 25.689 1.00 91.31 685 PRO A CA 1
ATOM 5265 C C . PRO A 1 685 ? -9.420 -15.979 25.672 1.00 91.31 685 PRO A C 1
ATOM 5267 O O . PRO A 1 685 ? -10.471 -15.485 25.271 1.00 91.31 685 PRO A O 1
ATOM 5270 N N . ILE A 1 686 ? -8.394 -15.218 26.059 1.00 90.62 686 ILE A N 1
ATOM 5271 C CA . ILE A 1 686 ? -8.416 -13.756 26.055 1.00 90.62 686 ILE A CA 1
ATOM 5272 C C . ILE A 1 686 ? -8.506 -13.125 24.655 1.00 90.62 686 ILE A C 1
ATOM 5274 O O . ILE A 1 686 ? -9.074 -12.039 24.536 1.00 90.62 686 ILE A O 1
ATOM 5278 N N . CYS A 1 687 ? -8.072 -13.816 23.592 1.00 90.94 687 CYS A N 1
ATOM 5279 C CA . CYS A 1 687 ? -8.245 -13.359 22.205 1.00 90.94 687 CYS A CA 1
ATOM 5280 C C . CYS A 1 687 ? -9.731 -13.140 21.842 1.00 90.94 687 CYS A C 1
ATOM 5282 O O . CYS A 1 687 ? -10.046 -12.347 20.955 1.00 90.94 687 CYS A O 1
ATOM 5284 N N . SER A 1 688 ? -10.660 -13.787 22.561 1.00 90.62 688 SER A N 1
ATOM 5285 C CA . SER A 1 688 ? -12.107 -13.622 22.365 1.00 90.62 688 SER A CA 1
ATOM 5286 C C . SER A 1 688 ? -12.607 -12.204 22.652 1.00 90.62 688 SER A C 1
ATOM 5288 O O . SER A 1 688 ? -13.661 -11.830 22.136 1.00 90.62 688 SER A O 1
ATOM 5290 N N . ARG A 1 689 ? -11.864 -11.395 23.423 1.00 89.25 689 ARG A N 1
ATOM 5291 C CA . ARG A 1 689 ? -12.233 -10.002 23.725 1.00 89.25 689 ARG A CA 1
ATOM 5292 C C . ARG A 1 689 ? -12.172 -9.091 22.506 1.00 89.25 689 ARG A C 1
ATOM 5294 O O . ARG A 1 689 ? -12.949 -8.151 22.439 1.00 89.25 689 ARG A O 1
ATOM 5301 N N . SER A 1 690 ? -11.293 -9.384 21.548 1.00 88.75 690 SER A N 1
ATOM 5302 C CA . SER A 1 690 ? -11.107 -8.573 20.339 1.00 88.75 690 SER A CA 1
ATOM 5303 C C . SER A 1 690 ? -12.132 -8.880 19.241 1.00 88.75 690 SER A C 1
ATOM 5305 O O . SER A 1 690 ? -12.471 -8.005 18.448 1.00 88.75 690 SER A O 1
ATOM 5307 N N . GLY A 1 691 ? -12.649 -10.114 19.191 1.00 87.62 691 GLY A N 1
ATOM 5308 C CA . GLY A 1 691 ? -13.663 -10.513 18.209 1.00 87.62 691 GLY A CA 1
ATOM 5309 C C . GLY A 1 691 ? -14.972 -9.745 18.409 1.00 87.62 691 GLY A C 1
ATOM 5310 O O . GLY A 1 691 ? -15.487 -9.697 19.522 1.00 87.62 691 GLY A O 1
ATOM 5311 N N . ASN A 1 692 ? -15.512 -9.158 17.345 1.00 87.88 692 ASN A N 1
ATOM 5312 C CA . ASN A 1 692 ? -16.685 -8.278 17.309 1.00 87.88 692 ASN A CA 1
ATOM 5313 C C . ASN A 1 692 ? -16.632 -7.031 18.217 1.00 87.88 692 ASN A C 1
ATOM 5315 O O . ASN A 1 692 ? -17.639 -6.342 18.348 1.00 87.88 692 ASN A O 1
ATOM 5319 N N . ALA A 1 693 ? -15.500 -6.693 18.835 1.00 92.00 693 ALA A N 1
ATOM 5320 C CA . ALA A 1 693 ? -15.427 -5.497 19.669 1.00 92.00 693 ALA A CA 1
ATOM 5321 C C . ALA A 1 693 ? -15.455 -4.201 18.844 1.00 92.00 693 ALA A C 1
ATOM 5323 O O . ALA A 1 693 ? -14.899 -4.149 17.745 1.00 92.00 693 ALA A O 1
ATOM 5324 N N . SER A 1 694 ? -16.029 -3.141 19.415 1.00 92.88 694 SER A N 1
ATOM 5325 C CA . SER A 1 694 ? -15.758 -1.757 19.007 1.00 92.88 694 SER A CA 1
ATOM 5326 C C . SER A 1 694 ? -14.447 -1.276 19.633 1.00 92.88 694 SER A C 1
ATOM 5328 O O . SER A 1 694 ? -14.250 -1.382 20.843 1.00 92.88 694 SER A O 1
ATOM 5330 N N . PHE A 1 695 ? -13.540 -0.744 18.826 1.00 93.62 695 PHE A N 1
ATOM 5331 C CA . PHE A 1 695 ? -12.213 -0.314 19.257 1.00 93.62 695 PHE A CA 1
ATOM 5332 C C . PHE A 1 695 ? -12.189 1.197 19.492 1.00 93.62 695 PHE A C 1
ATOM 5334 O O . PHE A 1 695 ? -12.628 1.963 18.640 1.00 93.62 695 PHE A O 1
ATOM 5341 N N . PHE A 1 696 ? -11.644 1.634 20.625 1.00 93.00 696 PHE A N 1
ATOM 5342 C CA . PHE A 1 696 ? -11.486 3.046 20.982 1.00 93.00 696 PHE A CA 1
ATOM 5343 C C . PHE A 1 696 ? -10.005 3.361 21.161 1.00 93.00 696 PHE A C 1
ATOM 5345 O O . PHE A 1 696 ? -9.319 2.655 21.899 1.00 93.00 696 PHE A O 1
ATOM 5352 N N . TRP A 1 697 ? -9.502 4.402 20.500 1.00 89.12 697 TRP A N 1
ATOM 5353 C CA . TRP A 1 697 ? -8.088 4.780 20.533 1.00 89.12 697 TRP A CA 1
ATOM 5354 C C . TRP A 1 697 ? -7.886 6.241 20.951 1.00 89.12 697 TRP A C 1
ATOM 5356 O O . TRP A 1 697 ? -8.669 7.129 20.606 1.00 89.12 697 TRP A O 1
ATOM 5366 N N . GLY A 1 698 ? -6.815 6.483 21.710 1.00 85.06 698 GLY A N 1
ATOM 5367 C CA . GLY A 1 698 ? -6.406 7.806 22.179 1.00 85.06 698 GLY A CA 1
ATOM 5368 C C . GLY A 1 698 ? -5.722 7.760 23.548 1.00 85.06 698 GLY A C 1
ATOM 5369 O O . GLY A 1 698 ? -5.427 6.688 24.075 1.00 85.06 698 GLY A O 1
ATOM 5370 N N . ALA A 1 699 ? -5.497 8.937 24.137 1.00 81.12 699 ALA A N 1
ATOM 5371 C CA . ALA A 1 699 ? -4.807 9.110 25.418 1.00 81.12 699 ALA A CA 1
ATOM 5372 C C . ALA A 1 699 ? -5.770 9.615 26.527 1.00 81.12 699 ALA A C 1
ATOM 5374 O O . ALA A 1 699 ? -5.807 10.815 26.835 1.00 81.12 699 ALA A O 1
ATOM 5375 N N . PRO A 1 700 ? -6.613 8.744 27.114 1.00 84.12 700 PRO A N 1
ATOM 5376 C CA . PRO A 1 700 ? -7.632 9.113 28.104 1.00 84.12 700 PRO A CA 1
ATOM 5377 C C . PRO A 1 700 ? -7.018 9.517 29.457 1.00 84.12 700 PRO A C 1
ATOM 5379 O O . PRO A 1 700 ? -5.822 9.345 29.682 1.00 84.12 700 PRO A O 1
ATOM 5382 N N . VAL A 1 701 ? -7.830 10.047 30.380 1.00 86.25 701 VAL A N 1
ATOM 5383 C CA . VAL A 1 701 ? -7.465 10.068 31.808 1.00 86.25 701 VAL A CA 1
ATOM 5384 C C . VAL A 1 701 ? -7.797 8.689 32.369 1.00 86.25 701 VAL A C 1
ATOM 5386 O O . VAL A 1 701 ? -8.951 8.268 32.335 1.00 86.25 701 VAL A O 1
ATOM 5389 N N . VAL A 1 702 ? -6.801 7.964 32.873 1.00 86.88 702 VAL A N 1
ATOM 5390 C CA . VAL A 1 702 ? -6.965 6.537 33.211 1.00 86.88 702 VAL A CA 1
ATOM 5391 C C . VAL A 1 702 ? -7.992 6.318 34.328 1.00 86.88 702 VAL A C 1
ATOM 5393 O O . VAL A 1 702 ? -8.818 5.413 34.225 1.00 86.88 702 VAL A O 1
ATOM 5396 N N . GLY A 1 703 ? -8.015 7.190 35.341 1.00 87.12 703 GLY A N 1
ATOM 5397 C CA . GLY A 1 703 ? -9.010 7.154 36.420 1.00 87.12 703 GLY A CA 1
ATOM 5398 C C . GLY A 1 703 ? -10.460 7.413 35.974 1.00 87.12 703 GLY A C 1
ATOM 5399 O O . GLY A 1 703 ? -11.386 7.057 36.698 1.00 87.12 703 GLY A O 1
ATOM 5400 N N . GLU A 1 704 ? -10.684 7.977 34.781 1.00 90.62 704 GLU A N 1
ATOM 5401 C CA . GLU A 1 704 ? -12.026 8.213 34.218 1.00 90.62 704 GLU A CA 1
ATOM 5402 C C . GLU A 1 704 ? -12.549 7.010 33.407 1.00 90.62 704 GLU A C 1
ATOM 5404 O O . GLU A 1 704 ? -13.749 6.918 33.134 1.00 90.62 704 GLU A O 1
ATOM 5409 N N . LEU A 1 705 ? -11.683 6.050 33.052 1.00 92.19 705 LEU A N 1
ATOM 5410 C CA . LEU A 1 705 ? -12.048 4.901 32.217 1.00 92.19 705 LEU A CA 1
ATOM 5411 C C . LEU A 1 705 ? -13.169 4.015 32.792 1.00 92.19 705 LEU A C 1
ATOM 5413 O O . LEU A 1 705 ? -14.023 3.611 32.004 1.00 92.19 705 LEU A O 1
ATOM 5417 N N . PRO A 1 706 ? -13.259 3.733 34.109 1.00 94.19 706 PRO A N 1
ATOM 5418 C CA . PRO A 1 706 ? -14.407 3.018 34.677 1.00 94.19 706 PRO A CA 1
ATOM 5419 C C . PRO A 1 706 ? -15.752 3.704 34.399 1.00 94.19 706 PRO A C 1
ATOM 5421 O O . PRO A 1 706 ? -16.722 3.038 34.047 1.00 94.19 706 PRO A O 1
ATOM 5424 N N . ALA A 1 707 ? -15.810 5.039 34.473 1.00 94.00 707 ALA A N 1
ATOM 5425 C CA . ALA A 1 707 ? -17.027 5.794 34.172 1.00 94.00 707 ALA A CA 1
ATOM 5426 C C . ALA A 1 707 ? -17.343 5.806 32.665 1.00 94.00 707 ALA A C 1
ATOM 5428 O O . ALA A 1 707 ? -18.505 5.699 32.275 1.00 94.00 707 ALA A O 1
ATOM 5429 N N . PHE A 1 708 ? -16.317 5.880 31.810 1.00 94.62 708 PHE A N 1
ATOM 5430 C CA . PHE A 1 708 ? -16.476 5.737 30.358 1.00 94.62 708 PHE A CA 1
ATOM 5431 C C . PHE A 1 708 ? -17.026 4.354 29.971 1.00 94.62 708 PHE A C 1
ATOM 5433 O O . PHE A 1 708 ? -17.957 4.259 29.175 1.00 94.62 708 PHE A O 1
ATOM 5440 N N . MET A 1 709 ? -16.493 3.287 30.572 1.00 95.06 709 MET A N 1
ATOM 5441 C CA . MET A 1 709 ? -16.931 1.910 30.333 1.00 95.06 709 MET A CA 1
ATOM 5442 C C . MET A 1 709 ? -18.358 1.647 30.828 1.00 95.06 709 MET A C 1
ATOM 5444 O O . MET A 1 709 ? -19.133 1.022 30.107 1.00 95.06 709 MET A O 1
ATOM 5448 N N . ALA A 1 710 ? -18.738 2.178 31.994 1.00 94.56 710 ALA A N 1
ATOM 5449 C CA . ALA A 1 710 ? -20.129 2.142 32.450 1.00 94.56 710 ALA A CA 1
ATOM 5450 C C . ALA A 1 710 ? -21.069 2.856 31.457 1.00 94.56 710 ALA A C 1
ATOM 5452 O O . ALA A 1 710 ? -22.123 2.332 31.111 1.00 94.56 710 ALA A O 1
ATOM 5453 N N . LYS A 1 711 ? -20.656 4.009 30.909 1.00 94.81 711 LYS A N 1
ATOM 5454 C CA . LYS A 1 711 ? -21.439 4.719 29.885 1.00 94.81 711 LYS A CA 1
ATOM 5455 C C . LYS A 1 711 ? -21.565 3.928 28.572 1.00 94.81 711 LYS A C 1
ATOM 5457 O O . LYS A 1 711 ? -22.609 4.013 27.926 1.00 94.81 711 LYS A O 1
ATOM 5462 N N . LEU A 1 712 ? -20.536 3.182 28.153 1.00 93.94 712 LEU A N 1
ATOM 5463 C CA . LEU A 1 712 ? -20.632 2.267 27.003 1.00 93.94 712 LEU A CA 1
ATOM 5464 C C . LEU A 1 712 ? -21.723 1.210 27.237 1.00 93.94 712 LEU A C 1
ATOM 5466 O O . LEU A 1 712 ? -22.604 1.053 26.391 1.00 93.94 712 LEU A O 1
ATOM 5470 N N . GLU A 1 713 ? -21.716 0.581 28.415 1.00 92.56 713 GLU A N 1
ATOM 5471 C CA . GLU A 1 713 ? -22.694 -0.440 28.812 1.00 92.56 713 GLU A CA 1
ATOM 5472 C C . GLU A 1 713 ? -24.122 0.139 28.826 1.00 92.56 713 GLU A C 1
ATOM 5474 O O . GLU A 1 713 ? -25.016 -0.380 28.158 1.00 92.56 713 GLU A O 1
ATOM 5479 N N . GLU A 1 714 ? -24.319 1.295 29.475 1.00 94.50 714 GLU A N 1
ATOM 5480 C CA . GLU A 1 714 ? -25.594 2.036 29.501 1.00 94.50 714 GLU A CA 1
ATOM 5481 C C . GLU A 1 714 ? -26.103 2.431 28.101 1.00 94.50 714 GLU A C 1
ATOM 5483 O O . GLU A 1 714 ? -27.311 2.538 27.879 1.00 94.50 714 GLU A O 1
ATOM 5488 N N . SER A 1 715 ? -25.196 2.650 27.145 1.00 94.19 715 SER A N 1
ATOM 5489 C CA . SER A 1 715 ? -25.534 3.020 25.762 1.00 94.19 715 SER A CA 1
ATOM 5490 C C . SER A 1 715 ? -25.882 1.806 24.880 1.00 94.19 715 SER A C 1
ATOM 5492 O O . SER A 1 715 ? -26.377 1.965 23.754 1.00 94.19 715 SER A O 1
ATOM 5494 N N . GLY A 1 716 ? -25.669 0.589 25.390 1.00 91.00 716 GLY A N 1
ATOM 5495 C CA . GLY A 1 716 ? -25.822 -0.662 24.654 1.00 91.00 716 GLY A CA 1
ATOM 5496 C C . GLY A 1 716 ? -24.660 -0.935 23.702 1.00 91.00 716 GLY A C 1
ATOM 5497 O O . GLY A 1 716 ? -24.905 -1.295 22.554 1.00 91.00 716 GLY A O 1
ATOM 5498 N N . VAL A 1 717 ? -23.426 -0.702 24.160 1.00 92.06 717 VAL A N 1
ATOM 5499 C CA . VAL A 1 717 ? -22.199 -1.241 23.560 1.00 92.06 717 VAL A CA 1
ATOM 5500 C C . VAL A 1 717 ? -21.715 -2.364 24.472 1.00 92.06 717 VAL A C 1
ATOM 5502 O O . VAL A 1 717 ? -21.138 -2.078 25.515 1.00 92.06 717 VAL A O 1
ATOM 5505 N N . ASP A 1 718 ? -21.984 -3.625 24.126 1.00 87.94 718 ASP A N 1
ATOM 5506 C CA . ASP A 1 718 ? -21.726 -4.772 25.017 1.00 87.94 718 ASP A CA 1
ATOM 5507 C C . ASP A 1 718 ? -20.292 -5.319 24.919 1.00 87.94 718 ASP A C 1
ATOM 5509 O O . ASP A 1 718 ? -19.839 -6.074 25.785 1.00 87.94 718 ASP A O 1
ATOM 5513 N N . LYS A 1 719 ? -19.543 -4.894 23.892 1.00 91.62 719 LYS A N 1
ATOM 5514 C CA . LYS A 1 719 ? -18.179 -5.363 23.647 1.00 91.62 719 LYS A CA 1
ATOM 5515 C C . LYS A 1 719 ? -17.271 -4.294 23.047 1.00 91.62 719 LYS A C 1
ATOM 5517 O O . LYS A 1 719 ? -17.422 -3.887 21.894 1.00 91.62 719 LYS A O 1
ATOM 5522 N N . ALA A 1 720 ? -16.257 -3.894 23.809 1.00 94.31 720 ALA A N 1
ATOM 5523 C CA . ALA A 1 720 ? -15.275 -2.898 23.396 1.00 94.31 720 ALA A CA 1
ATOM 5524 C C . ALA A 1 720 ? -13.825 -3.307 23.709 1.00 94.31 720 ALA A C 1
ATOM 5526 O O . ALA A 1 720 ? -13.573 -4.085 24.631 1.00 94.31 720 ALA A O 1
ATOM 5527 N N . VAL A 1 721 ? -12.868 -2.743 22.966 1.00 95.12 721 VAL A N 1
ATOM 5528 C CA . VAL A 1 721 ? -11.428 -2.761 23.275 1.00 95.12 721 VAL A CA 1
ATOM 5529 C C . VAL A 1 721 ? -10.920 -1.322 23.364 1.00 95.12 721 VAL A C 1
ATOM 5531 O O . VAL A 1 721 ? -11.152 -0.512 22.471 1.00 95.12 721 VAL A O 1
ATOM 5534 N N . LEU A 1 722 ? -10.225 -1.004 24.453 1.00 94.12 722 LEU A N 1
ATOM 5535 C CA . LEU A 1 722 ? -9.786 0.345 24.806 1.00 94.12 722 LEU A CA 1
ATOM 5536 C C . LEU A 1 722 ? -8.266 0.429 24.651 1.00 94.12 722 LEU A C 1
ATOM 5538 O O . LEU A 1 722 ? -7.537 -0.052 25.518 1.00 94.12 722 LEU A O 1
ATOM 5542 N N . HIS A 1 723 ? -7.789 1.013 23.553 1.00 91.56 723 HIS A N 1
ATOM 5543 C CA . HIS A 1 723 ? -6.372 1.287 23.321 1.00 91.56 723 HIS A CA 1
ATOM 5544 C C . HIS A 1 723 ? -5.959 2.566 24.049 1.00 91.56 723 HIS A C 1
ATOM 5546 O O . HIS A 1 723 ? -6.333 3.677 23.660 1.00 91.56 723 HIS A O 1
ATOM 5552 N N . VAL A 1 724 ? -5.218 2.394 25.142 1.00 87.81 724 VAL A N 1
ATOM 5553 C CA . VAL A 1 724 ? -4.797 3.449 26.067 1.00 87.81 724 VAL A CA 1
ATOM 5554 C C . VAL A 1 724 ? -3.368 3.871 25.725 1.00 87.81 724 VAL A C 1
ATOM 5556 O O . VAL A 1 724 ? -2.399 3.254 26.175 1.00 87.81 724 VAL A O 1
ATOM 5559 N N . ALA A 1 725 ? -3.249 4.927 24.920 1.00 80.19 725 ALA A N 1
ATOM 5560 C CA . ALA A 1 725 ? -1.982 5.585 24.613 1.00 80.19 725 ALA A CA 1
ATOM 5561 C C . ALA A 1 725 ? -1.531 6.519 25.749 1.00 80.19 725 ALA A C 1
ATOM 5563 O O . ALA A 1 725 ? -2.330 6.944 26.590 1.00 80.19 725 ALA A O 1
ATOM 5564 N N . ASN A 1 726 ? -0.236 6.851 25.782 1.00 70.12 726 ASN A N 1
ATOM 5565 C CA . ASN A 1 726 ? 0.310 7.782 26.774 1.00 70.12 726 ASN A CA 1
ATOM 5566 C C . ASN A 1 726 ? 0.039 9.261 26.406 1.00 70.12 726 ASN A C 1
ATOM 5568 O O . ASN A 1 726 ? -0.356 9.574 25.285 1.00 70.12 726 ASN A O 1
ATOM 5572 N N . ARG A 1 727 ? 0.260 10.177 27.361 1.00 59.75 727 ARG A N 1
ATOM 5573 C CA . ARG A 1 727 ? 0.086 11.631 27.208 1.00 59.75 727 ARG A CA 1
ATOM 5574 C C . ARG A 1 727 ? 1.436 12.359 27.257 1.00 59.75 727 ARG A C 1
ATOM 5576 O O . ARG A 1 727 ? 1.710 13.070 28.222 1.00 59.75 727 ARG A O 1
ATOM 5583 N N . ASN A 1 728 ? 2.286 12.203 26.240 1.00 53.75 728 ASN A N 1
ATOM 5584 C CA . ASN A 1 728 ? 3.547 12.954 26.146 1.00 53.75 728 ASN A CA 1
ATOM 5585 C C . ASN A 1 728 ? 3.630 13.854 24.912 1.00 53.75 728 ASN A C 1
ATOM 5587 O O . ASN A 1 728 ? 3.275 13.465 23.802 1.00 53.75 728 ASN A O 1
ATOM 5591 N N . ASP A 1 729 ? 4.231 15.025 25.115 1.00 44.41 729 ASP A N 1
ATOM 5592 C CA . ASP A 1 729 ? 4.756 15.854 24.037 1.00 44.41 729 ASP A CA 1
ATOM 5593 C C . ASP A 1 729 ? 5.976 15.168 23.396 1.00 44.41 729 ASP A C 1
ATOM 5595 O O . ASP A 1 729 ? 6.891 14.720 24.096 1.00 44.41 729 ASP A O 1
ATOM 5599 N N . PHE A 1 730 ? 6.038 15.158 22.060 1.00 44.50 730 PHE A N 1
ATOM 5600 C CA . PHE A 1 730 ? 7.103 14.528 21.256 1.00 44.50 730 PHE A CA 1
ATOM 5601 C C . PHE A 1 730 ? 8.541 14.949 21.636 1.00 44.50 730 PHE A C 1
ATOM 5603 O O . PHE A 1 730 ? 9.496 14.233 21.343 1.00 44.50 730 PHE A O 1
ATOM 5610 N N . VAL A 1 731 ? 8.696 16.082 22.326 1.00 36.56 731 VAL A N 1
ATOM 5611 C CA . VAL A 1 731 ? 9.969 16.699 22.737 1.00 36.56 731 VAL A CA 1
ATOM 5612 C C . VAL A 1 731 ? 10.675 15.939 23.879 1.00 36.56 731 VAL A C 1
ATOM 5614 O O . VAL A 1 731 ? 11.877 16.103 24.074 1.00 36.56 731 VAL A O 1
ATOM 5617 N N . GLY A 1 732 ? 9.957 15.111 24.651 1.00 44.31 732 GLY A N 1
ATOM 5618 C CA . GLY A 1 732 ? 10.506 14.400 25.822 1.00 44.31 732 GLY A CA 1
ATOM 5619 C C . GLY A 1 732 ? 11.001 12.970 25.570 1.00 44.31 732 GLY A C 1
ATOM 5620 O O . GLY A 1 732 ? 11.576 12.361 26.475 1.00 44.31 732 GLY A O 1
ATOM 5621 N N . GLY A 1 733 ? 10.761 12.431 24.371 1.00 45.06 733 GLY A N 1
ATOM 5622 C CA . GLY A 1 733 ? 10.956 11.019 24.047 1.00 45.06 733 GLY A CA 1
ATOM 5623 C C . GLY A 1 733 ? 9.847 10.109 24.589 1.00 45.06 733 GLY A C 1
ATOM 5624 O O . GLY A 1 733 ? 9.408 10.237 25.733 1.00 45.06 733 GLY A O 1
ATOM 5625 N N . TRP A 1 734 ? 9.407 9.156 23.764 1.00 51.16 734 TRP A N 1
ATOM 5626 C CA . TRP A 1 734 ? 8.414 8.153 24.152 1.00 51.16 734 TRP A CA 1
ATOM 5627 C C . TRP A 1 734 ? 8.935 7.300 25.314 1.00 51.16 734 TRP A C 1
ATOM 5629 O O . TRP A 1 734 ? 9.976 6.646 25.221 1.00 51.16 734 TRP A O 1
ATOM 5639 N N . LYS A 1 735 ? 8.215 7.326 26.440 1.00 57.75 735 LYS A N 1
ATOM 5640 C CA . LYS A 1 735 ? 8.543 6.527 27.624 1.00 57.75 735 LYS A CA 1
ATOM 5641 C C . LYS A 1 735 ? 7.866 5.169 27.512 1.00 57.75 735 LYS A C 1
ATOM 5643 O O . LYS A 1 735 ? 6.664 5.071 27.749 1.00 57.75 735 LYS A O 1
ATOM 5648 N N . ARG A 1 736 ? 8.665 4.141 27.219 1.00 68.88 736 ARG A N 1
ATOM 5649 C CA . ARG A 1 736 ? 8.262 2.730 27.316 1.00 68.88 736 ARG A CA 1
ATOM 5650 C C . ARG A 1 736 ? 7.641 2.437 28.673 1.00 68.88 736 ARG A C 1
ATOM 5652 O O . ARG A 1 736 ? 7.999 3.051 29.689 1.00 68.88 736 ARG A O 1
ATOM 5659 N N . TRP A 1 737 ? 6.723 1.489 28.708 1.00 64.38 737 TRP A N 1
ATOM 5660 C CA . TRP A 1 737 ? 6.208 0.983 29.975 1.00 64.38 737 TRP A CA 1
ATOM 5661 C C . TRP A 1 737 ? 7.334 0.299 30.783 1.00 64.38 737 TRP A C 1
ATOM 5663 O O . TRP A 1 737 ? 8.346 -0.076 30.203 1.00 64.38 737 TRP A O 1
ATOM 5673 N N . PRO A 1 738 ? 7.244 0.195 32.124 1.00 53.59 738 PRO A N 1
ATOM 5674 C CA . PRO A 1 738 ? 6.256 0.814 33.013 1.00 53.59 738 PRO A CA 1
ATOM 5675 C C . PRO A 1 738 ? 6.502 2.316 33.270 1.00 53.59 738 PRO A C 1
ATOM 5677 O O . PRO A 1 738 ? 5.645 2.981 33.851 1.00 53.59 738 PRO A O 1
ATOM 5680 N N . ASN A 1 739 ? 7.630 2.889 32.825 1.00 55.53 739 ASN A N 1
ATOM 5681 C CA . ASN A 1 739 ? 7.939 4.318 33.011 1.00 55.53 739 ASN A CA 1
ATOM 5682 C C . ASN A 1 739 ? 6.897 5.236 32.335 1.00 55.53 739 ASN A C 1
ATOM 5684 O O . ASN A 1 739 ? 6.595 6.320 32.845 1.00 55.53 739 ASN A O 1
ATOM 5688 N N . GLY A 1 740 ? 6.296 4.767 31.238 1.00 53.97 740 GLY A N 1
ATOM 5689 C CA . GLY A 1 740 ? 5.167 5.387 30.547 1.00 53.97 740 GLY A CA 1
ATOM 5690 C C . GLY A 1 740 ? 3.885 5.532 31.376 1.00 53.97 740 GLY A C 1
ATOM 5691 O O . GLY A 1 740 ? 3.139 6.473 31.121 1.00 53.97 740 GLY A O 1
ATOM 5692 N N . MET A 1 741 ? 3.643 4.712 32.413 1.00 55.78 741 MET A N 1
ATOM 5693 C CA . MET A 1 741 ? 2.402 4.779 33.215 1.00 55.78 741 MET A CA 1
ATOM 5694 C C . MET A 1 741 ? 2.195 6.164 33.838 1.00 55.78 741 MET A C 1
ATOM 5696 O O . MET A 1 741 ? 1.154 6.792 33.657 1.00 55.78 741 MET A O 1
ATOM 5700 N N . THR A 1 742 ? 3.235 6.688 34.494 1.00 51.41 742 THR A N 1
ATOM 5701 C CA . THR A 1 742 ? 3.207 8.031 35.105 1.00 51.41 742 THR A CA 1
ATOM 5702 C C . THR A 1 742 ? 3.003 9.155 34.086 1.00 51.41 742 THR A C 1
ATOM 5704 O O . THR A 1 742 ? 2.549 10.238 34.443 1.00 51.41 742 THR A O 1
ATOM 5707 N N . ALA A 1 743 ? 3.314 8.895 32.815 1.00 50.72 743 ALA A N 1
ATOM 5708 C CA . ALA A 1 743 ? 3.215 9.843 31.716 1.00 50.72 743 ALA A CA 1
ATOM 5709 C C . ALA A 1 743 ? 1.942 9.660 30.866 1.00 50.72 743 ALA A C 1
ATOM 5711 O O . ALA A 1 743 ? 1.602 10.522 30.068 1.00 50.72 743 ALA A O 1
ATOM 5712 N N . ALA A 1 744 ? 1.185 8.582 31.070 1.00 51.66 744 ALA A N 1
ATOM 5713 C CA . ALA A 1 744 ? -0.198 8.453 30.616 1.00 51.66 744 ALA A CA 1
ATOM 5714 C C . ALA A 1 744 ? -1.192 9.212 31.523 1.00 51.66 744 ALA A C 1
ATOM 5716 O O . ALA A 1 744 ? -2.383 9.264 31.232 1.00 51.66 744 ALA A O 1
ATOM 5717 N N . GLY A 1 745 ? -0.710 9.834 32.607 1.00 59.28 745 GLY A N 1
ATOM 5718 C CA . GLY A 1 745 ? -1.524 10.648 33.511 1.00 59.28 745 GLY A CA 1
ATOM 5719 C C . GLY A 1 745 ? -2.289 9.846 34.567 1.00 59.28 745 GLY A C 1
ATOM 5720 O O . GLY A 1 745 ? -3.351 10.292 34.990 1.00 59.28 745 GLY A O 1
ATOM 5721 N N . GLY A 1 746 ? -1.772 8.684 34.983 1.00 71.31 746 GLY A N 1
ATOM 5722 C CA . GLY A 1 746 ? -2.374 7.850 36.027 1.00 71.31 746 GLY A CA 1
ATOM 5723 C C . GLY A 1 746 ? -1.354 7.065 36.858 1.00 71.31 746 GLY A C 1
ATOM 5724 O O . GLY A 1 746 ? -0.184 6.915 36.498 1.00 71.31 746 GLY A O 1
ATOM 5725 N N . THR A 1 747 ? -1.812 6.562 37.998 1.00 82.75 747 THR A N 1
ATOM 5726 C CA . THR A 1 747 ? -1.075 5.679 38.911 1.00 82.75 747 THR A CA 1
ATOM 5727 C C . THR A 1 747 ? -1.229 4.205 38.527 1.00 82.75 747 THR A C 1
ATOM 5729 O O . THR A 1 747 ? -2.184 3.810 37.861 1.00 82.75 747 THR A O 1
ATOM 5732 N N . ALA A 1 748 ? -0.319 3.349 39.005 1.00 84.69 748 ALA A N 1
ATOM 5733 C CA . ALA A 1 748 ? -0.430 1.898 38.816 1.00 84.69 748 ALA A CA 1
ATOM 5734 C C . ALA A 1 748 ? -1.719 1.304 39.430 1.00 84.69 748 ALA A C 1
ATOM 5736 O O . ALA A 1 748 ? -2.203 0.272 38.972 1.00 84.69 748 ALA A O 1
ATOM 5737 N N . GLU A 1 749 ? -2.288 1.948 40.453 1.00 88.50 749 GLU A N 1
ATOM 5738 C CA . GLU A 1 749 ? -3.568 1.548 41.046 1.00 88.50 749 GLU A CA 1
ATOM 5739 C C . GLU A 1 749 ? -4.749 1.904 40.132 1.00 88.50 749 GLU A C 1
ATOM 5741 O O . GLU A 1 749 ? -5.601 1.056 39.888 1.00 88.50 749 GLU A O 1
ATOM 5746 N N . GLU A 1 750 ? -4.768 3.099 39.534 1.00 89.81 750 GLU A N 1
ATOM 5747 C CA . GLU A 1 750 ? -5.790 3.477 38.543 1.00 89.81 750 GLU A CA 1
ATOM 5748 C C . GLU A 1 750 ? -5.743 2.587 37.295 1.00 89.81 750 GLU A C 1
ATOM 5750 O O . GLU A 1 750 ? -6.790 2.161 36.810 1.00 89.81 750 GLU A O 1
ATOM 5755 N N . PHE A 1 751 ? -4.543 2.236 36.819 1.00 89.69 751 PHE A N 1
ATOM 5756 C CA . PHE A 1 751 ? -4.366 1.275 35.724 1.00 89.69 751 PHE A CA 1
ATOM 5757 C C . PHE A 1 751 ? -4.911 -0.117 36.059 1.00 89.69 751 PHE A C 1
ATOM 5759 O O . PHE A 1 751 ? -5.637 -0.700 35.252 1.00 89.69 751 PHE A O 1
ATOM 5766 N N . ARG A 1 752 ? -4.607 -0.630 37.258 1.00 92.50 752 ARG A N 1
ATOM 5767 C CA . ARG A 1 752 ? -5.147 -1.900 37.761 1.00 92.50 752 ARG A CA 1
ATOM 5768 C C . ARG A 1 752 ? -6.672 -1.853 37.841 1.00 92.50 752 ARG A C 1
ATOM 5770 O O . ARG A 1 752 ? -7.335 -2.723 37.290 1.00 92.50 752 ARG A O 1
ATOM 5777 N N . ASN A 1 753 ? -7.227 -0.798 38.436 1.00 93.44 753 ASN A N 1
ATOM 5778 C CA . ASN A 1 753 ? -8.671 -0.613 38.593 1.00 93.44 753 ASN A CA 1
ATOM 5779 C C . ASN A 1 753 ? -9.397 -0.523 37.239 1.00 93.44 753 ASN A C 1
ATOM 5781 O O . ASN A 1 753 ? -10.460 -1.122 37.078 1.00 93.44 753 ASN A O 1
ATOM 5785 N N . ALA A 1 754 ? -8.826 0.168 36.246 1.00 93.50 754 ALA A N 1
ATOM 5786 C CA . ALA A 1 754 ? -9.385 0.230 34.896 1.00 93.50 754 ALA A CA 1
ATOM 5787 C C . ALA A 1 754 ? -9.328 -1.134 34.179 1.00 93.50 754 ALA A C 1
ATOM 5789 O O . ALA A 1 754 ? -10.321 -1.557 33.586 1.00 93.50 754 ALA A O 1
ATOM 5790 N N . ALA A 1 755 ? -8.210 -1.860 34.272 1.00 94.31 755 ALA A N 1
ATOM 5791 C CA . ALA A 1 755 ? -8.078 -3.194 33.685 1.00 94.31 755 ALA A CA 1
ATOM 5792 C C . ALA A 1 755 ? -8.998 -4.235 34.358 1.00 94.31 755 ALA A C 1
ATOM 5794 O O . ALA A 1 755 ? -9.579 -5.089 33.680 1.00 94.31 755 ALA A O 1
ATOM 5795 N N . ASP A 1 756 ? -9.174 -4.141 35.678 1.00 95.38 756 ASP A N 1
ATOM 5796 C CA . ASP A 1 756 ? -10.076 -4.990 36.457 1.00 95.38 756 ASP A CA 1
ATOM 5797 C C . ASP A 1 756 ? -11.549 -4.686 36.157 1.00 95.38 756 ASP A C 1
ATOM 5799 O O . ASP A 1 756 ? -12.322 -5.628 35.975 1.00 95.38 756 ASP A O 1
ATOM 5803 N N . PHE A 1 757 ? -11.931 -3.409 36.018 1.00 95.19 757 PHE A N 1
ATOM 5804 C CA . PHE A 1 757 ? -13.275 -3.025 35.574 1.00 95.19 757 PHE A CA 1
ATOM 5805 C C . PHE A 1 757 ? -13.559 -3.561 34.168 1.00 95.19 757 PHE A C 1
ATOM 5807 O O . PHE A 1 757 ? -14.562 -4.241 33.969 1.00 95.19 757 PHE A O 1
ATOM 5814 N N . ALA A 1 758 ? -12.653 -3.339 33.208 1.00 94.94 758 ALA A N 1
ATOM 5815 C CA . ALA A 1 758 ? -12.800 -3.857 31.847 1.00 94.94 758 ALA A CA 1
ATOM 5816 C C . ALA A 1 758 ? -12.986 -5.383 31.843 1.00 94.94 758 ALA A C 1
ATOM 5818 O O . ALA A 1 758 ? -13.868 -5.907 31.169 1.00 94.94 758 ALA A O 1
ATOM 5819 N N . ARG A 1 759 ? -12.202 -6.109 32.655 1.00 92.19 759 ARG A N 1
ATOM 5820 C CA . ARG A 1 759 ? -12.323 -7.567 32.817 1.00 92.19 759 ARG A CA 1
ATOM 5821 C C . ARG A 1 759 ? -13.671 -7.998 33.406 1.00 92.19 759 ARG A C 1
ATOM 5823 O O . ARG A 1 759 ? -14.155 -9.056 33.015 1.00 92.19 759 ARG A O 1
ATOM 5830 N N . GLN A 1 760 ? -14.255 -7.223 34.319 1.00 92.06 760 GLN A N 1
ATOM 5831 C CA . GLN A 1 760 ? -15.575 -7.498 34.903 1.00 92.06 760 GLN A CA 1
ATOM 5832 C C . GLN A 1 760 ? -16.720 -7.184 33.926 1.00 92.06 760 GLN A C 1
ATOM 5834 O O . GLN A 1 760 ? -17.663 -7.964 33.846 1.00 92.06 760 GLN A O 1
ATOM 5839 N N . ALA A 1 761 ? -16.595 -6.109 33.143 1.00 90.31 761 ALA A N 1
ATOM 5840 C CA . ALA A 1 761 ? -17.554 -5.690 32.116 1.00 90.31 761 ALA A CA 1
ATOM 5841 C C . ALA A 1 761 ? -17.438 -6.468 30.783 1.00 90.31 761 ALA A C 1
ATOM 5843 O O . ALA A 1 761 ? -18.167 -6.191 29.840 1.00 90.31 761 ALA A O 1
ATOM 5844 N N . GLY A 1 762 ? -16.506 -7.423 30.662 1.00 89.75 762 GLY A N 1
ATOM 5845 C CA . GLY A 1 762 ? -16.287 -8.200 29.431 1.00 89.75 762 GLY A CA 1
ATOM 5846 C C . GLY A 1 762 ? -15.453 -7.500 28.344 1.00 89.75 762 GLY A C 1
ATOM 5847 O O . GLY A 1 762 ? -15.161 -8.102 27.309 1.00 89.75 762 GLY A O 1
ATOM 5848 N N . TYR A 1 763 ? -15.000 -6.270 28.585 1.00 94.44 763 TYR A N 1
ATOM 5849 C CA . TYR A 1 763 ? -14.201 -5.472 27.655 1.00 94.44 763 TYR A CA 1
ATOM 5850 C C . TYR A 1 763 ? -12.706 -5.849 27.635 1.00 94.44 763 TYR A C 1
ATOM 5852 O O . TYR A 1 763 ? -12.122 -6.406 28.578 1.00 94.44 763 TYR A O 1
ATOM 5860 N N . GLY A 1 764 ? -12.041 -5.500 26.535 1.00 94.00 764 GLY A N 1
ATOM 5861 C CA . GLY A 1 764 ? -10.587 -5.468 26.433 1.00 94.00 764 GLY A CA 1
ATOM 5862 C C . GLY A 1 764 ? -10.025 -4.144 26.949 1.00 94.00 764 GLY A C 1
ATOM 5863 O O . GLY A 1 764 ? -10.315 -3.085 26.406 1.00 94.00 764 GLY A O 1
ATOM 5864 N N . PHE A 1 765 ? -9.166 -4.204 27.960 1.00 93.94 765 PHE A N 1
ATOM 5865 C CA . PHE A 1 765 ? -8.237 -3.118 28.267 1.00 93.94 765 PHE A CA 1
ATOM 5866 C C . PHE A 1 765 ? -6.972 -3.333 27.433 1.00 93.94 765 PHE A C 1
ATOM 5868 O O . PHE A 1 765 ? -6.513 -4.469 27.374 1.00 93.94 765 PHE A O 1
ATOM 5875 N N . SER A 1 766 ? -6.414 -2.313 26.783 1.00 92.62 766 SER A N 1
ATOM 5876 C CA . SER A 1 766 ? -5.242 -2.493 25.922 1.00 92.62 766 SER A CA 1
ATOM 5877 C C . SER A 1 766 ? -4.219 -1.369 26.095 1.00 92.62 766 SER A C 1
ATOM 5879 O O . SER A 1 766 ? -4.413 -0.277 25.562 1.00 92.62 766 SER A O 1
ATOM 5881 N N . PRO A 1 767 ? -3.120 -1.603 26.836 1.00 89.06 767 PRO A N 1
ATOM 5882 C CA . PRO A 1 767 ? -1.976 -0.701 26.829 1.00 89.06 767 PRO A CA 1
ATOM 5883 C C . PRO A 1 767 ? -1.400 -0.582 25.413 1.00 89.06 767 PRO A C 1
ATOM 5885 O O . PRO A 1 767 ? -1.286 -1.591 24.712 1.00 89.06 767 PRO A O 1
ATOM 5888 N N . VAL A 1 768 ? -1.022 0.636 25.027 1.00 86.00 768 VAL A N 1
ATOM 5889 C CA . VAL A 1 768 ? -0.201 0.916 23.840 1.00 86.00 768 VAL A CA 1
ATOM 5890 C C . VAL A 1 768 ? 1.238 1.165 24.293 1.00 86.00 768 VAL A C 1
ATOM 5892 O O . VAL A 1 768 ? 1.469 1.983 25.193 1.00 86.00 768 VAL A O 1
ATOM 5895 N N . ASP A 1 769 ? 2.196 0.469 23.686 1.00 83.25 769 ASP A N 1
ATOM 5896 C CA . ASP A 1 769 ? 3.633 0.594 23.954 1.00 83.25 769 ASP A CA 1
ATOM 5897 C C . ASP A 1 769 ? 4.440 0.467 22.655 1.00 83.25 769 ASP A C 1
ATOM 5899 O O . ASP A 1 769 ? 4.014 -0.198 21.710 1.00 83.25 769 ASP A O 1
ATOM 5903 N N . GLU A 1 770 ? 5.620 1.084 22.607 1.00 81.06 770 GLU A N 1
ATOM 5904 C CA . GLU A 1 770 ? 6.426 1.184 21.384 1.00 81.06 770 GLU A CA 1
ATOM 5905 C C . GLU A 1 770 ? 7.921 1.034 21.695 1.00 81.06 770 GLU A C 1
ATOM 5907 O O . GLU A 1 770 ? 8.501 1.779 22.493 1.00 81.06 770 GLU A O 1
ATOM 5912 N N . TYR A 1 771 ? 8.594 0.103 21.013 1.00 84.00 771 TYR A N 1
ATOM 5913 C CA . TYR A 1 771 ? 10.047 -0.076 21.149 1.00 84.00 771 TYR A CA 1
ATOM 5914 C C . TYR A 1 771 ? 10.840 0.594 20.020 1.00 84.00 771 TYR A C 1
ATOM 5916 O O . TYR A 1 771 ? 12.050 0.784 20.167 1.00 84.00 771 TYR A O 1
ATOM 5924 N N . THR A 1 772 ? 10.175 0.980 18.926 1.00 84.75 772 THR A N 1
ATOM 5925 C CA . THR A 1 772 ? 10.792 1.595 17.739 1.00 84.75 772 THR A CA 1
ATOM 5926 C C . THR A 1 772 ? 11.351 3.004 17.984 1.00 84.75 772 THR A C 1
ATOM 5928 O O . THR A 1 772 ? 12.524 3.207 17.650 1.00 84.75 772 THR A O 1
ATOM 5931 N N . PRO A 1 773 ? 10.611 3.966 18.579 1.00 81.88 773 PRO A N 1
ATOM 5932 C CA . PRO A 1 773 ? 11.125 5.315 18.790 1.00 81.88 773 PRO A CA 1
ATOM 5933 C C . PRO A 1 773 ? 12.261 5.325 19.816 1.00 81.88 773 PRO A C 1
ATOM 5935 O O . PRO A 1 773 ? 12.205 4.678 20.867 1.00 81.88 773 PRO A O 1
ATOM 5938 N N . PHE A 1 774 ? 13.309 6.088 19.520 1.00 82.44 774 PHE A N 1
ATOM 5939 C CA . PHE A 1 774 ? 14.527 6.121 20.318 1.00 82.44 774 PHE A CA 1
ATOM 5940 C C . PHE A 1 774 ? 15.125 7.532 20.335 1.00 82.44 774 PHE A C 1
ATOM 5942 O O . PHE A 1 774 ? 16.032 7.881 19.572 1.00 82.44 774 PHE A O 1
ATOM 5949 N N . ALA A 1 775 ? 14.551 8.366 21.202 1.00 79.06 775 ALA A N 1
ATOM 5950 C CA . ALA A 1 775 ? 14.852 9.788 21.315 1.00 79.06 775 ALA A CA 1
ATOM 5951 C C . ALA A 1 775 ? 16.078 10.088 22.186 1.00 79.06 775 ALA A C 1
ATOM 5953 O O . ALA A 1 775 ? 16.245 9.529 23.274 1.00 79.06 775 ALA A O 1
ATOM 5954 N N . VAL A 1 776 ? 16.904 11.032 21.728 1.00 78.62 776 VAL A N 1
ATOM 5955 C CA . VAL A 1 776 ? 18.006 11.603 22.517 1.00 78.62 776 VAL A CA 1
ATOM 5956 C C . VAL A 1 776 ? 17.459 12.213 23.810 1.00 78.62 776 VAL A C 1
ATOM 5958 O O . VAL A 1 776 ? 16.464 12.929 23.801 1.00 78.62 776 VAL A O 1
ATOM 5961 N N . GLY A 1 777 ? 18.124 11.936 24.933 1.00 73.00 777 GLY A N 1
ATOM 5962 C CA . GLY A 1 777 ? 17.705 12.408 26.258 1.00 73.00 777 GLY A CA 1
ATOM 5963 C C . GLY A 1 777 ? 16.695 11.500 26.969 1.00 73.00 777 GLY A C 1
ATOM 5964 O O . GLY A 1 777 ? 16.490 11.666 28.171 1.00 73.00 777 GLY A O 1
ATOM 5965 N N . GLY A 1 778 ? 16.126 10.502 26.281 1.00 73.12 778 GLY A N 1
ATOM 5966 C CA . GLY A 1 778 ? 15.364 9.433 26.924 1.00 73.12 778 GLY A CA 1
ATOM 5967 C C . GLY A 1 778 ? 16.245 8.607 27.869 1.00 73.12 778 GLY A C 1
ATOM 5968 O O . GLY A 1 778 ? 17.429 8.396 27.613 1.00 73.12 778 GLY A O 1
ATOM 5969 N N . SER A 1 779 ? 15.676 8.103 28.962 1.00 72.31 779 SER A N 1
ATOM 5970 C CA . SER A 1 779 ? 16.410 7.376 30.015 1.00 72.31 779 SER A CA 1
ATOM 5971 C C . SER A 1 779 ? 17.104 6.087 29.551 1.00 72.31 779 SER A C 1
ATOM 5973 O O . SER A 1 779 ? 18.077 5.674 30.172 1.00 72.31 779 SER A O 1
ATOM 5975 N N . ASP A 1 780 ? 16.610 5.462 28.478 1.00 77.50 780 ASP A N 1
ATOM 5976 C CA . ASP A 1 780 ? 17.191 4.257 27.861 1.00 77.50 780 ASP A CA 1
ATOM 5977 C C . ASP A 1 780 ? 18.068 4.575 26.634 1.00 77.50 780 ASP A C 1
ATOM 5979 O O . ASP A 1 780 ? 18.500 3.662 25.924 1.00 77.50 780 ASP A O 1
ATOM 5983 N N . TYR A 1 781 ? 18.306 5.857 26.335 1.00 84.50 781 TYR A N 1
ATOM 5984 C CA . TYR A 1 781 ? 19.018 6.256 25.126 1.00 84.50 781 TYR A CA 1
ATOM 5985 C C . TYR A 1 781 ? 20.524 5.994 25.233 1.00 84.50 781 TYR A C 1
ATOM 5987 O O . TYR A 1 781 ? 21.268 6.714 25.898 1.00 84.50 781 TYR A O 1
ATOM 5995 N N . ASP A 1 782 ? 20.982 5.005 24.473 1.00 88.19 782 ASP A N 1
ATOM 5996 C CA . ASP A 1 782 ? 22.382 4.809 24.116 1.00 88.19 782 ASP A CA 1
ATOM 5997 C C . ASP A 1 782 ? 22.523 4.887 22.593 1.00 88.19 782 ASP A C 1
ATOM 5999 O O . ASP A 1 782 ? 22.043 4.030 21.848 1.00 88.19 782 ASP A O 1
ATOM 6003 N N . ALA A 1 783 ? 23.244 5.909 22.128 1.00 88.31 783 ALA A N 1
ATOM 6004 C CA . ALA A 1 783 ? 23.525 6.157 20.718 1.00 88.31 783 ALA A CA 1
ATOM 6005 C C . ALA A 1 783 ? 24.184 4.966 19.989 1.00 88.31 783 ALA A C 1
ATOM 6007 O O . ALA A 1 783 ? 24.173 4.955 18.753 1.00 88.31 783 ALA A O 1
ATOM 6008 N N . SER A 1 784 ? 24.747 3.995 20.724 1.00 91.12 784 SER A N 1
ATOM 6009 C CA . SER A 1 784 ? 25.308 2.749 20.198 1.00 91.12 784 SER A CA 1
ATOM 6010 C C . SER A 1 784 ? 24.271 1.796 19.596 1.00 91.12 784 SER A C 1
ATOM 6012 O O . SER A 1 784 ? 24.646 0.966 18.775 1.00 91.12 784 SER A O 1
ATOM 6014 N N . LEU A 1 785 ? 22.991 1.930 19.963 1.00 92.62 785 LEU A N 1
ATOM 6015 C CA . LEU A 1 785 ? 21.916 0.970 19.668 1.00 92.62 785 LEU A CA 1
ATOM 6016 C C . LEU A 1 785 ? 21.017 1.362 18.483 1.00 92.62 785 LEU A C 1
ATOM 6018 O O . LEU A 1 785 ? 20.098 0.625 18.125 1.00 92.62 785 LEU A O 1
ATOM 6022 N N . ARG A 1 786 ? 21.246 2.544 17.905 1.00 91.00 786 ARG A N 1
ATOM 6023 C CA . ARG A 1 786 ? 20.446 3.089 16.799 1.00 91.00 786 ARG A CA 1
ATOM 6024 C C . ARG A 1 786 ? 20.606 2.265 15.530 1.00 91.00 786 ARG A C 1
ATOM 6026 O O . ARG A 1 786 ? 21.719 1.862 15.204 1.00 91.00 786 ARG A O 1
ATOM 6033 N N . ALA A 1 787 ? 19.524 2.101 14.779 1.00 90.81 787 ALA A N 1
ATOM 6034 C CA . ALA A 1 787 ? 19.599 1.554 13.432 1.00 90.81 787 ALA A CA 1
ATOM 6035 C C . ALA A 1 787 ? 20.329 2.533 12.489 1.00 90.81 787 ALA A C 1
ATOM 6037 O O . ALA A 1 787 ? 20.044 3.736 12.486 1.00 90.81 787 ALA A O 1
ATOM 6038 N N . THR A 1 788 ? 21.256 2.022 11.677 1.00 89.81 788 THR A N 1
ATOM 6039 C CA . THR A 1 788 ? 22.055 2.818 10.728 1.00 89.81 788 THR A CA 1
ATOM 6040 C C . THR A 1 788 ? 21.760 2.459 9.275 1.00 89.81 788 THR A C 1
ATOM 6042 O O . THR A 1 788 ? 21.488 1.301 8.950 1.00 89.81 788 THR A O 1
ATOM 6045 N N . THR A 1 789 ? 21.844 3.452 8.387 1.00 85.94 789 THR A N 1
ATOM 6046 C CA . THR A 1 789 ? 21.670 3.255 6.939 1.00 85.94 789 THR A CA 1
ATOM 6047 C C . THR A 1 789 ? 22.954 2.729 6.290 1.00 85.94 789 THR A C 1
ATOM 6049 O O . THR A 1 789 ? 24.046 2.849 6.852 1.00 85.94 789 THR A O 1
ATOM 6052 N N . ARG A 1 790 ? 22.840 2.198 5.065 1.00 77.44 790 ARG A N 1
ATOM 6053 C CA . ARG A 1 790 ? 23.966 1.708 4.246 1.00 77.44 790 ARG A CA 1
ATOM 6054 C C . ARG A 1 790 ? 25.069 2.758 4.049 1.00 77.44 790 ARG A C 1
ATOM 6056 O O . ARG A 1 790 ? 26.243 2.419 3.949 1.00 77.44 790 ARG A O 1
ATOM 6063 N N . GLU A 1 791 ? 24.702 4.034 4.018 1.00 78.12 791 GLU A N 1
ATOM 6064 C CA . GLU A 1 791 ? 25.592 5.185 3.827 1.00 78.12 791 GLU A CA 1
ATOM 6065 C C . GLU A 1 791 ? 26.279 5.644 5.128 1.00 78.12 791 GLU A C 1
ATOM 6067 O O . GLU A 1 791 ? 27.007 6.639 5.117 1.00 78.12 791 GLU A O 1
ATOM 6072 N N . GLY A 1 792 ? 26.038 4.960 6.253 1.00 78.38 792 GLY A N 1
ATOM 6073 C CA . GLY A 1 792 ? 26.516 5.354 7.582 1.00 78.38 792 GLY A CA 1
ATOM 6074 C C . GLY A 1 792 ? 25.673 6.444 8.257 1.00 78.38 792 GLY A C 1
ATOM 6075 O O . GLY A 1 792 ? 26.132 7.053 9.225 1.00 78.38 792 GLY A O 1
ATOM 6076 N N . GLY A 1 793 ? 24.465 6.712 7.746 1.00 85.06 793 GLY A N 1
ATOM 6077 C CA . GLY A 1 793 ? 23.468 7.564 8.397 1.00 85.06 793 GLY A CA 1
ATOM 6078 C C . GLY A 1 793 ? 22.695 6.825 9.493 1.00 85.06 793 GLY A C 1
ATOM 6079 O O . GLY A 1 793 ? 23.033 5.701 9.863 1.00 85.06 793 GLY A O 1
ATOM 6080 N N . TYR A 1 794 ? 21.615 7.436 9.981 1.00 86.75 794 TYR A N 1
ATOM 6081 C CA . TYR A 1 794 ? 20.675 6.825 10.927 1.00 86.75 794 TYR A CA 1
ATOM 6082 C C . TYR A 1 794 ? 19.272 6.812 10.332 1.00 86.75 794 TYR A C 1
ATOM 6084 O O . TYR A 1 794 ? 18.922 7.712 9.572 1.00 86.75 794 TYR A O 1
ATOM 6092 N N . HIS A 1 795 ? 18.464 5.824 10.709 1.00 84.94 795 HIS A N 1
ATOM 6093 C CA . HIS A 1 795 ? 17.028 5.871 10.435 1.00 84.94 795 HIS A CA 1
ATOM 6094 C C . HIS A 1 795 ? 16.365 6.811 11.453 1.00 84.94 795 HIS A C 1
ATOM 6096 O O . HIS A 1 795 ? 16.509 6.620 12.665 1.00 84.94 795 HIS A O 1
ATOM 6102 N N . GLU A 1 796 ? 15.672 7.843 10.969 1.00 81.81 796 GLU A N 1
ATOM 6103 C CA . GLU A 1 796 ? 14.979 8.849 11.786 1.00 81.81 796 GLU A CA 1
ATOM 6104 C C . GLU A 1 796 ? 13.482 8.540 11.856 1.00 81.81 796 GLU A C 1
ATOM 6106 O O . GLU A 1 796 ? 12.835 8.383 10.824 1.00 81.81 796 GLU A O 1
ATOM 6111 N N . PHE A 1 797 ? 12.934 8.454 13.070 1.00 73.00 797 PHE A N 1
ATOM 6112 C CA . PHE A 1 797 ? 11.528 8.115 13.309 1.00 73.00 797 PHE A CA 1
ATOM 6113 C C . PHE A 1 797 ? 10.621 9.346 13.208 1.00 73.00 797 PHE A C 1
ATOM 6115 O O . PHE A 1 797 ? 9.586 9.333 12.549 1.00 73.00 797 PHE A O 1
ATOM 6122 N N . ALA A 1 798 ? 11.051 10.442 13.829 1.00 62.31 798 ALA A N 1
ATOM 6123 C CA . ALA A 1 798 ? 10.388 11.733 13.765 1.00 62.31 798 ALA A CA 1
ATOM 6124 C C . ALA A 1 798 ? 11.441 12.843 13.707 1.00 62.31 798 ALA A C 1
ATOM 6126 O O . ALA A 1 798 ? 12.588 12.660 14.126 1.00 62.31 798 ALA A O 1
ATOM 6127 N N . LYS A 1 799 ? 11.039 14.023 13.222 1.00 51.69 799 LYS A N 1
ATOM 6128 C CA . LYS A 1 799 ? 11.868 15.231 13.332 1.00 51.69 799 LYS A CA 1
ATOM 6129 C C . LYS A 1 799 ? 12.217 15.465 14.810 1.00 51.69 799 LYS A C 1
ATOM 6131 O O . LYS A 1 799 ? 11.401 15.182 15.676 1.00 51.69 799 LYS A O 1
ATOM 6136 N N . GLU A 1 800 ? 13.388 16.056 15.060 1.00 55.72 800 GLU A N 1
ATOM 6137 C CA . GLU A 1 800 ? 13.876 16.451 16.399 1.00 55.72 800 GLU A CA 1
ATOM 6138 C C . GLU A 1 800 ? 14.486 15.307 17.243 1.00 55.72 800 GLU A C 1
ATOM 6140 O O . GLU A 1 800 ? 14.045 14.998 18.341 1.00 55.72 800 GLU A O 1
ATOM 6145 N N . GLN A 1 801 ? 15.593 14.727 16.753 1.00 71.00 801 GLN A N 1
ATOM 6146 C CA . GLN A 1 801 ? 16.472 13.804 17.502 1.00 71.00 801 GLN A CA 1
ATOM 6147 C C . GLN A 1 801 ? 15.841 12.459 17.936 1.00 71.00 801 GLN A C 1
ATOM 6149 O O . GLN A 1 801 ? 16.348 11.810 18.857 1.00 71.00 801 GLN A O 1
ATOM 6154 N N . CYS A 1 802 ? 14.784 12.002 17.255 1.00 77.56 802 CYS A N 1
ATOM 6155 C CA . CYS A 1 802 ? 14.189 10.682 17.462 1.00 77.56 802 CYS A CA 1
ATOM 6156 C C . CYS A 1 802 ? 14.602 9.695 16.360 1.00 77.56 802 CYS A C 1
ATOM 6158 O O . CYS A 1 802 ? 14.253 9.864 15.192 1.00 77.56 802 CYS A O 1
ATOM 6160 N N . PHE A 1 803 ? 15.344 8.653 16.734 1.00 86.19 803 PHE A N 1
ATOM 6161 C CA . PHE A 1 803 ? 15.857 7.628 15.820 1.00 86.19 803 PHE A CA 1
ATOM 6162 C C . PHE A 1 803 ? 15.086 6.313 15.963 1.00 86.19 803 PHE A C 1
ATOM 6164 O O . PHE A 1 803 ? 14.339 6.132 16.920 1.00 86.19 803 PHE A O 1
ATOM 6171 N N . PHE A 1 804 ? 15.309 5.369 15.052 1.00 88.31 804 PHE A N 1
ATOM 6172 C CA . PHE A 1 804 ? 14.893 3.979 15.245 1.00 88.31 804 PHE A CA 1
ATOM 6173 C C . PHE A 1 804 ? 15.870 3.248 16.184 1.00 88.31 804 PHE A C 1
ATOM 6175 O O . PHE A 1 804 ? 17.091 3.270 15.970 1.00 88.31 804 PHE A O 1
ATOM 6182 N N . LEU A 1 805 ? 15.349 2.544 17.193 1.00 89.81 805 LEU A N 1
ATOM 6183 C CA . LEU A 1 805 ? 16.097 1.484 17.879 1.00 89.81 805 LEU A CA 1
ATOM 6184 C C . LEU A 1 805 ? 16.299 0.310 16.907 1.00 89.81 805 LEU A C 1
ATOM 6186 O O . LEU A 1 805 ? 15.348 -0.113 16.253 1.00 89.81 805 LEU A O 1
ATOM 6190 N N . CYS A 1 806 ? 17.511 -0.247 16.834 1.00 92.56 806 CYS A N 1
ATOM 6191 C CA . CYS A 1 806 ? 17.754 -1.444 16.030 1.00 92.56 806 CYS A CA 1
ATOM 6192 C C . CYS A 1 806 ? 16.914 -2.635 16.534 1.00 92.56 806 CYS A C 1
ATOM 6194 O O . CYS A 1 806 ? 16.867 -2.924 17.728 1.00 92.56 806 CYS A O 1
ATOM 6196 N N . GLU A 1 807 ? 16.267 -3.345 15.614 1.00 91.69 807 GLU A N 1
ATOM 6197 C CA . GLU A 1 807 ? 15.267 -4.395 15.880 1.00 91.69 807 GLU A CA 1
ATOM 6198 C C . GLU A 1 807 ? 15.795 -5.526 16.762 1.00 91.69 807 GLU A C 1
ATOM 6200 O O . GLU A 1 807 ? 15.162 -5.910 17.745 1.00 91.69 807 GLU A O 1
ATOM 6205 N N . SER A 1 808 ? 17.024 -5.973 16.484 1.00 92.44 808 SER A N 1
ATOM 6206 C CA . SER A 1 808 ? 17.743 -6.978 17.281 1.00 92.44 808 SER A CA 1
ATOM 6207 C C . SER A 1 808 ? 17.963 -6.560 18.743 1.00 92.44 808 SER A C 1
ATOM 6209 O O . SER A 1 808 ? 18.348 -7.376 19.577 1.00 92.44 808 SER A O 1
ATOM 6211 N N . GLN A 1 809 ? 17.738 -5.284 19.069 1.00 93.06 809 GLN A N 1
ATOM 6212 C CA . GLN A 1 809 ? 17.896 -4.708 20.399 1.00 93.06 809 GLN A CA 1
ATOM 6213 C C . GLN A 1 809 ? 16.560 -4.486 21.127 1.00 93.06 809 GLN A C 1
ATOM 6215 O O . GLN A 1 809 ? 16.606 -4.152 22.311 1.00 93.06 809 GLN A O 1
ATOM 6220 N N . LYS A 1 810 ? 15.393 -4.652 20.480 1.00 91.75 810 LYS A N 1
ATOM 6221 C CA . LYS A 1 810 ? 14.073 -4.395 21.096 1.00 91.75 810 LYS A CA 1
ATOM 6222 C C . LYS A 1 810 ? 13.698 -5.431 22.158 1.00 91.75 810 LYS A C 1
ATOM 6224 O O . LYS A 1 810 ? 13.331 -5.053 23.269 1.00 91.75 810 LYS A O 1
ATOM 6229 N N . LEU A 1 811 ? 13.844 -6.724 21.848 1.00 94.19 811 LEU A N 1
ATOM 6230 C CA . LEU A 1 811 ? 13.370 -7.842 22.682 1.00 94.19 811 LEU A CA 1
ATOM 6231 C C . LEU A 1 811 ? 13.824 -7.755 24.147 1.00 94.19 811 LEU A C 1
ATOM 6233 O O . LEU A 1 811 ? 13.021 -7.950 25.054 1.00 94.19 811 LEU A O 1
ATOM 6237 N N . ARG A 1 812 ? 15.089 -7.405 24.400 1.00 90.94 812 ARG A N 1
ATOM 6238 C CA . ARG A 1 812 ? 15.627 -7.295 25.769 1.00 90.94 812 ARG A CA 1
ATOM 6239 C C . ARG A 1 812 ? 14.986 -6.179 26.607 1.00 90.94 812 ARG A C 1
ATOM 6241 O O . ARG A 1 812 ? 15.033 -6.255 27.830 1.00 90.94 812 ARG A O 1
ATOM 6248 N N . PHE A 1 813 ? 14.433 -5.136 25.977 1.00 89.06 813 PHE A N 1
ATOM 6249 C CA . PHE A 1 813 ? 13.679 -4.102 26.690 1.00 89.06 813 PHE A CA 1
ATOM 6250 C C . PHE A 1 813 ? 12.298 -4.647 27.064 1.00 89.06 813 PHE A C 1
ATOM 6252 O O . PHE A 1 813 ? 11.948 -4.618 28.236 1.00 89.06 813 PHE A O 1
ATOM 6259 N N . ALA A 1 814 ? 11.590 -5.293 26.130 1.00 90.12 814 ALA A N 1
ATOM 6260 C CA . ALA A 1 814 ? 10.335 -5.981 26.443 1.00 90.12 814 ALA A CA 1
ATOM 6261 C C . ALA A 1 814 ? 10.511 -7.037 27.556 1.00 90.12 814 ALA A C 1
ATOM 6263 O O . ALA A 1 814 ? 9.714 -7.083 28.487 1.00 90.12 814 ALA A O 1
ATOM 6264 N N . GLN A 1 815 ? 11.595 -7.819 27.538 1.00 93.62 815 GLN A N 1
ATOM 6265 C CA . GLN A 1 815 ? 11.924 -8.790 28.595 1.00 93.62 815 GLN A CA 1
ATOM 6266 C C . GLN A 1 815 ? 12.203 -8.157 29.970 1.00 93.62 815 GLN A C 1
ATOM 6268 O O . GLN A 1 815 ? 11.997 -8.806 30.996 1.00 93.62 815 GLN A O 1
ATOM 6273 N N . ARG A 1 816 ? 12.682 -6.907 30.007 1.00 89.25 816 ARG A N 1
ATOM 6274 C CA . ARG A 1 816 ? 12.888 -6.132 31.241 1.00 89.25 816 ARG A CA 1
ATOM 6275 C C . ARG A 1 816 ? 11.570 -5.552 31.759 1.00 89.25 816 ARG A C 1
ATOM 6277 O O . ARG A 1 816 ? 11.333 -5.560 32.964 1.00 89.25 816 ARG A O 1
ATOM 6284 N N . ASP A 1 817 ? 10.759 -5.024 30.850 1.00 85.31 817 ASP A N 1
ATOM 6285 C CA . ASP A 1 817 ? 9.671 -4.098 31.159 1.00 85.31 817 ASP A CA 1
ATOM 6286 C C . ASP A 1 817 ? 8.304 -4.788 31.276 1.00 85.31 817 ASP A C 1
ATOM 6288 O O . ASP A 1 817 ? 7.560 -4.553 32.233 1.00 85.31 817 ASP A O 1
ATOM 6292 N N . LEU A 1 818 ? 7.985 -5.677 30.333 1.00 89.62 818 LEU A N 1
ATOM 6293 C CA . LEU A 1 818 ? 6.655 -6.261 30.159 1.00 89.62 818 LEU A CA 1
ATOM 6294 C C . LEU A 1 818 ? 6.157 -7.108 31.349 1.00 89.62 818 LEU A C 1
ATOM 6296 O O . LEU A 1 818 ? 4.966 -7.012 31.658 1.00 89.62 818 LEU A O 1
ATOM 6300 N N . PRO A 1 819 ? 6.999 -7.871 32.084 1.00 91.31 819 PRO A N 1
ATOM 6301 C CA . PRO A 1 819 ? 6.557 -8.553 33.304 1.00 91.31 819 PRO A CA 1
ATOM 6302 C C . PRO A 1 819 ? 5.976 -7.586 34.347 1.00 91.31 819 PRO A C 1
ATOM 6304 O O . PRO A 1 819 ? 4.923 -7.856 34.918 1.00 91.31 819 PRO A O 1
ATOM 6307 N N . GLY A 1 820 ? 6.598 -6.413 34.524 1.00 87.94 820 GLY A N 1
ATOM 6308 C CA . GLY A 1 820 ? 6.105 -5.379 35.438 1.00 87.94 820 GLY A CA 1
ATOM 6309 C C . GLY A 1 820 ? 4.795 -4.734 34.975 1.00 87.94 820 GLY A C 1
ATOM 6310 O O . GLY A 1 820 ? 4.011 -4.276 35.804 1.00 87.94 820 GLY A O 1
ATOM 6311 N N . VAL A 1 821 ? 4.517 -4.734 33.667 1.00 88.69 821 VAL A N 1
ATOM 6312 C CA . VAL A 1 821 ? 3.215 -4.316 33.123 1.00 88.69 821 VAL A CA 1
ATOM 6313 C C . VAL A 1 821 ? 2.150 -5.376 33.408 1.00 88.69 821 VAL A C 1
ATOM 6315 O O . VAL A 1 821 ? 1.074 -5.035 33.908 1.00 88.69 821 VAL A O 1
ATOM 6318 N N . LYS A 1 822 ? 2.464 -6.663 33.189 1.00 92.19 822 LYS A N 1
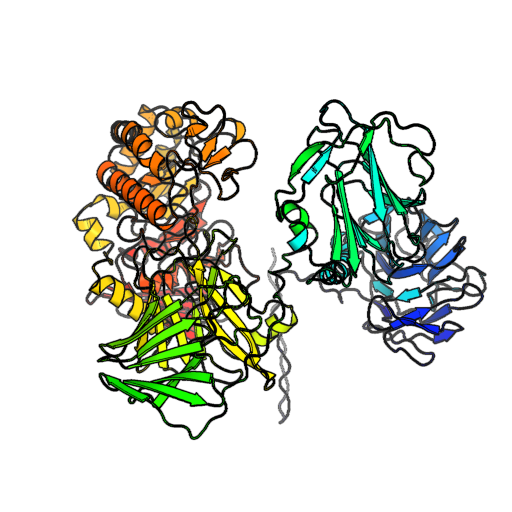ATOM 6319 C CA . LYS A 1 822 ? 1.575 -7.789 33.528 1.00 92.19 822 LYS A CA 1
ATOM 6320 C C . LYS A 1 822 ? 1.189 -7.786 35.012 1.00 92.19 822 LYS A C 1
ATOM 6322 O O . LYS A 1 822 ? 0.021 -7.994 35.327 1.00 92.19 822 LYS A O 1
ATOM 6327 N N . ASP A 1 823 ? 2.119 -7.473 35.914 1.00 92.44 823 ASP A N 1
ATOM 6328 C CA . ASP A 1 823 ? 1.859 -7.372 37.362 1.00 92.44 823 ASP A CA 1
ATOM 6329 C C . ASP A 1 823 ? 0.874 -6.244 37.751 1.00 92.44 823 ASP A C 1
ATOM 6331 O O . ASP A 1 823 ? 0.303 -6.255 38.853 1.00 92.44 823 ASP A O 1
ATOM 6335 N N . VAL A 1 824 ? 0.662 -5.260 36.865 1.00 90.38 824 VAL A N 1
ATOM 6336 C CA . VAL A 1 824 ? -0.267 -4.136 37.058 1.00 90.38 824 VAL A CA 1
ATOM 6337 C C . VAL A 1 824 ? -1.627 -4.395 36.412 1.00 90.38 824 VAL A C 1
ATOM 6339 O O . VAL A 1 824 ? -2.635 -4.302 37.110 1.00 90.38 824 VAL A O 1
ATOM 6342 N N . VAL A 1 825 ? -1.672 -4.711 35.112 1.00 90.94 825 VAL A N 1
ATOM 6343 C CA . VAL A 1 825 ? -2.939 -4.819 34.350 1.00 90.94 825 VAL A CA 1
ATOM 6344 C C . VAL A 1 825 ? -3.439 -6.259 34.171 1.00 90.94 825 VAL A C 1
ATOM 6346 O O . VAL A 1 825 ? -4.593 -6.478 33.796 1.00 90.94 825 VAL A O 1
ATOM 6349 N N . GLY A 1 826 ? -2.606 -7.254 34.484 1.00 93.38 826 GLY A N 1
ATOM 6350 C CA . GLY A 1 826 ? -2.870 -8.670 34.232 1.00 93.38 826 GLY A CA 1
ATOM 6351 C C . GLY A 1 826 ? -2.769 -9.035 32.751 1.00 93.38 826 GLY A C 1
ATOM 6352 O O . GLY A 1 826 ? -2.176 -8.321 31.948 1.00 93.38 826 GLY A O 1
ATOM 6353 N N . GLU A 1 827 ? -3.365 -10.166 32.377 1.00 93.44 827 GLU A N 1
ATOM 6354 C CA . GLU A 1 827 ? -3.507 -10.537 30.965 1.00 93.44 827 GLU A CA 1
ATOM 6355 C C . GLU A 1 827 ? -4.542 -9.638 30.282 1.00 93.44 827 GLU A C 1
ATOM 6357 O O . GLU A 1 827 ? -5.633 -9.392 30.827 1.00 93.44 827 GLU A O 1
ATOM 6362 N N . CYS A 1 828 ? -4.176 -9.145 29.097 1.00 92.69 828 CYS A N 1
ATOM 6363 C CA . CYS A 1 828 ? -4.935 -8.194 28.292 1.00 92.69 828 CYS A CA 1
ATOM 6364 C C . CYS A 1 828 ? -4.443 -8.194 26.824 1.00 92.69 828 CYS A C 1
ATOM 6366 O O . CYS A 1 828 ? -3.284 -8.532 26.581 1.00 92.69 828 CYS A O 1
ATOM 6368 N N . PRO A 1 829 ? -5.265 -7.796 25.830 1.00 93.50 829 PRO A N 1
ATOM 6369 C CA . PRO A 1 829 ? -4.767 -7.494 24.486 1.00 93.50 829 PRO A CA 1
ATOM 6370 C C . PRO A 1 829 ? -3.722 -6.374 24.551 1.00 93.50 829 PRO A C 1
ATOM 6372 O O . PRO A 1 829 ? -4.035 -5.278 25.005 1.00 93.50 829 PRO A O 1
ATOM 6375 N N . TYR A 1 830 ? -2.487 -6.619 24.125 1.00 92.44 830 TYR A N 1
ATOM 6376 C CA . TYR A 1 830 ? -1.410 -5.626 24.201 1.00 92.44 830 TYR A CA 1
ATOM 6377 C C . TYR A 1 830 ? -1.124 -5.048 22.821 1.00 92.44 830 TYR A C 1
ATOM 6379 O O . TYR A 1 830 ? -0.856 -5.823 21.901 1.00 92.44 830 TYR A O 1
ATOM 6387 N N . LEU A 1 831 ? -1.196 -3.724 22.666 1.00 90.50 831 LEU A N 1
ATOM 6388 C CA . LEU A 1 831 ? -0.876 -3.075 21.401 1.00 90.50 831 LEU A CA 1
ATOM 6389 C C . LEU A 1 831 ? 0.603 -2.703 21.369 1.00 90.50 831 LEU A C 1
ATOM 6391 O O . LEU A 1 831 ? 1.076 -1.928 22.199 1.00 90.50 831 LEU A O 1
ATOM 6395 N N . LEU A 1 832 ? 1.306 -3.267 20.387 1.00 88.81 832 LEU A N 1
ATOM 6396 C CA . LEU A 1 832 ? 2.698 -2.964 20.107 1.00 88.81 832 LEU A CA 1
ATOM 6397 C C . LEU A 1 832 ? 2.814 -2.134 18.822 1.00 88.81 832 LEU A C 1
ATOM 6399 O O . LEU A 1 832 ? 2.572 -2.633 17.714 1.00 88.81 832 LEU A O 1
ATOM 6403 N N . ASP A 1 833 ? 3.157 -0.862 19.009 1.00 82.69 833 ASP A N 1
ATOM 6404 C CA . ASP A 1 833 ? 3.207 0.150 17.955 1.00 82.69 833 ASP A CA 1
ATOM 6405 C C . ASP A 1 833 ? 4.426 -0.040 17.039 1.00 82.69 833 ASP A C 1
ATOM 6407 O O . ASP A 1 833 ? 5.478 -0.562 17.429 1.00 82.69 833 ASP A O 1
ATOM 6411 N N . CYS A 1 834 ? 4.263 0.371 15.786 1.00 81.12 834 CYS A N 1
ATOM 6412 C CA . CYS A 1 834 ? 5.236 0.334 14.699 1.00 81.12 834 CYS A CA 1
ATOM 6413 C C . CYS A 1 834 ? 5.770 -1.043 14.253 1.00 81.12 834 CYS A C 1
ATOM 6415 O O . CYS A 1 834 ? 6.580 -1.103 13.327 1.00 81.12 834 CYS A O 1
ATOM 6417 N N . GLU A 1 835 ? 5.351 -2.169 14.837 1.00 85.00 835 GLU A N 1
ATOM 6418 C CA . GLU A 1 835 ? 5.870 -3.483 14.410 1.00 85.00 835 GLU A CA 1
ATOM 6419 C C . GLU A 1 835 ? 5.318 -3.948 13.047 1.00 85.00 835 GLU A C 1
ATOM 6421 O O . GLU A 1 835 ? 6.002 -4.691 12.336 1.00 85.00 835 GLU A O 1
ATOM 6426 N N . GLY A 1 836 ? 4.147 -3.451 12.629 1.00 76.62 836 GLY A N 1
ATOM 6427 C CA . GLY A 1 836 ? 3.611 -3.594 11.267 1.00 76.62 836 GLY A CA 1
ATOM 6428 C C . GLY A 1 836 ? 4.133 -2.561 10.254 1.00 76.62 836 GLY A C 1
ATOM 6429 O O . GLY A 1 836 ? 3.736 -2.602 9.093 1.00 76.62 836 GLY A O 1
ATOM 6430 N N . CYS A 1 837 ? 5.025 -1.640 10.649 1.00 74.56 837 CYS A N 1
ATOM 6431 C CA . CYS A 1 837 ? 5.642 -0.672 9.729 1.00 74.56 837 CYS A CA 1
ATOM 6432 C C . CYS A 1 837 ? 6.523 -1.338 8.663 1.00 74.56 837 CYS A C 1
ATOM 6434 O O . CYS A 1 837 ? 6.980 -2.473 8.825 1.00 74.56 837 CYS A O 1
ATOM 6436 N N . SER A 1 838 ? 6.866 -0.572 7.623 1.00 74.75 838 SER A N 1
ATOM 6437 C CA . SER A 1 838 ? 7.847 -0.957 6.605 1.00 74.75 838 SER A CA 1
ATOM 6438 C C . SER A 1 838 ? 9.173 -1.480 7.180 1.00 74.75 838 SER A C 1
ATOM 6440 O O . SER A 1 838 ? 9.585 -1.201 8.316 1.00 74.75 838 SER A O 1
ATOM 6442 N N . VAL A 1 839 ? 9.838 -2.276 6.348 1.00 79.81 839 VAL A N 1
ATOM 6443 C CA . VAL A 1 839 ? 11.055 -3.031 6.658 1.00 79.81 839 VAL A CA 1
ATOM 6444 C C . VAL A 1 839 ? 12.283 -2.231 6.185 1.00 79.81 839 VAL A C 1
ATOM 6446 O O . VAL A 1 839 ? 12.246 -1.564 5.153 1.00 79.81 839 VAL A O 1
ATOM 6449 N N . TYR A 1 840 ? 13.367 -2.267 6.955 1.00 83.00 840 TYR A N 1
ATOM 6450 C CA . TYR A 1 840 ? 14.632 -1.565 6.745 1.00 83.00 840 TYR A CA 1
ATOM 6451 C C . TYR A 1 840 ? 15.835 -2.476 7.061 1.00 83.00 840 TYR A C 1
ATOM 6453 O O . TYR A 1 840 ? 15.692 -3.627 7.456 1.00 83.00 840 TYR A O 1
ATOM 6461 N N . GLU A 1 841 ? 17.055 -1.959 6.914 1.00 85.25 841 GLU A N 1
ATOM 6462 C CA . GLU A 1 841 ? 18.282 -2.669 7.302 1.00 85.25 841 GLU A CA 1
ATOM 6463 C C . GLU A 1 841 ? 19.063 -1.897 8.364 1.00 85.25 841 GLU A C 1
ATOM 6465 O O . GLU A 1 841 ? 19.082 -0.664 8.341 1.00 85.25 841 GLU A O 1
ATOM 6470 N N . CYS A 1 842 ? 19.782 -2.606 9.238 1.00 89.25 842 CYS A N 1
ATOM 6471 C CA . CYS A 1 842 ? 20.802 -2.010 10.099 1.00 89.25 842 CYS A CA 1
ATOM 6472 C C . CYS A 1 842 ? 22.203 -2.388 9.603 1.00 89.25 842 CYS A C 1
ATOM 6474 O O . CYS A 1 842 ? 22.558 -3.568 9.524 1.00 89.25 842 CYS A O 1
ATOM 6476 N N . HIS A 1 843 ? 23.024 -1.379 9.311 1.00 88.56 843 HIS A N 1
ATOM 6477 C CA . HIS A 1 843 ? 24.398 -1.550 8.822 1.00 88.56 843 HIS A CA 1
ATOM 6478 C C . HIS A 1 843 ? 25.465 -1.373 9.913 1.00 88.56 843 HIS A C 1
ATOM 6480 O O . HIS A 1 843 ? 26.661 -1.371 9.620 1.00 88.56 843 HIS A O 1
ATOM 6486 N N . ASP A 1 844 ? 25.061 -1.243 11.178 1.00 90.56 844 ASP A N 1
ATOM 6487 C CA . ASP A 1 844 ? 25.978 -1.027 12.293 1.00 90.56 844 ASP A CA 1
ATOM 6488 C C . ASP A 1 844 ? 26.807 -2.295 12.549 1.00 90.56 844 ASP A C 1
ATOM 6490 O O . ASP A 1 844 ? 26.232 -3.368 12.726 1.00 90.56 844 ASP A O 1
ATOM 6494 N N . PRO A 1 845 ? 28.148 -2.220 12.617 1.00 89.81 845 PRO A N 1
ATOM 6495 C CA . PRO A 1 845 ? 28.984 -3.405 12.797 1.00 89.81 845 PRO A CA 1
ATOM 6496 C C . PRO A 1 845 ? 28.788 -4.113 14.151 1.00 89.81 845 PRO A C 1
ATOM 6498 O O . PRO A 1 845 ? 29.283 -5.226 14.315 1.00 89.81 845 PRO A O 1
ATOM 6501 N N . ARG A 1 846 ? 28.101 -3.494 15.125 1.00 91.81 846 ARG A N 1
ATOM 6502 C CA . ARG A 1 846 ? 27.848 -4.062 16.463 1.00 91.81 846 ARG A CA 1
ATOM 6503 C C . ARG A 1 846 ? 26.580 -4.913 16.531 1.00 91.81 846 ARG A C 1
ATOM 6505 O O . ARG A 1 846 ? 26.514 -5.817 17.358 1.00 91.81 846 ARG A O 1
ATOM 6512 N N . HIS A 1 847 ? 25.579 -4.608 15.709 1.00 93.00 847 HIS A N 1
ATOM 6513 C CA . HIS A 1 847 ? 24.270 -5.276 15.691 1.00 93.00 847 HIS A CA 1
ATOM 6514 C C . HIS A 1 847 ? 23.636 -5.237 14.286 1.00 93.00 847 HIS A C 1
ATOM 6516 O O . HIS A 1 847 ? 22.508 -4.772 14.131 1.00 93.00 847 HIS A O 1
ATOM 6522 N N . PRO A 1 848 ? 24.348 -5.696 13.241 1.00 90.44 848 PRO A N 1
ATOM 6523 C CA . PRO A 1 848 ? 23.843 -5.606 11.878 1.00 90.44 848 PRO A CA 1
ATOM 6524 C C . PRO A 1 848 ? 22.635 -6.526 11.678 1.00 90.44 848 PRO A C 1
ATOM 6526 O O . PRO A 1 848 ? 22.597 -7.617 12.245 1.00 90.44 848 PRO A O 1
ATOM 6529 N N . VAL A 1 849 ? 21.676 -6.098 10.856 1.00 89.38 849 VAL A N 1
ATOM 6530 C CA . VAL A 1 849 ? 20.419 -6.828 10.607 1.00 89.38 849 VAL A CA 1
ATOM 6531 C C . VAL A 1 849 ? 19.988 -6.616 9.150 1.00 89.38 849 VAL A C 1
ATOM 6533 O O . VAL A 1 849 ? 19.903 -5.466 8.709 1.00 89.38 849 VAL A O 1
ATOM 6536 N N . THR A 1 850 ? 19.730 -7.690 8.400 1.00 86.19 850 THR A N 1
ATOM 6537 C CA . THR A 1 850 ? 19.037 -7.627 7.095 1.00 86.19 850 THR A CA 1
ATOM 6538 C C . THR A 1 850 ? 17.527 -7.427 7.264 1.00 86.19 850 THR A C 1
ATOM 6540 O O . THR A 1 850 ? 16.979 -7.656 8.343 1.00 86.19 850 THR A O 1
ATOM 6543 N N . SER A 1 851 ? 16.824 -7.068 6.189 1.00 83.94 851 SER A N 1
ATOM 6544 C CA . SER A 1 851 ? 15.355 -6.978 6.172 1.00 83.94 851 SER A CA 1
ATOM 6545 C C . SER A 1 851 ? 14.685 -8.277 6.652 1.00 83.94 851 SER A C 1
ATOM 6547 O O . SER A 1 851 ? 13.775 -8.254 7.488 1.00 83.94 851 SER A O 1
ATOM 6549 N N . ARG A 1 852 ? 15.181 -9.437 6.201 1.00 84.94 852 ARG A N 1
ATOM 6550 C CA . ARG A 1 852 ? 14.712 -10.754 6.657 1.00 84.94 852 ARG A CA 1
ATOM 6551 C C . ARG A 1 852 ? 14.972 -10.998 8.149 1.00 84.94 852 ARG A C 1
ATOM 6553 O O . ARG A 1 852 ? 14.084 -11.485 8.849 1.00 84.94 852 ARG A O 1
ATOM 6560 N N . GLU A 1 853 ? 16.166 -10.675 8.646 1.00 89.06 853 GLU A N 1
ATOM 6561 C CA . GLU A 1 853 ? 16.523 -10.835 10.065 1.00 89.06 853 GLU A CA 1
ATOM 6562 C C . GLU A 1 853 ? 15.707 -9.900 10.975 1.00 89.06 853 GLU A C 1
ATOM 6564 O O . GLU A 1 853 ? 15.307 -10.309 12.065 1.00 89.06 853 GLU A O 1
ATOM 6569 N N . GLN A 1 854 ? 15.379 -8.685 10.517 1.00 89.12 854 GLN A N 1
ATOM 6570 C CA . GLN A 1 854 ? 14.495 -7.759 11.232 1.00 89.12 854 GLN A CA 1
ATOM 6571 C C . GLN A 1 854 ? 13.114 -8.373 11.440 1.00 89.12 854 GLN A C 1
ATOM 6573 O O . GLN A 1 854 ? 12.601 -8.356 12.555 1.00 89.12 854 GLN A O 1
ATOM 6578 N N . VAL A 1 855 ? 12.506 -8.924 10.388 1.00 89.69 855 VAL A N 1
ATOM 6579 C CA . VAL A 1 855 ? 11.153 -9.490 10.488 1.00 89.69 855 VAL A CA 1
ATOM 6580 C C . VAL A 1 855 ? 11.140 -10.718 11.400 1.00 89.69 855 VAL A C 1
ATOM 6582 O O . VAL A 1 855 ? 10.180 -10.916 12.143 1.00 89.69 855 VAL A O 1
ATOM 6585 N N . LEU A 1 856 ? 12.227 -11.494 11.443 1.00 91.44 856 LEU A N 1
ATOM 6586 C CA . LEU A 1 856 ? 12.395 -12.562 12.433 1.00 91.44 856 LEU A CA 1
ATOM 6587 C C . LEU A 1 856 ? 12.533 -12.019 13.870 1.00 91.44 856 LEU A C 1
ATOM 6589 O O . LEU A 1 856 ? 11.881 -12.550 14.767 1.00 91.44 856 LEU A O 1
ATOM 6593 N N . ALA A 1 857 ? 13.285 -10.935 14.090 1.00 93.25 857 ALA A N 1
ATOM 6594 C CA . ALA A 1 857 ? 13.390 -10.283 15.401 1.00 93.25 857 ALA A CA 1
ATOM 6595 C C . ALA A 1 857 ? 12.049 -9.681 15.874 1.00 93.25 857 ALA A C 1
ATOM 6597 O O . ALA A 1 857 ? 11.680 -9.832 17.040 1.00 93.25 857 ALA A O 1
ATOM 6598 N N . ARG A 1 858 ? 11.268 -9.072 14.967 1.00 92.31 858 ARG A N 1
ATOM 6599 C CA . ARG A 1 858 ? 9.898 -8.611 15.259 1.00 92.31 858 ARG A CA 1
ATOM 6600 C C . ARG A 1 858 ? 8.969 -9.776 15.602 1.00 92.31 858 ARG A C 1
ATOM 6602 O O . ARG A 1 858 ? 8.219 -9.684 16.568 1.00 92.31 858 ARG A O 1
ATOM 6609 N N . ARG A 1 859 ? 9.044 -10.903 14.878 1.00 93.06 859 ARG A N 1
ATOM 6610 C CA . ARG A 1 859 ? 8.291 -12.130 15.216 1.00 93.06 859 ARG A CA 1
ATOM 6611 C C . ARG A 1 859 ? 8.636 -12.652 16.611 1.00 93.06 859 ARG A C 1
ATOM 6613 O O . ARG A 1 859 ? 7.726 -13.040 17.338 1.00 93.06 859 ARG A O 1
ATOM 6620 N N . GLU A 1 860 ? 9.912 -12.655 16.992 1.00 95.31 860 GLU A N 1
ATOM 6621 C CA . GLU A 1 860 ? 10.355 -13.072 18.331 1.00 95.31 860 GLU A CA 1
ATOM 6622 C C . GLU A 1 860 ? 9.795 -12.140 19.421 1.00 95.31 860 GLU A C 1
ATOM 6624 O O . GLU A 1 860 ? 9.202 -12.613 20.391 1.00 95.31 860 GLU A O 1
ATOM 6629 N N . LEU A 1 861 ? 9.876 -10.821 19.211 1.00 94.94 861 LEU A N 1
ATOM 6630 C CA . LEU A 1 861 ? 9.278 -9.806 20.084 1.00 94.94 861 LEU A CA 1
ATOM 6631 C C . LEU A 1 861 ? 7.758 -9.987 20.234 1.00 94.94 861 LEU A C 1
ATOM 6633 O O . LEU A 1 861 ? 7.265 -10.091 21.356 1.00 94.94 861 LEU A O 1
ATOM 6637 N N . LEU A 1 862 ? 7.017 -10.083 19.128 1.00 94.75 862 LEU A N 1
ATOM 6638 C CA . LEU A 1 862 ? 5.563 -10.282 19.137 1.00 94.75 862 LEU A CA 1
ATOM 6639 C C . LEU A 1 862 ? 5.176 -11.614 19.806 1.00 94.75 862 LEU A C 1
ATOM 6641 O O . LEU A 1 862 ? 4.183 -11.673 20.530 1.00 94.75 862 LEU A O 1
ATOM 6645 N N . THR A 1 863 ? 5.978 -12.671 19.632 1.00 95.12 863 THR A N 1
ATOM 6646 C CA . THR A 1 863 ? 5.755 -13.968 20.298 1.00 95.12 863 THR A CA 1
ATOM 6647 C C . THR A 1 863 ? 5.928 -13.831 21.808 1.00 95.12 863 THR A C 1
ATOM 6649 O O . THR A 1 863 ? 5.053 -14.253 22.561 1.00 95.12 863 THR A O 1
ATOM 6652 N N . TYR A 1 864 ? 6.987 -13.153 22.258 1.00 96.25 864 TYR A N 1
ATOM 6653 C CA . TYR A 1 864 ? 7.210 -12.876 23.676 1.00 96.25 864 TYR A CA 1
ATOM 6654 C C . TYR A 1 864 ? 6.081 -12.032 24.298 1.00 96.25 864 TYR A C 1
ATOM 6656 O O . TYR A 1 864 ? 5.643 -12.308 25.420 1.00 96.25 864 TYR A O 1
ATOM 6664 N N . VAL A 1 865 ? 5.544 -11.046 23.563 1.00 94.25 865 VAL A N 1
ATOM 6665 C CA . VAL A 1 865 ? 4.359 -10.291 24.010 1.00 94.25 865 VAL A CA 1
ATOM 6666 C C . VAL A 1 865 ? 3.132 -11.197 24.119 1.00 94.25 865 VAL A C 1
ATOM 6668 O O . VAL A 1 865 ? 2.419 -11.105 25.117 1.00 94.25 865 VAL A O 1
ATOM 6671 N N . ARG A 1 866 ? 2.899 -12.112 23.166 1.00 93.31 866 ARG A N 1
ATOM 6672 C CA . ARG A 1 866 ? 1.788 -13.081 23.235 1.00 93.31 866 ARG A CA 1
ATOM 6673 C C . ARG A 1 866 ? 1.899 -13.989 24.454 1.00 93.31 866 ARG A C 1
ATOM 6675 O O . ARG A 1 866 ? 0.921 -14.143 25.180 1.00 93.31 866 ARG A O 1
ATOM 6682 N N . GLU A 1 867 ? 3.072 -14.571 24.685 1.00 93.81 867 GLU A N 1
ATOM 6683 C CA . GLU A 1 867 ? 3.329 -15.462 25.824 1.00 93.81 867 GLU A CA 1
ATOM 6684 C C . GLU A 1 867 ? 3.192 -14.736 27.169 1.00 93.81 867 GLU A C 1
ATOM 6686 O O . GLU A 1 867 ? 2.732 -15.320 28.151 1.00 93.81 867 GLU A O 1
ATOM 6691 N N . THR A 1 868 ? 3.537 -13.446 27.210 1.00 94.25 868 THR A N 1
ATOM 6692 C CA . THR A 1 868 ? 3.441 -12.636 28.428 1.00 94.25 868 THR A CA 1
ATOM 6693 C C . THR A 1 868 ? 2.021 -12.111 28.657 1.00 94.25 868 THR A C 1
ATOM 6695 O O . THR A 1 868 ? 1.447 -12.371 29.711 1.00 94.25 868 THR A O 1
ATOM 6698 N N . MET A 1 869 ? 1.416 -11.405 27.700 1.00 92.94 869 MET A N 1
ATOM 6699 C CA . MET A 1 869 ? 0.147 -10.678 27.892 1.00 92.94 869 MET A CA 1
ATOM 6700 C C . MET A 1 869 ? -1.105 -11.473 27.491 1.00 92.94 869 MET A C 1
ATOM 6702 O O . MET A 1 869 ? -2.209 -11.140 27.923 1.00 92.94 869 MET A O 1
ATOM 6706 N N . GLY A 1 870 ? -0.945 -12.540 26.703 1.00 90.88 870 GLY A N 1
ATOM 6707 C CA . GLY A 1 870 ? -2.004 -13.463 26.283 1.00 90.88 870 GLY A CA 1
ATOM 6708 C C . GLY A 1 870 ? -2.647 -13.147 24.926 1.00 90.88 870 GLY A C 1
ATOM 6709 O O . GLY A 1 870 ? -3.160 -14.060 24.283 1.00 90.88 870 GLY A O 1
ATOM 6710 N N . SER A 1 871 ? -2.605 -11.896 24.456 1.00 92.44 871 SER A N 1
ATOM 6711 C CA . SER A 1 871 ? -3.060 -11.505 23.112 1.00 92.44 871 SER A CA 1
ATOM 6712 C C . SER A 1 871 ? -2.268 -10.307 22.584 1.00 92.44 871 SER A C 1
ATOM 6714 O O . SER A 1 871 ? -1.867 -9.435 23.358 1.00 92.44 871 SER A O 1
ATOM 6716 N N . VAL A 1 872 ? -2.043 -10.273 21.267 1.00 92.75 872 VAL A N 1
ATOM 6717 C CA . VAL A 1 872 ? -1.205 -9.267 20.595 1.00 92.75 872 VAL A CA 1
ATOM 6718 C C . VAL A 1 872 ? -2.009 -8.500 19.559 1.00 92.75 872 VAL A C 1
ATOM 6720 O O . VAL A 1 872 ? -2.580 -9.085 18.635 1.00 92.75 872 VAL A O 1
ATOM 6723 N N . VAL A 1 873 ? -1.971 -7.180 19.688 1.00 90.12 873 VAL A N 1
ATOM 6724 C CA . VAL A 1 873 ? -2.396 -6.215 18.679 1.00 90.12 873 VAL A CA 1
ATOM 6725 C C . VAL A 1 873 ? -1.136 -5.566 18.106 1.00 90.12 873 VAL A C 1
ATOM 6727 O O . VAL A 1 873 ? -0.218 -5.232 18.853 1.00 90.12 873 VAL A O 1
ATOM 6730 N N . SER A 1 874 ? -1.065 -5.407 16.789 1.00 84.88 874 SER A N 1
ATOM 6731 C CA . SER A 1 874 ? 0.049 -4.723 16.123 1.00 84.88 874 SER A CA 1
ATOM 6732 C C . SER A 1 874 ? -0.470 -3.507 15.367 1.00 84.88 874 SER A C 1
ATOM 6734 O O . SER A 1 874 ? -1.543 -3.565 14.762 1.00 84.88 874 SER A O 1
ATOM 6736 N N . GLU A 1 875 ? 0.263 -2.400 15.431 1.00 73.06 875 GLU A N 1
ATOM 6737 C CA . GLU A 1 875 ? -0.063 -1.182 14.687 1.00 73.06 875 GLU A CA 1
ATOM 6738 C C . GLU A 1 875 ? 0.225 -1.318 13.187 1.00 73.06 875 GLU A C 1
ATOM 6740 O O . GLU A 1 875 ? 1.042 -2.135 12.756 1.00 73.06 875 GLU A O 1
ATOM 6745 N N . GLY A 1 876 ? -0.479 -0.512 12.394 1.00 64.69 876 GLY A N 1
ATOM 6746 C CA . GLY A 1 876 ? -0.441 -0.568 10.944 1.00 64.69 876 GLY A CA 1
ATOM 6747 C C . GLY A 1 876 ? -1.135 -1.802 10.376 1.00 64.69 876 GLY A C 1
ATOM 6748 O O . GLY A 1 876 ? -1.938 -2.485 11.024 1.00 64.69 876 GLY A O 1
ATOM 6749 N N . SER A 1 877 ? -0.829 -2.061 9.113 1.00 62.91 877 SER A N 1
ATOM 6750 C CA . SER A 1 877 ? -1.177 -3.296 8.423 1.00 62.91 877 SER A CA 1
ATOM 6751 C C . SER A 1 877 ? -0.264 -4.426 8.918 1.00 62.91 877 SER A C 1
ATOM 6753 O O . SER A 1 877 ? 0.941 -4.356 8.676 1.00 62.91 877 SER A O 1
ATOM 6755 N N . PRO A 1 878 ? -0.771 -5.475 9.594 1.00 68.88 878 PRO A N 1
ATOM 6756 C CA . PRO A 1 878 ? 0.073 -6.591 9.995 1.00 68.88 878 PRO A CA 1
ATOM 6757 C C . PRO A 1 878 ? 0.583 -7.279 8.729 1.00 68.88 878 PRO A C 1
ATOM 6759 O O . PRO A 1 878 ? -0.212 -7.723 7.904 1.00 68.88 878 PRO A O 1
ATOM 6762 N N . LEU A 1 879 ? 1.903 -7.367 8.564 1.00 78.75 879 LEU A N 1
ATOM 6763 C CA . LEU A 1 879 ? 2.484 -8.136 7.466 1.00 78.75 879 LEU A CA 1
ATOM 6764 C C . LEU A 1 879 ? 2.000 -9.590 7.550 1.00 78.75 879 LEU A C 1
ATOM 6766 O O . LEU A 1 879 ? 1.882 -10.142 8.646 1.00 78.75 879 LEU A O 1
ATOM 6770 N N . ASP A 1 880 ? 1.813 -10.234 6.397 1.00 85.94 880 ASP A N 1
ATOM 6771 C CA . ASP A 1 880 ? 1.593 -11.683 6.258 1.00 85.94 880 ASP A CA 1
ATOM 6772 C C . ASP A 1 880 ? 2.469 -12.509 7.222 1.00 85.94 880 ASP A C 1
ATOM 6774 O O . ASP A 1 880 ? 1.988 -13.358 7.980 1.00 85.94 880 ASP A O 1
ATOM 6778 N N . ALA A 1 881 ? 3.747 -12.121 7.292 1.00 87.62 881 ALA A N 1
ATOM 6779 C CA . ALA A 1 881 ? 4.792 -12.669 8.145 1.00 87.62 881 ALA A CA 1
ATOM 6780 C C . ALA A 1 881 ? 4.586 -12.512 9.667 1.00 87.62 881 ALA A C 1
ATOM 6782 O O . ALA A 1 881 ? 5.439 -12.974 10.425 1.00 87.62 881 ALA A O 1
ATOM 6783 N N . PHE A 1 882 ? 3.500 -11.897 10.137 1.00 89.25 882 PHE A N 1
ATOM 6784 C CA . PHE A 1 882 ? 3.117 -11.818 11.554 1.00 89.25 882 PHE A CA 1
ATOM 6785 C C . PHE A 1 882 ? 1.744 -12.433 11.843 1.00 89.25 882 PHE A C 1
ATOM 6787 O O . PHE A 1 882 ? 1.332 -12.485 13.002 1.00 89.25 882 PHE A O 1
ATOM 6794 N N . THR A 1 883 ? 1.008 -12.879 10.821 1.00 88.56 883 THR A N 1
ATOM 6795 C CA . THR A 1 883 ? -0.414 -13.229 10.961 1.00 88.56 883 THR A CA 1
ATOM 6796 C C . THR A 1 883 ? -0.676 -14.413 11.884 1.00 88.56 883 THR A C 1
ATOM 6798 O O . THR A 1 883 ? -1.735 -14.453 12.499 1.00 88.56 883 THR A O 1
ATOM 6801 N N . ASP A 1 884 ? 0.273 -15.332 12.060 1.00 85.69 884 ASP A N 1
ATOM 6802 C CA . ASP A 1 884 ? 0.249 -16.433 13.035 1.00 85.69 884 ASP A CA 1
ATOM 6803 C C . ASP A 1 884 ? 0.459 -15.979 14.497 1.00 85.69 884 ASP A C 1
ATOM 6805 O O . ASP A 1 884 ? 0.035 -16.679 15.419 1.00 85.69 884 ASP A O 1
ATOM 6809 N N . VAL A 1 885 ? 1.068 -14.805 14.714 1.00 89.12 885 VAL A N 1
ATOM 6810 C CA . VAL A 1 885 ? 1.437 -14.260 16.038 1.00 89.12 885 VAL A CA 1
ATOM 6811 C C . VAL A 1 885 ? 0.640 -13.003 16.423 1.00 89.12 885 VAL A C 1
ATOM 6813 O O . VAL A 1 885 ? 0.539 -12.702 17.611 1.00 89.12 885 VAL A O 1
ATOM 6816 N N . VAL A 1 886 ? -0.026 -12.316 15.492 1.00 91.81 886 VAL A N 1
ATOM 6817 C CA . VAL A 1 886 ? -0.852 -11.111 15.739 1.00 91.81 886 VAL A CA 1
ATOM 6818 C C . VAL A 1 886 ? -2.344 -11.442 15.653 1.00 91.81 886 VAL A C 1
ATOM 6820 O O . VAL A 1 886 ? -2.791 -11.983 14.647 1.00 91.81 886 VAL A O 1
ATOM 6823 N N . ASP A 1 887 ? -3.123 -11.134 16.697 1.00 91.75 887 ASP A N 1
ATOM 6824 C CA . ASP A 1 887 ? -4.582 -11.365 16.729 1.00 91.75 887 ASP A CA 1
ATOM 6825 C C . ASP A 1 887 ? -5.378 -10.252 16.041 1.00 91.75 887 ASP A C 1
ATOM 6827 O O . ASP A 1 887 ? -6.424 -10.514 15.450 1.00 91.75 887 ASP A O 1
ATOM 6831 N N . VAL A 1 888 ? -4.898 -9.010 16.148 1.00 91.25 888 VAL A N 1
ATOM 6832 C CA . VAL A 1 888 ? -5.567 -7.807 15.641 1.00 91.25 888 VAL A CA 1
ATOM 6833 C C . VAL A 1 888 ? -4.540 -6.921 14.941 1.00 91.25 888 VAL A C 1
ATOM 6835 O O . VAL A 1 888 ? -3.505 -6.599 15.526 1.00 91.25 888 VAL A O 1
ATOM 6838 N N . GLY A 1 889 ? -4.831 -6.496 13.715 1.00 88.12 889 GLY A N 1
ATOM 6839 C CA . GLY A 1 889 ? -4.103 -5.395 13.081 1.00 88.12 889 GLY A CA 1
ATOM 6840 C C . GLY A 1 889 ? -4.844 -4.085 13.316 1.00 88.12 889 GLY A C 1
ATOM 6841 O O . GLY A 1 889 ? -6.020 -4.011 12.961 1.00 88.12 889 GLY A O 1
ATOM 6842 N N . HIS A 1 890 ? -4.195 -3.067 13.880 1.00 81.06 890 HIS A N 1
ATOM 6843 C CA . HIS A 1 890 ? -4.840 -1.805 14.283 1.00 81.06 890 HIS A CA 1
ATOM 6844 C C . HIS A 1 890 ? -4.901 -0.728 13.183 1.00 81.06 890 HIS A C 1
ATOM 6846 O O . HIS A 1 890 ? -5.661 0.234 13.309 1.00 81.06 890 HIS A O 1
ATOM 6852 N N . GLY A 1 891 ? -4.125 -0.870 12.102 1.00 69.81 891 GLY A N 1
ATOM 6853 C CA . GLY A 1 891 ? -4.151 0.056 10.961 1.00 69.81 891 GLY A CA 1
ATOM 6854 C C . GLY A 1 891 ? -5.453 0.001 10.155 1.00 69.81 891 GLY A C 1
ATOM 6855 O O . GLY A 1 891 ? -6.329 -0.825 10.403 1.00 69.81 891 GLY A O 1
ATOM 6856 N N . HIS A 1 892 ? -5.588 0.853 9.145 1.00 71.50 892 HIS A N 1
ATOM 6857 C CA . HIS A 1 892 ? -6.811 0.921 8.340 1.00 71.50 892 HIS A CA 1
ATOM 6858 C C . HIS A 1 892 ? -6.848 -0.181 7.267 1.00 71.50 892 HIS A C 1
ATOM 6860 O O . HIS A 1 892 ? -5.882 -0.373 6.528 1.00 71.50 892 HIS A O 1
ATOM 6866 N N . SER A 1 893 ? -7.958 -0.915 7.146 1.00 69.69 893 SER A N 1
ATOM 6867 C CA . SER A 1 893 ? -8.082 -1.956 6.110 1.00 69.69 893 SER A CA 1
ATOM 6868 C C . SER A 1 893 ? -8.222 -1.357 4.706 1.00 69.69 893 SER A C 1
ATOM 6870 O O . SER A 1 893 ? -7.600 -1.849 3.764 1.00 69.69 893 SER A O 1
ATOM 6872 N N . ILE A 1 894 ? -9.016 -0.287 4.554 1.00 73.06 894 ILE A N 1
ATOM 6873 C CA . ILE A 1 894 ? -9.423 0.249 3.244 1.00 73.06 894 ILE A CA 1
ATOM 6874 C C . ILE A 1 894 ? -8.895 1.672 3.022 1.00 73.06 894 ILE A C 1
ATOM 6876 O O . ILE A 1 894 ? -9.216 2.603 3.756 1.00 73.06 894 ILE A O 1
ATOM 6880 N N . GLY A 1 895 ? -8.095 1.837 1.966 1.00 55.78 895 GLY A N 1
ATOM 6881 C CA . GLY A 1 895 ? -7.261 3.023 1.744 1.00 55.78 895 GLY A CA 1
ATOM 6882 C C . GLY A 1 895 ? -7.933 4.259 1.139 1.00 55.78 895 GLY A C 1
ATOM 6883 O O . GLY A 1 895 ? -7.224 5.211 0.818 1.00 55.78 895 GLY A O 1
ATOM 6884 N N . PHE A 1 896 ? -9.257 4.287 0.951 1.00 57.44 896 PHE A N 1
ATOM 6885 C CA . PHE A 1 896 ? -9.928 5.468 0.381 1.00 57.44 896 PHE A CA 1
ATOM 6886 C C . PHE A 1 896 ? -9.837 6.715 1.279 1.00 57.44 896 PHE A C 1
ATOM 6888 O O . PHE A 1 896 ? -9.922 7.826 0.778 1.00 57.44 896 PHE A O 1
ATOM 6895 N N . GLN A 1 897 ? -9.547 6.551 2.575 1.00 50.53 897 GLN A N 1
ATOM 6896 C CA . GLN A 1 897 ? -9.340 7.661 3.520 1.00 50.53 897 GLN A CA 1
ATOM 6897 C C . GLN A 1 897 ? -8.024 8.434 3.303 1.00 50.53 897 GLN A C 1
ATOM 6899 O O . GLN A 1 897 ? -7.846 9.504 3.879 1.00 50.53 897 GLN A O 1
ATOM 6904 N N . TRP A 1 898 ? -7.095 7.896 2.501 1.00 45.12 898 TRP A N 1
ATOM 6905 C CA . TRP A 1 898 ? -5.751 8.461 2.322 1.00 45.12 898 TRP A CA 1
ATOM 6906 C C . TRP A 1 898 ? -5.226 8.424 0.873 1.00 45.12 898 TRP A C 1
ATOM 6908 O O . TRP A 1 898 ? -4.181 9.017 0.604 1.00 45.12 898 TRP A O 1
ATOM 6918 N N . TRP A 1 899 ? -5.885 7.720 -0.064 1.00 47.31 899 TRP A N 1
ATOM 6919 C CA . TRP A 1 899 ? -5.311 7.449 -1.394 1.00 47.31 899 TRP A CA 1
ATOM 6920 C C . TRP A 1 899 ? -6.316 7.407 -2.566 1.00 47.31 899 TRP A C 1
ATOM 6922 O O . TRP A 1 899 ? -6.450 6.394 -3.263 1.00 47.31 899 TRP A O 1
ATOM 6932 N N . GLU A 1 900 ? -6.974 8.533 -2.842 1.00 46.22 900 GLU A N 1
ATOM 6933 C CA . GLU A 1 900 ? -7.879 8.696 -3.999 1.00 46.22 900 GLU A CA 1
ATOM 6934 C C . GLU A 1 900 ? -7.161 8.770 -5.369 1.00 46.22 900 GLU A C 1
ATOM 6936 O O . GLU A 1 900 ? -7.811 8.689 -6.406 1.00 46.22 900 GLU A O 1
ATOM 6941 N N . SER A 1 901 ? -5.826 8.897 -5.417 1.00 49.72 901 SER A N 1
ATOM 6942 C CA . SER A 1 901 ? -5.102 9.225 -6.663 1.00 49.72 901 SER A CA 1
ATOM 6943 C C . SER A 1 901 ? -4.727 8.051 -7.579 1.00 49.72 901 SER A C 1
ATOM 6945 O O . SER A 1 901 ? -4.613 8.243 -8.786 1.00 49.72 901 SER A O 1
ATOM 6947 N N . LYS A 1 902 ? -4.517 6.836 -7.049 1.00 55.62 902 LYS A N 1
ATOM 6948 C CA . LYS A 1 902 ? -4.055 5.686 -7.860 1.00 55.62 902 LYS A CA 1
ATOM 6949 C C . LYS A 1 902 ? -5.223 4.951 -8.538 1.00 55.62 902 LYS A C 1
ATOM 6951 O O . LYS A 1 902 ? -6.248 4.756 -7.881 1.00 55.62 902 LYS A O 1
ATOM 6956 N N . PRO A 1 903 ? -5.056 4.444 -9.777 1.00 66.06 903 PRO A N 1
ATOM 6957 C CA . PRO A 1 903 ? -6.077 3.662 -10.481 1.00 66.06 903 PRO A CA 1
ATOM 6958 C C . PRO A 1 903 ? -6.365 2.290 -9.837 1.00 66.06 903 PRO A C 1
ATOM 6960 O O . PRO A 1 903 ? -5.715 1.864 -8.876 1.00 66.06 903 PRO A O 1
ATOM 6963 N N . GLY A 1 904 ? -7.335 1.574 -10.415 1.00 76.94 904 GLY A N 1
ATOM 6964 C CA . GLY A 1 904 ? -7.746 0.224 -10.014 1.00 76.94 904 GLY A CA 1
ATOM 6965 C C . GLY A 1 904 ? -8.967 0.202 -9.090 1.00 76.94 904 GLY A C 1
ATOM 6966 O O . GLY A 1 904 ? -9.244 1.161 -8.376 1.00 76.94 904 GLY A O 1
ATOM 6967 N N . VAL A 1 905 ? -9.704 -0.909 -9.111 1.00 81.81 905 VAL A N 1
ATOM 6968 C CA . VAL A 1 905 ? -10.898 -1.130 -8.280 1.00 81.81 905 VAL A CA 1
ATOM 6969 C C . VAL A 1 905 ? -10.480 -1.846 -6.997 1.00 81.81 905 VAL A C 1
ATOM 6971 O O . VAL A 1 905 ? -9.811 -2.879 -7.065 1.00 81.81 905 VAL A O 1
ATOM 6974 N N . PHE A 1 906 ? -10.861 -1.314 -5.834 1.00 82.44 906 PHE A N 1
ATOM 6975 C CA . PHE A 1 906 ? -10.651 -1.986 -4.548 1.00 82.44 906 PHE A CA 1
ATOM 6976 C C . PHE A 1 906 ? -11.468 -3.282 -4.464 1.00 82.44 906 PHE A C 1
ATOM 6978 O O . PHE A 1 906 ? -12.635 -3.317 -4.851 1.00 82.44 906 PHE A O 1
ATOM 6985 N N . VAL A 1 907 ? -10.859 -4.331 -3.917 1.00 89.31 907 VAL A N 1
ATOM 6986 C CA . VAL A 1 907 ? -11.501 -5.619 -3.619 1.00 89.31 907 VAL A CA 1
ATOM 6987 C C . VAL A 1 907 ? -11.018 -6.123 -2.254 1.00 89.31 907 VAL A C 1
ATOM 6989 O O . VAL A 1 907 ? -9.899 -5.784 -1.869 1.00 89.31 907 VAL A O 1
ATOM 6992 N N . PRO A 1 908 ? -11.792 -6.956 -1.532 1.00 92.00 908 PRO A N 1
ATOM 6993 C CA . PRO A 1 908 ? -11.415 -7.465 -0.211 1.00 92.00 908 PRO A CA 1
ATOM 6994 C C . PRO A 1 908 ? -10.328 -8.551 -0.272 1.00 92.00 908 PRO A C 1
ATOM 6996 O O . PRO A 1 908 ? -10.518 -9.662 0.214 1.00 92.00 908 PRO A O 1
ATOM 6999 N N . LEU A 1 909 ? -9.205 -8.297 -0.947 1.00 91.81 909 LEU A N 1
ATOM 7000 C CA . LEU A 1 909 ? -8.166 -9.299 -1.180 1.00 91.81 909 LEU A CA 1
ATOM 7001 C C . LEU A 1 909 ? -7.517 -9.790 0.122 1.00 91.81 909 LEU A C 1
ATOM 7003 O O . LEU A 1 909 ? -7.244 -10.983 0.234 1.00 91.81 909 LEU A O 1
ATOM 7007 N N . TRP A 1 910 ? -7.294 -8.901 1.093 1.00 91.00 910 TRP A N 1
ATOM 7008 C CA . TRP A 1 910 ? -6.774 -9.263 2.410 1.00 91.00 910 TRP A CA 1
ATOM 7009 C C . TRP A 1 910 ? -7.828 -10.038 3.195 1.00 91.00 910 TRP A C 1
ATOM 7011 O O . TRP A 1 910 ? -7.557 -11.152 3.642 1.00 91.00 910 TRP A O 1
ATOM 7021 N N . SER A 1 911 ? -9.062 -9.533 3.271 1.00 92.69 911 SER A N 1
ATOM 7022 C CA . SER A 1 911 ? -10.149 -10.235 3.967 1.00 92.69 911 SER A CA 1
ATOM 7023 C C . SER A 1 911 ? -10.467 -11.607 3.342 1.00 92.69 911 SER A C 1
ATOM 7025 O O . SER A 1 911 ? -10.719 -12.571 4.064 1.00 92.69 911 SER A O 1
ATOM 7027 N N . LEU A 1 912 ? -10.354 -11.771 2.019 1.00 95.88 912 LEU A N 1
ATOM 7028 C CA . LEU A 1 912 ? -10.484 -13.065 1.329 1.00 95.88 912 LEU A CA 1
ATOM 7029 C C . LEU A 1 912 ? -9.403 -14.081 1.750 1.00 95.88 912 LEU A C 1
ATOM 7031 O O . LEU A 1 912 ? -9.656 -15.290 1.697 1.00 95.88 912 LEU A O 1
ATOM 7035 N N . VAL A 1 913 ? -8.219 -13.627 2.176 1.00 95.12 913 VAL A N 1
ATOM 7036 C CA . VAL A 1 913 ? -7.149 -14.491 2.704 1.00 95.12 913 VAL A CA 1
ATOM 7037 C C . VAL A 1 913 ? -7.258 -14.666 4.219 1.00 95.12 913 VAL A C 1
ATOM 7039 O O . VAL A 1 913 ? -7.097 -15.794 4.680 1.00 95.12 913 VAL A O 1
ATOM 7042 N N . TYR A 1 914 ? -7.576 -13.614 4.981 1.00 93.50 914 TYR A N 1
ATOM 7043 C CA . TYR A 1 914 ? -7.358 -13.546 6.435 1.00 93.50 914 TYR A CA 1
ATOM 7044 C C . TYR A 1 914 ? -8.594 -13.331 7.320 1.00 93.50 914 TYR A C 1
ATOM 7046 O O . TYR A 1 914 ? -8.479 -13.475 8.544 1.00 93.50 914 TYR A O 1
ATOM 7054 N N . ALA A 1 915 ? -9.786 -13.101 6.757 1.00 93.31 915 ALA A N 1
ATOM 7055 C CA . ALA A 1 915 ? -11.020 -13.193 7.538 1.00 93.31 915 ALA A CA 1
ATOM 7056 C C . ALA A 1 915 ? -11.142 -14.600 8.156 1.00 93.31 915 ALA A C 1
ATOM 7058 O O . ALA A 1 915 ? -10.860 -15.623 7.510 1.00 93.31 915 ALA A O 1
ATOM 7059 N N . GLY A 1 916 ? -11.495 -14.638 9.441 1.00 92.56 916 GLY A N 1
ATOM 7060 C CA . GLY A 1 916 ? -11.478 -15.846 10.262 1.00 92.56 916 GLY A CA 1
ATOM 7061 C C . GLY A 1 916 ? -10.145 -16.134 10.966 1.00 92.56 916 GLY A C 1
ATOM 7062 O O . GLY A 1 916 ? -10.079 -17.099 11.725 1.00 92.56 916 GLY A O 1
ATOM 7063 N N . ALA A 1 917 ? -9.080 -15.348 10.745 1.00 92.00 917 ALA A N 1
ATOM 7064 C CA . ALA A 1 917 ? -7.774 -15.503 11.410 1.00 92.00 917 ALA A CA 1
ATOM 7065 C C . ALA A 1 917 ? -7.295 -14.260 12.167 1.00 92.00 917 ALA A C 1
ATOM 7067 O O . ALA A 1 917 ? -6.820 -14.399 13.294 1.00 92.00 917 ALA A O 1
ATOM 7068 N N . VAL A 1 918 ? -7.410 -13.078 11.560 1.00 91.19 918 VAL A N 1
ATOM 7069 C CA . VAL A 1 918 ? -6.946 -11.803 12.128 1.00 91.19 918 VAL A CA 1
ATOM 7070 C C . VAL A 1 918 ? -8.127 -10.837 12.186 1.00 91.19 918 VAL A C 1
ATOM 7072 O O . VAL A 1 918 ? -8.870 -10.710 11.213 1.00 91.19 918 VAL A O 1
ATOM 7075 N N . VAL A 1 919 ? -8.319 -10.168 13.324 1.00 91.50 919 VAL A N 1
ATOM 7076 C CA . VAL A 1 919 ? -9.313 -9.092 13.454 1.00 91.50 919 VAL A CA 1
ATOM 7077 C C . VAL A 1 919 ? -8.770 -7.837 12.772 1.00 91.50 919 VAL A C 1
ATOM 7079 O O . VAL A 1 919 ? -7.613 -7.452 12.962 1.00 91.50 919 VAL A O 1
ATOM 7082 N N . ASP A 1 920 ? -9.616 -7.201 11.972 1.00 88.56 920 ASP A N 1
ATOM 7083 C CA . ASP A 1 920 ? -9.255 -6.083 11.109 1.00 88.56 920 ASP A CA 1
ATOM 7084 C C . ASP A 1 920 ? -10.179 -4.882 11.359 1.00 88.56 920 ASP A C 1
ATOM 7086 O O . ASP A 1 920 ? -11.351 -5.070 11.700 1.00 88.56 920 ASP A O 1
ATOM 7090 N N . LEU A 1 921 ? -9.648 -3.660 11.252 1.00 88.75 921 LEU A N 1
ATOM 7091 C CA . LEU A 1 921 ? -10.276 -2.441 11.765 1.00 88.75 921 LEU A CA 1
ATOM 7092 C C . LEU A 1 921 ? -10.576 -1.404 10.673 1.00 88.75 921 LEU A C 1
ATOM 7094 O O . LEU A 1 921 ? -9.692 -0.919 9.962 1.00 88.75 921 LEU A O 1
ATOM 7098 N N . PHE A 1 922 ? -11.830 -0.963 10.640 1.00 88.56 922 PHE A N 1
ATOM 7099 C CA . PHE A 1 922 ? -12.281 0.193 9.881 1.00 88.56 922 PHE A CA 1
ATOM 7100 C C . PHE A 1 922 ? -12.319 1.437 10.776 1.00 88.56 922 PHE A C 1
ATOM 7102 O O . PHE A 1 922 ? -13.068 1.482 11.751 1.00 88.56 922 PHE A O 1
ATOM 7109 N N . ARG A 1 923 ? -11.539 2.472 10.445 1.00 87.12 923 ARG A N 1
ATOM 7110 C CA . ARG A 1 923 ? -11.572 3.758 11.158 1.00 87.12 923 ARG A CA 1
ATOM 7111 C C . ARG A 1 923 ? -12.810 4.550 10.755 1.00 87.12 923 ARG A C 1
ATOM 7113 O O . ARG A 1 923 ? -12.977 4.849 9.579 1.00 87.12 923 ARG A O 1
ATOM 7120 N N . VAL A 1 924 ? -13.641 4.913 11.725 1.00 86.62 924 VAL A N 1
ATOM 7121 C CA . VAL A 1 924 ? -14.911 5.614 11.478 1.00 86.62 924 VAL A CA 1
ATOM 7122 C C . VAL A 1 924 ? -14.733 7.128 11.360 1.00 86.62 924 VAL A C 1
ATOM 7124 O O . VAL A 1 924 ? -15.423 7.754 10.563 1.00 86.62 924 VAL A O 1
ATOM 7127 N N . SER A 1 925 ? -13.816 7.720 12.131 1.00 78.44 925 SER A N 1
ATOM 7128 C CA . SER A 1 925 ? -13.653 9.176 12.232 1.00 78.44 925 SER A CA 1
ATOM 7129 C C . SER A 1 925 ? -13.338 9.824 10.874 1.00 78.44 925 SER A C 1
ATOM 7131 O O . SER A 1 925 ? -12.231 9.652 10.358 1.00 78.44 925 SER A O 1
ATOM 7133 N N . GLY A 1 926 ? -14.289 10.587 10.317 1.00 72.75 926 GLY A N 1
ATOM 7134 C CA . GLY A 1 926 ? -14.175 11.223 8.996 1.00 72.75 926 GLY A CA 1
ATOM 7135 C C . GLY A 1 926 ? -14.527 10.319 7.806 1.00 72.75 926 GLY A C 1
ATOM 7136 O O . GLY A 1 926 ? -14.195 10.654 6.671 1.00 72.75 926 GLY A O 1
ATOM 7137 N N . ALA A 1 927 ? -15.152 9.167 8.056 1.00 76.56 927 ALA A N 1
ATOM 7138 C CA . ALA A 1 927 ? -15.610 8.213 7.048 1.00 76.56 927 ALA A CA 1
ATOM 7139 C C . ALA A 1 927 ? -16.924 7.535 7.481 1.00 76.56 927 ALA A C 1
ATOM 7141 O O . ALA A 1 927 ? -17.077 6.313 7.393 1.00 76.56 927 ALA A O 1
ATOM 7142 N N . GLU A 1 928 ? -17.870 8.330 7.979 1.00 76.62 928 GLU A N 1
ATOM 7143 C CA . GLU A 1 928 ? -19.129 7.867 8.569 1.00 76.62 928 GLU A CA 1
ATOM 7144 C C . GLU A 1 928 ? -19.998 7.076 7.567 1.00 76.62 928 GLU A C 1
ATOM 7146 O O . GLU A 1 928 ? -20.596 6.068 7.944 1.00 76.62 928 GLU A O 1
ATOM 7151 N N . ASP A 1 929 ? -19.963 7.438 6.278 1.00 78.75 929 ASP A N 1
ATOM 7152 C CA . ASP A 1 929 ? -20.613 6.716 5.165 1.00 78.75 929 ASP A CA 1
ATOM 7153 C C . ASP A 1 929 ? -19.928 5.366 4.819 1.00 78.75 929 ASP A C 1
ATOM 7155 O O . ASP A 1 929 ? -20.374 4.626 3.942 1.00 78.75 929 ASP A O 1
ATOM 7159 N N . GLY A 1 930 ? -18.827 5.014 5.492 1.00 86.94 930 GLY A N 1
ATOM 7160 C CA . GLY A 1 930 ? -18.031 3.810 5.232 1.00 86.94 930 GLY A CA 1
ATOM 7161 C C . GLY A 1 930 ? -18.613 2.497 5.772 1.00 86.94 930 GLY A C 1
ATOM 7162 O O . GLY A 1 930 ? -18.067 1.428 5.484 1.00 86.94 930 GLY A O 1
ATOM 7163 N N . MET A 1 931 ? -19.710 2.540 6.537 1.00 90.00 931 MET A N 1
ATOM 7164 C CA . MET A 1 931 ? -20.291 1.361 7.202 1.00 90.00 931 MET A CA 1
ATOM 7165 C C . MET A 1 931 ? -20.608 0.180 6.258 1.00 90.00 931 MET A C 1
ATOM 7167 O O . MET A 1 931 ? -20.279 -0.952 6.626 1.00 90.00 931 MET A O 1
ATOM 7171 N N . PRO A 1 932 ? -21.142 0.379 5.031 1.00 91.75 932 PRO A N 1
ATOM 7172 C CA . PRO A 1 932 ? -21.392 -0.726 4.104 1.00 91.75 932 PRO A CA 1
ATOM 7173 C C . PRO A 1 932 ? -20.116 -1.481 3.700 1.00 91.75 932 PRO A C 1
ATOM 7175 O O . PRO A 1 932 ? -20.153 -2.700 3.544 1.00 91.75 932 PRO A O 1
ATOM 7178 N N . TYR A 1 933 ? -18.968 -0.797 3.595 1.00 90.25 933 TYR A N 1
ATOM 7179 C CA . TYR A 1 933 ? -17.678 -1.451 3.342 1.00 90.25 933 TYR A CA 1
ATOM 7180 C C . TYR A 1 933 ? -17.193 -2.261 4.548 1.00 90.25 933 TYR A C 1
ATOM 7182 O O . TYR A 1 933 ? -16.734 -3.392 4.383 1.00 90.25 933 TYR A O 1
ATOM 7190 N N . ALA A 1 934 ? -17.325 -1.716 5.762 1.00 90.69 934 ALA A N 1
ATOM 7191 C CA . ALA A 1 934 ? -16.975 -2.437 6.985 1.00 90.69 934 ALA A CA 1
ATOM 7192 C C . ALA A 1 934 ? -17.800 -3.728 7.131 1.00 90.69 934 ALA A C 1
ATOM 7194 O O . ALA A 1 934 ? -17.239 -4.783 7.431 1.00 90.69 934 ALA A O 1
ATOM 7195 N N . ALA A 1 935 ? -19.101 -3.669 6.830 1.00 92.00 935 ALA A N 1
ATOM 7196 C CA . ALA A 1 935 ? -19.982 -4.833 6.813 1.00 92.00 935 ALA A CA 1
ATOM 7197 C C . ALA A 1 935 ? -19.608 -5.851 5.720 1.00 92.00 935 ALA A C 1
ATOM 7199 O O . ALA A 1 935 ? -19.495 -7.042 6.016 1.00 92.00 935 ALA A O 1
ATOM 7200 N N . LEU A 1 936 ? -19.379 -5.403 4.476 1.00 92.81 936 LEU A N 1
ATOM 7201 C CA . LEU A 1 936 ? -18.961 -6.271 3.366 1.00 92.81 936 LEU A CA 1
ATOM 7202 C C . LEU A 1 936 ? -17.678 -7.038 3.685 1.00 92.81 936 LEU A C 1
ATOM 7204 O O . LEU A 1 936 ? -17.592 -8.229 3.400 1.00 92.81 936 LEU A O 1
ATOM 7208 N N . TYR A 1 937 ? -16.655 -6.361 4.203 1.00 92.19 937 TYR A N 1
ATOM 7209 C CA . TYR A 1 937 ? -15.326 -6.961 4.377 1.00 92.19 937 TYR A CA 1
ATOM 7210 C C . TYR A 1 937 ? -15.189 -7.648 5.748 1.00 92.19 937 TYR A C 1
ATOM 7212 O O . TYR A 1 937 ? -14.293 -8.459 5.963 1.00 92.19 937 TYR A O 1
ATOM 7220 N N . GLY A 1 938 ? -16.144 -7.406 6.650 1.00 91.12 938 GLY A N 1
ATOM 7221 C CA . GLY A 1 938 ? -16.249 -8.045 7.958 1.00 91.12 938 GLY A CA 1
ATOM 7222 C C . GLY A 1 938 ? -15.387 -7.395 9.041 1.00 91.12 938 GLY A C 1
ATOM 7223 O O . GLY A 1 938 ? -15.036 -8.042 10.031 1.00 91.12 938 GLY A O 1
ATOM 7224 N N . LEU A 1 939 ? -15.076 -6.115 8.856 1.00 90.94 939 LEU A N 1
ATOM 7225 C CA . LEU A 1 939 ? -14.196 -5.302 9.691 1.00 90.94 939 LEU A CA 1
ATOM 7226 C C . LEU A 1 939 ? -14.893 -4.869 10.989 1.00 90.94 939 LEU A C 1
ATOM 7228 O O . LEU A 1 939 ? -16.121 -4.879 11.091 1.00 90.94 939 LEU A O 1
ATOM 7232 N N . ASN A 1 940 ? -14.113 -4.456 11.983 1.00 91.38 940 ASN A N 1
ATOM 7233 C CA . ASN A 1 940 ? -14.617 -3.910 13.243 1.00 91.38 940 ASN A CA 1
ATOM 7234 C C . ASN A 1 940 ? -14.433 -2.390 13.275 1.00 91.38 940 ASN A C 1
ATOM 7236 O O . ASN A 1 940 ? -13.472 -1.866 12.720 1.00 91.38 940 ASN A O 1
ATOM 7240 N N . ALA A 1 941 ? -15.337 -1.670 13.936 1.00 90.88 941 ALA A N 1
ATOM 7241 C CA . ALA A 1 941 ? -15.241 -0.217 14.041 1.00 90.88 941 ALA A CA 1
ATOM 7242 C C . ALA A 1 941 ? -14.088 0.206 14.971 1.00 90.88 941 ALA A C 1
ATOM 7244 O O . ALA A 1 941 ? -14.008 -0.278 16.100 1.00 90.88 941 ALA A O 1
ATOM 7245 N N . ARG A 1 942 ? -13.244 1.139 14.516 1.00 90.06 942 ARG A N 1
ATOM 7246 C CA . ARG A 1 942 ? -12.253 1.888 15.306 1.00 90.06 942 ARG A CA 1
ATOM 7247 C C . ARG A 1 942 ? -12.677 3.351 15.375 1.00 90.06 942 ARG A C 1
ATOM 7249 O O . ARG A 1 942 ? -12.831 4.000 14.339 1.00 90.06 942 ARG A O 1
ATOM 7256 N N . PHE A 1 943 ? -12.807 3.868 16.587 1.00 90.31 943 PHE A N 1
ATOM 7257 C CA . PHE A 1 943 ? -13.086 5.268 16.873 1.00 90.31 943 PHE A CA 1
ATOM 7258 C C . PHE A 1 943 ? -11.839 5.942 17.428 1.00 90.31 943 PHE A C 1
ATOM 7260 O O . PHE A 1 943 ? -11.210 5.445 18.368 1.00 90.31 943 PHE A O 1
ATOM 7267 N N . ASP A 1 944 ? -11.514 7.092 16.852 1.00 84.75 944 ASP A N 1
ATOM 7268 C CA . ASP A 1 944 ? -10.493 7.981 17.384 1.00 84.75 944 ASP A CA 1
ATOM 7269 C C . ASP A 1 944 ? -11.204 8.989 18.289 1.00 84.75 944 ASP A C 1
ATOM 7271 O O . ASP A 1 944 ? -12.163 9.628 17.852 1.00 84.75 944 ASP A O 1
ATOM 7275 N N . ASP A 1 945 ? -10.709 9.120 19.521 1.00 75.62 945 ASP A N 1
ATOM 7276 C CA . ASP A 1 945 ? -11.331 9.765 20.686 1.00 75.62 945 ASP A CA 1
ATOM 7277 C C . ASP A 1 945 ? -12.256 8.856 21.517 1.00 75.62 945 ASP A C 1
ATOM 7279 O O . ASP A 1 945 ? -13.122 8.140 21.020 1.00 75.62 945 ASP A O 1
ATOM 7283 N N . TYR A 1 946 ? -12.121 8.968 22.842 1.00 87.12 946 TYR A N 1
ATOM 7284 C CA . TYR A 1 946 ? -12.958 8.291 23.837 1.00 87.12 946 TYR A CA 1
ATOM 7285 C C . TYR A 1 946 ? -14.325 8.988 23.958 1.00 87.12 946 TYR A C 1
ATOM 7287 O O . TYR A 1 946 ? -14.625 9.674 24.939 1.00 87.12 946 TYR A O 1
ATOM 7295 N N . LYS A 1 947 ? -15.157 8.839 22.924 1.00 85.94 947 LYS A N 1
ATOM 7296 C CA . LYS A 1 947 ? -16.520 9.383 22.837 1.00 85.94 947 LYS A CA 1
ATOM 7297 C C . LYS A 1 947 ? -17.548 8.253 22.797 1.00 85.94 947 LYS A C 1
ATOM 7299 O O . LYS A 1 947 ? -17.256 7.141 22.381 1.00 85.94 947 LYS A O 1
ATOM 7304 N N . VAL A 1 948 ? -18.759 8.555 23.268 1.00 85.38 948 VAL A N 1
ATOM 7305 C CA . VAL A 1 948 ? -19.938 7.682 23.133 1.00 85.38 948 VAL A CA 1
ATOM 7306 C C . VAL A 1 948 ? -21.140 8.570 22.838 1.00 85.38 948 VAL A C 1
ATOM 7308 O O . VAL A 1 948 ? -21.589 9.322 23.717 1.00 85.38 948 VAL A O 1
ATOM 7311 N N . GLY A 1 949 ? -21.615 8.515 21.602 1.00 88.06 949 GLY A N 1
ATOM 7312 C CA . GLY A 1 949 ? -22.780 9.208 21.073 1.00 88.06 949 GLY A CA 1
ATOM 7313 C C . GLY A 1 949 ? -23.587 8.295 20.147 1.00 88.06 949 GLY A C 1
ATOM 7314 O O . GLY A 1 949 ? -23.517 7.071 20.238 1.00 88.06 949 GLY A O 1
ATOM 7315 N N . ALA A 1 950 ? -24.401 8.894 19.275 1.00 89.00 950 ALA A N 1
ATOM 7316 C CA . ALA A 1 950 ? -25.274 8.136 18.379 1.00 89.00 950 ALA A CA 1
ATOM 7317 C C . ALA A 1 950 ? -24.480 7.285 17.372 1.00 89.00 950 ALA A C 1
ATOM 7319 O O . ALA A 1 950 ? -24.836 6.132 17.154 1.00 89.00 950 ALA A O 1
ATOM 7320 N N . THR A 1 951 ? -23.390 7.827 16.818 1.00 88.69 951 THR A N 1
ATOM 7321 C CA . THR A 1 951 ? -22.556 7.159 15.811 1.00 88.69 951 THR A CA 1
ATOM 7322 C C . THR A 1 951 ? -21.923 5.882 16.355 1.00 88.69 951 THR A C 1
ATOM 7324 O O . THR A 1 951 ? -22.070 4.827 15.750 1.00 88.69 951 THR A O 1
ATOM 7327 N N . GLU A 1 952 ? -21.261 5.938 17.512 1.00 90.44 952 GLU A N 1
ATOM 7328 C CA . GLU A 1 952 ? -20.564 4.781 18.088 1.00 90.44 952 GLU A CA 1
ATOM 7329 C C . GLU A 1 952 ? -21.544 3.651 18.437 1.00 90.44 952 GLU A C 1
ATOM 7331 O O . GLU A 1 952 ? -21.270 2.478 18.179 1.00 90.44 952 GLU A O 1
ATOM 7336 N N . VAL A 1 953 ? -22.720 4.016 18.959 1.00 92.12 953 VAL A N 1
ATOM 7337 C CA . VAL A 1 953 ? -23.806 3.085 19.296 1.00 92.12 953 VAL A CA 1
ATOM 7338 C C . VAL A 1 953 ? -24.452 2.483 18.046 1.00 92.12 953 VAL A C 1
ATOM 7340 O O . VAL A 1 953 ? -24.760 1.292 18.041 1.00 92.12 953 VAL A O 1
ATOM 7343 N N . GLU A 1 954 ? -24.666 3.274 16.990 1.00 91.56 954 GLU A N 1
ATOM 7344 C CA . GLU A 1 954 ? -25.200 2.773 15.721 1.00 91.56 954 GLU A CA 1
ATOM 7345 C C . GLU A 1 954 ? -24.219 1.792 15.075 1.00 91.56 954 GLU A C 1
ATOM 7347 O O . GLU A 1 954 ? -24.598 0.664 14.772 1.00 91.56 954 GLU A O 1
ATOM 7352 N N . TRP A 1 955 ? -22.952 2.182 14.924 1.00 91.50 955 TRP A N 1
ATOM 7353 C CA . TRP A 1 955 ? -21.913 1.321 14.360 1.00 91.50 955 TRP A CA 1
ATOM 7354 C C . TRP A 1 955 ? -21.774 0.010 15.139 1.00 91.50 955 TRP A C 1
ATOM 7356 O O . TRP A 1 955 ? -21.707 -1.047 14.517 1.00 91.50 955 TRP A O 1
ATOM 7366 N N . HIS A 1 956 ? -21.791 0.042 16.477 1.00 90.94 956 HIS A N 1
ATOM 7367 C CA . HIS A 1 956 ? -21.757 -1.181 17.281 1.00 90.94 956 HIS A CA 1
ATOM 7368 C C . HIS A 1 956 ? -22.972 -2.080 17.009 1.00 90.94 956 HIS A C 1
ATOM 7370 O O . HIS A 1 956 ? -22.805 -3.221 16.588 1.00 90.94 956 HIS A O 1
ATOM 7376 N N . LYS A 1 957 ? -24.195 -1.551 17.117 1.00 89.94 957 LYS A N 1
ATOM 7377 C CA . LYS A 1 957 ? -25.425 -2.332 16.882 1.00 89.94 957 LYS A CA 1
ATOM 7378 C C . LYS A 1 957 ? -25.516 -2.886 15.465 1.00 89.94 957 LYS A C 1
ATOM 7380 O O . LYS A 1 957 ? -26.009 -3.991 15.245 1.00 89.94 957 LYS A O 1
ATOM 7385 N N . ARG A 1 958 ? -25.052 -2.118 14.477 1.00 88.62 958 ARG A N 1
ATOM 7386 C CA . ARG A 1 958 ? -25.184 -2.479 13.064 1.00 88.62 958 ARG A CA 1
ATOM 7387 C C . ARG A 1 958 ? -24.084 -3.400 12.553 1.00 88.62 958 ARG A C 1
ATOM 7389 O O . ARG A 1 958 ? -24.343 -4.144 11.608 1.00 88.62 958 ARG A O 1
ATOM 7396 N N . ILE A 1 959 ? -22.904 -3.375 13.172 1.00 86.81 959 ILE A N 1
ATOM 7397 C CA . ILE A 1 959 ? -21.764 -4.223 12.813 1.00 86.81 959 ILE A CA 1
ATOM 7398 C C . ILE A 1 959 ? -21.591 -5.373 13.812 1.00 86.81 959 ILE A C 1
ATOM 7400 O O . ILE A 1 959 ? -21.535 -6.526 13.396 1.00 86.81 959 ILE A O 1
ATOM 7404 N N . SER A 1 960 ? -21.481 -5.108 15.111 1.00 83.44 960 SER A N 1
ATOM 7405 C CA . SER A 1 960 ? -21.151 -6.110 16.136 1.00 83.44 960 SER A CA 1
ATOM 7406 C C . SER A 1 960 ? -22.337 -6.995 16.529 1.00 83.44 960 SER A C 1
ATOM 7408 O O . SER A 1 960 ? -22.208 -8.220 16.445 1.00 83.44 960 SER A O 1
ATOM 7410 N N . ASP A 1 961 ? -23.480 -6.401 16.888 1.00 82.62 961 ASP A N 1
ATOM 7411 C CA . ASP A 1 961 ? -24.652 -7.139 17.401 1.00 82.62 961 ASP A CA 1
ATOM 7412 C C . ASP A 1 961 ? -25.380 -7.909 16.295 1.00 82.62 961 ASP A C 1
ATOM 7414 O O . ASP A 1 961 ? -25.877 -9.013 16.511 1.00 82.62 961 ASP A O 1
ATOM 7418 N N . ALA A 1 962 ? -25.429 -7.331 15.089 1.00 75.25 962 ALA A N 1
ATOM 7419 C CA . ALA A 1 962 ? -26.133 -7.893 13.935 1.00 75.25 962 ALA A CA 1
ATOM 7420 C C . ALA A 1 962 ? -25.613 -9.281 13.515 1.00 75.25 962 ALA A C 1
ATOM 7422 O O . ALA A 1 962 ? -26.330 -10.042 12.861 1.00 75.25 962 ALA A O 1
ATOM 7423 N N . TRP A 1 963 ? -24.369 -9.614 13.874 1.00 78.88 963 TRP A N 1
ATOM 7424 C CA . TRP A 1 963 ? -23.759 -10.901 13.559 1.00 78.88 963 TRP A CA 1
ATOM 7425 C C . TRP A 1 963 ? -22.687 -11.299 14.591 1.00 78.88 963 TRP A C 1
ATOM 7427 O O . TRP A 1 963 ? -21.493 -11.045 14.384 1.00 78.88 963 TRP A O 1
ATOM 7437 N N . PRO A 1 964 ? -23.090 -11.985 15.679 1.00 75.31 964 PRO A N 1
ATOM 7438 C CA . PRO A 1 964 ? -22.178 -12.541 16.674 1.00 75.31 964 PRO A CA 1
ATOM 7439 C C . PRO A 1 964 ? -21.126 -13.482 16.065 1.00 75.31 964 PRO A C 1
ATOM 7441 O O . PRO A 1 964 ? -21.396 -14.222 15.118 1.00 75.31 964 PRO A O 1
ATOM 7444 N N . ASP A 1 965 ? -19.916 -13.444 16.624 1.00 80.31 965 ASP A N 1
ATOM 7445 C CA . ASP A 1 965 ? -18.730 -14.215 16.216 1.00 80.31 965 ASP A CA 1
ATOM 7446 C C . ASP A 1 965 ? -18.244 -14.028 14.762 1.00 80.31 965 ASP A C 1
ATOM 7448 O O . ASP A 1 965 ? -17.411 -14.814 14.298 1.00 80.31 965 ASP A O 1
ATOM 7452 N N . ARG A 1 966 ? -18.678 -12.970 14.055 1.00 87.31 966 ARG A N 1
ATOM 7453 C CA . ARG A 1 966 ? -18.237 -12.622 12.688 1.00 87.31 966 ARG A CA 1
ATOM 7454 C C . ARG A 1 966 ? -16.753 -12.869 12.433 1.00 87.31 966 ARG A C 1
ATOM 7456 O O . ARG A 1 966 ? -16.422 -13.524 11.450 1.00 87.31 966 ARG A O 1
ATOM 7463 N N . ASN A 1 967 ? -15.855 -12.355 13.280 1.00 91.50 967 ASN A N 1
ATOM 7464 C CA . ASN A 1 967 ? -14.414 -12.435 12.996 1.00 91.50 967 ASN A CA 1
ATOM 7465 C C . ASN A 1 967 ? -13.838 -13.869 13.018 1.00 91.50 967 ASN A C 1
ATOM 7467 O O . ASN A 1 967 ? -12.667 -14.041 12.686 1.00 91.50 967 ASN A O 1
ATOM 7471 N N . CYS A 1 968 ? -14.619 -14.892 13.388 1.00 92.31 968 CYS A N 1
ATOM 7472 C CA . CYS A 1 968 ? -14.234 -16.296 13.216 1.00 92.31 968 CYS A CA 1
ATOM 7473 C C . CYS A 1 968 ? -14.550 -16.851 11.815 1.00 92.31 968 CYS A C 1
ATOM 7475 O O . CYS A 1 968 ? -13.909 -17.815 11.411 1.00 92.31 968 CYS A O 1
ATOM 7477 N N . TYR A 1 969 ? -15.485 -16.257 11.067 1.00 93.94 969 TYR A N 1
ATOM 7478 C CA . TYR A 1 969 ? -15.922 -16.771 9.767 1.00 93.94 969 TYR A CA 1
ATOM 7479 C C . TYR A 1 969 ? -14.931 -16.431 8.645 1.00 93.94 969 TYR A C 1
ATOM 7481 O O . TYR A 1 969 ? -14.380 -15.331 8.575 1.00 93.94 969 TYR A O 1
ATOM 7489 N N . GLU A 1 970 ? -14.775 -17.351 7.696 1.00 95.56 970 GLU A N 1
ATOM 7490 C CA . GLU A 1 970 ? -14.049 -17.106 6.453 1.00 95.56 970 GLU A CA 1
ATOM 7491 C C . GLU A 1 970 ? -14.912 -16.307 5.467 1.00 95.56 970 GLU A C 1
ATOM 7493 O O . GLU A 1 970 ? -16.020 -16.729 5.145 1.00 95.56 970 GLU A O 1
ATOM 7498 N N . LEU A 1 971 ? -14.387 -15.215 4.898 1.00 97.19 971 LEU A N 1
ATOM 7499 C CA . LEU A 1 971 ? -14.962 -14.570 3.709 1.00 97.19 971 LEU A CA 1
ATOM 7500 C C . LEU A 1 971 ? -14.732 -15.481 2.495 1.00 97.19 971 LEU A C 1
ATOM 7502 O O . LEU A 1 971 ? -13.693 -15.396 1.845 1.00 97.19 971 LEU A O 1
ATOM 7506 N N . VAL A 1 972 ? -15.641 -16.416 2.214 1.00 97.12 972 VAL A N 1
ATOM 7507 C CA . VAL A 1 972 ? -15.472 -17.433 1.157 1.00 97.12 972 VAL A CA 1
ATOM 7508 C C . VAL A 1 972 ? -15.692 -16.897 -0.259 1.00 97.12 972 VAL A C 1
ATOM 7510 O O . VAL A 1 972 ? -15.165 -17.487 -1.201 1.00 97.12 972 VAL A O 1
ATOM 7513 N N . GLY A 1 973 ? -16.401 -15.778 -0.434 1.00 97.19 973 GLY A N 1
ATOM 7514 C CA . GLY A 1 973 ? -16.589 -15.158 -1.748 1.00 97.19 973 GLY A CA 1
ATOM 7515 C C . GLY A 1 973 ? -16.981 -13.684 -1.696 1.00 97.19 973 GLY A C 1
ATOM 7516 O O . GLY A 1 973 ? -17.557 -13.222 -0.714 1.00 97.19 973 GLY A O 1
ATOM 7517 N N . HIS A 1 974 ? -16.680 -12.967 -2.779 1.00 97.94 974 HIS A N 1
ATOM 7518 C CA . HIS A 1 974 ? -17.051 -11.571 -3.006 1.00 97.94 974 HIS A CA 1
ATOM 7519 C C . HIS A 1 974 ? -17.395 -11.359 -4.489 1.00 97.94 974 HIS A C 1
ATOM 7521 O O . HIS A 1 974 ? -16.701 -11.894 -5.357 1.00 97.94 974 HIS A O 1
ATOM 7527 N N . GLU A 1 975 ? -18.446 -10.597 -4.793 1.00 95.50 975 GLU A N 1
ATOM 7528 C CA . GLU A 1 975 ? -18.884 -10.311 -6.164 1.00 95.50 975 GLU A CA 1
ATOM 7529 C C . GLU A 1 975 ? -19.491 -8.904 -6.321 1.00 95.50 975 GLU A C 1
ATOM 7531 O O . GLU A 1 975 ? -20.175 -8.394 -5.434 1.00 95.50 975 GLU A O 1
ATOM 7536 N N . PHE A 1 976 ? -19.277 -8.292 -7.491 1.00 94.19 976 PHE A N 1
ATOM 7537 C CA . PHE A 1 976 ? -20.015 -7.104 -7.930 1.00 94.19 976 PHE A CA 1
ATOM 7538 C C . PHE A 1 976 ? -21.292 -7.580 -8.627 1.00 94.19 976 PHE A C 1
ATOM 7540 O O . PHE A 1 976 ? -21.256 -7.997 -9.783 1.00 94.19 976 PHE A O 1
ATOM 7547 N N . VAL A 1 977 ? -22.419 -7.537 -7.917 1.00 93.94 977 VAL A N 1
ATOM 7548 C CA . VAL A 1 977 ? -23.743 -7.900 -8.453 1.00 93.94 977 VAL A CA 1
ATOM 7549 C C . VAL A 1 977 ? -24.203 -6.858 -9.480 1.00 93.94 977 VAL A C 1
ATOM 7551 O O . VAL A 1 977 ? -24.805 -7.186 -10.501 1.00 93.94 977 VAL A O 1
ATOM 7554 N N . THR A 1 978 ? -23.868 -5.593 -9.225 1.00 90.44 978 THR A N 1
ATOM 7555 C CA . THR A 1 978 ? -23.852 -4.496 -10.204 1.00 90.44 978 THR A CA 1
ATOM 7556 C C . THR A 1 978 ? -22.611 -3.627 -9.931 1.00 90.44 978 THR A C 1
ATOM 7558 O O . THR A 1 978 ? -21.975 -3.810 -8.892 1.00 90.44 978 THR A O 1
ATOM 7561 N N . PRO A 1 979 ? -22.259 -2.637 -10.776 1.00 86.00 979 PRO A N 1
ATOM 7562 C CA . PRO A 1 979 ? -21.152 -1.719 -10.482 1.00 86.00 979 PRO A CA 1
ATOM 7563 C C . PRO A 1 979 ? -21.279 -0.964 -9.147 1.00 86.00 979 PRO A C 1
ATOM 7565 O O . PRO A 1 979 ? -20.268 -0.536 -8.602 1.00 86.00 979 PRO A O 1
ATOM 7568 N N . LEU A 1 980 ? -22.501 -0.814 -8.617 1.00 89.31 980 LEU A N 1
ATOM 7569 C CA . LEU A 1 980 ? -22.788 -0.121 -7.354 1.00 89.31 980 LEU A CA 1
ATOM 7570 C C . LEU A 1 980 ? -23.361 -1.047 -6.270 1.00 89.31 980 LEU A C 1
ATOM 7572 O O . LEU A 1 980 ? -23.677 -0.577 -5.185 1.00 89.31 980 LEU A O 1
ATOM 7576 N N . VAL A 1 981 ? -23.505 -2.349 -6.529 1.00 94.50 981 VAL A N 1
ATOM 7577 C CA . VAL A 1 981 ? -24.048 -3.308 -5.554 1.00 94.50 981 VAL A CA 1
ATOM 7578 C C . VAL A 1 981 ? -23.090 -4.475 -5.429 1.00 94.50 981 VAL A C 1
ATOM 7580 O O . VAL A 1 981 ? -22.860 -5.202 -6.395 1.00 94.50 981 VAL A O 1
ATOM 7583 N N . GLN A 1 982 ? -22.549 -4.654 -4.233 1.00 96.31 982 GLN A N 1
ATOM 7584 C CA . GLN A 1 982 ? -21.563 -5.680 -3.923 1.00 96.31 982 GLN A CA 1
ATOM 7585 C C . GLN A 1 982 ? -22.149 -6.692 -2.946 1.00 96.31 982 GLN A C 1
ATOM 7587 O O . GLN A 1 982 ? -23.050 -6.384 -2.159 1.00 96.31 982 GLN A O 1
ATOM 7592 N N . LYS A 1 983 ? -21.633 -7.915 -3.011 1.00 96.75 983 LYS A N 1
ATOM 7593 C CA . LYS A 1 983 ? -22.018 -9.006 -2.129 1.00 96.75 983 LYS A CA 1
ATOM 7594 C C . LYS A 1 983 ? -20.787 -9.720 -1.601 1.00 96.75 983 LYS A C 1
ATOM 7596 O O . LYS A 1 983 ? -19.938 -10.147 -2.380 1.00 96.75 983 LYS A O 1
ATOM 7601 N N . SER A 1 984 ? -20.776 -9.947 -0.296 1.00 97.50 984 SER A N 1
ATOM 7602 C CA . SER A 1 984 ? -19.866 -10.865 0.382 1.00 97.50 984 SER A CA 1
ATOM 7603 C C . SER A 1 984 ? -20.615 -12.097 0.863 1.00 97.50 984 SER A C 1
ATOM 7605 O O . SER A 1 984 ? -21.760 -11.999 1.303 1.00 97.50 984 SER A O 1
ATOM 7607 N N . ARG A 1 985 ? -19.947 -13.250 0.837 1.00 96.50 985 ARG A N 1
ATOM 7608 C CA . ARG A 1 985 ? -20.395 -14.468 1.513 1.00 96.50 985 ARG A CA 1
ATOM 7609 C C . ARG A 1 985 ? -19.348 -14.915 2.512 1.00 96.50 985 ARG A C 1
ATOM 7611 O O . ARG A 1 985 ? -18.220 -15.222 2.131 1.00 96.50 985 ARG A O 1
ATOM 7618 N N . PHE A 1 986 ? -19.764 -15.037 3.759 1.00 95.94 986 PHE A N 1
ATOM 7619 C CA . PHE A 1 986 ? -18.973 -15.589 4.840 1.00 95.94 986 PHE A CA 1
ATOM 7620 C C . PHE A 1 986 ? -19.491 -16.969 5.244 1.00 95.94 986 PHE A C 1
ATOM 7622 O O . PHE A 1 986 ? -20.691 -17.240 5.160 1.00 95.94 986 PHE A O 1
ATOM 7629 N N . GLN A 1 987 ? -18.589 -17.842 5.684 1.00 93.31 987 GLN A N 1
ATOM 7630 C CA . GLN A 1 987 ? -18.921 -19.199 6.101 1.00 93.31 987 GLN A CA 1
ATOM 7631 C C . GLN A 1 987 ? -18.073 -19.650 7.295 1.00 93.31 987 GLN A C 1
ATOM 7633 O O . GLN A 1 987 ? -16.876 -19.378 7.362 1.00 93.31 987 GLN A O 1
ATOM 7638 N N . GLU A 1 988 ? -18.712 -20.369 8.215 1.00 90.12 988 GLU A N 1
ATOM 7639 C CA . GLU A 1 988 ? -18.086 -21.060 9.341 1.00 90.12 988 GLU A CA 1
ATOM 7640 C C . GLU A 1 988 ? -18.835 -22.381 9.558 1.00 90.12 988 GLU A C 1
ATOM 7642 O O . GLU A 1 988 ? -19.992 -22.395 9.986 1.00 90.12 988 GLU A O 1
ATOM 7647 N N . ASN A 1 989 ? -18.189 -23.507 9.243 1.00 86.44 989 ASN A N 1
ATOM 7648 C CA . ASN A 1 989 ? -18.842 -24.821 9.144 1.00 86.44 989 ASN A CA 1
ATOM 7649 C C . ASN A 1 989 ? -20.073 -24.766 8.204 1.00 86.44 989 ASN A C 1
ATOM 7651 O O . ASN A 1 989 ? -19.954 -24.318 7.062 1.00 86.44 989 ASN A O 1
ATOM 7655 N N . ASP A 1 990 ? -21.247 -25.196 8.676 1.00 86.31 990 ASP A N 1
ATOM 7656 C CA . ASP A 1 990 ? -22.518 -25.142 7.936 1.00 86.31 990 ASP A CA 1
ATOM 7657 C C . ASP A 1 990 ? -23.228 -23.771 8.024 1.00 86.31 990 ASP A C 1
ATOM 7659 O O . ASP A 1 990 ? -24.249 -23.559 7.368 1.00 86.31 990 ASP A O 1
ATOM 7663 N N . SER A 1 991 ? -22.718 -22.830 8.831 1.00 88.44 991 SER A N 1
ATOM 7664 C CA . SER A 1 991 ? -23.291 -21.485 8.963 1.00 88.44 991 SER A CA 1
ATOM 7665 C C . SER A 1 991 ? -22.831 -20.592 7.813 1.00 88.44 991 SER A C 1
ATOM 7667 O O . SER A 1 991 ? -21.630 -20.443 7.583 1.00 88.44 991 SER A O 1
ATOM 7669 N N . VAL A 1 992 ? -23.782 -19.976 7.106 1.00 91.19 992 VAL A N 1
ATOM 7670 C CA . VAL A 1 992 ? -23.530 -19.089 5.959 1.00 91.19 992 VAL A CA 1
ATOM 7671 C C . VAL A 1 992 ? -24.196 -17.738 6.190 1.00 91.19 992 VAL A C 1
ATOM 7673 O O . VAL A 1 992 ? -25.383 -17.673 6.531 1.00 91.19 992 VAL A O 1
ATOM 7676 N N . VAL A 1 993 ? -23.433 -16.671 5.949 1.00 92.56 993 VAL A N 1
ATOM 7677 C CA . VAL A 1 993 ? -23.880 -15.279 6.049 1.00 92.56 993 VAL A CA 1
ATOM 7678 C C . VAL A 1 993 ? -23.610 -14.563 4.728 1.00 92.56 993 VAL A C 1
ATOM 7680 O O . VAL A 1 993 ? -22.461 -14.466 4.300 1.00 92.56 993 VAL A O 1
ATOM 7683 N N . ASP A 1 994 ? -24.659 -14.066 4.076 1.00 93.44 994 ASP A N 1
ATOM 7684 C CA . ASP A 1 994 ? -24.543 -13.164 2.925 1.00 93.44 994 ASP A CA 1
ATOM 7685 C C . ASP A 1 994 ? -24.667 -11.712 3.417 1.00 93.44 994 ASP A C 1
ATOM 7687 O O . ASP A 1 994 ? -25.583 -11.384 4.173 1.00 93.44 994 ASP A O 1
ATOM 7691 N N . VAL A 1 995 ? -23.779 -10.828 2.962 1.00 94.75 995 VAL A N 1
ATOM 7692 C CA . VAL A 1 995 ? -23.876 -9.374 3.165 1.00 94.75 995 VAL A CA 1
ATOM 7693 C C . VAL A 1 995 ? -24.041 -8.720 1.801 1.00 94.75 995 VAL A C 1
ATOM 7695 O O . VAL A 1 995 ? -23.204 -8.929 0.925 1.00 94.75 995 VAL A O 1
ATOM 7698 N N . ILE A 1 996 ? -25.106 -7.941 1.617 1.00 95.44 996 ILE A N 1
ATOM 7699 C CA . ILE A 1 996 ? -25.370 -7.174 0.392 1.00 95.44 996 ILE A CA 1
ATOM 7700 C C . ILE A 1 996 ? -25.250 -5.695 0.726 1.00 95.44 996 ILE A C 1
ATOM 7702 O O . ILE A 1 996 ? -25.957 -5.226 1.614 1.00 95.44 996 ILE A O 1
ATOM 7706 N N . ALA A 1 997 ? -24.409 -4.959 0.007 1.00 95.25 997 ALA A N 1
ATOM 7707 C CA . ALA A 1 997 ? -24.267 -3.514 0.155 1.00 95.25 997 ALA A CA 1
ATOM 7708 C C . ALA A 1 997 ? -24.556 -2.803 -1.165 1.00 95.25 997 ALA A C 1
ATOM 7710 O O . ALA A 1 997 ? -24.140 -3.248 -2.237 1.00 95.25 997 ALA A O 1
ATOM 7711 N N . ASN A 1 998 ? -25.269 -1.690 -1.068 1.00 94.31 998 ASN A N 1
ATOM 7712 C CA . ASN A 1 998 ? -25.739 -0.877 -2.171 1.00 94.31 998 ASN A CA 1
ATOM 7713 C C . ASN A 1 998 ? -25.165 0.536 -2.037 1.00 94.31 998 ASN A C 1
ATOM 7715 O O . ASN A 1 998 ? -25.603 1.321 -1.207 1.00 94.31 998 ASN A O 1
ATOM 7719 N N . PHE A 1 999 ? -24.198 0.863 -2.885 1.00 91.56 999 PHE A N 1
ATOM 7720 C CA . PHE A 1 999 ? -23.567 2.178 -2.989 1.00 91.56 999 PHE A CA 1
ATOM 7721 C C . PHE A 1 999 ? -24.306 3.120 -3.954 1.00 91.56 999 PHE A C 1
ATOM 7723 O O . PHE A 1 999 ? -23.856 4.240 -4.183 1.00 91.56 999 PHE A O 1
ATOM 7730 N N . GLY A 1 1000 ? -25.413 2.673 -4.556 1.00 88.62 1000 GLY A N 1
ATOM 7731 C CA . GLY A 1 1000 ? -26.232 3.488 -5.447 1.00 88.62 1000 GLY A CA 1
ATOM 7732 C C . GLY A 1 1000 ? -27.219 4.390 -4.706 1.00 88.62 1000 GLY A C 1
ATOM 7733 O O . GLY A 1 1000 ? -27.560 4.159 -3.549 1.00 88.62 1000 GLY A O 1
ATOM 7734 N N . ASP A 1 1001 ? -27.734 5.392 -5.421 1.00 92.38 1001 ASP A N 1
ATOM 7735 C CA . ASP A 1 1001 ? -28.745 6.341 -4.924 1.00 92.38 1001 ASP A CA 1
ATOM 7736 C C . ASP A 1 1001 ? -30.198 5.828 -5.051 1.00 92.38 1001 ASP A C 1
ATOM 7738 O O . ASP A 1 1001 ? -31.150 6.548 -4.751 1.00 92.38 1001 ASP A O 1
ATOM 7742 N N . ALA A 1 1002 ? -30.388 4.580 -5.492 1.00 92.81 1002 ALA A N 1
ATOM 7743 C CA . ALA A 1 1002 ? -31.686 3.913 -5.602 1.00 92.81 1002 ALA A CA 1
ATOM 7744 C C . ALA A 1 1002 ? -31.696 2.585 -4.829 1.00 92.81 1002 ALA A C 1
ATOM 7746 O O . ALA A 1 1002 ? -30.659 1.941 -4.685 1.00 92.81 1002 ALA A O 1
ATOM 7747 N N . GLU A 1 1003 ? -32.869 2.161 -4.354 1.00 95.25 1003 GLU A N 1
ATOM 7748 C CA . GLU A 1 1003 ? -33.060 0.860 -3.699 1.00 95.25 1003 GLU A CA 1
ATOM 7749 C C . GLU A 1 1003 ? -32.714 -0.305 -4.643 1.00 95.25 1003 GLU A C 1
ATOM 7751 O O . GLU A 1 1003 ? -33.077 -0.298 -5.823 1.00 95.25 1003 GLU A O 1
ATOM 7756 N N . TYR A 1 1004 ? -32.044 -1.327 -4.108 1.00 94.56 1004 TYR A N 1
ATOM 7757 C CA . TYR A 1 1004 ? -31.741 -2.568 -4.815 1.00 94.56 1004 TYR A CA 1
ATOM 7758 C C . TYR A 1 1004 ? -32.522 -3.746 -4.218 1.00 94.56 1004 TYR A C 1
ATOM 7760 O O . TYR A 1 1004 ? -32.549 -3.925 -3.003 1.00 94.56 1004 TYR A O 1
ATOM 7768 N N . LEU A 1 1005 ? -33.119 -4.591 -5.064 1.00 93.12 1005 LEU A N 1
ATOM 7769 C CA . LEU A 1 1005 ? -33.844 -5.790 -4.630 1.00 93.12 1005 LEU A CA 1
ATOM 7770 C C . LEU A 1 1005 ? -32.963 -7.042 -4.747 1.00 93.12 1005 LEU A C 1
ATOM 7772 O O . LEU A 1 1005 ? -32.742 -7.557 -5.846 1.00 93.12 1005 LEU A O 1
ATOM 7776 N N . TYR A 1 1006 ? -32.517 -7.582 -3.610 1.00 87.75 1006 TYR A N 1
ATOM 7777 C CA . TYR A 1 1006 ? -31.894 -8.906 -3.552 1.00 87.75 1006 TYR A CA 1
ATOM 7778 C C . TYR A 1 1006 ? -32.987 -9.972 -3.408 1.00 87.75 1006 TYR A C 1
ATOM 7780 O O . TYR A 1 1006 ? -33.483 -10.264 -2.316 1.00 87.75 1006 TYR A O 1
ATOM 7788 N N . GLY A 1 1007 ? -33.432 -10.515 -4.543 1.00 86.38 1007 GLY A N 1
ATOM 7789 C CA . GLY A 1 1007 ? -34.605 -11.388 -4.592 1.00 86.38 1007 GLY A CA 1
ATOM 7790 C C . GLY A 1 1007 ? -35.875 -10.608 -4.246 1.00 86.38 1007 GLY A C 1
ATOM 7791 O O . GLY A 1 1007 ? -36.331 -9.797 -5.044 1.00 86.38 1007 GLY A O 1
ATOM 7792 N N . ALA A 1 1008 ? -36.438 -10.856 -3.062 1.00 85.62 1008 ALA A N 1
ATOM 7793 C CA . ALA A 1 1008 ? -37.596 -10.126 -2.530 1.00 85.62 1008 ALA A CA 1
ATOM 7794 C C . ALA A 1 1008 ? -37.232 -9.099 -1.435 1.00 85.62 1008 ALA A C 1
ATOM 7796 O O . ALA A 1 1008 ? -38.129 -8.474 -0.874 1.00 85.62 1008 ALA A O 1
ATOM 7797 N N . HIS A 1 1009 ? -35.945 -8.941 -1.105 1.00 88.19 1009 HIS A N 1
ATOM 7798 C CA . HIS A 1 1009 ? -35.490 -8.143 0.035 1.00 88.19 1009 HIS A CA 1
ATOM 7799 C C . HIS A 1 1009 ? -34.897 -6.799 -0.422 1.00 88.19 1009 HIS A C 1
ATOM 7801 O O . HIS A 1 1009 ? -33.943 -6.810 -1.207 1.00 88.19 1009 HIS A O 1
ATOM 7807 N N . PRO A 1 1010 ? -35.414 -5.652 0.060 1.00 91.69 1010 PRO A N 1
ATOM 7808 C CA . PRO A 1 1010 ? -34.872 -4.341 -0.272 1.00 91.69 1010 PRO A CA 1
ATOM 7809 C C . PRO A 1 1010 ? -33.587 -4.032 0.505 1.00 91.69 1010 PRO A C 1
ATOM 7811 O O . PRO A 1 1010 ? -33.508 -4.177 1.731 1.00 91.69 1010 PRO A O 1
ATOM 7814 N N . VAL A 1 1011 ? -32.586 -3.561 -0.234 1.00 93.50 1011 VAL A N 1
ATOM 7815 C CA . VAL A 1 1011 ? -31.330 -2.994 0.258 1.00 93.50 1011 VAL A CA 1
ATOM 7816 C C . VAL A 1 1011 ? -31.384 -1.486 -0.025 1.00 93.50 1011 VAL A C 1
ATOM 7818 O O . VAL A 1 1011 ? -31.351 -1.099 -1.203 1.00 93.50 1011 VAL A O 1
ATOM 7821 N N . PRO A 1 1012 ? -31.519 -0.630 1.009 1.00 93.62 1012 PRO A N 1
ATOM 7822 C CA . PRO A 1 1012 ? -31.645 0.816 0.829 1.00 93.62 1012 PRO A CA 1
ATOM 7823 C C . PRO A 1 1012 ? -30.448 1.428 0.076 1.00 93.62 1012 PRO A C 1
ATOM 7825 O O . PRO A 1 1012 ? -29.377 0.818 0.026 1.00 93.62 1012 PRO A O 1
ATOM 7828 N N . PRO A 1 1013 ? -30.610 2.610 -0.543 1.00 93.19 1013 PRO A N 1
ATOM 7829 C CA . PRO A 1 1013 ? -29.496 3.327 -1.156 1.00 93.19 1013 PRO A CA 1
ATOM 7830 C C . PRO A 1 1013 ? -28.453 3.740 -0.111 1.00 93.19 1013 PRO A C 1
ATOM 7832 O O . PRO A 1 1013 ? -28.814 4.173 0.983 1.00 93.19 1013 PRO A O 1
ATOM 7835 N N . ARG A 1 1014 ? -27.171 3.646 -0.481 1.00 89.94 1014 ARG A N 1
ATOM 7836 C CA . ARG A 1 1014 ? -25.995 3.912 0.375 1.00 89.94 1014 ARG A CA 1
ATOM 7837 C C . ARG A 1 1014 ? -25.965 3.098 1.676 1.00 89.94 1014 ARG A C 1
ATOM 7839 O O . ARG A 1 1014 ? -25.462 3.569 2.691 1.00 89.94 1014 ARG A O 1
ATOM 7846 N N . ASP A 1 1015 ? -26.496 1.877 1.645 1.00 92.81 1015 ASP A N 1
ATOM 7847 C CA . ASP A 1 1015 ? -26.681 1.047 2.836 1.00 92.81 1015 ASP A CA 1
ATOM 7848 C C . ASP A 1 1015 ? -26.453 -0.456 2.574 1.00 92.81 1015 ASP A C 1
ATOM 7850 O O . ASP A 1 1015 ? -26.168 -0.874 1.450 1.00 92.81 1015 ASP A O 1
ATOM 7854 N N . PHE A 1 1016 ? -26.559 -1.294 3.609 1.00 93.88 1016 PHE A N 1
ATOM 7855 C CA . PHE A 1 1016 ? -26.346 -2.740 3.536 1.00 93.88 1016 PHE A CA 1
ATOM 7856 C C . PHE A 1 1016 ? -27.397 -3.569 4.290 1.00 93.88 1016 PHE A C 1
ATOM 7858 O O . PHE A 1 1016 ? -28.153 -3.080 5.129 1.00 93.88 1016 PHE A O 1
ATOM 7865 N N . ARG A 1 1017 ? -27.430 -4.870 3.981 1.00 92.69 1017 ARG A N 1
ATOM 7866 C CA . ARG A 1 1017 ? -28.259 -5.895 4.626 1.00 92.69 1017 ARG A CA 1
ATOM 7867 C C . ARG A 1 1017 ? -27.449 -7.157 4.901 1.00 92.69 1017 ARG A C 1
ATOM 7869 O O . ARG A 1 1017 ? -26.713 -7.622 4.029 1.00 92.69 1017 ARG A O 1
ATOM 7876 N N . VAL A 1 1018 ? -27.647 -7.739 6.083 1.00 91.31 1018 VAL A N 1
ATOM 7877 C CA . VAL A 1 1018 ? -27.057 -9.020 6.500 1.00 91.31 1018 VAL A CA 1
ATOM 7878 C C . VAL A 1 1018 ? -28.125 -10.119 6.498 1.00 91.31 1018 VAL A C 1
ATOM 7880 O O . VAL A 1 1018 ? -29.233 -9.938 7.015 1.00 91.31 1018 VAL A O 1
ATOM 7883 N N . PHE A 1 1019 ? -27.784 -11.271 5.922 1.00 88.56 1019 PHE A N 1
ATOM 7884 C CA . PHE A 1 1019 ? -28.649 -12.439 5.781 1.00 88.56 1019 PHE A CA 1
ATOM 7885 C C . PHE A 1 1019 ? -27.965 -13.676 6.369 1.00 88.56 1019 PHE A C 1
ATOM 7887 O O . PHE A 1 1019 ? -26.995 -14.172 5.800 1.00 88.56 1019 PHE A O 1
ATOM 7894 N N . VAL A 1 1020 ? -28.489 -14.224 7.466 1.00 84.25 1020 VAL A N 1
ATOM 7895 C CA . VAL A 1 1020 ? -27.987 -15.466 8.082 1.00 84.25 1020 VAL A CA 1
ATOM 7896 C C . VAL A 1 1020 ? -28.911 -16.613 7.683 1.00 84.25 1020 VAL A C 1
ATOM 7898 O O . VAL A 1 1020 ? -30.128 -16.531 7.852 1.00 84.25 1020 VAL A O 1
ATOM 7901 N N . GLY A 1 1021 ? -28.358 -17.674 7.088 1.00 76.75 1021 GLY A N 1
ATOM 7902 C CA . GLY A 1 1021 ? -29.156 -18.814 6.608 1.00 76.75 1021 GLY A CA 1
ATOM 7903 C C . GLY A 1 1021 ? -30.200 -18.454 5.536 1.00 76.75 1021 GLY A C 1
ATOM 7904 O O . GLY A 1 1021 ? -31.179 -19.176 5.365 1.00 76.75 1021 GLY A O 1
ATOM 7905 N N . GLY A 1 1022 ? -30.019 -17.328 4.835 1.00 67.06 1022 GLY A N 1
ATOM 7906 C CA . GLY A 1 1022 ? -30.970 -16.799 3.849 1.00 67.06 1022 GLY A CA 1
ATOM 7907 C C . GLY A 1 1022 ? -32.117 -15.959 4.428 1.00 67.06 1022 GLY A C 1
ATOM 7908 O O . GLY A 1 1022 ? -32.963 -15.504 3.663 1.00 67.06 1022 GLY A O 1
ATOM 7909 N N . VAL A 1 1023 ? -32.149 -15.720 5.743 1.00 70.25 1023 VAL A N 1
ATOM 7910 C CA . VAL A 1 1023 ? -33.125 -14.837 6.404 1.00 70.25 1023 VAL A CA 1
ATOM 7911 C C . VAL A 1 1023 ? -32.450 -13.513 6.760 1.00 70.25 1023 VAL A C 1
ATOM 7913 O O . VAL A 1 1023 ? -31.346 -13.505 7.302 1.00 70.25 1023 VAL A O 1
ATOM 7916 N N . THR A 1 1024 ? -33.099 -12.386 6.458 1.00 69.19 1024 THR A N 1
ATOM 7917 C CA . THR A 1 1024 ? -32.632 -11.052 6.868 1.00 69.19 1024 THR A CA 1
ATOM 7918 C C . THR A 1 1024 ? -32.635 -10.938 8.392 1.00 69.19 1024 THR A C 1
ATOM 7920 O O . THR A 1 1024 ? -33.659 -11.203 9.019 1.00 69.19 1024 THR A O 1
ATOM 7923 N N . VAL A 1 1025 ? -31.511 -10.526 8.983 1.00 68.44 1025 VAL A N 1
ATOM 7924 C CA . VAL A 1 1025 ? -31.368 -10.374 10.450 1.00 68.44 1025 VAL A CA 1
ATOM 7925 C C . VAL A 1 1025 ? -31.456 -8.911 10.905 1.00 68.44 1025 VAL A C 1
ATOM 7927 O O . VAL A 1 1025 ? -31.341 -8.620 12.091 1.00 68.44 1025 VAL A O 1
ATOM 7930 N N . GLN A 1 1026 ? -31.631 -7.985 9.959 1.00 61.34 1026 GLN A N 1
ATOM 7931 C CA . GLN A 1 1026 ? -31.466 -6.548 10.158 1.00 61.34 1026 GLN A CA 1
ATOM 7932 C C . GLN A 1 1026 ? -32.442 -5.766 9.256 1.00 61.34 1026 GLN A C 1
ATOM 7934 O O . GLN A 1 1026 ? -32.317 -5.820 8.028 1.00 61.34 1026 GLN A O 1
ATOM 7939 N N . GLU A 1 1027 ? -33.421 -5.084 9.865 1.00 49.81 1027 GLU A N 1
ATOM 7940 C CA . GLU A 1 1027 ? -34.294 -4.086 9.204 1.00 49.81 1027 GLU A CA 1
ATOM 7941 C C . GLU A 1 1027 ? -33.629 -2.709 9.072 1.00 49.81 1027 GLU A C 1
ATOM 7943 O O . GLU A 1 1027 ? -32.546 -2.492 9.654 1.00 49.81 1027 GLU A O 1
#

Foldseek 3Di:
DDDDDDDDDDDDDDDDDDDDDDDDDDDDPPPDPLAQWQFKFFQQPQDDFKTFTPHPLRFIKGWDPWHWDQDLPRIWTFWALFDTKIKTFRSDPPDDLFKKKKKWKWAFADDQQWAFAKAFAQPDGLWGWIHHRQWIKTWHAFQVGDIDIWTFQGHDDHRDIKMKMWIGGADPQQKIFIDILLHTGTMDGHYDRGRHDDGGIMMGQHHPPDSRGTGGIMGTITMGSHGDDSCRSNVVSLVSVQVVCVVDDCVVQAFFFFWDQPDLVLFKKKKKAKDADQDLDDFKKKKWAKEQWKWKAKQNHTFDIDGHRLDIDIGGCSVVDDHTMMMIMMMDGDPDSPIGIWMWMWAADPPDDVGTDIDTPQPRMFMDSDDDPPVRHPPDDCVVTHRIDGPGTPHDPVSVCVSHPDPDPVLPDLDADADDDDDDDDWDWFDDPQWIWIWDDDPNFIWIWIQHNLQRDIKTFGGDDKQWVSDDPDDPWDWDWDDDPFFIKIKTADDPVQHPWIWIWTWGDDPQKTKIKTAWTDGPDLPPTWKIWPSPFIRKDWAPFFWWKWAQFDALFAGFTFTGTHHDVLVVVVVVVCFKDKGWGLAQKIWIATPQKIKIKGFLDPPPFQKIKIWGRQRQHPVGIGMTGIIIMGTAWPRIRGHMTIIMIHIGSGHHLLVNLVVSLVSCVVVVNFDFLVNLCVVQVQLLLLFLAAEEDDLDQLLCLLVLLVVCVVLPRQGHAYEHEFADDPQQWDDFPPRRVVRSNDDLQSLQVNLVSCVVSSYFYEYEGEQFKAAPNPPPHDPLQFAAAPVRHGAAPDPDRIGTGQLLPRQVVCVVHLLVVCVRNNAGAYEYEPLQHHFDWGPRPVDTAISSRSLVSSLVNLQVCCVRRVAYEYEGSRRSNCLSRHQEYPHAHHCPVPDPDDDGDTDLSVLSNDQRRHAYEHECVPPLLCLLVCQQSLHHYYYYDSDDDDSSSCSSCVRRVLDDSRSNWRQSDKDCPDPQKIWTWTDDPPKIKIKIAGCACQWDDPPPDTAHHSGMFIAIPNHTSDD

Secondary structure (DSSP, 8-state):
-------------------PPP-PPPPTT---TTTTEEEEE--TT-SSSEE-B-STT---EEEES-EEEE-SSSEEEEEESSS-EEEEE-----S-TTEEEEEEEEEE-S--SEEEEEEE-SSS-SEEEEEETTEEEEEEEBTTS-EEEEE-SSPPPTTS-EEEEEEEESSSS-EEEEEETTEEEEEEE--SSSB----SEEEES--SSS----EEEEEEEEEESSPPPHHHHHHHHHHHHHHHHTTS-GGGGTTPEEEE-S-TT-SEEEEEEEEEESS--S--EEEEE-SSEEEEEETTEEEEEE--TT--EEEE-TTTPPSEEEEEEEEEE-SSS---BEEEEEEE-TTSTTSEEEEETTSS-EEESSPPTTTTSTT---TTSEEPEEEEE---HHHHHTTS--------------PPPP----EEEEEETTEEEEEEEETTEEEEEEEETTT--EEEEE-S--EETTB------EEEEEEETTEEEEEEE--TTSTT-EEEEEEEEETTEEEEEEPPB--SS-----EEE-S-STT-EETT-SEEEEEEE-BTTB---EEEESSTTTHHHHHTT--EEEE-EEEEEEEEEETTEEEEEEE-STT--SEEEEEEEEEEPTTS-EEEEEEEEEE-BTTBB-S-EEEEEEE-SS--HHHHHHHHHHHHHHTT----HHHHHHH-GGGGGTTTPEEEEE---GGGHHHHHHHHHHHT---EEEEE-----GGG----TTTTGGGTT--HHHHHHHHHHHHHTTPEEEEEE-SSEEETTSTT--GGGB-B-TTS-B-EEETTTEEEBPGGGTHHHHHHHHHHHHHHH-SEEEEETTTTSPP--B--TTS-B-HHHHHHHHHHHHHHHHHHHEEEEESSS--GGGTTT-SEEEEES-GGGT--SS-SEE--HHHHHHTTTSEEEEE-TT-GGGHHHHHHHT-EEEEESS--SHHHHHHIIIIIITSTTGGGSEEEEEEEEETTEEEEEEEETTEEEEEEEE-SSS-EEETTEEE-TTEEEEEETTEE---

pLDDT: mean 77.97, std 18.37, range [20.28, 97.94]

=== Feature glossary ===
Feature key, reading from the visual/contextual features back to the raw sequence:

Rendered structure images. Six rendered views show the 3D structure from the faces of a cube — i.e. along ±x, ±y, ±z. Rendering representation is drawn randomly per protein from cartoon (secondary-structure ribbons), sticks (backbone bonds), or molecular surface; coloring is either N→C rainbow (blue at the N-terminus through red at the C-terminus) or one color per chain.

Contact-map, Ramachandran, and PAE plots. The contact map is a binary N×N matrix image: pixel (i, j) is dark where Cα_i and Cα_j are within 8 Å and |i−j|>4. Because the |i−j|>4 filter removes local helical contacts, off-diagonal stripes parallel to the main diagonal indicate parallel β-sheets; stripes perpendicular to it indicate antiparallel β-sheets. The Ramachandran plot scatters every residue's (φ, ψ) pair against the sterically allowed regions. The PAE heatmap renders the predicted-aligned-error matrix.

InterPro / GO / CATH / organism. Database cross-references. InterPro integrates a dozen domain/family signature databases into unified entries with residue-range hits. GO terms attach function/process/location labels with evidence codes. CATH codes position the fold in a four-level structural taxonomy. Organism is the NCBI-taxonomy species name.

Nearest PDB structures. The Foldseek neighbor list gives the closest experimentally determined structures in the PDB, ranked by structural alignment. TM-score near 1 means near-identical fold; near 0.3 means only rough topology match. This is how one finds what a novel AlphaFold prediction most resembles in the solved-structure universe.

Predicted aligned error. PAE(i, j) answers: if I align the predicted and true structures on residue i, how far off (in Å) do I expect residue j to be? A block-diagonal PAE matrix with low values on the blocks and high values off-diagonal is the signature of a multi-domain protein with confidently predicted domains but uncertain inter-domain orientation.

Solvent-accessible surface area. Accessible surface area quantifies burial. A residue with SASA near zero is packed into the hydrophobic core; one with SASA >100 Å² sits on the surface. Computed here via the Shrake–Rupley numerical algorithm with a 1.4 Å probe.

B-factor. B-factor (Debye–Waller factor) reflects atomic displacement in the crystal lattice. It is an experimental observable (units Å²), not a prediction; low values mean the atom is pinned down, high values mean it moves or is heterogeneous across the crystal.

pLDDT. For AlphaFold models, the B-factor field carries pLDDT — the model's own estimate of local accuracy on a 0–100 scale. Regions with pLDDT<50 should be treated as essentially unmodeled; they often correspond to intrinsically disordered segments.

Backbone torsions (φ/ψ). φ (phi) and ψ (psi) are the two rotatable backbone dihedrals per residue: φ is the C(i-1)–N–Cα–C torsion, ψ is the N–Cα–C–N(i+1) torsion, both in degrees on (−180°, 180°]. α-helical residues cluster near (−60°, −45°); β-strand residues near (−120°, +130°). A Ramachandran plot is simply a scatter of (φ, ψ) for every residue.

Radius of gyration, Cα contacts, bounding box. Radius of gyration (Rg) is the root-mean-square distance of Cα atoms from their centroid — a single number for overall size and compactness. A globular domain of N residues has Rg ≈ 2.2·N^0.38 Å; an extended or disordered chain has a much larger Rg. The Cα contact count is the number of residue pairs whose Cα atoms are within 8 Å and are more than four positions apart in sequence — a standard proxy for tertiary packing density. The bounding box is the smallest axis-aligned box enclosing all Cα atoms.

Secondary structure (3-state, P-SEA). Three-state secondary structure (P-SEA) collapses the eight DSSP classes into helix (a), strand (b), and coil (c). P-SEA assigns these from Cα geometry alone — distances and angles — without requiring backbone oxygens, so it works on any Cα trace.

Secondary structure (8-state, DSSP). DSSP 8-state secondary structure assigns each residue one of H (α-helix), G (3₁₀-helix), I (π-helix), E (extended β-strand), B (isolated β-bridge), T (hydrogen-bonded turn), S (bend), or '-' (coil). The assignment is computed from backbone hydrogen-bond geometry via the Kabsch–Sander algorithm.

Foldseek 3Di. A 3Di character summarizes, for each residue, the relative orientation of the Cα frame of its nearest spatial neighbor. Because it encodes fold topology rather than chemistry, 3Di alignments detect remote structural similarity that sequence alignment misses.

mmCIF coordinates. The mmCIF block holds the 3D Cartesian coordinates of each backbone atom (N, Cα, C, O) in ångströms. mmCIF is the PDB's canonical archive format — a tagged-loop text representation of the atomic model.

Sequence. Sequence gives the chain of amino acids in standard one-letter code (A=alanine, C=cysteine, …, Y=tyrosine), read N→C. It is the only feature that is directly encoded by the gene; all structural features are derived from the folded form of this sequence.